Protein AF-A0AAD4FIE1-F1 (afdb_monomer)

Sequence (905 aa):
MPDPNLAISLLKPEEAEQYMRIRHEVFRTTINNILYSRGEPSQKTLDRVTEDIRDGIINKGILYLKCVDISTGEMVAGARWRYVKPKEEGAKERTWEEVDAGFVVPEPYDESDPKMFRSLFTLFNSNKREILGKRPYYVLDTLVTLQAHERRGAGSMLVRWGCGKADEVGVEAFLEASPMGAPMYARHGFQPVKEVGLDLRQWGGKEQMTFIVRVRCVYKAPPPARRRKKGVRDIDVATRLRVYEDALLQLGVEPEDLIKQHYAKATRGEELVTGFNGSLEPHGPSRARKAHVASEVGVLVREEGRSRYLENGLWTSLQAEIREPKDILDESSDDEVSGGSYGVSQSPSATDGAALVMGVLSTSSNLLSLHPTPVQIFKLWQSYLRNIHPLVKICHTPTTQQLILDASDNLHSLPRDTEALLFAIYCITVESLEEDECLLILGEPKGISTQRFRQGAQHALANANFLRSSSVMLLQAFTMFILSLQDYDARVIWIFSGIAQRIGQRIGLHRDGDTLRLPPFEAEIRRRLWWQIMVLEGYSQKLAGTGTSGMILRGDVGMPSNINDSDLFPGMREMPKEHDGATEMMFFLIRCYVGNFLKRSAEIHTTFDGLWHRLSTSAVQVAIKEKAISELETLFERKFLCYCDPAIPWHLLCMHLAKSVLFMMRFMAHSTDSYDVDISPEEKDMLFDLALQVSASQNLAYTTKELRGFRWHVNLNFQWKAFIYLISELRHRVEGEKVDHAWAEVEKSYTFHPSFDKDLLKRAFPIAVDNLTIKAWDAYQTAQSIYCSPEPRFIELIRQRHRQRRPPKLTDSTITDTALPTMAWGSEESTNKNQSEELHNAADADSFDWAEFNASLGPPDDVTDLASFEFPEQMIWSTLDDFLVDFRNTGDLTTDFAGSGSGTT

Nearest PDB structures (foldseek):
  7k09-assembly1_A  TM=6.985E-01  e=5.972E-06  Streptomyces alboniger
  7crm-assembly2_C  TM=5.873E-01  e=4.503E-02  Mycolicibacterium smegmatis MC2 155

Foldseek 3Di:
DFAPQKDKDFDALVCLLLQLVQQCVQCVPPVQCQLLVQDHADPVVSVVVSVVVSCCVPPVVWTKMFMARNVVRHTFKIWIKDWQDAPDPPDQWHDVVSLVVVLDQDQRGPRGDRVLSSVVSVQVSVCCCVPQPGGIEMETEDIGGHPVCPPSCNSVVVLLVSVVVCVVVQHKYKYWAFPVCVVSVVVVQWDFDDKDWDACVVVVDDGIGITTITMRHDDDDDPDDPDDDDDDDDPPVVVVVVVVCVVCVVVVHHPVVVVVVVVVVVPDDDDDDDDDDDDDDDDDDDDDDDDDPDPQAWDWLDDDHFIDTFRDLLVVVLPVLFDDSCQQGVLQPPPPDDDDDDDDDDDPDLFHLCCLPPVPPDDDDPLLVLDAQLQLLVVLLVLCVQQPCLQAVLDQNVVLVVLSVVCNVPVPDDDLLSQLLSLLSQLLSLLLDDQVRCCVRRVDGSVVSNSSSLVSNSVSLVVVVVLPDLDSSSLSSLLSSLLSVLLHQLVSSLVSLVSSQVSLVVNPLLEQVVVVVHAPLVRLSSLSSLLSSLLSNLLSCVRSSHDDDPVSNRGPYDQHAQDESVQGDPPDRDHDDGDQADYSCLLVRLSVLVVVLQNVLCPDPPQRHHDLLSLQAPSGDLVVLVVSLVVSLVVCVNRYLVRADCVDVSSVVSVLSNQLVSLSSNLSNLNHSDPPDPQDPVSLVSNLVSLLSNLVSLLCCQQAPSNSSHNSVSLSRPPSVSLLSNLQVLLVDQDDPSNVSSVVSNVSCCVRRCCNDPPNVSRSSVSSSLSSNLSSVVSNCVVVVCPDDDDDPSNVVSVVSVVVPDDPPPPDDDDDDDDDDDDDDDDDDDDDDDDDDDDDDDDDDPDDPVVVVVVVPDDPPPRDDDDDDDDPPDDPPPPVVVVVVVVPPPDDDDDDDDDDDDDDD

Mean predicted aligned error: 20.6 Å

Structure (mmCIF, N/CA/C/O backbone):
data_AF-A0AAD4FIE1-F1
#
_entry.id   AF-A0AAD4FIE1-F1
#
loop_
_atom_site.group_PDB
_atom_site.id
_atom_site.type_symbol
_atom_site.label_atom_id
_atom_site.label_alt_id
_atom_site.label_comp_id
_atom_site.label_asym_id
_atom_site.label_entity_id
_atom_site.label_seq_id
_atom_site.pdbx_PDB_ins_code
_atom_site.Cartn_x
_atom_site.Cartn_y
_atom_site.Cartn_z
_atom_site.occupancy
_atom_site.B_iso_or_equiv
_atom_site.auth_seq_id
_atom_site.auth_comp_id
_atom_site.auth_asym_id
_atom_site.auth_atom_id
_atom_site.pdbx_PDB_model_num
ATOM 1 N N . MET A 1 1 ? 40.122 -1.368 -8.905 1.00 53.69 1 MET A N 1
ATOM 2 C CA . MET A 1 1 ? 41.471 -1.159 -8.333 1.00 53.69 1 MET A CA 1
ATOM 3 C C . MET A 1 1 ? 41.922 0.238 -8.740 1.00 53.69 1 MET A C 1
ATOM 5 O O . MET A 1 1 ? 41.560 0.617 -9.849 1.00 53.69 1 MET A O 1
ATOM 9 N N . PRO A 1 2 ? 42.585 1.023 -7.872 1.00 75.19 2 PRO A N 1
ATOM 10 C CA . PRO A 1 2 ? 43.152 2.308 -8.279 1.00 75.19 2 PRO A CA 1
ATOM 11 C C . PRO A 1 2 ? 44.254 2.098 -9.322 1.00 75.19 2 PRO A C 1
ATOM 13 O O . PRO A 1 2 ? 44.936 1.074 -9.299 1.00 75.19 2 PRO A O 1
ATOM 16 N N . ASP A 1 3 ? 44.377 3.051 -10.238 1.00 84.50 3 ASP A N 1
ATOM 17 C CA . ASP A 1 3 ? 45.435 3.099 -11.243 1.00 84.50 3 ASP A CA 1
ATOM 18 C C . ASP A 1 3 ? 46.816 3.100 -10.550 1.00 84.50 3 ASP A C 1
ATOM 20 O O . ASP A 1 3 ? 47.023 3.894 -9.626 1.00 84.50 3 ASP A O 1
ATOM 24 N N . PRO A 1 4 ? 47.748 2.206 -10.940 1.00 86.44 4 PRO A N 1
ATOM 25 C CA . PRO A 1 4 ? 49.072 2.115 -10.321 1.00 86.44 4 PRO A CA 1
ATOM 26 C C . PRO A 1 4 ? 49.908 3.389 -10.490 1.00 86.44 4 PRO A C 1
ATOM 28 O O . PRO A 1 4 ? 50.854 3.589 -9.732 1.00 86.44 4 PRO A O 1
ATOM 31 N N . ASN A 1 5 ? 49.551 4.263 -11.436 1.00 91.44 5 ASN A N 1
ATOM 32 C CA . ASN A 1 5 ? 50.240 5.526 -11.681 1.00 91.44 5 ASN A CA 1
ATOM 33 C C . ASN A 1 5 ? 49.770 6.672 -10.769 1.00 91.44 5 ASN A C 1
ATOM 35 O O . ASN A 1 5 ? 50.145 7.822 -10.979 1.00 91.44 5 ASN A O 1
ATOM 39 N N . LEU A 1 6 ? 48.945 6.401 -9.757 1.00 94.38 6 LEU A N 1
ATOM 40 C CA . LEU A 1 6 ? 48.468 7.418 -8.823 1.00 94.38 6 LEU A CA 1
ATOM 41 C C . LEU A 1 6 ? 49.190 7.324 -7.480 1.00 94.38 6 LEU A C 1
ATOM 43 O O . LEU A 1 6 ? 49.222 6.270 -6.845 1.00 94.38 6 LEU A O 1
ATOM 47 N N . ALA A 1 7 ? 49.702 8.457 -7.003 1.00 94.31 7 ALA A N 1
ATOM 48 C CA . ALA A 1 7 ? 50.332 8.576 -5.692 1.00 94.31 7 ALA A CA 1
ATOM 49 C C . ALA A 1 7 ? 49.652 9.661 -4.851 1.00 94.31 7 ALA A C 1
ATOM 51 O O . ALA A 1 7 ? 49.412 10.770 -5.328 1.00 94.31 7 ALA A O 1
ATOM 52 N N . ILE A 1 8 ? 49.371 9.358 -3.579 1.00 96.00 8 ILE A N 1
ATOM 53 C CA . ILE A 1 8 ? 48.821 10.326 -2.621 1.00 96.00 8 ILE A CA 1
ATOM 54 C C . ILE A 1 8 ? 49.889 10.798 -1.634 1.00 96.00 8 ILE A C 1
ATOM 56 O O . ILE A 1 8 ? 50.718 10.015 -1.175 1.00 96.00 8 ILE A O 1
ATOM 60 N N . SER A 1 9 ? 49.860 12.079 -1.285 1.00 95.12 9 SER A N 1
ATOM 61 C CA . SER A 1 9 ? 50.706 12.666 -0.238 1.00 95.12 9 SER A CA 1
ATOM 62 C C . SER A 1 9 ? 50.022 13.880 0.391 1.00 95.12 9 SER A C 1
ATOM 64 O O . SER A 1 9 ? 49.016 14.373 -0.125 1.00 95.12 9 SER A O 1
ATOM 66 N N . LEU A 1 10 ? 50.538 14.343 1.531 1.00 94.56 10 LEU A N 1
ATOM 67 C CA . LEU A 1 10 ? 50.099 15.607 2.121 1.00 94.56 10 LEU A CA 1
ATOM 68 C C . LEU A 1 10 ? 50.519 16.774 1.220 1.00 94.56 10 LEU A C 1
ATOM 70 O O . LEU A 1 10 ? 51.608 16.765 0.642 1.00 94.56 10 LEU A O 1
ATOM 74 N N . LEU A 1 11 ? 49.633 17.757 1.099 1.00 93.94 11 LEU A N 1
ATOM 75 C CA . LEU A 1 11 ? 49.872 18.988 0.360 1.00 93.94 11 LEU A CA 1
ATOM 76 C C . LEU A 1 11 ? 50.845 19.870 1.147 1.00 93.94 11 LEU A C 1
ATOM 78 O O . LEU A 1 11 ? 50.643 20.098 2.343 1.00 93.94 11 LEU A O 1
ATOM 82 N N . LYS A 1 12 ? 51.885 20.376 0.486 1.00 93.25 12 LYS A N 1
ATOM 83 C CA . LYS A 1 12 ? 52.813 21.324 1.109 1.00 93.25 12 LYS A CA 1
ATOM 84 C C . LYS A 1 12 ? 52.299 22.768 0.985 1.00 93.25 12 LYS A C 1
ATOM 86 O O . LYS A 1 12 ? 51.553 23.058 0.048 1.00 93.25 12 LYS A O 1
ATOM 91 N N . PRO A 1 13 ? 52.699 23.698 1.874 1.00 90.88 13 PRO A N 1
ATOM 92 C CA . PRO A 1 13 ? 52.260 25.096 1.815 1.00 90.88 13 PRO A CA 1
ATOM 93 C C . PRO A 1 13 ? 52.567 25.806 0.487 1.00 90.88 13 PRO A C 1
ATOM 95 O O . PRO A 1 13 ? 51.815 26.692 0.072 1.00 90.88 13 PRO A O 1
ATOM 98 N N . GLU A 1 14 ? 53.648 25.417 -0.197 1.00 91.94 14 GLU A N 1
ATOM 99 C CA . GLU A 1 14 ? 54.044 25.994 -1.489 1.00 91.94 14 GLU A CA 1
ATOM 100 C C . GLU A 1 14 ? 53.136 25.521 -2.637 1.00 91.94 14 GLU A C 1
ATOM 102 O O . GLU A 1 14 ? 53.050 26.165 -3.677 1.00 91.94 14 GLU A O 1
ATOM 107 N N . GLU A 1 15 ? 52.412 24.418 -2.441 1.00 92.62 15 GLU A N 1
ATOM 108 C CA . GLU A 1 15 ? 51.559 23.768 -3.443 1.00 92.62 15 GLU A CA 1
ATOM 109 C C . GLU A 1 15 ? 50.084 24.201 -3.327 1.00 92.62 15 GLU A C 1
ATOM 111 O O . GLU A 1 15 ? 49.230 23.743 -4.092 1.00 92.62 15 GLU A O 1
ATOM 116 N N . ALA A 1 16 ? 49.774 25.095 -2.379 1.00 92.31 16 ALA A N 1
ATOM 117 C CA . ALA A 1 16 ? 48.422 25.581 -2.099 1.00 92.31 16 ALA A CA 1
ATOM 118 C C . ALA A 1 16 ? 47.752 26.213 -3.329 1.00 92.31 16 ALA A C 1
ATOM 120 O O . ALA A 1 16 ? 46.562 26.002 -3.561 1.00 92.31 16 ALA A O 1
ATOM 121 N N . GLU A 1 17 ? 48.520 26.933 -4.149 1.00 92.12 17 GLU A N 1
ATOM 122 C CA . GLU A 1 17 ? 48.009 27.569 -5.364 1.00 92.12 17 GLU A CA 1
ATOM 123 C C . GLU A 1 17 ? 47.559 26.527 -6.401 1.00 92.12 17 GLU A C 1
ATOM 125 O O . GLU A 1 17 ? 46.474 26.640 -6.972 1.00 92.12 17 GLU A O 1
ATOM 130 N N . GLN A 1 18 ? 48.341 25.460 -6.601 1.00 90.94 18 GLN A N 1
ATOM 131 C CA . GLN A 1 18 ? 47.992 24.384 -7.531 1.00 90.94 18 GLN A CA 1
ATOM 132 C C . GLN A 1 18 ? 46.732 23.636 -7.074 1.00 90.94 18 GLN A C 1
ATOM 134 O O . GLN A 1 18 ? 45.844 23.360 -7.883 1.00 90.94 18 GLN A O 1
ATOM 139 N N . TYR A 1 19 ? 46.611 23.369 -5.771 1.00 93.19 19 TYR A N 1
ATOM 140 C CA . TYR A 1 19 ? 45.394 22.795 -5.197 1.00 93.19 19 TYR A CA 1
ATOM 141 C C . TYR A 1 19 ? 44.184 23.719 -5.390 1.00 93.19 19 TYR A C 1
ATOM 143 O O . TYR A 1 19 ? 43.097 23.249 -5.734 1.00 93.19 19 TYR A O 1
ATOM 151 N N . MET A 1 20 ? 44.359 25.032 -5.196 1.00 91.88 20 MET A N 1
ATOM 152 C CA . MET A 1 20 ? 43.281 26.002 -5.381 1.00 91.88 20 MET A CA 1
ATOM 153 C C . MET A 1 20 ? 42.815 26.065 -6.839 1.00 91.88 20 MET A C 1
ATOM 155 O O . MET A 1 20 ? 41.608 26.112 -7.077 1.00 91.88 20 MET A O 1
ATOM 159 N N . ARG A 1 21 ? 43.730 25.976 -7.813 1.00 89.50 21 ARG A N 1
ATOM 160 C CA . ARG A 1 21 ? 43.387 25.906 -9.244 1.00 89.50 21 ARG A CA 1
ATOM 161 C C . ARG A 1 21 ? 42.506 24.697 -9.561 1.00 89.50 21 ARG A C 1
ATOM 163 O O . ARG A 1 21 ? 41.422 24.877 -10.104 1.00 89.50 21 ARG A O 1
ATOM 170 N N . ILE A 1 22 ? 42.899 23.496 -9.127 1.00 91.81 22 ILE A N 1
ATOM 171 C CA . ILE A 1 22 ? 42.103 22.268 -9.330 1.00 91.81 22 ILE A CA 1
ATOM 172 C C . ILE A 1 22 ? 40.749 22.378 -8.634 1.00 91.81 22 ILE A C 1
ATOM 174 O O . ILE A 1 22 ? 39.713 22.039 -9.204 1.00 91.81 22 ILE A O 1
ATOM 178 N N . ARG A 1 23 ? 40.736 22.873 -7.391 1.00 91.12 23 ARG A N 1
ATOM 179 C CA . ARG A 1 23 ? 39.499 23.080 -6.638 1.00 91.12 23 ARG A CA 1
ATOM 180 C C . ARG A 1 23 ? 38.562 24.035 -7.372 1.00 91.12 23 ARG A C 1
ATOM 182 O O . ARG A 1 23 ? 37.368 23.760 -7.443 1.00 91.12 23 ARG A O 1
ATOM 189 N N . HIS A 1 24 ? 39.083 25.143 -7.890 1.00 88.31 24 HIS A N 1
ATOM 190 C CA . HIS A 1 24 ? 38.293 26.098 -8.650 1.00 88.31 24 HIS A CA 1
ATOM 191 C C . HIS A 1 24 ? 37.757 25.469 -9.931 1.00 88.31 24 HIS A C 1
ATOM 193 O O . HIS A 1 24 ? 36.562 25.589 -10.184 1.00 88.31 24 HIS A O 1
ATOM 199 N N . GLU A 1 25 ? 38.603 24.804 -10.712 1.00 88.56 25 GLU A N 1
ATOM 200 C CA . GLU A 1 25 ? 38.229 24.199 -11.988 1.00 88.56 25 GLU A CA 1
ATOM 201 C C . GLU A 1 25 ? 37.104 23.173 -11.816 1.00 88.56 25 GLU A C 1
ATOM 203 O O . GLU A 1 25 ? 36.070 23.273 -12.473 1.00 88.56 25 GLU A O 1
ATOM 208 N N . VAL A 1 26 ? 37.250 22.257 -10.855 1.00 87.88 26 VAL A N 1
ATOM 209 C CA . VAL A 1 26 ? 36.252 21.214 -10.569 1.00 87.88 26 VAL A CA 1
ATOM 210 C C . VAL A 1 26 ? 34.948 21.809 -10.034 1.00 87.88 26 VAL A C 1
ATOM 212 O O . VAL A 1 26 ? 33.860 21.342 -10.371 1.00 87.88 26 VAL A O 1
ATOM 215 N N . PHE A 1 27 ? 35.024 22.849 -9.200 1.00 87.00 27 PHE A N 1
ATOM 216 C CA . PHE A 1 27 ? 33.825 23.462 -8.632 1.00 87.00 27 PHE A CA 1
ATOM 217 C C . PHE A 1 27 ? 33.178 24.532 -9.502 1.00 87.00 27 PHE A C 1
ATOM 219 O O . PHE A 1 27 ? 32.044 24.917 -9.208 1.00 87.00 27 PHE A O 1
ATOM 226 N N . ARG A 1 28 ? 33.841 24.973 -10.577 1.00 82.25 28 ARG A N 1
ATOM 227 C CA . ARG A 1 28 ? 33.402 26.054 -11.469 1.00 82.25 28 ARG A CA 1
ATOM 228 C C . ARG A 1 28 ? 31.958 25.884 -11.932 1.00 82.25 28 ARG A C 1
ATOM 230 O O . ARG A 1 28 ? 31.183 26.827 -11.864 1.00 82.25 28 ARG A O 1
ATOM 237 N N . THR A 1 29 ? 31.588 24.673 -12.336 1.00 74.19 29 THR A N 1
ATOM 238 C CA . THR A 1 29 ? 30.248 24.328 -12.843 1.00 74.19 29 THR A CA 1
ATOM 239 C C . THR A 1 29 ? 29.305 23.775 -11.772 1.00 74.19 29 THR A C 1
ATOM 241 O O . THR A 1 29 ? 28.171 23.427 -12.086 1.00 74.19 29 THR A O 1
ATOM 244 N N . THR A 1 30 ? 29.748 23.683 -10.513 1.00 75.56 30 THR A N 1
ATOM 245 C CA . THR A 1 30 ? 28.961 23.145 -9.394 1.00 75.56 30 THR A CA 1
ATOM 246 C C . THR A 1 30 ? 28.782 24.199 -8.300 1.00 75.56 30 THR A C 1
ATOM 248 O O . THR A 1 30 ? 28.080 25.185 -8.508 1.00 75.56 30 THR A O 1
ATOM 251 N N . ILE A 1 31 ? 29.412 24.032 -7.133 1.00 71.56 31 ILE A N 1
ATOM 252 C CA . ILE A 1 31 ? 29.203 24.911 -5.979 1.00 71.56 31 ILE A CA 1
ATOM 253 C C . ILE A 1 31 ? 29.723 26.337 -6.223 1.00 71.56 31 ILE A C 1
ATOM 255 O O . ILE A 1 31 ? 29.160 27.274 -5.666 1.00 71.56 31 ILE A O 1
ATOM 259 N N . ASN A 1 32 ? 30.732 26.547 -7.081 1.00 77.81 32 ASN A N 1
ATOM 260 C CA . ASN A 1 32 ? 31.262 27.892 -7.346 1.00 77.81 32 ASN A CA 1
ATOM 261 C C . ASN A 1 32 ? 30.339 28.731 -8.233 1.00 77.81 32 ASN A C 1
ATOM 263 O O . ASN A 1 32 ? 30.251 29.932 -8.014 1.00 77.81 32 ASN A O 1
ATOM 267 N N . ASN A 1 33 ? 29.601 28.113 -9.161 1.00 72.38 33 ASN A N 1
ATOM 268 C CA . ASN A 1 33 ? 28.567 28.807 -9.939 1.00 72.38 33 ASN A CA 1
ATOM 269 C C . ASN A 1 33 ? 27.498 29.442 -9.026 1.00 72.38 33 ASN A C 1
ATOM 271 O O . ASN A 1 33 ? 26.849 30.422 -9.372 1.00 72.38 33 ASN A O 1
ATOM 275 N N . ILE A 1 34 ? 27.328 28.867 -7.835 1.00 69.12 34 ILE A N 1
ATOM 276 C CA . ILE A 1 34 ? 26.368 29.315 -6.832 1.00 69.12 34 ILE A CA 1
ATOM 277 C C . ILE A 1 34 ? 27.040 30.294 -5.867 1.00 69.12 34 ILE A C 1
ATOM 279 O O . ILE A 1 34 ? 26.543 31.398 -5.674 1.00 69.12 34 ILE A O 1
ATOM 283 N N . LEU A 1 35 ? 28.188 29.916 -5.287 1.00 73.06 35 LEU A N 1
ATOM 284 C CA . LEU A 1 35 ? 28.950 30.753 -4.351 1.00 73.06 35 LEU A CA 1
ATOM 285 C C . LEU A 1 35 ? 29.356 32.095 -4.962 1.00 73.06 35 LEU A C 1
ATOM 287 O O . LEU A 1 35 ? 29.419 33.075 -4.229 1.00 73.06 35 LEU A O 1
ATOM 291 N N . TYR A 1 36 ? 29.579 32.153 -6.274 1.00 79.69 36 TYR A N 1
ATOM 292 C CA . TYR A 1 36 ? 29.916 33.369 -7.008 1.00 79.69 36 TYR A CA 1
ATOM 293 C C . TYR A 1 36 ? 28.797 33.738 -7.989 1.00 79.69 36 TYR A C 1
ATOM 295 O O . TYR A 1 36 ? 28.997 33.903 -9.190 1.00 79.69 36 TYR A O 1
ATOM 303 N N . SER A 1 37 ? 27.576 33.873 -7.467 1.00 70.12 37 SER A N 1
ATOM 304 C CA . SER A 1 37 ? 26.376 34.168 -8.262 1.00 70.12 37 SER A CA 1
ATOM 305 C C . SER A 1 37 ? 26.442 35.484 -9.057 1.00 70.12 37 SER A C 1
ATOM 307 O O . SER A 1 37 ? 25.583 35.726 -9.903 1.00 70.12 37 SER A O 1
ATOM 309 N N . ARG A 1 38 ? 27.430 36.353 -8.790 1.00 75.00 38 ARG A N 1
ATOM 310 C CA . ARG A 1 38 ? 27.650 37.635 -9.484 1.00 75.00 38 ARG A CA 1
ATOM 311 C C . ARG A 1 38 ? 28.779 37.602 -10.526 1.00 75.00 38 ARG A C 1
ATOM 313 O O . ARG A 1 38 ? 29.104 38.653 -11.071 1.00 75.00 38 ARG A O 1
ATOM 320 N N . GLY A 1 39 ? 29.356 36.435 -10.822 1.00 76.25 39 GLY A N 1
ATOM 321 C CA . GLY A 1 39 ? 30.418 36.259 -11.822 1.00 76.25 39 GLY A CA 1
ATOM 322 C C . GLY A 1 39 ? 31.585 35.414 -11.309 1.00 76.25 39 GLY A C 1
ATOM 323 O O . GLY A 1 39 ? 31.586 34.993 -10.161 1.00 76.25 39 GLY A O 1
ATOM 324 N N . GLU A 1 40 ? 32.589 35.159 -12.152 1.00 82.00 40 GLU A N 1
ATOM 325 C CA . GLU A 1 40 ? 33.803 34.437 -11.729 1.00 82.00 40 GLU A CA 1
ATOM 326 C C . GLU A 1 40 ? 34.514 35.171 -10.573 1.00 82.00 40 GLU A C 1
ATOM 328 O O . GLU A 1 40 ? 34.545 36.407 -10.566 1.00 82.00 40 GLU A O 1
ATOM 333 N N . PRO A 1 41 ? 35.095 34.441 -9.601 1.00 84.69 41 PRO A N 1
ATOM 334 C CA . PRO A 1 41 ? 35.772 35.053 -8.464 1.00 84.69 41 PRO A CA 1
ATOM 335 C C . PRO A 1 41 ? 36.950 35.910 -8.933 1.00 84.69 41 PRO A C 1
ATOM 337 O O . PRO A 1 41 ? 37.730 35.504 -9.798 1.00 84.69 41 PRO A O 1
ATOM 340 N N . SER A 1 42 ? 37.118 37.089 -8.331 1.00 86.88 42 SER A N 1
ATOM 341 C CA . SER A 1 42 ? 38.286 37.922 -8.605 1.00 86.88 42 SER A CA 1
ATOM 342 C C . SER A 1 42 ? 39.578 37.240 -8.153 1.00 86.88 42 SER A C 1
ATOM 344 O O . SER A 1 42 ? 39.588 36.404 -7.245 1.00 86.88 42 SER A O 1
ATOM 346 N N . GLN A 1 43 ? 40.704 37.665 -8.733 1.00 87.19 43 GLN A N 1
ATOM 347 C CA . GLN A 1 43 ? 42.024 37.203 -8.300 1.00 87.19 43 GLN A CA 1
ATOM 348 C C . GLN A 1 43 ? 42.240 37.438 -6.797 1.00 87.19 43 GLN A C 1
ATOM 350 O O . GLN A 1 43 ? 42.741 36.560 -6.109 1.00 87.19 43 GLN A O 1
ATOM 355 N N . LYS A 1 44 ? 41.745 38.560 -6.259 1.00 88.44 44 LYS A N 1
ATOM 356 C CA . LYS A 1 44 ? 41.769 38.865 -4.820 1.00 88.44 44 LYS A CA 1
ATOM 357 C C . LYS A 1 44 ? 41.062 37.785 -3.986 1.00 88.44 44 LYS A C 1
ATOM 359 O O . LYS A 1 44 ? 41.569 37.390 -2.937 1.00 88.44 44 LYS A O 1
ATOM 364 N N . THR A 1 45 ? 39.910 37.292 -4.443 1.00 87.19 45 THR A N 1
ATOM 365 C CA . THR A 1 45 ? 39.180 36.198 -3.784 1.00 87.19 45 THR A CA 1
ATOM 366 C C . THR A 1 45 ? 39.942 34.873 -3.894 1.00 87.19 45 THR A C 1
ATOM 368 O O . THR A 1 45 ? 40.032 34.139 -2.909 1.00 87.19 45 THR A O 1
ATOM 371 N N . LEU A 1 46 ? 40.553 34.575 -5.044 1.00 88.00 46 LEU A N 1
ATOM 372 C CA . LEU A 1 46 ? 41.392 33.381 -5.223 1.00 88.00 46 LEU A CA 1
ATOM 373 C C . LEU A 1 46 ? 42.651 33.408 -4.345 1.00 88.00 46 LEU A C 1
ATOM 375 O O . LEU A 1 46 ? 42.989 32.390 -3.736 1.00 88.00 46 LEU A O 1
ATOM 379 N N . ASP A 1 47 ? 43.296 34.565 -4.219 1.00 89.69 47 ASP A N 1
ATOM 380 C CA . ASP A 1 47 ? 44.466 34.775 -3.365 1.00 89.69 47 ASP A CA 1
ATOM 381 C C . ASP A 1 47 ? 44.093 34.604 -1.888 1.00 89.69 47 ASP A C 1
ATOM 383 O O . ASP A 1 47 ? 44.781 33.887 -1.160 1.00 89.69 47 ASP A O 1
ATOM 387 N N . ARG A 1 48 ? 42.948 35.164 -1.459 1.00 89.75 48 ARG A N 1
ATOM 388 C CA . ARG A 1 48 ? 42.408 34.977 -0.100 1.00 89.75 48 ARG A CA 1
ATOM 389 C C . ARG A 1 48 ? 42.197 33.498 0.222 1.00 89.75 48 ARG A C 1
ATOM 391 O O . ARG A 1 48 ? 42.650 33.032 1.261 1.00 89.75 48 ARG A O 1
ATOM 398 N N . VAL A 1 49 ? 41.547 32.743 -0.667 1.00 88.12 49 VAL A N 1
ATOM 399 C CA . VAL A 1 49 ? 41.302 31.306 -0.446 1.00 88.12 49 VAL A CA 1
ATOM 400 C C . VAL A 1 49 ? 42.609 30.506 -0.459 1.00 88.12 49 VAL A C 1
ATOM 402 O O . VAL A 1 49 ? 42.754 29.549 0.301 1.00 88.12 49 VAL A O 1
ATOM 405 N N . THR A 1 50 ? 43.571 30.890 -1.298 1.00 92.38 50 THR A N 1
ATOM 406 C CA . THR A 1 50 ? 44.901 30.263 -1.335 1.00 92.38 50 THR A CA 1
ATOM 407 C C . THR A 1 50 ? 45.649 30.482 -0.020 1.00 92.38 50 THR A C 1
ATOM 409 O O . THR A 1 50 ? 46.236 29.537 0.512 1.00 92.38 50 THR A O 1
ATOM 412 N N . GLU A 1 51 ? 45.574 31.687 0.547 1.00 92.06 51 GLU A N 1
ATOM 413 C CA . GLU A 1 51 ? 46.144 31.985 1.862 1.00 92.06 51 GLU A CA 1
ATOM 414 C C . GLU A 1 51 ? 45.418 31.227 2.982 1.00 92.06 51 GLU A C 1
ATOM 416 O O . GLU A 1 51 ? 46.072 30.641 3.837 1.00 92.06 51 GLU A O 1
ATOM 421 N N . ASP A 1 52 ? 44.087 31.106 2.930 1.00 88.94 52 ASP A N 1
ATOM 422 C CA . ASP A 1 52 ? 43.316 30.299 3.890 1.00 88.94 52 ASP A CA 1
ATOM 423 C C . ASP A 1 52 ? 43.703 28.807 3.856 1.00 88.94 52 ASP A C 1
ATOM 425 O O . ASP A 1 52 ? 43.693 28.121 4.885 1.00 88.94 52 ASP A O 1
ATOM 429 N N . ILE A 1 53 ? 44.041 28.272 2.676 1.00 91.31 53 ILE A N 1
ATOM 430 C CA . ILE A 1 53 ? 44.566 26.907 2.532 1.00 91.31 53 ILE A CA 1
ATOM 431 C C . ILE A 1 53 ? 45.951 26.814 3.177 1.00 91.31 53 ILE A C 1
ATOM 433 O O . ILE A 1 53 ? 46.187 25.891 3.959 1.00 91.31 53 ILE A O 1
ATOM 437 N N . ARG A 1 54 ? 46.841 27.772 2.893 1.00 92.75 54 ARG A N 1
ATOM 438 C CA . ARG A 1 54 ? 48.205 27.829 3.438 1.00 92.75 54 ARG A CA 1
ATOM 439 C C . ARG A 1 54 ? 48.201 27.930 4.965 1.00 92.75 54 ARG A C 1
ATOM 441 O O . ARG A 1 54 ? 48.828 27.107 5.630 1.00 92.75 54 ARG A O 1
ATOM 448 N N . ASP A 1 55 ? 47.422 28.852 5.517 1.00 90.31 55 ASP A N 1
ATOM 449 C CA . ASP A 1 55 ? 47.177 29.000 6.955 1.00 90.31 55 ASP A CA 1
ATOM 450 C C . ASP A 1 55 ? 46.548 27.732 7.556 1.00 90.31 55 ASP A C 1
ATOM 452 O O . ASP A 1 55 ? 46.924 27.273 8.637 1.00 90.31 55 ASP A O 1
ATOM 456 N N . GLY A 1 56 ? 45.642 27.096 6.811 1.00 88.31 56 GLY A N 1
ATOM 457 C CA . GLY A 1 56 ? 45.057 25.808 7.161 1.00 88.31 56 GLY A CA 1
ATOM 458 C C . GLY A 1 56 ? 46.096 24.708 7.407 1.00 88.31 56 GLY A C 1
ATOM 459 O O . GLY A 1 56 ? 45.958 23.945 8.366 1.00 88.31 56 GLY A O 1
ATOM 460 N N . ILE A 1 57 ? 47.123 24.643 6.555 1.00 89.00 57 ILE A N 1
ATOM 461 C CA . ILE A 1 57 ? 48.221 23.668 6.633 1.00 89.00 57 ILE A CA 1
ATOM 462 C C . ILE A 1 57 ? 49.175 24.016 7.781 1.00 89.00 57 ILE A C 1
ATOM 464 O O . ILE A 1 57 ? 49.509 23.141 8.576 1.00 89.00 57 ILE A O 1
ATOM 468 N N . ILE A 1 58 ? 49.609 25.278 7.869 1.00 88.25 58 ILE A N 1
ATOM 469 C CA . ILE A 1 58 ? 50.672 25.704 8.794 1.00 88.25 58 ILE A CA 1
ATOM 470 C C . ILE A 1 58 ? 50.143 25.846 10.226 1.00 88.25 58 ILE A C 1
ATOM 472 O O . ILE A 1 58 ? 50.741 25.319 11.161 1.00 88.25 58 ILE A O 1
ATOM 476 N N . ASN A 1 59 ? 49.019 26.545 10.401 1.00 81.50 59 ASN A N 1
ATOM 477 C CA . ASN A 1 59 ? 48.585 27.044 11.707 1.00 81.50 59 ASN A CA 1
ATOM 478 C C . ASN A 1 59 ? 47.384 26.282 12.282 1.00 81.50 59 ASN A C 1
ATOM 480 O O . ASN A 1 59 ? 47.236 26.198 13.500 1.00 81.50 59 ASN A O 1
ATOM 484 N N . LYS A 1 60 ? 46.512 25.718 11.434 1.00 81.88 60 LYS A N 1
ATOM 485 C CA . LYS A 1 60 ? 45.252 25.081 11.878 1.00 81.88 60 LYS A CA 1
ATOM 486 C C . LYS A 1 60 ? 45.295 23.552 11.910 1.00 81.88 60 LYS A C 1
ATOM 488 O O . LYS A 1 60 ? 44.303 22.933 12.296 1.00 81.88 60 LYS A O 1
ATOM 493 N N . GLY A 1 61 ? 46.404 22.937 11.492 1.00 81.12 61 GLY A N 1
ATOM 494 C CA . GLY A 1 61 ? 46.566 21.478 11.475 1.00 81.12 61 GLY A CA 1
ATOM 495 C C . GLY A 1 61 ? 45.539 20.752 10.596 1.00 81.12 61 GLY A C 1
ATOM 496 O O . GLY A 1 61 ? 45.165 19.615 10.889 1.00 81.12 61 GLY A O 1
ATOM 497 N N . ILE A 1 62 ? 45.035 21.413 9.547 1.00 90.81 62 ILE A N 1
ATOM 498 C CA . ILE A 1 62 ? 44.093 20.824 8.590 1.00 90.81 62 ILE A CA 1
ATOM 499 C C . ILE A 1 62 ? 44.875 19.936 7.622 1.00 90.81 62 ILE A C 1
ATOM 501 O O . ILE A 1 62 ? 45.898 20.333 7.067 1.00 90.81 62 ILE A O 1
ATOM 505 N N . LEU A 1 63 ? 44.366 18.730 7.383 1.00 93.94 63 LEU A N 1
ATOM 506 C CA . LEU A 1 63 ? 45.021 17.736 6.543 1.00 93.94 63 LEU A CA 1
ATOM 507 C C . LEU A 1 63 ? 44.552 17.904 5.098 1.00 93.94 63 LEU A C 1
ATOM 509 O O . LEU A 1 63 ? 43.519 17.366 4.692 1.00 93.94 63 LEU A O 1
ATOM 513 N N . TYR A 1 64 ? 45.321 18.659 4.320 1.00 95.38 64 TYR A N 1
ATOM 514 C CA . TYR A 1 64 ? 45.154 18.725 2.873 1.00 95.38 64 TYR A CA 1
ATOM 515 C C . TYR A 1 64 ? 45.957 17.608 2.210 1.00 95.38 64 TYR A C 1
ATOM 517 O O . TYR A 1 64 ? 47.150 17.446 2.462 1.00 95.38 64 TYR A O 1
ATOM 525 N N . LEU A 1 65 ? 45.299 16.830 1.358 1.00 96.19 65 LEU A N 1
ATOM 526 C CA . LEU A 1 65 ? 45.917 15.776 0.564 1.00 96.19 65 LEU A CA 1
ATOM 527 C C . LEU A 1 65 ? 45.866 16.121 -0.911 1.00 96.19 65 LEU A C 1
ATOM 529 O O . LEU A 1 65 ? 44.883 16.686 -1.393 1.00 96.19 65 LEU A O 1
ATOM 533 N N . LYS A 1 66 ? 46.891 15.670 -1.623 1.00 96.19 66 LYS A N 1
ATOM 534 C CA . LYS A 1 66 ? 46.962 15.675 -3.078 1.00 96.19 66 LYS A CA 1
ATOM 535 C C . LYS A 1 66 ? 47.102 14.256 -3.612 1.00 96.19 66 LYS A C 1
ATOM 537 O O . LYS A 1 66 ? 47.728 13.404 -2.980 1.00 96.19 66 LYS A O 1
ATOM 542 N N . CYS A 1 67 ? 46.545 14.024 -4.791 1.00 96.50 67 CYS A N 1
ATOM 543 C CA . CYS A 1 67 ? 46.837 12.872 -5.629 1.00 96.50 67 CYS A CA 1
ATOM 544 C C . CYS A 1 67 ? 47.546 13.370 -6.885 1.00 96.50 67 CYS A C 1
ATOM 546 O O . CYS A 1 67 ? 47.038 14.272 -7.552 1.00 96.50 67 CYS A O 1
ATOM 548 N N . VAL A 1 68 ? 48.692 12.780 -7.201 1.00 95.69 68 VAL A N 1
ATOM 549 C CA . VAL A 1 68 ? 49.511 13.114 -8.368 1.00 95.69 68 VAL A CA 1
ATOM 550 C C . VAL A 1 68 ? 49.545 11.909 -9.299 1.00 95.69 68 VAL A C 1
ATOM 552 O O . VAL A 1 68 ? 49.668 10.774 -8.832 1.00 95.69 68 VAL A O 1
ATOM 555 N N . ASP A 1 69 ? 49.414 12.154 -10.598 1.00 94.00 69 ASP A N 1
ATOM 556 C CA . ASP A 1 69 ? 49.714 11.160 -11.624 1.00 94.00 69 ASP A CA 1
ATOM 557 C C . ASP A 1 69 ? 51.230 11.129 -11.839 1.00 94.00 69 ASP A C 1
ATOM 559 O O . ASP A 1 69 ? 51.827 12.098 -12.303 1.00 94.00 69 ASP A O 1
ATOM 563 N N . ILE A 1 70 ? 51.878 10.029 -11.459 1.00 93.00 70 ILE A N 1
ATOM 564 C CA . ILE A 1 70 ? 53.341 9.906 -11.495 1.00 93.00 70 ILE A CA 1
ATOM 565 C C . ILE A 1 70 ? 53.896 9.892 -12.923 1.00 93.00 70 ILE A C 1
ATOM 567 O O . ILE A 1 70 ? 55.086 10.133 -13.105 1.00 93.00 70 ILE A O 1
ATOM 571 N N . SER A 1 71 ? 53.056 9.607 -13.924 1.00 90.25 71 SER A N 1
ATOM 572 C CA . SER A 1 71 ? 53.472 9.594 -15.328 1.00 90.25 71 SER A CA 1
ATOM 573 C C . SER A 1 71 ? 53.588 11.002 -15.916 1.00 90.25 71 SER A C 1
ATOM 575 O O . SER A 1 71 ? 54.442 11.237 -16.767 1.00 90.25 71 SER A O 1
ATOM 577 N N . THR A 1 72 ? 52.774 11.945 -15.432 1.00 89.44 72 THR A N 1
ATOM 578 C CA . THR A 1 72 ? 52.749 13.338 -15.908 1.00 89.44 72 THR A CA 1
ATOM 579 C C . THR A 1 72 ? 53.330 14.330 -14.899 1.00 89.44 72 THR A C 1
ATOM 581 O O . THR A 1 72 ? 53.677 15.448 -15.269 1.00 89.44 72 THR A O 1
ATOM 584 N N . GLY A 1 73 ? 53.442 13.945 -13.624 1.00 88.31 73 GLY A N 1
ATOM 585 C CA . GLY A 1 73 ? 53.802 14.835 -12.517 1.00 88.31 73 GLY A CA 1
ATOM 586 C C . GLY A 1 73 ? 52.679 15.796 -12.109 1.00 88.31 73 GLY A C 1
ATOM 587 O O . GLY A 1 73 ? 52.889 16.669 -11.266 1.00 88.31 73 GLY A O 1
ATOM 588 N N . GLU A 1 74 ? 51.488 15.652 -12.689 1.00 91.75 74 GLU A N 1
ATOM 589 C CA . GLU A 1 74 ? 50.366 16.564 -12.496 1.00 91.75 74 GLU A CA 1
ATOM 590 C C . GLU A 1 74 ? 49.551 16.209 -11.248 1.00 91.75 74 GLU A C 1
ATOM 592 O O . GLU A 1 74 ? 49.270 15.040 -10.974 1.00 91.75 74 GLU A O 1
ATOM 597 N N . MET A 1 75 ? 49.131 17.223 -10.489 1.00 94.75 75 MET A N 1
ATOM 598 C CA . MET A 1 75 ? 48.156 17.044 -9.416 1.00 94.75 75 MET A CA 1
ATOM 599 C C . MET A 1 75 ? 46.759 16.897 -10.028 1.00 94.75 75 MET A C 1
ATOM 601 O O . MET A 1 75 ? 46.272 17.800 -10.693 1.00 94.75 75 MET A O 1
ATOM 605 N N . VAL A 1 76 ? 46.106 15.764 -9.780 1.00 95.31 76 VAL A N 1
ATOM 606 C CA . VAL A 1 76 ? 44.856 15.382 -10.462 1.00 95.31 76 VAL A CA 1
ATOM 607 C C . VAL A 1 76 ? 43.648 15.323 -9.532 1.00 95.31 76 VAL A C 1
ATOM 609 O O . VAL A 1 76 ? 42.503 15.330 -9.984 1.00 95.31 76 VAL A O 1
ATOM 612 N N . ALA A 1 77 ? 43.878 15.248 -8.220 1.00 95.75 77 ALA A N 1
ATOM 613 C CA . ALA A 1 77 ? 42.822 15.267 -7.216 1.00 95.75 77 ALA A CA 1
ATOM 614 C C . ALA A 1 77 ? 43.324 15.834 -5.887 1.00 95.75 77 ALA A C 1
ATOM 616 O O . ALA A 1 77 ? 44.521 15.814 -5.596 1.00 95.75 77 ALA A O 1
ATOM 617 N N . GLY A 1 78 ? 42.390 16.282 -5.053 1.00 95.94 78 GLY A N 1
ATOM 618 C CA . GLY A 1 78 ? 42.682 16.857 -3.749 1.00 95.94 78 GLY A CA 1
ATOM 619 C C . GLY A 1 78 ? 41.577 16.595 -2.730 1.00 95.94 78 GLY A C 1
ATOM 620 O O . GLY A 1 78 ? 40.408 16.457 -3.094 1.00 95.94 78 GLY A O 1
ATOM 621 N N . ALA A 1 79 ? 41.943 16.508 -1.452 1.00 96.44 79 ALA A N 1
ATOM 622 C CA . ALA A 1 79 ? 40.991 16.357 -0.354 1.00 96.44 79 ALA A CA 1
ATOM 623 C C . ALA A 1 79 ? 41.362 17.218 0.858 1.00 96.44 79 ALA A C 1
ATOM 625 O O . ALA A 1 79 ? 42.540 17.418 1.143 1.00 96.44 79 ALA A O 1
ATOM 626 N N . ARG A 1 80 ? 40.350 17.670 1.606 1.00 95.12 80 ARG A N 1
ATOM 627 C CA . ARG A 1 80 ? 40.497 18.420 2.861 1.00 95.12 80 ARG A CA 1
ATOM 628 C C . ARG A 1 80 ? 39.838 17.660 4.005 1.00 95.12 80 ARG A C 1
ATOM 630 O O . ARG A 1 80 ? 38.611 17.569 4.050 1.00 95.12 80 ARG A O 1
ATOM 637 N N . TRP A 1 81 ? 40.654 17.174 4.933 1.00 95.56 81 TRP A N 1
ATOM 638 C CA . TRP A 1 81 ? 40.216 16.494 6.147 1.00 95.56 81 TRP A CA 1
ATOM 639 C C . TRP A 1 81 ? 40.516 17.324 7.393 1.00 95.56 81 TRP A C 1
ATOM 641 O O . TRP A 1 81 ? 41.563 17.967 7.496 1.00 95.56 81 TRP A O 1
ATOM 651 N N . ARG A 1 82 ? 39.619 17.269 8.378 1.00 93.19 82 ARG A N 1
ATOM 652 C CA . ARG A 1 82 ? 39.804 17.929 9.674 1.00 93.19 82 ARG A CA 1
ATOM 653 C C . ARG A 1 82 ? 39.431 16.992 10.809 1.00 93.19 82 ARG A C 1
ATOM 655 O O . ARG A 1 82 ? 38.369 16.376 10.765 1.00 93.19 82 ARG A O 1
ATOM 662 N N . TYR A 1 83 ? 40.276 16.933 11.835 1.00 92.56 83 TYR A N 1
ATOM 663 C CA . TYR A 1 83 ? 39.939 16.254 13.080 1.00 92.56 83 TYR A CA 1
ATOM 664 C C . TYR A 1 83 ? 39.318 17.249 14.059 1.00 92.56 83 TYR A C 1
ATOM 666 O O . TYR A 1 83 ? 39.989 18.165 14.533 1.00 92.56 83 TYR A O 1
ATOM 674 N N . VAL A 1 84 ? 38.032 17.084 14.352 1.00 91.19 84 VAL A N 1
ATOM 675 C CA . VAL A 1 84 ? 37.316 17.901 15.331 1.00 91.19 84 VAL A CA 1
ATOM 676 C C . VAL A 1 84 ? 37.324 17.158 16.664 1.00 91.19 84 VAL A C 1
ATOM 678 O O . VAL A 1 84 ? 36.660 16.132 16.817 1.00 91.19 84 VAL A O 1
ATOM 681 N N . LYS A 1 85 ? 38.101 17.673 17.621 1.00 90.25 85 LYS A N 1
ATOM 682 C CA . LYS A 1 85 ? 38.366 17.054 18.928 1.00 90.25 85 LYS A CA 1
ATOM 683 C C . LYS A 1 85 ? 38.212 18.064 20.082 1.00 90.25 85 LYS A C 1
ATOM 685 O O . LYS A 1 85 ? 38.214 19.264 19.805 1.00 90.25 85 LYS A O 1
ATOM 690 N N . PRO A 1 86 ? 38.060 17.605 21.338 1.00 89.81 86 PRO A N 1
ATOM 691 C CA . PRO A 1 86 ? 38.053 18.473 22.524 1.00 89.81 86 PRO A CA 1
ATOM 692 C C . PRO A 1 86 ? 39.363 19.252 22.671 1.00 89.81 86 PRO A C 1
ATOM 694 O O . PRO A 1 86 ? 40.414 18.756 22.251 1.00 89.81 86 PRO A O 1
ATOM 697 N N . LYS A 1 87 ? 39.315 20.464 23.247 1.00 85.62 87 LYS A N 1
ATOM 698 C CA . LYS A 1 87 ? 40.532 21.249 23.529 1.00 85.62 87 LYS A CA 1
ATOM 699 C C . LYS A 1 87 ? 41.300 20.691 24.722 1.00 85.62 87 LYS A C 1
ATOM 701 O O . LYS A 1 87 ? 42.524 20.767 24.733 1.00 85.62 87 LYS A O 1
ATOM 706 N N . GLU A 1 88 ? 40.588 20.146 25.705 1.00 84.81 88 GLU A N 1
ATOM 707 C CA . GLU A 1 88 ? 41.195 19.504 26.867 1.00 84.81 88 GLU A CA 1
ATOM 708 C C . GLU A 1 88 ? 41.778 18.136 26.491 1.00 84.81 88 GLU A C 1
ATOM 710 O O . GLU A 1 88 ? 41.106 17.268 25.922 1.00 84.81 88 GLU A O 1
ATOM 715 N N . GLU A 1 89 ? 43.054 17.940 26.806 1.00 75.06 89 GLU A N 1
ATOM 716 C CA . GLU A 1 89 ? 43.784 16.725 26.471 1.00 75.06 89 GLU A CA 1
ATOM 717 C C . GLU A 1 89 ? 43.323 15.562 27.368 1.00 75.06 89 GLU A C 1
ATOM 719 O O . GLU A 1 89 ? 43.449 15.603 28.587 1.00 75.06 89 GLU A O 1
ATOM 724 N N . GLY A 1 90 ? 42.740 14.521 26.760 1.00 72.75 90 GLY A N 1
ATOM 725 C CA . GLY A 1 90 ? 42.170 13.364 27.469 1.00 72.75 90 GLY A CA 1
ATOM 726 C C . GLY A 1 90 ? 40.644 13.387 27.631 1.00 72.75 90 GLY A C 1
ATOM 727 O O . GLY A 1 90 ? 40.058 12.360 27.989 1.00 72.75 90 GLY A O 1
ATOM 728 N N . ALA A 1 91 ? 39.976 14.499 27.303 1.00 81.75 91 ALA A N 1
ATOM 729 C CA . ALA A 1 91 ? 38.518 14.561 27.286 1.00 81.75 91 ALA A CA 1
ATOM 730 C C . ALA A 1 91 ? 37.928 13.670 26.174 1.00 81.75 91 ALA A C 1
ATOM 732 O O . ALA A 1 91 ? 38.429 13.613 25.049 1.00 81.75 91 ALA A O 1
ATOM 733 N N . LYS A 1 92 ? 36.838 12.957 26.493 1.00 81.00 92 LYS A N 1
ATOM 734 C CA . LYS A 1 92 ? 36.154 12.049 25.549 1.00 81.00 92 LYS A CA 1
ATOM 735 C C . LYS A 1 92 ? 35.160 12.765 24.632 1.00 81.00 92 LYS A C 1
ATOM 737 O O . LYS A 1 92 ? 34.864 12.259 23.553 1.00 81.00 92 LYS A O 1
ATOM 742 N N . GLU A 1 93 ? 34.646 13.915 25.057 1.00 87.81 93 GLU A N 1
ATOM 743 C CA . GLU A 1 93 ? 33.624 14.695 24.358 1.00 87.81 93 GLU A CA 1
ATOM 744 C C . GLU A 1 93 ? 33.942 16.190 24.428 1.00 87.81 93 GLU A C 1
ATOM 746 O O . GLU A 1 93 ? 34.617 16.643 25.349 1.00 87.81 93 GLU A O 1
ATOM 751 N N . ARG A 1 94 ? 33.456 16.943 23.437 1.00 91.94 94 ARG A N 1
ATOM 752 C CA . ARG A 1 94 ? 33.551 18.405 23.370 1.00 91.94 94 ARG A CA 1
ATOM 753 C C . ARG A 1 94 ? 32.484 19.049 24.253 1.00 91.94 94 ARG A C 1
ATOM 755 O O . ARG A 1 94 ? 31.398 18.491 24.421 1.00 91.94 94 ARG A O 1
ATOM 762 N N . THR A 1 95 ? 32.722 20.246 24.773 1.00 90.38 95 THR A N 1
ATOM 763 C CA . THR A 1 95 ? 31.656 21.027 25.424 1.00 90.38 95 THR A CA 1
ATOM 764 C C . THR A 1 95 ? 30.712 21.633 24.380 1.00 90.38 95 THR A C 1
ATOM 766 O O . THR A 1 95 ? 31.054 21.746 23.203 1.00 90.38 95 THR A O 1
ATOM 769 N N . TRP A 1 96 ? 29.497 22.030 24.779 1.00 89.12 96 TRP A N 1
ATOM 770 C CA . TRP A 1 96 ? 28.602 22.744 23.852 1.00 89.12 96 TRP A CA 1
ATOM 771 C C . TRP A 1 96 ? 29.187 24.095 23.424 1.00 89.12 96 TRP A C 1
ATOM 773 O O . TRP A 1 96 ? 29.048 24.464 22.266 1.00 89.12 96 TRP A O 1
ATOM 783 N N . GLU A 1 97 ? 29.928 24.766 24.307 1.00 87.12 97 GLU A N 1
ATOM 784 C CA . GLU A 1 97 ? 30.659 25.994 23.977 1.00 87.12 97 GLU A CA 1
ATOM 785 C C . GLU A 1 97 ? 31.713 25.754 22.887 1.00 87.12 97 GLU A C 1
ATOM 787 O O . GLU A 1 97 ? 31.824 26.539 21.951 1.00 87.12 97 GLU A O 1
ATOM 792 N N . GLU A 1 98 ? 32.455 24.643 22.950 1.00 86.00 98 GLU A N 1
ATOM 793 C CA . GLU A 1 98 ? 33.411 24.258 21.905 1.00 86.00 98 GLU A CA 1
ATOM 794 C C . GLU A 1 98 ? 32.728 23.886 20.585 1.00 86.00 98 GLU A C 1
ATOM 796 O O . GLU A 1 98 ? 33.253 24.179 19.510 1.00 86.00 98 GLU A O 1
ATOM 801 N N . VAL A 1 99 ? 31.572 23.221 20.658 1.00 87.06 99 VAL A N 1
ATOM 802 C CA . VAL A 1 99 ? 30.764 22.871 19.484 1.00 87.06 99 VAL A CA 1
ATOM 803 C C . VAL A 1 99 ? 30.267 24.139 18.795 1.00 87.06 99 VAL A C 1
ATOM 805 O O . VAL A 1 99 ? 30.493 24.302 17.597 1.00 87.06 99 VAL A O 1
ATOM 808 N N . ASP A 1 100 ? 29.652 25.049 19.546 1.00 85.88 100 ASP A N 1
ATOM 809 C CA . ASP A 1 100 ? 29.065 26.275 19.011 1.00 85.88 100 ASP A CA 1
ATOM 810 C C . ASP A 1 100 ? 30.160 27.255 18.535 1.00 85.88 100 ASP A C 1
ATOM 812 O O . ASP A 1 100 ? 30.026 27.852 17.466 1.00 85.88 100 ASP A O 1
ATOM 816 N N . ALA A 1 101 ? 31.310 27.329 19.222 1.00 84.56 101 ALA A N 1
ATOM 817 C CA . ALA A 1 101 ? 32.484 28.081 18.756 1.00 84.56 101 ALA A CA 1
ATOM 818 C C . ALA A 1 101 ? 33.087 27.525 17.450 1.00 84.56 101 ALA A C 1
ATOM 820 O O . ALA A 1 101 ? 33.772 28.246 16.726 1.00 84.56 101 ALA A O 1
ATOM 821 N N . GLY A 1 102 ? 32.845 26.250 17.131 1.00 79.00 102 GLY A N 1
ATOM 822 C CA . GLY A 1 102 ? 33.276 25.616 15.884 1.00 79.00 102 GLY A CA 1
ATOM 823 C C . GLY A 1 102 ? 32.397 25.941 14.671 1.00 79.00 102 GLY A C 1
ATOM 824 O O . GLY A 1 102 ? 32.781 25.612 13.547 1.00 79.00 102 GLY A O 1
ATOM 825 N N . PHE A 1 103 ? 31.241 26.581 14.872 1.00 84.19 103 PHE A N 1
ATOM 826 C CA . PHE A 1 103 ? 30.232 26.849 13.840 1.00 84.19 103 PHE A CA 1
ATOM 827 C C . PHE A 1 103 ? 30.158 28.323 13.427 1.00 84.19 103 PHE A C 1
ATOM 829 O O . PHE A 1 103 ? 29.084 28.859 13.148 1.00 84.19 103 PHE A O 1
ATOM 836 N N . VAL A 1 104 ? 31.315 28.978 13.329 1.00 80.19 104 VAL A N 1
ATOM 837 C CA . VAL A 1 104 ? 31.412 30.342 12.800 1.00 80.19 104 VAL A CA 1
ATOM 838 C C . VAL A 1 104 ? 31.177 30.323 11.290 1.00 80.19 104 VAL A C 1
ATOM 840 O O . VAL A 1 104 ? 31.888 29.648 10.544 1.00 80.19 104 VAL A O 1
ATOM 843 N N . VAL A 1 105 ? 30.167 31.066 10.837 1.00 81.44 105 VAL A N 1
ATOM 844 C CA . VAL A 1 105 ? 29.925 31.295 9.409 1.00 81.44 105 VAL A CA 1
ATOM 845 C C . VAL A 1 105 ? 31.004 32.254 8.890 1.00 81.44 105 VAL A C 1
ATOM 847 O O . VAL A 1 105 ? 31.141 33.341 9.455 1.00 81.44 105 VAL A O 1
ATOM 850 N N . PRO A 1 106 ? 31.776 31.885 7.850 1.00 81.75 106 PRO A N 1
ATOM 851 C CA . PRO A 1 106 ? 32.789 32.770 7.286 1.00 81.75 106 PRO A CA 1
ATOM 852 C C . PRO A 1 106 ? 32.183 34.065 6.744 1.00 81.75 106 PRO A C 1
ATOM 854 O O . PRO A 1 106 ? 31.000 34.123 6.396 1.00 81.75 106 PRO A O 1
ATOM 857 N N . GLU A 1 107 ? 33.011 35.099 6.617 1.00 83.50 107 GLU A N 1
ATOM 858 C CA . GLU A 1 107 ? 32.602 36.281 5.868 1.00 83.50 107 GLU A CA 1
ATOM 859 C C . GLU A 1 107 ? 32.334 35.907 4.401 1.00 83.50 107 GLU A C 1
ATOM 861 O O . GLU A 1 107 ? 33.172 35.237 3.787 1.00 83.50 107 GLU A O 1
ATOM 866 N N . PRO A 1 108 ? 31.188 36.326 3.834 1.00 84.94 108 PRO A N 1
ATOM 867 C CA . PRO A 1 108 ? 30.897 36.118 2.422 1.00 84.94 108 PRO A CA 1
ATOM 868 C C . PRO A 1 108 ? 31.964 36.756 1.526 1.00 84.94 108 PRO A C 1
ATOM 870 O O . PRO A 1 108 ? 32.543 37.787 1.867 1.00 84.94 108 PRO A O 1
ATOM 873 N N . TYR A 1 109 ? 32.200 36.155 0.361 1.00 84.00 109 TYR A N 1
ATOM 874 C CA . TYR A 1 109 ? 33.058 36.744 -0.667 1.00 84.00 109 TYR A CA 1
ATOM 875 C C . TYR A 1 109 ? 32.371 37.946 -1.324 1.00 84.00 109 TYR A C 1
ATOM 877 O O . TYR A 1 109 ? 31.140 37.979 -1.404 1.00 84.00 109 TYR A O 1
ATOM 885 N N . ASP A 1 110 ? 33.160 38.894 -1.833 1.00 82.75 110 ASP A N 1
ATOM 886 C CA . ASP A 1 110 ? 32.660 40.125 -2.465 1.00 82.75 110 ASP A CA 1
ATOM 887 C C . ASP A 1 110 ? 31.692 39.804 -3.634 1.00 82.75 110 ASP A C 1
ATOM 889 O O . ASP A 1 110 ? 30.690 40.491 -3.845 1.00 82.75 110 ASP A O 1
ATOM 893 N N . GLU A 1 111 ? 31.947 38.706 -4.354 1.00 85.44 111 GLU A N 1
ATOM 894 C CA . GLU A 1 111 ? 31.167 38.228 -5.503 1.00 85.44 111 GLU A CA 1
ATOM 895 C C . GLU A 1 111 ? 29.983 37.311 -5.133 1.00 85.44 111 GLU A C 1
ATOM 897 O O . GLU A 1 111 ? 29.213 36.901 -6.006 1.00 85.44 111 GLU A O 1
ATOM 902 N N . SER A 1 112 ? 29.817 36.979 -3.850 1.00 83.50 112 SER A N 1
ATOM 903 C CA . SER A 1 112 ? 28.751 36.093 -3.366 1.00 83.50 112 SER A CA 1
ATOM 904 C C . SER A 1 112 ? 27.492 36.860 -2.956 1.00 83.50 112 SER A C 1
ATOM 906 O O . SER A 1 112 ? 27.563 38.014 -2.531 1.00 83.50 112 SER A O 1
ATOM 908 N N . ASP A 1 113 ? 26.317 36.224 -3.032 1.00 83.50 113 ASP A N 1
ATOM 909 C CA . ASP A 1 113 ? 25.134 36.729 -2.327 1.00 83.50 113 ASP A CA 1
ATOM 910 C C . ASP A 1 113 ? 25.269 36.445 -0.814 1.00 83.50 113 ASP A C 1
ATOM 912 O O . ASP A 1 113 ? 25.306 35.275 -0.412 1.00 83.50 113 ASP A O 1
ATOM 916 N N . PRO A 1 114 ? 25.310 37.474 0.060 1.00 84.81 114 PRO A N 1
ATOM 917 C CA . PRO A 1 114 ? 25.545 37.273 1.489 1.00 84.81 114 PRO A CA 1
ATOM 918 C C . PRO A 1 114 ? 24.466 36.447 2.196 1.00 84.81 114 PRO A C 1
ATOM 920 O O . PRO A 1 114 ? 24.763 35.770 3.182 1.00 84.81 114 PRO A O 1
ATOM 923 N N . LYS A 1 115 ? 23.208 36.506 1.736 1.00 84.38 115 LYS A N 1
ATOM 924 C CA . LYS A 1 115 ? 22.098 35.759 2.344 1.00 84.38 115 LYS A CA 1
ATOM 925 C C . LYS A 1 115 ? 22.178 34.288 1.961 1.00 84.38 115 LYS A C 1
ATOM 927 O O . LYS A 1 115 ? 22.043 33.436 2.839 1.00 84.38 115 LYS A O 1
ATOM 932 N N . MET A 1 116 ? 22.442 33.994 0.691 1.00 84.00 116 MET A N 1
ATOM 933 C CA . MET A 1 116 ? 22.634 32.622 0.217 1.00 84.00 116 MET A CA 1
ATOM 934 C C . MET A 1 116 ? 23.868 31.986 0.868 1.00 84.00 116 MET A C 1
ATOM 936 O O . MET A 1 116 ? 23.765 30.894 1.427 1.00 84.00 116 MET A O 1
ATOM 940 N N . PHE A 1 117 ? 24.999 32.704 0.899 1.00 84.19 117 PHE A N 1
ATOM 941 C CA . PHE A 1 117 ? 26.239 32.234 1.520 1.00 84.19 117 PHE A CA 1
ATOM 942 C C . PHE A 1 117 ? 26.008 31.852 2.985 1.00 84.19 117 PHE A C 1
ATOM 944 O O . PHE A 1 117 ? 26.309 30.734 3.399 1.00 84.19 117 PHE A O 1
ATOM 951 N N . ARG A 1 118 ? 25.386 32.742 3.769 1.00 87.75 118 ARG A N 1
ATOM 952 C CA . ARG A 1 118 ? 25.058 32.451 5.171 1.00 87.75 118 ARG A CA 1
ATOM 953 C C . ARG A 1 118 ? 24.118 31.257 5.303 1.00 87.75 118 ARG A C 1
ATOM 955 O O . ARG A 1 118 ? 24.383 30.388 6.123 1.00 87.75 118 ARG A O 1
ATOM 962 N N . SER A 1 119 ? 23.081 31.173 4.471 1.00 86.19 119 SER A N 1
ATOM 963 C CA . SER A 1 119 ? 22.105 30.074 4.513 1.00 86.19 119 SER A CA 1
ATOM 964 C C . SER A 1 119 ? 22.756 28.709 4.270 1.00 86.19 119 SER A C 1
ATOM 966 O O . SER A 1 119 ? 22.478 27.758 5.001 1.00 86.19 119 SER A O 1
ATOM 968 N N . LEU A 1 120 ? 23.677 28.617 3.307 1.00 84.94 120 LEU A N 1
ATOM 969 C CA . LEU A 1 120 ? 24.415 27.389 3.007 1.00 84.94 120 LEU A CA 1
ATOM 970 C C . LEU A 1 120 ? 25.289 26.934 4.188 1.00 84.94 120 LEU A C 1
ATOM 972 O O . LEU A 1 120 ? 25.233 25.774 4.599 1.00 84.94 120 LEU A O 1
ATOM 976 N N . PHE A 1 121 ? 26.076 27.842 4.770 1.00 85.81 121 PHE A N 1
ATOM 977 C CA . PHE A 1 121 ? 26.940 27.504 5.907 1.00 85.81 121 PHE A CA 1
ATOM 978 C C . PHE A 1 121 ? 26.141 27.224 7.186 1.00 85.81 121 PHE A C 1
ATOM 980 O O . PHE A 1 121 ? 26.505 26.324 7.944 1.00 85.81 121 PHE A O 1
ATOM 987 N N . THR A 1 122 ? 25.024 27.920 7.412 1.00 88.19 122 THR A N 1
ATOM 988 C CA . THR A 1 122 ? 24.104 27.623 8.519 1.00 88.19 122 THR A CA 1
ATOM 989 C C . THR A 1 122 ? 23.495 26.230 8.374 1.00 88.19 122 THR A C 1
ATOM 991 O O . THR A 1 122 ? 23.466 25.489 9.357 1.00 88.19 122 THR A O 1
ATOM 994 N N . LEU A 1 123 ? 23.085 25.829 7.165 1.00 87.69 123 LEU A N 1
ATOM 995 C CA . LEU A 1 123 ? 22.586 24.478 6.898 1.00 87.69 123 LEU A CA 1
ATOM 996 C C . LEU A 1 123 ? 23.638 23.423 7.269 1.00 87.69 123 LEU A C 1
ATOM 998 O O . LEU A 1 123 ? 23.370 22.536 8.080 1.00 87.69 123 LEU A O 1
ATOM 1002 N N . PHE A 1 124 ? 24.863 23.563 6.763 1.00 86.12 124 PHE A N 1
ATOM 1003 C CA . PHE A 1 124 ? 25.962 22.643 7.065 1.00 86.12 124 PHE A CA 1
ATOM 1004 C C . PHE A 1 124 ? 26.339 22.593 8.549 1.00 86.12 124 PHE A C 1
ATOM 1006 O O . PHE A 1 124 ? 26.667 21.522 9.067 1.00 86.12 124 PHE A O 1
ATOM 1013 N N . ASN A 1 125 ? 26.297 23.725 9.250 1.00 89.12 125 ASN A N 1
ATOM 1014 C CA . ASN A 1 125 ? 26.568 23.775 10.686 1.00 89.12 125 ASN A CA 1
ATOM 1015 C C . ASN A 1 125 ? 25.442 23.115 11.491 1.00 89.12 125 ASN A C 1
ATOM 1017 O O . ASN A 1 125 ? 25.722 22.337 12.403 1.00 89.12 125 ASN A O 1
ATOM 1021 N N . SER A 1 126 ? 24.180 23.350 11.120 1.00 87.94 126 SER A N 1
ATOM 1022 C CA . SER A 1 126 ? 23.022 22.738 11.781 1.00 87.94 126 SER A CA 1
ATOM 1023 C C . SER A 1 126 ? 23.042 21.210 11.673 1.00 87.94 126 SER A C 1
ATOM 1025 O O . SER A 1 126 ? 22.912 20.533 12.691 1.00 87.94 126 SER A O 1
ATOM 1027 N N . ASN A 1 127 ? 23.359 20.669 10.491 1.00 87.19 127 ASN A N 1
ATOM 1028 C CA . ASN A 1 127 ? 23.496 19.227 10.277 1.00 87.19 127 ASN A CA 1
ATOM 1029 C C . ASN A 1 127 ? 24.602 18.625 11.148 1.00 87.19 127 ASN A C 1
ATOM 1031 O O . ASN A 1 127 ? 24.403 17.591 11.784 1.00 87.19 127 ASN A O 1
ATOM 1035 N N . LYS A 1 128 ? 25.772 19.278 11.209 1.00 87.50 128 LYS A N 1
ATOM 1036 C CA . LYS A 1 128 ? 26.890 18.828 12.052 1.00 87.50 128 LYS A CA 1
ATOM 1037 C C . LYS A 1 128 ? 26.515 18.859 13.534 1.00 87.50 128 LYS A C 1
ATOM 1039 O O . LYS A 1 128 ? 26.849 17.921 14.255 1.00 87.50 128 LYS A O 1
ATOM 1044 N N . ARG A 1 129 ? 25.808 19.899 13.989 1.00 88.56 129 ARG A N 1
A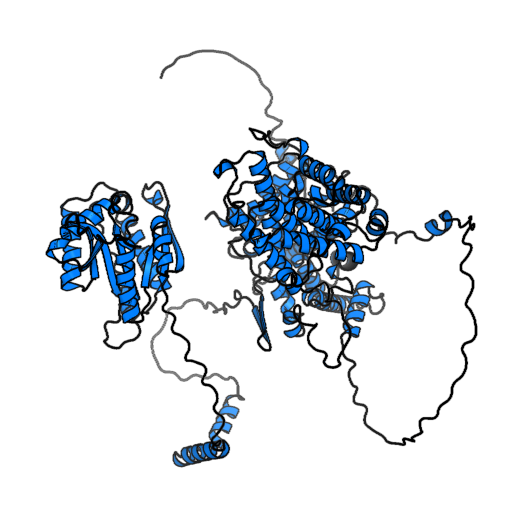TOM 1045 C CA . ARG A 1 129 ? 25.347 20.035 15.380 1.00 88.56 129 ARG A CA 1
ATOM 1046 C C . ARG A 1 129 ? 24.350 18.944 15.763 1.00 88.56 129 ARG A C 1
ATOM 1048 O O . ARG A 1 129 ? 24.525 18.312 16.799 1.00 88.56 129 ARG A O 1
ATOM 1055 N N . GLU A 1 130 ? 23.346 18.724 14.920 1.00 87.75 130 GLU A N 1
ATOM 1056 C CA . GLU A 1 130 ? 22.275 17.740 15.111 1.00 87.75 130 GLU A CA 1
ATOM 1057 C C . GLU A 1 130 ? 22.815 16.305 15.117 1.00 87.75 130 GLU A C 1
ATOM 1059 O O . GLU A 1 130 ? 22.498 15.525 16.009 1.00 87.75 130 GLU A O 1
ATOM 1064 N N . ILE A 1 131 ? 23.672 15.965 14.151 1.00 87.88 131 ILE A N 1
ATOM 1065 C CA . ILE A 1 131 ? 24.094 14.577 13.921 1.00 87.88 131 ILE A CA 1
ATOM 1066 C C . ILE A 1 131 ? 25.277 14.189 14.809 1.00 87.88 131 ILE A C 1
ATOM 1068 O O . ILE A 1 131 ? 25.313 13.085 15.352 1.00 87.88 131 ILE A O 1
ATOM 1072 N N . LEU A 1 132 ? 26.275 15.061 14.963 1.00 88.38 132 LEU A N 1
ATOM 1073 C CA . LEU A 1 132 ? 27.530 14.706 15.641 1.00 88.38 132 LEU A CA 1
ATOM 1074 C C . LEU A 1 132 ? 27.511 15.098 17.122 1.00 88.38 132 LEU A C 1
ATOM 1076 O O . LEU A 1 132 ? 28.188 14.457 17.933 1.00 88.38 132 LEU A O 1
ATOM 1080 N N . GLY A 1 133 ? 26.722 16.112 17.491 1.00 89.31 133 GLY A N 1
ATOM 1081 C CA . GLY A 1 133 ? 26.636 16.626 18.854 1.00 89.31 133 GLY A CA 1
ATOM 1082 C C . GLY A 1 133 ? 28.017 16.974 19.417 1.00 89.31 133 GLY A C 1
ATOM 1083 O O . GLY A 1 133 ? 28.825 17.644 18.765 1.00 89.31 133 GLY A O 1
ATOM 1084 N N . LYS A 1 134 ? 28.308 16.468 20.619 1.00 89.81 134 LYS A N 1
ATOM 1085 C CA . LYS A 1 134 ? 29.577 16.664 21.343 1.00 89.81 134 LYS A CA 1
ATOM 1086 C C . LYS A 1 134 ? 30.695 15.693 20.954 1.00 89.81 134 LYS A C 1
ATOM 1088 O O . LYS A 1 134 ? 31.844 15.881 21.352 1.00 89.81 134 LYS A O 1
ATOM 1093 N N . ARG A 1 135 ? 30.400 14.654 20.171 1.00 90.44 135 ARG A N 1
ATOM 1094 C CA . ARG A 1 135 ? 31.355 13.572 19.884 1.00 90.44 135 ARG A CA 1
ATOM 1095 C C . ARG A 1 135 ? 32.535 14.076 19.043 1.00 90.44 135 ARG A C 1
ATOM 1097 O O . ARG A 1 135 ? 32.324 14.951 18.201 1.00 90.44 135 ARG A O 1
ATOM 1104 N N . PRO A 1 136 ? 33.767 13.587 19.247 1.00 91.44 136 PRO A N 1
ATOM 1105 C CA . PRO A 1 136 ? 34.873 13.857 18.331 1.00 91.44 136 PRO A CA 1
ATOM 1106 C C . PRO A 1 136 ? 34.678 13.110 17.004 1.00 91.44 136 PRO A C 1
ATOM 1108 O O . PRO A 1 136 ? 34.132 12.007 16.991 1.00 91.44 136 PRO A O 1
ATOM 1111 N N . TYR A 1 137 ? 35.119 13.696 15.890 1.00 92.69 137 TYR A N 1
ATOM 1112 C CA . TYR A 1 137 ? 34.965 13.105 14.554 1.00 92.69 137 TYR A CA 1
ATOM 1113 C C . TYR A 1 137 ? 35.998 13.633 13.554 1.00 92.69 137 TYR A C 1
ATOM 1115 O O . TYR A 1 137 ? 36.529 14.736 13.701 1.00 92.69 137 TYR A O 1
ATOM 1123 N N . TYR A 1 138 ? 36.234 12.870 12.488 1.00 93.88 138 TYR A N 1
ATOM 1124 C CA . TYR A 1 138 ? 36.910 13.349 11.282 1.00 93.88 138 TYR A CA 1
ATOM 1125 C C . TYR A 1 138 ? 35.884 13.800 10.247 1.00 93.88 138 TYR A C 1
ATOM 1127 O O . TYR A 1 138 ? 34.942 13.071 9.955 1.00 93.88 138 TYR A O 1
ATOM 1135 N N . VAL A 1 139 ? 36.070 14.976 9.655 1.00 93.94 139 VAL A N 1
ATOM 1136 C CA . VAL A 1 139 ? 35.211 15.470 8.569 1.00 93.94 139 VAL A CA 1
ATOM 1137 C C . VAL A 1 139 ? 35.991 15.629 7.274 1.00 93.94 139 VAL A C 1
ATOM 1139 O O . VAL A 1 139 ? 37.100 16.166 7.280 1.00 93.94 139 VAL A O 1
ATOM 1142 N N . LEU A 1 140 ? 35.395 15.166 6.174 1.00 95.31 140 LEU A N 1
ATOM 1143 C CA . LEU A 1 140 ? 35.820 15.477 4.812 1.00 95.31 140 LEU A CA 1
ATOM 1144 C C . LEU A 1 140 ? 35.004 16.668 4.308 1.00 95.31 140 LEU A C 1
ATOM 1146 O O . LEU A 1 140 ? 33.829 16.517 3.979 1.00 95.31 140 LEU A O 1
ATOM 1150 N N . ASP A 1 141 ? 35.626 17.846 4.248 1.00 89.94 141 ASP A N 1
ATOM 1151 C CA . ASP A 1 141 ? 34.949 19.071 3.797 1.00 89.94 141 ASP A CA 1
ATOM 1152 C C . ASP A 1 141 ? 34.989 19.240 2.275 1.00 89.94 141 ASP A C 1
ATOM 1154 O O . ASP A 1 141 ? 34.078 19.810 1.684 1.00 89.94 141 ASP A O 1
ATOM 1158 N N . THR A 1 142 ? 36.071 18.783 1.640 1.00 92.12 142 THR A N 1
ATOM 1159 C CA . THR A 1 142 ? 36.312 18.987 0.207 1.00 92.12 142 THR A CA 1
ATOM 1160 C C . THR A 1 142 ? 36.923 17.733 -0.388 1.00 92.12 142 THR A C 1
ATOM 1162 O O . THR A 1 142 ? 37.925 17.243 0.129 1.00 92.12 142 THR A O 1
ATOM 1165 N N . LEU A 1 143 ? 36.377 17.269 -1.510 1.00 94.06 143 LEU A N 1
ATOM 1166 C CA . LEU A 1 143 ? 36.996 16.277 -2.382 1.00 94.06 143 LEU A CA 1
ATOM 1167 C C . LEU A 1 143 ? 36.824 16.731 -3.830 1.00 94.06 143 LEU A C 1
ATOM 1169 O O . LEU A 1 143 ? 35.700 16.953 -4.274 1.00 94.06 143 LEU A O 1
ATOM 1173 N N . VAL A 1 144 ? 37.931 16.861 -4.553 1.00 93.12 144 VAL A N 1
ATOM 1174 C CA . VAL A 1 144 ? 37.951 17.292 -5.955 1.00 93.12 144 VAL A CA 1
ATOM 1175 C C . VAL A 1 144 ? 38.809 16.345 -6.779 1.00 93.12 144 VAL A C 1
ATOM 1177 O O . VAL A 1 144 ? 39.809 15.814 -6.298 1.00 93.12 144 VAL A O 1
ATOM 1180 N N . THR A 1 145 ? 38.405 16.080 -8.015 1.00 93.06 145 THR A N 1
ATOM 1181 C CA . THR A 1 145 ? 39.156 15.281 -8.991 1.00 93.06 145 THR A CA 1
ATOM 1182 C C . THR A 1 145 ? 38.920 15.905 -10.357 1.00 93.06 145 THR A C 1
ATOM 1184 O O . THR A 1 145 ? 37.769 16.171 -10.693 1.00 93.06 145 THR A O 1
ATOM 1187 N N . LEU A 1 146 ? 39.986 16.173 -11.113 1.00 91.69 146 LEU A N 1
ATOM 1188 C CA . LEU A 1 146 ? 39.878 16.713 -12.468 1.00 91.69 146 LEU A CA 1
ATOM 1189 C C . LEU A 1 146 ? 39.063 15.760 -13.344 1.00 91.69 146 LEU A C 1
ATOM 1191 O O . LEU A 1 146 ? 39.264 14.545 -13.290 1.00 91.69 146 LEU A O 1
ATOM 1195 N N . GLN A 1 147 ? 38.180 16.311 -14.179 1.00 87.69 147 GLN A N 1
ATOM 1196 C CA . GLN A 1 147 ? 37.227 15.532 -14.975 1.00 87.69 147 GLN A CA 1
ATOM 1197 C C . GLN A 1 147 ? 37.920 14.484 -15.866 1.00 87.69 147 GLN A C 1
ATOM 1199 O O . GLN A 1 147 ? 37.469 13.343 -15.954 1.00 87.69 147 GLN A O 1
ATOM 1204 N N . ALA A 1 148 ? 39.068 14.833 -16.460 1.00 87.44 148 ALA A N 1
ATOM 1205 C CA . ALA A 1 148 ? 39.874 13.927 -17.285 1.00 87.44 148 ALA A CA 1
ATOM 1206 C C . ALA A 1 148 ? 40.500 12.751 -16.502 1.00 87.44 148 ALA A C 1
ATOM 1208 O O . ALA A 1 148 ? 40.916 11.757 -17.095 1.00 87.44 148 ALA A O 1
ATOM 1209 N N . HIS A 1 149 ? 40.547 12.839 -15.170 1.00 89.25 149 HIS A N 1
ATOM 1210 C CA . HIS A 1 149 ? 41.167 11.856 -14.278 1.00 89.25 149 HIS A CA 1
ATOM 1211 C C . HIS A 1 149 ? 40.151 11.134 -13.377 1.00 89.25 149 HIS A C 1
ATOM 1213 O O . HIS A 1 149 ? 40.527 10.360 -12.487 1.00 89.25 149 HIS A O 1
ATOM 1219 N N . GLU A 1 150 ? 38.851 11.342 -13.604 1.00 87.19 150 GLU A N 1
ATOM 1220 C CA . GLU A 1 150 ? 37.798 10.609 -12.910 1.00 87.19 150 GLU A CA 1
ATOM 1221 C C . GLU A 1 150 ? 37.842 9.105 -13.215 1.00 87.19 150 GLU A C 1
ATOM 1223 O O . GLU A 1 150 ? 38.401 8.641 -14.206 1.00 87.19 150 GLU A O 1
ATOM 1228 N N . ARG A 1 151 ? 37.242 8.302 -12.328 1.00 87.12 151 ARG A N 1
ATOM 1229 C CA . ARG A 1 151 ? 37.157 6.829 -12.441 1.00 87.12 151 ARG A CA 1
ATOM 1230 C C . ARG A 1 151 ? 38.501 6.077 -12.477 1.00 87.12 151 ARG A C 1
ATOM 1232 O O . ARG A 1 151 ? 38.484 4.851 -12.512 1.00 87.12 151 ARG A O 1
ATOM 1239 N N . ARG A 1 152 ? 39.641 6.759 -12.318 1.00 91.62 152 ARG A N 1
ATOM 1240 C CA . ARG A 1 152 ? 40.980 6.153 -12.131 1.00 91.62 152 ARG A CA 1
ATOM 1241 C C . ARG A 1 152 ? 41.290 5.753 -10.680 1.00 91.62 152 ARG A C 1
ATOM 1243 O O . ARG A 1 152 ? 42.275 5.079 -10.403 1.00 91.62 152 ARG A O 1
ATOM 1250 N N . GLY A 1 153 ? 40.427 6.134 -9.735 1.00 89.75 153 GLY A N 1
ATOM 1251 C CA . GLY A 1 153 ? 40.530 5.745 -8.322 1.00 89.75 153 GLY A CA 1
ATOM 1252 C C . GLY A 1 153 ? 41.168 6.780 -7.388 1.00 89.75 153 GLY A C 1
ATOM 1253 O O . GLY A 1 153 ? 41.192 6.532 -6.184 1.00 89.75 153 GLY A O 1
ATOM 1254 N N . ALA A 1 154 ? 41.584 7.949 -7.892 1.00 92.81 154 ALA A N 1
ATOM 1255 C CA . ALA A 1 154 ? 42.194 9.027 -7.101 1.00 92.81 154 ALA A CA 1
ATOM 1256 C C . ALA A 1 154 ? 41.346 9.435 -5.877 1.00 92.81 154 ALA A C 1
ATOM 1258 O O . ALA A 1 154 ? 41.814 9.378 -4.740 1.00 92.81 154 ALA A O 1
ATOM 1259 N N . GLY A 1 155 ? 40.057 9.740 -6.079 1.00 91.50 155 GLY A N 1
ATOM 1260 C CA . GLY A 1 155 ? 39.144 10.081 -4.980 1.00 91.50 155 GLY A CA 1
ATOM 1261 C C . GLY A 1 155 ? 38.977 8.959 -3.945 1.00 91.50 155 GLY A C 1
ATOM 1262 O O . GLY A 1 155 ? 38.939 9.218 -2.745 1.00 91.50 155 GLY A O 1
ATOM 1263 N N . SER A 1 156 ? 38.969 7.696 -4.385 1.00 92.00 156 SER A N 1
ATOM 1264 C CA . SER A 1 156 ? 38.871 6.531 -3.491 1.00 92.00 156 SER A CA 1
ATOM 1265 C C . SER A 1 156 ? 40.116 6.372 -2.609 1.00 92.00 156 SER A C 1
ATOM 1267 O O . SER A 1 156 ? 40.000 6.021 -1.434 1.00 92.00 156 SER A O 1
ATOM 1269 N N . MET A 1 157 ? 41.306 6.675 -3.140 1.00 93.94 157 MET A N 1
ATOM 1270 C CA . MET A 1 157 ? 42.552 6.673 -2.365 1.00 93.94 157 MET A CA 1
ATOM 1271 C C . MET A 1 157 ? 42.543 7.762 -1.286 1.00 93.94 157 MET A C 1
ATOM 1273 O O . MET A 1 157 ? 42.862 7.477 -0.132 1.00 93.94 157 MET A O 1
ATOM 1277 N N . LEU A 1 158 ? 42.104 8.975 -1.638 1.00 95.62 158 LEU A N 1
ATOM 1278 C CA . LEU A 1 158 ? 42.004 10.111 -0.714 1.00 95.62 158 LEU A CA 1
ATOM 1279 C C . LEU A 1 158 ? 40.988 9.861 0.414 1.00 95.62 158 LEU A C 1
ATOM 1281 O O . LEU A 1 158 ? 41.258 10.171 1.576 1.00 95.62 158 LEU A O 1
ATOM 1285 N N . VAL A 1 159 ? 39.837 9.258 0.096 1.00 95.06 159 VAL A N 1
ATOM 1286 C CA . VAL A 1 159 ? 38.821 8.899 1.100 1.00 95.06 159 VAL A CA 1
ATOM 1287 C C . VAL A 1 159 ? 39.318 7.785 2.016 1.00 95.06 159 VAL A C 1
ATOM 1289 O O . VAL A 1 159 ? 39.164 7.880 3.234 1.00 95.06 159 VAL A O 1
ATOM 1292 N N . ARG A 1 160 ? 39.949 6.744 1.454 1.00 93.56 160 ARG A N 1
ATOM 1293 C CA . ARG A 1 160 ? 40.515 5.634 2.234 1.00 93.56 160 ARG A CA 1
ATOM 1294 C C . ARG A 1 160 ? 41.556 6.124 3.237 1.00 93.56 160 ARG A C 1
ATOM 1296 O O . ARG A 1 160 ? 41.551 5.652 4.368 1.00 93.56 160 ARG A O 1
ATOM 1303 N N . TRP A 1 161 ? 42.406 7.068 2.839 1.00 94.94 161 TRP A N 1
ATOM 1304 C CA . TRP A 1 161 ? 43.420 7.638 3.724 1.00 94.94 161 TRP A CA 1
ATOM 1305 C C . TRP A 1 161 ? 42.798 8.329 4.945 1.00 94.94 161 TRP A C 1
ATOM 1307 O O . TRP A 1 161 ? 43.163 8.019 6.077 1.00 94.94 161 TRP A O 1
ATOM 1317 N N . GLY A 1 162 ? 41.809 9.207 4.736 1.00 93.19 162 GLY A N 1
ATOM 1318 C CA . GLY A 1 162 ? 41.157 9.917 5.843 1.00 93.19 162 GLY A CA 1
ATOM 1319 C C . GLY A 1 162 ? 40.329 9.000 6.743 1.00 93.19 162 GLY A C 1
ATOM 1320 O O . GLY A 1 162 ? 40.341 9.156 7.961 1.00 93.19 162 GLY A O 1
ATOM 1321 N N . CYS A 1 163 ? 39.694 7.978 6.164 1.00 92.62 163 CYS A N 1
ATOM 1322 C CA . CYS A 1 163 ? 39.049 6.909 6.928 1.00 92.62 163 CYS A CA 1
ATOM 1323 C C . CYS A 1 163 ? 40.047 6.172 7.830 1.00 92.62 163 CYS A C 1
ATOM 1325 O O . CYS A 1 163 ? 39.740 5.938 8.991 1.00 92.62 163 CYS A O 1
ATOM 1327 N N . GLY A 1 164 ? 41.251 5.877 7.327 1.00 91.19 164 GLY A N 1
ATOM 1328 C CA . GLY A 1 164 ? 42.324 5.286 8.129 1.00 91.19 164 GLY A CA 1
ATOM 1329 C C . GLY A 1 164 ? 42.713 6.159 9.323 1.00 91.19 164 GLY A C 1
ATOM 1330 O O . GLY A 1 164 ? 42.872 5.644 10.423 1.00 91.19 164 GLY A O 1
ATOM 1331 N N . LYS A 1 165 ? 42.770 7.488 9.150 1.00 92.19 165 LYS A N 1
ATOM 1332 C CA . LYS A 1 165 ? 43.015 8.425 10.260 1.00 92.19 165 LYS A CA 1
ATOM 1333 C C . LYS A 1 165 ? 41.897 8.464 11.293 1.00 92.19 165 LYS A C 1
ATOM 1335 O O . LYS A 1 165 ? 42.194 8.561 12.480 1.00 92.19 165 LYS A O 1
ATOM 1340 N N . ALA A 1 166 ? 40.642 8.361 10.866 1.00 90.69 166 ALA A N 1
ATOM 1341 C CA . ALA A 1 166 ? 39.513 8.233 11.784 1.00 90.69 166 ALA A CA 1
ATOM 1342 C C . ALA A 1 166 ? 39.564 6.906 12.563 1.00 90.69 166 ALA A C 1
ATOM 1344 O O . ALA A 1 166 ? 39.364 6.895 13.779 1.00 90.69 166 ALA A O 1
ATOM 1345 N N . ASP A 1 167 ? 39.911 5.814 11.874 1.00 89.44 167 ASP A N 1
ATOM 1346 C CA . ASP A 1 167 ? 40.022 4.469 12.444 1.00 89.44 167 ASP A CA 1
ATOM 1347 C C . ASP A 1 167 ? 41.180 4.378 13.464 1.00 89.44 167 ASP A C 1
ATOM 1349 O O . ASP A 1 167 ? 40.997 3.795 14.531 1.00 89.44 167 ASP A O 1
ATOM 1353 N N . GLU A 1 168 ? 42.334 5.011 13.198 1.00 88.25 168 GLU A N 1
ATOM 1354 C CA . GLU A 1 168 ? 43.496 5.079 14.111 1.00 88.25 168 GLU A CA 1
ATOM 1355 C C . GLU A 1 168 ? 43.138 5.660 15.491 1.00 88.25 168 GLU A C 1
ATOM 1357 O O . GLU A 1 168 ? 43.640 5.190 16.511 1.00 88.25 168 GLU A O 1
ATOM 1362 N N . VAL A 1 169 ? 42.267 6.673 15.531 1.00 86.88 169 VAL A N 1
ATOM 1363 C CA . VAL A 1 169 ? 41.844 7.334 16.780 1.00 86.88 169 VAL A CA 1
ATOM 1364 C C . VAL A 1 169 ? 40.489 6.833 17.298 1.00 86.88 169 VAL A C 1
ATOM 1366 O O . VAL A 1 169 ? 40.034 7.269 18.355 1.00 86.88 169 VAL A O 1
ATOM 1369 N N . GLY A 1 170 ? 39.837 5.917 16.574 1.00 87.12 170 GLY A N 1
ATOM 1370 C CA . GLY A 1 170 ? 38.567 5.303 16.962 1.00 87.12 170 GLY A CA 1
ATOM 1371 C C . GLY A 1 170 ? 37.370 6.260 16.977 1.00 87.12 170 GLY A C 1
ATOM 1372 O O . GLY A 1 170 ? 36.498 6.118 17.839 1.00 87.12 170 GLY A O 1
ATOM 1373 N N . VAL A 1 171 ? 37.329 7.227 16.055 1.00 89.44 171 VAL A N 1
ATOM 1374 C CA . VAL A 1 171 ? 36.234 8.209 15.922 1.00 89.44 171 VAL A CA 1
ATOM 1375 C C . VAL A 1 171 ? 35.486 8.044 14.600 1.00 89.44 171 VAL A C 1
ATOM 1377 O O . VAL A 1 171 ? 35.981 7.435 13.655 1.00 89.44 171 VAL A O 1
ATOM 1380 N N . GLU A 1 172 ? 34.278 8.597 14.523 1.00 90.81 172 GLU A N 1
ATOM 1381 C CA . GLU A 1 172 ? 33.453 8.533 13.314 1.00 90.81 172 GLU A CA 1
ATOM 1382 C C . GLU A 1 172 ? 34.023 9.429 12.202 1.00 90.81 172 GLU A C 1
ATOM 1384 O O . GLU A 1 172 ? 34.611 10.482 12.469 1.00 90.81 172 GLU A O 1
ATOM 1389 N N . ALA A 1 173 ? 33.813 9.029 10.944 1.00 93.62 173 ALA A N 1
ATOM 1390 C CA . ALA A 1 173 ? 34.063 9.890 9.790 1.00 93.62 173 ALA A CA 1
ATOM 1391 C C . ALA A 1 173 ? 32.737 10.440 9.240 1.00 93.62 173 ALA A C 1
ATOM 1393 O O . ALA A 1 173 ? 31.770 9.695 9.063 1.00 93.62 173 ALA A O 1
ATOM 1394 N N . PHE A 1 174 ? 32.704 11.736 8.940 1.00 94.12 174 PHE A N 1
ATOM 1395 C CA . PHE A 1 174 ? 31.523 12.484 8.510 1.00 94.12 174 PHE A CA 1
ATOM 1396 C C . PHE A 1 174 ? 31.776 13.212 7.186 1.00 94.12 174 PHE A C 1
ATOM 1398 O O . PHE A 1 174 ? 32.865 13.745 6.964 1.00 94.12 174 PHE A O 1
ATOM 1405 N N . LEU A 1 175 ? 30.764 13.267 6.318 1.00 93.75 175 LEU A N 1
ATOM 1406 C CA . LEU A 1 175 ? 30.778 14.095 5.109 1.00 93.75 175 LEU A CA 1
ATOM 1407 C C . LEU A 1 175 ? 29.368 14.450 4.627 1.00 93.75 175 LEU A C 1
ATOM 1409 O O . LEU A 1 175 ? 28.392 13.759 4.925 1.00 93.75 175 LEU A O 1
ATOM 1413 N N . GLU A 1 176 ? 29.288 15.501 3.816 1.00 91.00 176 GLU A N 1
ATOM 1414 C CA . GLU A 1 176 ? 28.086 15.920 3.091 1.00 91.00 176 GLU A CA 1
ATOM 1415 C C . GLU A 1 176 ? 28.313 15.628 1.599 1.00 91.00 176 GLU A C 1
ATOM 1417 O O . GLU A 1 176 ? 29.094 16.295 0.923 1.00 91.00 176 GLU A O 1
ATOM 1422 N N . ALA A 1 177 ? 27.700 14.556 1.092 1.00 88.75 177 ALA A N 1
ATOM 1423 C CA . ALA A 1 177 ? 27.927 14.071 -0.265 1.00 88.75 177 ALA A CA 1
ATOM 1424 C C . ALA A 1 177 ? 26.999 14.753 -1.271 1.00 88.75 177 ALA A C 1
ATOM 1426 O O . ALA A 1 177 ? 25.793 14.820 -1.051 1.00 88.75 177 ALA A O 1
ATOM 1427 N N . SER A 1 178 ? 27.522 15.134 -2.436 1.00 86.06 178 SER A N 1
ATOM 1428 C CA . SER A 1 178 ? 26.664 15.355 -3.603 1.00 86.06 178 SER A CA 1
ATOM 1429 C C . SER A 1 178 ? 26.021 14.029 -4.056 1.00 86.06 178 SER A C 1
ATOM 1431 O O . SER A 1 178 ? 26.594 12.957 -3.807 1.00 86.06 178 SER A O 1
ATOM 1433 N N . PRO A 1 179 ? 24.884 14.060 -4.777 1.00 82.31 179 PRO A N 1
ATOM 1434 C CA . PRO A 1 179 ? 24.261 12.855 -5.327 1.00 82.31 179 PRO A CA 1
ATOM 1435 C C . PRO A 1 179 ? 25.231 12.038 -6.193 1.00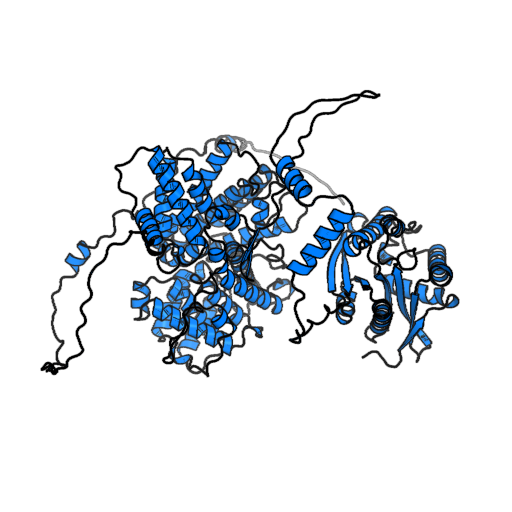 82.31 179 PRO A C 1
ATOM 1437 O O . PRO A 1 179 ? 25.264 10.812 -6.113 1.00 82.31 179 PRO A O 1
ATOM 1440 N N . MET A 1 180 ? 26.098 12.726 -6.944 1.00 83.50 180 MET A N 1
ATOM 1441 C CA . MET A 1 180 ? 27.141 12.111 -7.768 1.00 83.50 180 MET A CA 1
ATOM 1442 C C . MET A 1 180 ? 28.219 11.394 -6.937 1.00 83.50 180 MET A C 1
ATOM 1444 O O . MET A 1 180 ? 28.679 10.317 -7.312 1.00 83.50 180 MET A O 1
ATOM 1448 N N . GLY A 1 181 ? 28.629 11.966 -5.799 1.00 82.62 181 GLY A N 1
ATOM 1449 C CA . GLY A 1 181 ? 29.663 11.388 -4.934 1.00 82.62 181 GLY A CA 1
ATOM 1450 C C . GLY A 1 181 ? 29.164 10.251 -4.034 1.00 82.62 181 GLY A C 1
ATOM 1451 O O . GLY A 1 181 ? 29.952 9.395 -3.622 1.00 82.62 181 GLY A O 1
ATOM 1452 N N . ALA A 1 182 ? 27.863 10.202 -3.735 1.00 86.44 182 ALA A N 1
ATOM 1453 C CA . ALA A 1 182 ? 27.284 9.281 -2.755 1.00 86.44 182 ALA A CA 1
ATOM 1454 C C . ALA A 1 182 ? 27.582 7.784 -3.003 1.00 86.44 182 ALA A C 1
ATOM 1456 O O . ALA A 1 182 ? 27.963 7.106 -2.039 1.00 86.44 182 ALA A O 1
ATOM 1457 N N . PRO A 1 183 ? 27.508 7.246 -4.241 1.00 88.38 183 PRO A N 1
ATOM 1458 C CA . PRO A 1 183 ? 27.853 5.848 -4.505 1.00 88.38 183 PRO A CA 1
ATOM 1459 C C . PRO A 1 183 ? 29.317 5.514 -4.200 1.00 88.38 183 PRO A C 1
ATOM 1461 O O . PRO A 1 183 ? 29.625 4.396 -3.788 1.00 88.38 183 PRO A O 1
ATOM 1464 N N . MET A 1 184 ? 30.233 6.471 -4.385 1.00 89.75 184 MET A N 1
ATOM 1465 C CA . MET A 1 184 ? 31.653 6.277 -4.091 1.00 89.75 184 MET A CA 1
ATOM 1466 C C . MET A 1 184 ? 31.883 6.209 -2.580 1.00 89.75 184 MET A C 1
ATOM 1468 O O . MET A 1 184 ? 32.502 5.258 -2.107 1.00 89.75 184 MET A O 1
ATOM 1472 N N . TYR A 1 185 ? 31.304 7.134 -1.810 1.00 93.00 185 TYR A N 1
ATOM 1473 C CA . TYR A 1 185 ? 31.416 7.119 -0.349 1.00 93.00 185 TYR A CA 1
ATOM 1474 C C . TYR A 1 185 ? 30.795 5.862 0.278 1.00 93.00 185 TYR A C 1
ATOM 1476 O O . TYR A 1 185 ? 31.358 5.308 1.223 1.00 93.00 185 TYR A O 1
ATOM 1484 N N . ALA A 1 186 ? 29.687 5.351 -0.273 1.00 87.75 186 ALA A N 1
ATOM 1485 C CA . ALA A 1 186 ? 29.064 4.108 0.191 1.00 87.75 186 ALA A CA 1
ATOM 1486 C C . ALA A 1 186 ? 30.029 2.907 0.153 1.00 87.75 186 ALA A C 1
ATOM 1488 O O . ALA A 1 186 ? 30.065 2.114 1.092 1.00 87.75 186 ALA A O 1
ATOM 1489 N N . ARG A 1 187 ? 30.886 2.817 -0.875 1.00 87.31 187 ARG A N 1
ATOM 1490 C CA . ARG A 1 187 ? 31.910 1.758 -0.994 1.00 87.31 187 ARG A CA 1
ATOM 1491 C C . ARG A 1 187 ? 32.990 1.829 0.087 1.00 87.31 187 ARG A C 1
ATOM 1493 O O . ARG A 1 187 ? 33.686 0.846 0.308 1.00 87.31 187 ARG A O 1
ATOM 1500 N N . HIS A 1 188 ? 33.130 2.973 0.754 1.00 88.56 188 HIS A N 1
ATOM 1501 C CA . HIS A 1 188 ? 34.049 3.167 1.874 1.00 88.56 188 HIS A CA 1
ATOM 1502 C C . HIS A 1 188 ? 33.374 2.997 3.245 1.00 88.56 188 HIS A C 1
ATOM 1504 O O . HIS A 1 188 ? 34.010 3.243 4.264 1.00 88.56 188 HIS A O 1
ATOM 1510 N N . GLY A 1 189 ? 32.116 2.543 3.295 1.00 87.31 189 GLY A N 1
ATOM 1511 C CA . GLY A 1 189 ? 31.400 2.258 4.543 1.00 87.31 189 GLY A CA 1
ATOM 1512 C C . GLY A 1 189 ? 30.625 3.444 5.123 1.00 87.31 189 GLY A C 1
ATOM 1513 O O . GLY A 1 189 ? 30.114 3.347 6.234 1.00 87.31 189 GLY A O 1
ATOM 1514 N N . PHE A 1 190 ? 30.510 4.555 4.392 1.00 91.19 190 PHE A N 1
ATOM 1515 C CA . PHE A 1 190 ? 29.630 5.657 4.780 1.00 91.19 190 PHE A CA 1
ATOM 1516 C C . PHE A 1 190 ? 28.168 5.282 4.535 1.00 91.19 190 PHE A C 1
ATOM 1518 O O . PHE A 1 190 ? 27.809 4.933 3.407 1.00 91.19 190 PHE A O 1
ATOM 1525 N N . GLN A 1 191 ? 27.308 5.435 5.538 1.00 89.62 191 GLN A N 1
ATOM 1526 C CA . GLN A 1 191 ? 25.864 5.204 5.442 1.00 89.62 191 GLN A CA 1
ATOM 1527 C C . GLN A 1 191 ? 25.104 6.536 5.338 1.00 89.62 191 GLN A C 1
ATOM 1529 O O . GLN A 1 191 ? 25.552 7.522 5.925 1.00 89.62 191 GLN A O 1
ATOM 1534 N N . PRO A 1 192 ? 24.000 6.607 4.569 1.00 90.44 192 PRO A N 1
ATOM 1535 C CA . PRO A 1 192 ? 23.178 7.811 4.514 1.00 90.44 192 PRO A CA 1
ATOM 1536 C C . PRO A 1 192 ? 22.452 8.005 5.848 1.00 90.44 192 PRO A C 1
ATOM 1538 O O . PRO A 1 192 ? 21.875 7.058 6.373 1.00 90.44 192 PRO A O 1
ATOM 1541 N N . VAL A 1 193 ? 22.478 9.227 6.375 1.00 88.12 193 VAL A N 1
ATOM 1542 C CA . VAL A 1 193 ? 21.794 9.595 7.626 1.00 88.12 193 VAL A CA 1
ATOM 1543 C C . VAL A 1 193 ? 20.633 10.542 7.350 1.00 88.12 193 VAL A C 1
ATOM 1545 O O . VAL A 1 193 ? 19.549 10.366 7.893 1.00 88.12 193 VAL A O 1
ATOM 1548 N N . LYS A 1 194 ? 20.852 11.541 6.490 1.00 88.06 194 LYS A N 1
ATOM 1549 C CA . LYS A 1 194 ? 19.875 12.590 6.189 1.00 88.06 194 LYS A CA 1
ATOM 1550 C C . LYS A 1 194 ? 20.092 13.107 4.774 1.00 88.06 194 LYS A C 1
ATOM 1552 O O . LYS A 1 194 ? 21.233 13.238 4.339 1.00 88.06 194 LYS A O 1
ATOM 1557 N N . GLU A 1 195 ? 19.016 13.410 4.066 1.00 87.12 195 GLU A N 1
ATOM 1558 C CA . GLU A 1 195 ? 19.060 14.145 2.802 1.00 87.12 195 GLU A CA 1
ATOM 1559 C C . GLU A 1 195 ? 18.610 15.579 3.080 1.00 87.12 195 GLU A C 1
ATOM 1561 O O . GLU A 1 195 ? 17.603 15.795 3.754 1.00 87.12 195 GLU A O 1
ATOM 1566 N N . VAL A 1 196 ? 19.395 16.559 2.640 1.00 86.12 196 VAL A N 1
ATOM 1567 C CA . VAL A 1 196 ? 19.152 17.982 2.896 1.00 86.12 196 VAL A CA 1
ATOM 1568 C C . VAL A 1 196 ? 19.187 18.751 1.588 1.00 86.12 196 VAL A C 1
ATOM 1570 O O . VAL A 1 196 ? 20.059 18.520 0.754 1.00 86.12 196 VAL A O 1
ATOM 1573 N N . GLY A 1 197 ? 18.235 19.661 1.409 1.00 83.12 197 GLY A N 1
ATOM 1574 C CA . GLY A 1 197 ? 18.107 20.471 0.205 1.00 83.12 197 GLY A CA 1
ATOM 1575 C C . GLY A 1 197 ? 18.195 21.960 0.520 1.00 83.12 197 GLY A C 1
ATOM 1576 O O . GLY A 1 197 ? 17.562 22.417 1.467 1.00 83.12 197 GLY A O 1
ATOM 1577 N N . LEU A 1 198 ? 18.929 22.721 -0.289 1.00 82.56 198 LEU A N 1
ATOM 1578 C CA . LEU A 1 198 ? 18.903 24.183 -0.293 1.00 82.56 198 LEU A CA 1
ATOM 1579 C C . LEU A 1 198 ? 18.233 24.662 -1.584 1.00 82.56 198 LEU A C 1
ATOM 1581 O O . LEU A 1 198 ? 18.724 24.381 -2.676 1.00 82.56 198 LEU A O 1
ATOM 1585 N N . ASP A 1 199 ? 17.104 25.362 -1.474 1.00 81.06 199 ASP A N 1
ATOM 1586 C CA . ASP A 1 199 ? 16.382 25.864 -2.645 1.00 81.06 199 ASP A CA 1
ATOM 1587 C C . ASP A 1 199 ? 17.026 27.143 -3.187 1.00 81.06 199 ASP A C 1
ATOM 1589 O O . ASP A 1 199 ? 16.881 28.221 -2.613 1.00 81.06 199 ASP A O 1
ATOM 1593 N N . LEU A 1 200 ? 17.736 27.030 -4.309 1.00 76.31 200 LEU A N 1
ATOM 1594 C CA . LEU A 1 200 ? 18.477 28.152 -4.883 1.00 76.31 200 LEU A CA 1
ATOM 1595 C C . LEU A 1 200 ? 17.582 29.112 -5.675 1.00 76.31 200 LEU A C 1
ATOM 1597 O O . LEU A 1 200 ? 18.014 30.223 -5.988 1.00 76.31 200 LEU A O 1
ATOM 1601 N N . ARG A 1 201 ? 16.330 28.732 -5.971 1.00 78.19 201 ARG A N 1
ATOM 1602 C CA . ARG A 1 201 ? 15.363 29.574 -6.705 1.00 78.19 201 ARG A CA 1
ATOM 1603 C C . ARG A 1 201 ? 15.074 30.892 -5.993 1.00 78.19 201 ARG A C 1
ATOM 1605 O O . ARG A 1 201 ? 14.836 31.903 -6.646 1.00 78.19 201 ARG A O 1
ATOM 1612 N N . GLN A 1 202 ? 15.202 30.904 -4.668 1.00 72.88 202 GLN A N 1
ATOM 1613 C CA . GLN A 1 202 ? 15.036 32.093 -3.827 1.00 72.88 202 GLN A CA 1
ATOM 1614 C C . GLN A 1 202 ? 16.093 33.181 -4.096 1.00 72.88 202 GLN A C 1
ATOM 1616 O O . GLN A 1 202 ? 15.879 34.341 -3.751 1.00 72.88 202 GLN A O 1
ATOM 1621 N N . TRP A 1 203 ? 17.207 32.825 -4.744 1.00 72.69 203 TRP A N 1
ATOM 1622 C CA . TRP A 1 203 ? 18.295 33.733 -5.122 1.00 72.69 203 TRP A CA 1
ATOM 1623 C C . TRP A 1 203 ? 18.578 33.712 -6.633 1.00 72.69 203 TRP A C 1
ATOM 1625 O O . TRP A 1 203 ? 19.690 34.007 -7.063 1.00 72.69 203 TRP A O 1
ATOM 1635 N N . GLY A 1 204 ? 17.579 33.352 -7.449 1.00 63.00 204 GLY A N 1
ATOM 1636 C CA . GLY A 1 204 ? 17.688 33.345 -8.914 1.00 63.00 204 GLY A CA 1
ATOM 1637 C C . GLY A 1 204 ? 18.343 32.095 -9.518 1.00 63.00 204 GLY A C 1
ATOM 1638 O O . GLY A 1 204 ? 18.621 32.074 -10.716 1.00 63.00 204 GLY A O 1
ATOM 1639 N N . GLY A 1 205 ? 18.580 31.046 -8.722 1.00 65.50 205 GLY A N 1
ATOM 1640 C CA . GLY A 1 205 ? 18.998 29.729 -9.210 1.00 65.50 205 GLY A CA 1
ATOM 1641 C C . GLY A 1 205 ? 17.865 28.974 -9.920 1.00 65.50 205 GLY A C 1
ATOM 1642 O O . GLY A 1 205 ? 16.690 29.294 -9.762 1.00 65.50 205 GLY A O 1
ATOM 1643 N N . LYS A 1 206 ? 18.201 27.949 -10.714 1.00 60.38 206 LYS A N 1
ATOM 1644 C CA . LYS A 1 206 ? 17.214 27.180 -11.503 1.00 60.38 206 LYS A CA 1
ATOM 1645 C C . LYS A 1 206 ? 16.690 25.918 -10.806 1.00 60.38 206 LYS A C 1
ATOM 1647 O O . LYS A 1 206 ? 15.710 25.343 -11.265 1.00 60.38 206 LYS A O 1
ATOM 1652 N N . GLU A 1 207 ? 17.323 25.488 -9.716 1.00 74.75 207 GLU A N 1
ATOM 1653 C CA . GLU A 1 207 ? 17.094 24.173 -9.106 1.00 74.75 207 GLU A CA 1
ATOM 1654 C C . GLU A 1 207 ? 17.335 24.162 -7.587 1.00 74.75 207 GLU A C 1
ATOM 1656 O O . GLU A 1 207 ? 17.862 25.116 -7.012 1.00 74.75 207 GLU A O 1
ATOM 1661 N N . GLN A 1 208 ? 16.936 23.069 -6.934 1.00 79.19 208 GLN A N 1
ATOM 1662 C CA . GLN A 1 208 ? 17.239 22.788 -5.531 1.00 79.19 208 GLN A CA 1
ATOM 1663 C C . GLN A 1 208 ? 18.540 21.984 -5.441 1.00 79.19 208 GLN A C 1
ATOM 1665 O O . GLN A 1 208 ? 18.703 20.979 -6.130 1.00 79.19 208 GLN A O 1
ATOM 1670 N N . MET A 1 209 ? 19.459 22.403 -4.572 1.00 74.56 209 MET A N 1
ATOM 1671 C CA . MET A 1 209 ? 20.717 21.699 -4.353 1.00 74.56 209 MET A CA 1
ATOM 1672 C C . MET A 1 209 ? 20.572 20.671 -3.240 1.00 74.56 209 MET A C 1
ATOM 1674 O O . MET A 1 209 ? 20.297 21.035 -2.100 1.00 74.56 209 MET A O 1
ATOM 1678 N N . THR A 1 210 ? 20.821 19.405 -3.557 1.00 82.69 210 THR A N 1
ATOM 1679 C CA . THR A 1 210 ? 20.685 18.296 -2.609 1.00 82.69 210 THR A CA 1
ATOM 1680 C C . THR A 1 210 ? 22.043 17.803 -2.121 1.00 82.69 210 THR A C 1
ATOM 1682 O O . THR A 1 210 ? 22.952 17.566 -2.917 1.00 82.69 210 THR A O 1
ATOM 1685 N N . PHE A 1 211 ? 22.162 17.573 -0.815 1.00 83.44 211 PHE A N 1
ATOM 1686 C CA . PHE A 1 211 ? 23.278 16.878 -0.183 1.00 83.44 211 PHE A CA 1
ATOM 1687 C C . PHE A 1 211 ? 22.771 15.668 0.597 1.00 83.44 211 PHE A C 1
ATOM 1689 O O . PHE A 1 211 ? 21.734 15.709 1.254 1.00 83.44 211 PHE A O 1
ATOM 1696 N N . ILE A 1 212 ? 23.543 14.590 0.570 1.00 86.75 212 ILE A N 1
ATOM 1697 C CA . ILE A 1 212 ? 23.302 13.389 1.362 1.00 86.75 212 ILE A CA 1
ATOM 1698 C C . ILE A 1 212 ? 24.328 13.395 2.488 1.00 86.75 212 ILE A C 1
ATOM 1700 O O . ILE A 1 212 ? 25.517 13.162 2.262 1.00 86.75 212 ILE A O 1
ATOM 1704 N N . VAL A 1 213 ? 23.877 13.663 3.707 1.00 85.19 213 VAL A N 1
ATOM 1705 C CA . VAL A 1 213 ? 24.708 13.589 4.904 1.00 85.19 213 VAL A CA 1
ATOM 1706 C C . VAL A 1 213 ? 25.021 12.128 5.195 1.00 85.19 213 VAL A C 1
ATOM 1708 O O . VAL A 1 213 ? 24.115 11.289 5.242 1.00 85.19 213 VAL A O 1
ATOM 1711 N N . ARG A 1 214 ? 26.305 11.805 5.374 1.00 89.56 214 ARG A N 1
ATOM 1712 C CA . ARG A 1 214 ? 26.749 10.432 5.613 1.00 89.56 214 ARG A CA 1
ATOM 1713 C C . ARG A 1 214 ? 27.699 10.328 6.793 1.00 89.56 214 ARG A C 1
ATOM 1715 O O . ARG A 1 214 ? 28.607 11.143 6.950 1.00 89.56 214 ARG A O 1
ATOM 1722 N N . VAL A 1 215 ? 27.528 9.256 7.558 1.00 80.81 215 VAL A N 1
ATOM 1723 C CA . VAL A 1 215 ? 28.391 8.894 8.686 1.00 80.81 215 VAL A CA 1
ATOM 1724 C C . VAL A 1 215 ? 28.938 7.492 8.455 1.00 80.81 215 VAL A C 1
ATOM 1726 O O . VAL A 1 215 ? 28.217 6.586 8.032 1.00 80.81 215 VAL A O 1
ATOM 1729 N N . ARG A 1 216 ? 30.230 7.307 8.713 1.00 82.12 216 ARG A N 1
ATOM 1730 C CA . ARG A 1 216 ? 30.878 5.998 8.794 1.00 82.12 216 ARG A CA 1
ATOM 1731 C C . ARG A 1 216 ? 31.135 5.699 10.267 1.00 82.12 216 ARG A C 1
ATOM 1733 O O . ARG A 1 216 ? 31.998 6.323 10.884 1.00 82.12 216 ARG A O 1
ATOM 1740 N N . CYS A 1 217 ? 30.353 4.772 10.815 1.00 66.56 217 CYS A N 1
ATOM 1741 C CA . CYS A 1 217 ? 30.449 4.360 12.211 1.00 66.56 217 CYS A CA 1
ATOM 1742 C C . CYS A 1 217 ? 31.541 3.291 12.385 1.00 66.56 217 CYS A C 1
ATOM 1744 O O . CYS A 1 217 ? 31.631 2.356 11.585 1.00 66.56 217 CYS A O 1
ATOM 1746 N N . VAL A 1 218 ? 32.356 3.410 13.436 1.00 59.12 218 VAL A N 1
ATOM 1747 C CA . VAL A 1 218 ? 33.288 2.354 13.857 1.00 59.12 218 VAL A CA 1
ATOM 1748 C C . VAL A 1 218 ? 32.524 1.392 14.767 1.00 59.12 218 VAL A C 1
ATOM 1750 O O . VAL A 1 218 ? 32.115 1.757 15.868 1.00 59.12 218 VAL A O 1
ATOM 1753 N N . TYR A 1 219 ? 32.344 0.148 14.320 1.00 45.50 219 TYR A N 1
ATOM 1754 C CA . TYR A 1 219 ? 31.796 -0.928 15.146 1.00 45.50 219 TYR A CA 1
ATOM 1755 C C . TYR A 1 219 ? 32.725 -1.193 16.342 1.00 45.50 219 TYR A C 1
ATOM 1757 O O . TYR A 1 219 ? 33.795 -1.783 16.190 1.00 45.50 219 TYR A O 1
ATOM 1765 N N . LYS A 1 220 ? 32.321 -0.782 17.549 1.00 44.28 220 LYS A N 1
ATOM 1766 C CA . LYS A 1 220 ? 32.899 -1.315 18.788 1.00 44.28 220 LYS A CA 1
ATOM 1767 C C . LYS A 1 220 ? 32.196 -2.630 19.087 1.00 44.28 220 LYS A C 1
ATOM 1769 O O . LYS A 1 220 ? 31.031 -2.624 19.477 1.00 44.28 220 LYS A O 1
ATOM 1774 N N . ALA A 1 221 ? 32.896 -3.745 18.886 1.00 33.09 221 ALA A N 1
ATOM 1775 C CA . ALA A 1 221 ? 32.386 -5.050 19.281 1.00 33.09 221 ALA A CA 1
ATOM 1776 C C . ALA A 1 221 ? 31.981 -5.003 20.767 1.00 33.09 221 ALA A C 1
ATOM 1778 O O . ALA A 1 221 ? 32.801 -4.577 21.591 1.00 33.09 221 ALA A O 1
ATOM 1779 N N . PRO A 1 222 ? 30.752 -5.408 21.137 1.00 38.94 222 PRO A N 1
ATOM 1780 C CA . PRO A 1 222 ? 30.423 -5.598 22.541 1.00 38.94 222 PRO A CA 1
ATOM 1781 C C . PRO A 1 222 ? 31.426 -6.601 23.134 1.00 38.94 222 PRO A C 1
ATOM 1783 O O . PRO A 1 222 ? 31.825 -7.543 22.437 1.00 38.94 222 PRO A O 1
ATOM 1786 N N . PRO A 1 223 ? 31.896 -6.400 24.379 1.00 36.19 223 PRO A N 1
ATOM 1787 C CA . PRO A 1 223 ? 32.883 -7.293 24.970 1.00 36.19 223 PRO A CA 1
ATOM 1788 C C . PRO A 1 223 ? 32.357 -8.735 24.912 1.00 36.19 223 PRO A C 1
ATOM 1790 O O . PRO A 1 223 ? 31.173 -8.960 25.177 1.00 36.19 223 PRO A O 1
ATOM 1793 N N . PRO A 1 224 ? 33.199 -9.716 24.536 1.00 33.94 224 PRO A N 1
ATOM 1794 C CA . PRO A 1 224 ? 32.741 -11.077 24.311 1.00 33.94 224 PRO A CA 1
ATOM 1795 C C . PRO A 1 224 ? 32.092 -11.630 25.579 1.00 33.94 224 PRO A C 1
ATOM 1797 O O . PRO A 1 224 ? 32.616 -11.458 26.684 1.00 33.94 224 PRO A O 1
ATOM 1800 N N . ALA A 1 225 ? 30.958 -12.315 25.411 1.00 40.44 225 ALA A N 1
ATOM 1801 C CA . ALA A 1 225 ? 30.272 -12.988 26.503 1.00 40.44 225 ALA A CA 1
ATOM 1802 C C . ALA A 1 225 ? 31.259 -13.929 27.209 1.00 40.44 225 ALA A C 1
ATOM 1804 O O . ALA A 1 225 ? 31.727 -14.920 26.638 1.00 40.44 225 ALA A O 1
ATOM 1805 N N . ARG A 1 226 ? 31.621 -13.604 28.457 1.00 37.28 226 ARG A N 1
ATOM 1806 C CA . ARG A 1 226 ? 32.476 -14.465 29.276 1.00 37.28 226 ARG A CA 1
ATOM 1807 C C . ARG A 1 226 ? 31.780 -15.817 29.426 1.00 37.28 226 ARG A C 1
ATOM 1809 O O . ARG A 1 226 ? 30.753 -15.917 30.094 1.00 37.28 226 ARG A O 1
ATOM 1816 N N . ARG A 1 227 ? 32.368 -16.869 28.846 1.00 38.22 227 ARG A N 1
ATOM 1817 C CA . ARG A 1 227 ? 32.034 -18.262 29.173 1.00 38.22 227 ARG A CA 1
ATOM 1818 C C . ARG A 1 227 ? 32.113 -18.418 30.692 1.00 38.22 227 ARG A C 1
ATOM 1820 O O . ARG A 1 227 ? 33.197 -18.300 31.263 1.00 38.22 227 ARG A O 1
ATOM 1827 N N . ARG A 1 228 ? 30.979 -18.690 31.345 1.00 39.72 228 ARG A N 1
ATOM 1828 C CA . ARG A 1 228 ? 30.948 -19.121 32.749 1.00 39.72 228 ARG A CA 1
ATOM 1829 C C . ARG A 1 228 ? 31.775 -20.404 32.868 1.00 39.72 228 ARG A C 1
ATOM 1831 O O . ARG A 1 228 ? 31.327 -21.474 32.468 1.00 39.72 228 ARG A O 1
ATOM 1838 N N . LYS A 1 229 ? 32.990 -20.295 33.412 1.00 34.12 229 LYS A N 1
ATOM 1839 C CA . LYS A 1 229 ? 33.688 -21.437 34.009 1.00 34.12 229 LYS A CA 1
ATOM 1840 C C . LYS A 1 229 ? 33.074 -21.680 35.385 1.00 34.12 229 LYS A C 1
ATOM 1842 O O . LYS A 1 229 ? 32.964 -20.766 36.196 1.00 34.12 229 LYS A O 1
ATOM 1847 N N . LYS A 1 230 ? 32.634 -22.916 35.595 1.00 37.94 230 LYS A N 1
ATOM 1848 C CA . LYS A 1 230 ? 32.078 -23.434 36.845 1.00 37.94 230 LYS A CA 1
ATOM 1849 C C . LYS A 1 230 ? 33.215 -23.602 37.873 1.00 37.94 230 LYS A C 1
ATOM 1851 O O . LYS A 1 230 ? 34.231 -24.202 37.534 1.00 37.94 230 LYS A O 1
ATOM 1856 N N . GLY A 1 231 ? 33.005 -23.104 39.099 1.00 32.91 231 GLY A N 1
ATOM 1857 C CA . GLY A 1 231 ? 33.883 -23.218 40.283 1.00 32.91 231 GLY A CA 1
ATOM 1858 C C . GLY A 1 231 ? 34.786 -21.989 40.465 1.00 32.91 231 GLY A C 1
ATOM 1859 O O . GLY A 1 231 ? 35.566 -21.688 39.574 1.00 32.91 231 GLY A O 1
ATOM 1860 N N . VAL A 1 232 ? 34.716 -21.207 41.551 1.00 34.78 232 VAL A N 1
ATOM 1861 C CA . VAL A 1 232 ? 34.848 -21.600 42.966 1.00 34.78 232 VAL A CA 1
ATOM 1862 C C . VAL A 1 232 ? 34.025 -20.667 43.883 1.00 34.78 232 VAL A C 1
ATOM 1864 O O . VAL A 1 232 ? 34.206 -19.459 43.831 1.00 34.78 232 VAL A O 1
ATOM 1867 N N . ARG A 1 233 ? 33.170 -21.287 44.716 1.00 40.84 233 ARG A N 1
ATOM 1868 C CA . ARG A 1 233 ? 32.543 -20.855 45.990 1.00 40.84 233 ARG A CA 1
ATOM 1869 C C . ARG A 1 233 ? 31.971 -19.430 46.091 1.00 40.84 233 ARG A C 1
ATOM 1871 O O . ARG A 1 233 ? 32.700 -18.457 46.253 1.00 40.84 233 ARG A O 1
ATOM 1878 N N . ASP A 1 234 ? 30.640 -19.375 46.137 1.00 42.34 234 ASP A N 1
ATOM 1879 C CA . ASP A 1 234 ? 29.865 -18.265 46.688 1.00 42.34 234 ASP A CA 1
ATOM 1880 C C . ASP A 1 234 ? 30.349 -17.935 48.108 1.00 42.34 234 ASP A C 1
ATOM 1882 O O . ASP A 1 234 ? 30.339 -18.785 49.000 1.00 42.34 234 ASP A O 1
ATOM 1886 N N . ILE A 1 235 ? 30.783 -16.692 48.314 1.00 50.38 235 ILE A N 1
ATOM 1887 C CA . ILE A 1 235 ? 30.807 -16.103 49.650 1.00 50.38 235 ILE A CA 1
ATOM 1888 C C . ILE A 1 235 ? 29.355 -15.758 49.948 1.00 50.38 235 ILE A C 1
ATOM 1890 O O . ILE A 1 235 ? 28.768 -14.907 49.276 1.00 50.38 235 ILE A O 1
ATOM 1894 N N . ASP A 1 236 ? 28.801 -16.480 50.915 1.00 59.69 236 ASP A N 1
ATOM 1895 C CA . ASP A 1 236 ? 27.436 -16.359 51.401 1.00 59.69 236 ASP A CA 1
ATOM 1896 C C . ASP A 1 236 ? 27.039 -14.882 51.567 1.00 59.69 236 ASP A C 1
ATOM 1898 O O . ASP A 1 236 ? 27.704 -14.101 52.259 1.00 59.69 236 ASP A O 1
ATOM 1902 N N . VAL A 1 237 ? 25.965 -14.490 50.882 1.00 57.84 237 VAL A N 1
ATOM 1903 C CA . VAL A 1 237 ? 25.446 -13.115 50.838 1.00 57.84 237 VAL A CA 1
ATOM 1904 C C . VAL A 1 237 ? 25.127 -12.615 52.249 1.00 57.84 237 VAL A C 1
ATOM 1906 O O . VAL A 1 237 ? 25.335 -11.434 52.532 1.00 57.84 237 VAL A O 1
ATOM 1909 N N . ALA A 1 238 ? 24.754 -13.517 53.162 1.00 60.19 238 ALA A N 1
ATOM 1910 C CA . ALA A 1 238 ? 24.542 -13.205 54.571 1.00 60.19 238 ALA A CA 1
ATOM 1911 C C . ALA A 1 238 ? 25.825 -12.734 55.280 1.00 60.19 238 ALA A C 1
ATOM 1913 O O . ALA A 1 238 ? 25.776 -11.862 56.145 1.00 60.19 238 ALA A O 1
ATOM 1914 N N . THR A 1 239 ? 26.993 -13.245 54.881 1.00 66.25 239 THR A N 1
ATOM 1915 C CA . THR A 1 239 ? 28.281 -12.824 55.454 1.00 66.25 239 THR A CA 1
ATOM 1916 C C . THR A 1 239 ? 28.650 -11.417 54.991 1.00 66.25 239 THR A C 1
ATOM 1918 O O . THR A 1 239 ? 29.135 -10.612 55.780 1.00 66.25 239 THR A O 1
ATOM 1921 N N . ARG A 1 240 ? 28.371 -11.077 53.725 1.00 66.69 240 ARG A N 1
ATOM 1922 C CA . ARG A 1 240 ? 28.582 -9.711 53.216 1.00 66.69 240 ARG A CA 1
ATOM 1923 C C . ARG A 1 240 ? 27.626 -8.711 53.857 1.00 66.69 240 ARG A C 1
ATOM 1925 O O . ARG A 1 240 ? 28.061 -7.614 54.181 1.00 66.69 240 ARG A O 1
ATOM 1932 N N . LEU A 1 241 ? 26.365 -9.091 54.058 1.00 70.56 241 LEU A N 1
ATOM 1933 C CA . LEU A 1 241 ? 25.375 -8.254 54.741 1.00 70.56 241 LEU A CA 1
ATOM 1934 C C . LEU A 1 241 ? 25.805 -7.925 56.172 1.00 70.56 241 LEU A C 1
ATOM 1936 O O . LEU A 1 241 ? 25.859 -6.749 56.513 1.00 70.56 241 LEU A O 1
ATOM 1940 N N . ARG A 1 242 ? 26.263 -8.921 56.941 1.00 72.81 242 ARG A N 1
ATOM 1941 C CA . ARG A 1 242 ? 26.786 -8.695 58.300 1.00 72.81 242 ARG A CA 1
ATOM 1942 C C . ARG A 1 242 ? 27.987 -7.756 58.343 1.00 72.81 242 ARG A C 1
ATOM 1944 O O . ARG A 1 242 ? 28.070 -6.922 59.230 1.00 72.81 242 ARG A O 1
ATOM 1951 N N . VAL A 1 243 ? 28.899 -7.851 57.373 1.00 73.50 243 VAL A N 1
ATOM 1952 C CA . VAL A 1 243 ? 30.058 -6.942 57.290 1.00 73.50 243 VAL A CA 1
ATOM 1953 C C . VAL A 1 243 ? 29.622 -5.494 57.036 1.00 73.50 243 VAL A C 1
ATOM 1955 O O . VAL A 1 243 ? 30.236 -4.572 57.567 1.00 73.50 243 VAL A O 1
ATOM 1958 N N . TYR A 1 244 ? 28.570 -5.277 56.244 1.00 73.25 244 TYR A N 1
ATOM 1959 C CA . TYR A 1 244 ? 28.041 -3.932 56.009 1.00 73.25 244 TYR A CA 1
ATOM 1960 C C . TYR A 1 244 ? 27.222 -3.407 57.189 1.00 73.25 244 TYR A C 1
ATOM 1962 O O . TYR A 1 244 ? 27.325 -2.225 57.504 1.00 73.25 244 TYR A O 1
ATOM 1970 N N . GLU A 1 245 ? 26.462 -4.265 57.864 1.00 79.44 245 GLU A N 1
ATOM 1971 C CA . GLU A 1 245 ? 25.739 -3.914 59.091 1.00 79.44 245 GLU A CA 1
ATOM 1972 C C . GLU A 1 245 ? 26.712 -3.522 60.215 1.00 79.44 245 GLU A C 1
ATOM 1974 O O . GLU A 1 245 ? 26.550 -2.457 60.806 1.00 79.44 245 GLU A O 1
ATOM 1979 N N . ASP A 1 246 ? 27.788 -4.289 60.427 1.00 75.06 246 ASP A N 1
ATOM 1980 C CA . ASP A 1 246 ? 28.840 -3.952 61.399 1.00 75.06 246 ASP A CA 1
ATOM 1981 C C . ASP A 1 246 ? 29.570 -2.650 61.039 1.00 75.06 246 ASP A C 1
ATOM 1983 O O . ASP A 1 246 ? 29.878 -1.844 61.918 1.00 75.06 246 ASP A O 1
ATOM 1987 N N . ALA A 1 247 ? 29.832 -2.405 59.751 1.00 76.81 247 ALA A N 1
ATOM 1988 C CA . ALA A 1 247 ? 30.464 -1.165 59.303 1.00 76.81 247 ALA A CA 1
ATOM 1989 C C . ALA A 1 247 ? 29.565 0.066 59.528 1.00 76.81 247 ALA A C 1
ATOM 1991 O O . ALA A 1 247 ? 30.068 1.142 59.848 1.00 76.81 247 ALA A O 1
ATOM 1992 N N . LEU A 1 248 ? 28.245 -0.084 59.389 1.00 76.69 248 LEU A N 1
ATOM 1993 C CA . LEU A 1 248 ? 27.274 0.978 59.667 1.00 76.69 248 LEU A CA 1
ATOM 1994 C C . LEU A 1 248 ? 27.146 1.243 61.172 1.00 76.69 248 LEU A C 1
ATOM 1996 O O . LEU A 1 248 ? 27.161 2.402 61.589 1.00 76.69 248 LEU A O 1
ATOM 2000 N N . LEU A 1 249 ? 27.145 0.189 61.991 1.00 75.31 249 LEU A N 1
ATOM 2001 C CA . LEU A 1 249 ? 27.152 0.307 63.451 1.00 75.31 249 LEU A CA 1
ATOM 2002 C C . LEU A 1 249 ? 28.434 0.977 63.970 1.00 75.31 249 LEU A C 1
ATOM 2004 O O . LEU A 1 249 ? 28.364 1.833 64.850 1.00 75.31 249 LEU A O 1
ATOM 2008 N N . GLN A 1 250 ? 29.599 0.674 63.386 1.00 74.38 250 GLN A N 1
ATOM 2009 C CA . GLN A 1 250 ? 30.868 1.346 63.714 1.00 74.38 250 GLN A CA 1
ATOM 2010 C C . GLN A 1 250 ? 30.881 2.837 63.350 1.00 74.38 250 GLN A C 1
ATOM 2012 O O . GLN A 1 250 ? 31.620 3.611 63.956 1.00 74.38 250 GLN A O 1
ATOM 2017 N N . LEU A 1 251 ? 30.052 3.249 62.390 1.00 76.31 251 LEU A N 1
ATOM 2018 C CA . LEU A 1 251 ? 29.849 4.649 62.014 1.00 76.31 251 LEU A CA 1
ATOM 2019 C C . LEU A 1 251 ? 28.721 5.321 62.821 1.00 76.31 251 LEU A C 1
ATOM 2021 O O . LEU A 1 251 ? 28.377 6.469 62.542 1.00 76.31 251 LEU A O 1
ATOM 2025 N N . GLY A 1 252 ? 28.172 4.635 63.832 1.00 71.75 252 GLY A N 1
ATOM 2026 C CA . GLY A 1 252 ? 27.125 5.148 64.718 1.00 71.75 252 GLY A CA 1
ATOM 2027 C C . GLY A 1 252 ? 25.736 5.188 64.081 1.00 71.75 252 GLY A C 1
ATOM 2028 O O . GLY A 1 252 ? 24.874 5.932 64.543 1.00 71.75 252 GLY A O 1
ATOM 2029 N N . VAL A 1 253 ? 25.525 4.428 63.005 1.00 71.50 253 VAL A N 1
ATOM 2030 C CA . VAL A 1 253 ? 24.288 4.422 62.225 1.00 71.50 253 VAL A CA 1
ATOM 2031 C C . VAL A 1 253 ? 23.579 3.086 62.425 1.00 71.50 253 VAL A C 1
ATOM 2033 O O . VAL A 1 253 ? 24.018 2.062 61.904 1.00 71.50 253 VAL A O 1
ATOM 2036 N N . GLU A 1 254 ? 22.471 3.093 63.169 1.00 76.44 254 GLU A N 1
ATOM 2037 C CA . GLU A 1 254 ? 21.650 1.896 63.368 1.00 76.44 254 GLU A CA 1
ATOM 2038 C C . GLU A 1 254 ? 20.824 1.585 62.100 1.00 76.44 254 GLU A C 1
ATOM 2040 O O . GLU A 1 254 ? 20.009 2.412 61.671 1.00 76.44 254 GLU A O 1
ATOM 2045 N N . PRO A 1 255 ? 20.997 0.406 61.469 1.00 68.00 255 PRO A N 1
ATOM 2046 C CA . PRO A 1 255 ? 20.318 0.082 60.211 1.00 68.00 255 PRO A CA 1
ATOM 2047 C C . PRO A 1 255 ? 18.787 0.025 60.328 1.00 68.00 255 PRO A C 1
ATOM 2049 O O . PRO A 1 255 ? 18.081 0.370 59.377 1.00 68.00 255 PRO A O 1
ATOM 2052 N N . GLU A 1 256 ? 18.257 -0.365 61.493 1.00 68.81 256 GLU A N 1
ATOM 2053 C CA . GLU A 1 256 ? 16.809 -0.416 61.730 1.00 68.81 256 GLU A CA 1
ATOM 2054 C C . GLU A 1 256 ? 16.150 0.969 61.735 1.00 68.81 256 GLU A C 1
ATOM 2056 O O . GLU A 1 256 ? 15.016 1.118 61.269 1.00 68.81 256 GLU A O 1
ATOM 2061 N N . ASP A 1 257 ? 16.857 1.992 62.215 1.00 69.62 257 ASP A N 1
ATOM 2062 C CA . ASP A 1 257 ? 16.339 3.357 62.297 1.00 69.62 257 ASP A CA 1
ATOM 2063 C C . ASP A 1 257 ? 16.242 4.018 60.918 1.00 69.62 257 ASP A C 1
ATOM 2065 O O . ASP A 1 257 ? 15.291 4.753 60.644 1.00 69.62 257 ASP A O 1
ATOM 2069 N N . LEU A 1 258 ? 17.154 3.685 60.001 1.00 62.44 258 LEU A N 1
ATOM 2070 C CA . LEU A 1 258 ? 17.094 4.102 58.595 1.00 62.44 258 LEU A CA 1
ATOM 2071 C C . LEU A 1 258 ? 15.880 3.523 57.867 1.00 62.44 258 LEU A C 1
ATOM 2073 O O . LEU A 1 258 ? 15.223 4.225 57.093 1.00 62.44 258 LEU A O 1
ATOM 2077 N N . ILE A 1 259 ? 15.556 2.258 58.137 1.00 64.12 259 ILE A N 1
ATOM 2078 C CA . ILE A 1 259 ? 14.401 1.580 57.544 1.00 64.12 259 ILE A CA 1
ATOM 2079 C C . ILE A 1 259 ? 13.107 2.182 58.109 1.00 64.12 259 ILE A C 1
ATOM 2081 O O . ILE A 1 259 ? 12.216 2.553 57.342 1.00 64.12 259 ILE A O 1
ATOM 2085 N N . LYS A 1 260 ? 13.025 2.394 59.430 1.00 64.88 260 LYS A N 1
ATOM 2086 C CA . LYS A 1 260 ? 11.872 3.049 60.075 1.00 64.88 260 LYS A CA 1
ATOM 2087 C C . LYS A 1 260 ? 11.676 4.490 59.587 1.00 64.88 260 LYS A C 1
ATOM 2089 O O . LYS A 1 260 ? 10.540 4.888 59.337 1.00 64.88 260 LYS A O 1
ATOM 2094 N N . GLN A 1 261 ? 12.748 5.255 59.365 1.00 56.34 261 GLN A N 1
ATOM 2095 C CA . GLN A 1 261 ? 12.670 6.622 58.829 1.00 56.34 261 GLN A CA 1
ATOM 2096 C C . GLN A 1 261 ? 12.168 6.678 57.381 1.00 56.34 261 GLN A C 1
ATOM 2098 O O . GLN A 1 261 ? 11.428 7.601 57.031 1.00 56.34 261 GLN A O 1
ATOM 2103 N N . HIS A 1 262 ? 12.537 5.708 56.540 1.00 56.69 262 HIS A N 1
ATOM 2104 C CA . HIS A 1 262 ? 12.080 5.661 55.149 1.00 56.69 262 HIS A CA 1
ATOM 2105 C C . HIS A 1 262 ? 10.592 5.300 55.047 1.00 56.69 262 HIS A C 1
ATOM 2107 O O . HIS A 1 262 ? 9.852 5.943 54.302 1.00 56.69 262 HIS A O 1
ATOM 2113 N N . TYR A 1 263 ? 10.129 4.350 55.864 1.00 46.53 263 TYR A N 1
ATOM 2114 C CA . TYR A 1 263 ? 8.712 3.982 55.930 1.00 46.53 263 TYR A CA 1
ATOM 2115 C C . TYR A 1 263 ? 7.849 5.053 56.624 1.00 46.53 263 TYR A C 1
ATOM 2117 O O . TYR A 1 263 ? 6.721 5.305 56.201 1.00 46.53 263 TYR A O 1
ATOM 2125 N N . ALA A 1 264 ? 8.381 5.773 57.618 1.00 41.78 264 ALA A N 1
ATOM 2126 C CA . ALA A 1 264 ? 7.672 6.884 58.259 1.00 41.78 264 ALA A CA 1
ATOM 2127 C C . ALA A 1 264 ? 7.506 8.110 57.334 1.00 41.78 264 ALA A C 1
ATOM 2129 O O . ALA A 1 264 ? 6.470 8.772 57.387 1.00 41.78 264 ALA A O 1
ATOM 2130 N N . LYS A 1 265 ? 8.479 8.388 56.448 1.00 43.69 265 LYS A N 1
ATOM 2131 C CA . LYS A 1 265 ? 8.400 9.474 55.446 1.00 43.69 265 LYS A CA 1
ATOM 2132 C C . LYS A 1 265 ? 7.416 9.201 54.309 1.00 43.69 265 LYS A C 1
ATOM 2134 O O . LYS A 1 265 ? 6.904 10.150 53.729 1.00 43.69 265 LYS A O 1
ATOM 2139 N N . ALA A 1 266 ? 7.139 7.935 54.003 1.00 44.03 266 ALA A N 1
ATOM 2140 C CA . ALA A 1 266 ? 6.196 7.558 52.953 1.00 44.03 266 ALA A CA 1
ATOM 2141 C C . ALA A 1 266 ? 4.717 7.623 53.396 1.00 44.03 266 ALA A C 1
ATOM 2143 O O . ALA A 1 266 ? 3.836 7.572 52.545 1.00 44.03 266 ALA A O 1
ATOM 2144 N N . THR A 1 267 ? 4.433 7.755 54.703 1.00 39.44 267 THR A N 1
ATOM 2145 C CA . THR A 1 267 ? 3.078 7.533 55.259 1.00 39.44 267 THR A CA 1
ATOM 2146 C C . THR A 1 267 ? 2.427 8.773 55.906 1.00 39.44 267 THR A C 1
ATOM 2148 O O . THR A 1 267 ? 1.322 8.678 56.433 1.00 39.44 267 THR A O 1
ATOM 2151 N N . ARG A 1 268 ? 3.045 9.963 55.866 1.00 30.42 268 ARG A N 1
ATOM 2152 C CA . ARG A 1 268 ? 2.398 11.226 56.289 1.00 30.42 268 ARG A CA 1
ATOM 2153 C C . ARG A 1 268 ? 2.454 12.259 55.167 1.00 30.42 268 ARG A C 1
ATOM 2155 O O . ARG A 1 268 ? 3.512 12.814 54.890 1.00 30.42 268 ARG A O 1
ATOM 2162 N N . GLY A 1 269 ? 1.310 12.448 54.514 1.00 31.48 269 GLY A N 1
ATOM 2163 C CA . GLY A 1 269 ? 1.099 13.429 53.455 1.00 31.48 269 GLY A CA 1
ATOM 2164 C C . GLY A 1 269 ? 1.077 14.882 53.939 1.00 31.48 269 GLY A C 1
ATOM 2165 O O . GLY A 1 269 ? 1.068 15.151 55.137 1.00 31.48 269 GLY A O 1
ATOM 2166 N N . GLU A 1 270 ? 1.110 15.762 52.937 1.00 36.47 270 GLU A N 1
ATOM 2167 C CA . GLU A 1 270 ? 0.737 17.184 52.888 1.00 36.47 270 GLU A CA 1
ATOM 2168 C C . GLU A 1 270 ? 0.355 17.887 54.204 1.00 36.47 270 GLU A C 1
ATOM 2170 O O . GLU A 1 270 ? -0.671 17.580 54.794 1.00 36.47 270 GLU A O 1
ATOM 2175 N N . GLU A 1 271 ? 1.101 18.944 54.555 1.00 25.56 271 GLU A N 1
ATOM 2176 C CA . GLU A 1 271 ? 0.534 20.217 55.034 1.00 25.56 271 GLU A CA 1
ATOM 2177 C C . GLU A 1 271 ? 1.583 21.350 54.964 1.00 25.56 271 GLU A C 1
ATOM 2179 O O . GLU A 1 271 ? 2.749 21.187 55.328 1.00 25.56 271 GLU A O 1
ATOM 2184 N N . LEU A 1 272 ? 1.161 22.501 54.428 1.00 31.95 272 LEU A N 1
ATOM 2185 C CA . LEU A 1 272 ? 1.911 23.759 54.335 1.00 31.95 272 LEU A CA 1
ATOM 2186 C C . LEU A 1 272 ? 2.123 24.396 55.721 1.00 31.95 272 LEU A C 1
ATOM 2188 O O . LEU A 1 272 ? 1.216 24.326 56.535 1.00 31.95 272 LEU A O 1
ATOM 2192 N N . VAL A 1 273 ? 3.230 25.131 55.928 1.00 27.59 273 VAL A N 1
ATOM 2193 C CA . VAL A 1 273 ? 3.265 26.520 56.457 1.00 27.59 273 VAL A CA 1
ATOM 2194 C C . VAL A 1 273 ? 4.695 27.097 56.386 1.00 27.59 273 VAL A C 1
ATOM 2196 O O . VAL A 1 273 ? 5.708 26.418 56.505 1.00 27.59 273 VAL A O 1
ATOM 2199 N N . THR A 1 274 ? 4.698 28.398 56.125 1.00 25.67 274 THR A N 1
ATOM 2200 C CA . THR A 1 274 ? 5.713 29.399 55.786 1.00 25.67 274 THR A CA 1
ATOM 2201 C C . THR A 1 274 ? 6.729 29.784 56.874 1.00 25.67 274 THR A C 1
ATOM 2203 O O . THR A 1 274 ? 6.387 29.828 58.052 1.00 25.67 274 THR A O 1
ATOM 2206 N N . GLY A 1 275 ? 7.912 30.259 56.449 1.00 26.28 275 GLY A N 1
ATOM 2207 C CA . GLY A 1 275 ? 8.848 31.068 57.248 1.00 26.28 275 GLY A CA 1
ATOM 2208 C C . GLY A 1 275 ? 9.737 31.976 56.374 1.00 26.28 275 GLY A C 1
ATOM 2209 O O . GLY A 1 275 ? 10.526 31.491 55.574 1.00 26.28 275 GLY A O 1
ATOM 2210 N N . PHE A 1 276 ? 9.549 33.288 56.525 1.00 23.80 276 PHE A N 1
ATOM 2211 C CA . PHE A 1 276 ? 10.033 34.453 55.753 1.00 23.80 276 PHE A CA 1
ATOM 2212 C C . PHE A 1 276 ? 11.489 34.867 56.112 1.00 23.80 276 PHE A C 1
ATOM 2214 O O . PHE A 1 276 ? 11.841 34.820 57.288 1.00 23.80 276 PHE A O 1
ATOM 2221 N N . ASN A 1 277 ? 12.369 35.246 55.166 1.00 24.73 277 ASN A N 1
ATOM 2222 C CA . ASN A 1 277 ? 12.903 36.609 54.896 1.00 24.73 277 ASN A CA 1
ATOM 2223 C C . ASN A 1 277 ? 14.050 36.497 53.847 1.00 24.73 277 ASN A C 1
ATOM 2225 O O . ASN A 1 277 ? 14.896 35.625 54.000 1.00 24.73 277 ASN A O 1
ATOM 2229 N N . GLY A 1 278 ? 14.202 37.325 52.806 1.00 23.77 278 GLY A N 1
ATOM 2230 C CA . GLY A 1 278 ? 13.464 38.530 52.453 1.00 23.77 278 GLY A CA 1
ATOM 2231 C C . GLY A 1 278 ? 13.782 39.109 51.057 1.00 23.77 278 GLY A C 1
ATOM 2232 O O . GLY A 1 278 ? 14.724 38.704 50.381 1.00 23.77 278 GLY A O 1
ATOM 2233 N N . SER A 1 279 ? 12.931 40.087 50.714 1.00 22.06 279 SER A N 1
ATOM 2234 C CA . SER A 1 279 ? 13.101 41.278 49.858 1.00 22.06 279 SER A CA 1
ATOM 2235 C C . SER A 1 279 ? 13.438 41.140 48.360 1.00 22.06 279 SER A C 1
ATOM 2237 O O . SER A 1 279 ? 14.607 41.061 47.996 1.00 22.06 279 SER A O 1
ATOM 2239 N N . LEU A 1 280 ? 12.426 41.293 47.489 1.00 25.19 280 LEU A N 1
ATOM 2240 C CA . LEU A 1 280 ? 12.092 42.535 46.742 1.00 25.19 280 LEU A CA 1
ATOM 2241 C C . LEU A 1 280 ? 10.962 42.255 45.717 1.00 25.19 280 LEU A C 1
ATOM 2243 O O . LEU A 1 280 ? 10.987 41.244 45.023 1.00 25.19 280 LEU A O 1
ATOM 2247 N N . GLU A 1 281 ? 9.951 43.129 45.683 1.00 22.41 281 GLU A N 1
ATOM 2248 C CA . GLU A 1 281 ? 8.693 43.012 44.916 1.00 22.41 281 GLU A CA 1
ATOM 2249 C C . GLU A 1 281 ? 8.785 43.483 43.420 1.00 22.41 281 GLU A C 1
ATOM 2251 O O . GLU A 1 281 ? 9.893 43.663 42.921 1.00 22.41 281 GLU A O 1
ATOM 2256 N N . PRO A 1 282 ? 7.678 43.725 42.663 1.00 29.47 282 PRO A N 1
ATOM 2257 C CA . PRO A 1 282 ? 6.932 42.711 41.905 1.00 29.47 282 PRO A CA 1
ATOM 2258 C C . PRO A 1 282 ? 6.649 43.140 40.441 1.00 29.47 282 PRO A C 1
ATOM 2260 O O . PRO A 1 282 ? 6.341 44.293 40.182 1.00 29.47 282 PRO A O 1
ATOM 2263 N N . HIS A 1 283 ? 6.587 42.218 39.477 1.00 24.03 283 HIS A N 1
ATOM 2264 C CA . HIS A 1 283 ? 5.726 42.397 38.292 1.00 24.03 283 HIS A CA 1
ATOM 2265 C C . HIS A 1 283 ? 5.304 41.024 37.749 1.00 24.03 283 HIS A C 1
ATOM 2267 O O . HIS A 1 283 ? 6.143 40.177 37.449 1.00 24.03 283 HIS A O 1
ATOM 2273 N N . GLY A 1 284 ? 3.987 40.790 37.703 1.00 29.66 284 GLY A N 1
ATOM 2274 C CA . GLY A 1 284 ? 3.368 39.520 37.306 1.00 29.66 284 GLY A CA 1
ATOM 2275 C C . GLY A 1 284 ? 3.593 39.156 35.835 1.00 29.66 284 GLY A C 1
ATOM 2276 O O . GLY A 1 284 ? 3.921 40.018 35.019 1.00 29.66 284 GLY A O 1
ATOM 2277 N N . PRO A 1 285 ? 3.376 37.879 35.475 1.00 27.53 285 PRO A N 1
ATOM 2278 C CA . PRO A 1 285 ? 2.120 37.590 34.785 1.00 27.53 285 PRO A CA 1
ATOM 2279 C C . PRO A 1 285 ? 1.492 36.215 35.085 1.00 27.53 285 PRO A C 1
ATOM 2281 O O . PRO A 1 285 ? 2.113 35.284 35.588 1.00 27.53 285 PRO A O 1
ATOM 2284 N N . SER A 1 286 ? 0.206 36.162 34.734 1.00 23.91 286 SER A N 1
ATOM 2285 C CA . SER A 1 286 ? -0.667 35.031 34.405 1.00 23.91 286 SER A CA 1
ATOM 2286 C C . SER A 1 286 ? -0.083 33.608 34.463 1.00 23.91 286 SER A C 1
ATOM 2288 O O . SER A 1 286 ? 0.868 33.238 33.776 1.00 23.91 286 SER A O 1
ATOM 2290 N N . ARG A 1 287 ? -0.760 32.780 35.260 1.00 24.03 287 ARG A N 1
ATOM 2291 C CA . ARG A 1 287 ? -0.490 31.371 35.545 1.00 24.03 287 ARG A CA 1
ATOM 2292 C C . ARG A 1 287 ? -0.877 30.490 34.347 1.00 24.03 287 ARG A C 1
ATOM 2294 O O . ARG A 1 287 ? -2.008 30.026 34.261 1.00 24.03 287 ARG A O 1
ATOM 2301 N N . ALA A 1 288 ? 0.075 30.205 33.462 1.00 24.98 288 ALA A N 1
ATOM 2302 C CA . ALA A 1 288 ? -0.020 29.068 32.548 1.00 24.98 288 ALA A CA 1
ATOM 2303 C C . ALA A 1 288 ? 0.220 27.765 33.338 1.00 24.98 288 ALA A C 1
ATOM 2305 O O . ALA A 1 288 ? 1.316 27.520 33.849 1.00 24.98 288 ALA A O 1
ATOM 2306 N N . ARG A 1 289 ? -0.822 26.936 33.477 1.00 25.95 289 ARG A N 1
ATOM 2307 C CA . ARG A 1 289 ? -0.708 25.546 33.946 1.00 25.95 289 ARG A CA 1
ATOM 2308 C C . ARG A 1 289 ? 0.164 24.775 32.949 1.00 25.95 289 ARG A C 1
ATOM 2310 O O . ARG A 1 289 ? -0.184 24.680 31.778 1.00 25.95 289 ARG A O 1
ATOM 2317 N N . LYS A 1 290 ? 1.290 24.225 33.411 1.00 25.03 290 LYS A N 1
ATOM 2318 C CA . LYS A 1 290 ? 2.075 23.241 32.655 1.00 25.03 290 LYS A CA 1
ATOM 2319 C C . LYS A 1 290 ? 1.260 21.948 32.559 1.00 25.03 290 LYS A C 1
ATOM 2321 O O . LYS A 1 290 ? 1.181 21.214 33.538 1.00 25.03 290 LYS A O 1
ATOM 2326 N N . ALA A 1 291 ? 0.644 21.710 31.405 1.00 24.61 291 ALA A N 1
ATOM 2327 C CA . ALA A 1 291 ? 0.162 20.391 31.018 1.00 24.61 291 ALA A CA 1
ATOM 2328 C C . ALA A 1 291 ? 1.371 19.497 30.694 1.00 24.61 291 ALA A C 1
ATOM 2330 O O . ALA A 1 291 ? 2.317 19.928 30.029 1.00 24.61 291 ALA A O 1
ATOM 2331 N N . HIS A 1 292 ? 1.358 18.269 31.205 1.00 25.08 292 HIS A N 1
ATOM 2332 C CA . HIS A 1 292 ? 2.285 17.220 30.800 1.00 25.08 292 HIS A CA 1
ATOM 2333 C C . HIS A 1 292 ? 1.955 16.814 29.358 1.00 25.08 292 HIS A C 1
ATOM 2335 O O . HIS A 1 292 ? 0.903 16.245 29.105 1.00 25.08 292 HIS A O 1
ATOM 2341 N N . VAL A 1 293 ? 2.851 17.102 28.413 1.00 27.23 293 VAL A N 1
ATOM 2342 C CA . VAL A 1 293 ? 2.762 16.601 27.034 1.00 27.23 293 VAL A CA 1
ATOM 2343 C C . VAL A 1 293 ? 3.159 15.123 27.044 1.00 27.23 293 VAL A C 1
ATOM 2345 O O . VAL A 1 293 ? 4.345 14.800 27.097 1.00 27.23 293 VAL A O 1
ATOM 2348 N N . ALA A 1 294 ? 2.175 14.227 27.042 1.00 32.81 294 ALA A N 1
ATOM 2349 C CA . ALA A 1 294 ? 2.375 12.785 26.927 1.00 32.81 294 ALA A CA 1
ATOM 2350 C C . ALA A 1 294 ? 1.294 12.172 26.019 1.00 32.81 294 ALA A C 1
ATOM 2352 O O . ALA A 1 294 ? 0.357 11.567 26.517 1.00 32.81 294 ALA A O 1
ATOM 2353 N N . SER A 1 295 ? 1.402 12.339 24.694 1.00 38.62 295 SER A N 1
ATOM 2354 C CA . SER A 1 295 ? 0.544 11.619 23.732 1.00 38.62 295 SER A CA 1
ATOM 2355 C C . SER A 1 295 ? 1.083 11.655 22.287 1.00 38.62 295 SER A C 1
ATOM 2357 O O . SER A 1 295 ? 0.390 12.103 21.383 1.00 38.62 295 SER A O 1
ATOM 2359 N N . GLU A 1 296 ? 2.315 11.191 22.040 1.00 46.09 296 GLU A N 1
ATOM 2360 C CA . GLU A 1 296 ? 2.801 10.925 20.658 1.00 46.09 296 GLU A CA 1
ATOM 2361 C C . GLU A 1 296 ? 3.704 9.678 20.534 1.00 46.09 296 GLU A C 1
ATOM 2363 O O . GLU A 1 296 ? 4.229 9.387 19.462 1.00 46.09 296 GLU A O 1
ATOM 2368 N N . VAL A 1 297 ? 3.915 8.909 21.607 1.00 56.03 297 VAL A N 1
ATOM 2369 C CA . VAL A 1 297 ? 4.830 7.755 21.580 1.00 56.03 297 VAL A CA 1
ATOM 2370 C C . VAL A 1 297 ? 4.008 6.475 21.460 1.00 56.03 297 VAL A C 1
ATOM 2372 O O . VAL A 1 297 ? 3.211 6.180 22.349 1.00 56.03 297 VAL A O 1
ATOM 2375 N N . GLY A 1 298 ? 4.190 5.723 20.370 1.00 64.31 298 GLY A N 1
ATOM 2376 C CA . GLY A 1 298 ? 3.554 4.416 20.183 1.00 64.31 298 GLY A CA 1
ATOM 2377 C C . GLY A 1 298 ? 3.852 3.445 21.333 1.00 64.31 298 GLY A C 1
ATOM 2378 O O . GLY A 1 298 ? 4.812 3.599 22.092 1.00 64.31 298 GLY A O 1
ATOM 2379 N N . VAL A 1 299 ? 3.015 2.421 21.477 1.00 73.00 299 VAL A N 1
ATOM 2380 C CA . VAL A 1 299 ? 3.051 1.477 22.596 1.00 73.00 299 VAL A CA 1
ATOM 2381 C C . VAL A 1 299 ? 3.890 0.255 22.232 1.00 73.00 299 VAL A C 1
ATOM 2383 O O . VAL A 1 299 ? 3.589 -0.469 21.285 1.00 73.00 299 VAL A O 1
ATOM 2386 N N . LEU A 1 300 ? 4.939 -0.018 23.012 1.00 80.31 300 LEU A N 1
ATOM 2387 C CA . LEU A 1 300 ? 5.728 -1.247 22.902 1.00 80.31 300 LEU A CA 1
ATOM 2388 C C . LEU A 1 300 ? 5.239 -2.286 23.920 1.00 80.31 300 LEU A C 1
ATOM 2390 O O . LEU A 1 300 ? 5.540 -2.184 25.109 1.00 80.31 300 LEU A O 1
ATOM 2394 N N . VAL A 1 301 ? 4.540 -3.316 23.448 1.00 78.31 301 VAL A N 1
ATOM 2395 C CA . VAL A 1 301 ? 4.138 -4.479 24.252 1.00 78.31 301 VAL A CA 1
ATOM 2396 C C . VAL A 1 301 ? 5.325 -5.440 24.347 1.00 78.31 301 VAL A C 1
ATOM 2398 O O . VAL A 1 301 ? 5.945 -5.752 23.328 1.00 78.31 301 VAL A O 1
ATOM 2401 N N . ARG A 1 302 ? 5.690 -5.880 25.559 1.00 78.56 302 ARG A N 1
ATOM 2402 C CA . ARG A 1 302 ? 6.862 -6.740 25.815 1.00 78.56 302 ARG A CA 1
ATOM 2403 C C . ARG A 1 302 ? 6.528 -7.837 26.811 1.00 78.56 302 ARG A C 1
ATOM 2405 O O . ARG A 1 302 ? 6.021 -7.533 27.885 1.00 78.56 302 ARG A O 1
ATOM 2412 N N . GLU A 1 303 ? 6.939 -9.061 26.505 1.00 73.25 303 GLU A N 1
ATOM 2413 C CA . GLU A 1 303 ? 6.819 -10.193 27.421 1.00 73.25 303 GLU A CA 1
ATOM 2414 C C . GLU A 1 303 ? 7.810 -11.298 27.063 1.00 73.25 303 GLU A C 1
ATOM 2416 O O . GLU A 1 303 ? 7.990 -11.592 25.888 1.00 73.25 303 GLU A O 1
ATOM 2421 N N . GLU A 1 304 ? 8.491 -11.875 28.060 1.00 69.12 304 GLU A N 1
ATOM 2422 C CA . GLU A 1 304 ? 9.333 -13.081 27.913 1.00 69.12 304 GLU A CA 1
ATOM 2423 C C . GLU A 1 304 ? 10.254 -13.110 26.660 1.00 69.12 304 GLU A C 1
ATOM 2425 O O . GLU A 1 304 ? 10.440 -14.134 26.012 1.00 69.12 304 GLU A O 1
ATOM 2430 N N . GLY A 1 305 ? 10.863 -11.973 26.294 1.00 69.69 305 GLY A N 1
ATOM 2431 C CA . GLY A 1 305 ? 11.767 -11.870 25.132 1.00 69.69 305 GLY A CA 1
ATOM 2432 C C . GLY A 1 305 ? 11.084 -11.627 23.777 1.00 69.69 305 GLY A C 1
ATOM 2433 O O . GLY A 1 305 ? 11.778 -11.435 22.779 1.00 69.69 305 GLY A O 1
ATOM 2434 N N . ARG A 1 306 ? 9.752 -11.559 23.741 1.00 75.88 306 ARG A N 1
ATOM 2435 C CA . ARG A 1 306 ? 8.926 -11.131 22.605 1.00 75.88 306 ARG A CA 1
ATOM 2436 C C . ARG A 1 306 ? 8.571 -9.651 22.751 1.00 75.88 306 ARG A C 1
ATOM 2438 O O . ARG A 1 306 ? 8.412 -9.138 23.863 1.00 75.88 306 ARG A O 1
ATOM 2445 N N . SER A 1 307 ? 8.454 -8.939 21.632 1.00 79.56 307 SER A N 1
ATOM 2446 C CA . SER A 1 307 ? 7.960 -7.561 21.646 1.00 79.56 307 SER A CA 1
ATOM 2447 C C . SER A 1 307 ? 7.226 -7.183 20.372 1.00 79.56 307 SER A C 1
ATOM 2449 O O . SER A 1 307 ? 7.653 -7.563 19.282 1.00 79.56 307 SER A O 1
ATOM 2451 N N . ARG A 1 308 ? 6.194 -6.351 20.508 1.00 78.25 308 ARG A N 1
ATOM 2452 C CA . ARG A 1 308 ? 5.426 -5.781 19.399 1.00 78.25 308 ARG A CA 1
ATOM 2453 C C . ARG A 1 308 ? 5.235 -4.287 19.622 1.00 78.25 308 ARG A C 1
ATOM 2455 O O . ARG A 1 308 ? 4.801 -3.875 20.693 1.00 78.25 308 ARG A O 1
ATOM 2462 N N . TYR A 1 309 ? 5.572 -3.489 18.613 1.00 78.12 309 TYR A N 1
ATOM 2463 C CA . TYR A 1 309 ? 5.357 -2.044 18.627 1.00 78.12 309 TYR A CA 1
ATOM 2464 C C . TYR A 1 309 ? 4.064 -1.712 17.883 1.00 78.12 309 TYR A C 1
ATOM 2466 O O . TYR A 1 309 ? 3.886 -2.140 16.742 1.00 78.12 309 TYR A O 1
ATOM 2474 N N . LEU A 1 310 ? 3.173 -0.984 18.547 1.00 75.25 310 LEU A N 1
ATOM 2475 C CA . LEU A 1 310 ? 1.882 -0.545 18.040 1.00 75.25 310 LEU A CA 1
ATOM 2476 C C . LEU A 1 310 ? 1.879 0.978 18.006 1.00 75.25 310 LEU A C 1
ATOM 2478 O O . LEU A 1 310 ? 2.015 1.634 19.033 1.00 75.25 310 LEU A O 1
ATOM 2482 N N . GLU A 1 311 ? 1.743 1.542 16.819 1.00 69.75 311 GLU A N 1
ATOM 2483 C CA . GLU A 1 311 ? 1.890 2.985 16.613 1.00 69.75 311 GLU A CA 1
ATOM 2484 C C . GLU A 1 311 ? 0.579 3.644 16.181 1.00 69.75 311 GLU A C 1
ATOM 2486 O O . GLU A 1 311 ? 0.432 4.854 16.298 1.00 69.75 311 GLU A O 1
ATOM 2491 N N . ASN A 1 312 ? -0.394 2.870 15.692 1.00 70.81 312 ASN A N 1
ATOM 2492 C CA . ASN A 1 312 ? -1.630 3.435 15.168 1.00 70.81 312 ASN A CA 1
ATOM 2493 C C . ASN A 1 312 ? -2.766 3.519 16.204 1.00 70.81 312 ASN A C 1
ATOM 2495 O O . ASN A 1 312 ? -2.891 2.687 17.103 1.00 70.81 312 ASN A O 1
ATOM 2499 N N . GLY A 1 313 ? -3.646 4.511 16.014 1.00 61.91 313 GLY A N 1
ATOM 2500 C CA . GLY A 1 313 ? -4.818 4.758 16.865 1.00 61.91 313 GLY A CA 1
ATOM 2501 C C . GLY A 1 313 ? -5.837 3.612 16.917 1.00 61.91 313 GLY A C 1
ATOM 2502 O O . GLY A 1 313 ? -6.652 3.550 17.829 1.00 61.91 313 GLY A O 1
ATOM 2503 N N . LEU A 1 314 ? -5.795 2.697 15.940 1.00 69.69 314 LEU A N 1
ATOM 2504 C CA . LEU A 1 314 ? -6.706 1.554 15.864 1.00 69.69 314 LEU A CA 1
ATOM 2505 C C . LEU A 1 314 ? -6.463 0.552 17.002 1.00 69.69 314 LEU A C 1
ATOM 2507 O O . LEU A 1 314 ? -7.414 0.056 17.593 1.00 69.69 314 LEU A O 1
ATOM 2511 N N . TRP A 1 315 ? -5.196 0.245 17.289 1.00 70.88 315 TRP A N 1
ATOM 2512 C CA . TRP A 1 315 ? -4.832 -0.710 18.335 1.00 70.88 315 TRP A CA 1
ATOM 2513 C C . TRP A 1 315 ? -4.690 -0.054 19.709 1.00 70.88 315 TRP A C 1
ATOM 2515 O O . TRP A 1 315 ? -4.992 -0.689 20.718 1.00 70.88 315 TRP A O 1
ATOM 2525 N N . THR A 1 316 ? -4.247 1.205 19.773 1.00 67.50 316 THR A N 1
ATOM 2526 C CA . THR A 1 316 ? -4.067 1.899 21.058 1.00 67.50 316 THR A CA 1
ATOM 2527 C C . THR A 1 316 ? -5.395 2.196 21.755 1.00 67.50 316 THR A C 1
ATOM 2529 O O . THR A 1 316 ? -5.456 2.095 22.978 1.00 67.50 316 THR A O 1
ATOM 2532 N N . SER A 1 317 ? -6.477 2.462 21.013 1.00 67.44 317 SER A N 1
ATOM 2533 C CA . SER A 1 317 ? -7.815 2.676 21.594 1.00 67.44 317 SER A CA 1
ATOM 2534 C C . SER A 1 317 ? -8.398 1.420 22.252 1.00 67.44 317 SER A C 1
ATOM 2536 O O . SER A 1 317 ? -9.138 1.512 23.229 1.00 67.44 317 SER A O 1
ATOM 2538 N N . LEU A 1 318 ? -8.020 0.236 21.764 1.00 68.75 318 LEU A N 1
ATOM 2539 C CA . LEU A 1 318 ? -8.462 -1.057 22.286 1.00 68.75 318 LEU A CA 1
ATOM 2540 C C . LEU A 1 318 ? -7.573 -1.601 23.413 1.00 68.75 318 LEU A C 1
ATOM 2542 O O . LEU A 1 318 ? -7.851 -2.674 23.942 1.00 68.75 318 LEU A O 1
ATOM 2546 N N . GLN A 1 319 ? -6.520 -0.888 23.823 1.00 68.19 319 GLN A N 1
ATOM 2547 C CA . GLN A 1 319 ? -5.551 -1.402 24.795 1.00 68.19 319 GLN A CA 1
ATOM 2548 C C . GLN A 1 319 ? -6.193 -1.795 26.138 1.00 68.19 319 GLN A C 1
ATOM 2550 O O . GLN A 1 319 ? -5.815 -2.807 26.721 1.00 68.19 319 GLN A O 1
ATOM 2555 N N . ALA A 1 320 ? -7.187 -1.036 26.611 1.00 66.94 320 ALA A N 1
ATOM 2556 C CA . ALA A 1 320 ? -7.912 -1.331 27.852 1.00 66.94 320 ALA A CA 1
ATOM 2557 C C . ALA A 1 320 ? -8.829 -2.570 27.757 1.00 66.94 320 ALA A C 1
ATOM 2559 O O . ALA A 1 320 ? -9.307 -3.078 28.774 1.00 66.94 320 ALA A O 1
ATOM 2560 N N . GLU A 1 321 ? -9.096 -3.045 26.541 1.00 76.19 321 GLU A N 1
ATOM 2561 C CA . GLU A 1 321 ? -9.960 -4.191 26.254 1.00 76.19 321 GLU A CA 1
ATOM 2562 C C . GLU A 1 321 ? -9.170 -5.495 26.078 1.00 76.19 321 GLU A C 1
ATOM 2564 O O . GLU A 1 321 ? -9.754 -6.583 26.041 1.00 76.19 321 GLU A O 1
ATOM 2569 N N . ILE A 1 322 ? -7.839 -5.406 26.024 1.00 68.81 322 ILE A N 1
ATOM 2570 C CA . ILE A 1 322 ? -6.945 -6.553 25.906 1.00 68.81 322 ILE A CA 1
ATOM 2571 C C . ILE A 1 322 ? -6.529 -7.001 27.311 1.00 68.81 322 ILE A C 1
ATOM 2573 O O . ILE A 1 322 ? -5.929 -6.240 28.068 1.00 68.81 322 ILE A O 1
ATOM 2577 N N . ARG A 1 323 ? -6.906 -8.232 27.682 1.00 60.28 323 ARG A N 1
ATOM 2578 C CA . ARG A 1 323 ? -6.785 -8.732 29.063 1.00 60.28 323 ARG A CA 1
ATOM 2579 C C . ARG A 1 323 ? -5.356 -9.109 29.434 1.00 60.28 323 ARG A C 1
ATOM 2581 O O . ARG A 1 323 ? -4.952 -8.835 30.561 1.00 60.28 323 ARG A O 1
ATOM 2588 N N . GLU A 1 324 ? -4.609 -9.711 28.510 1.00 62.31 324 GLU A N 1
ATOM 2589 C CA . GLU A 1 324 ? -3.228 -10.135 28.736 1.00 62.31 324 GLU A CA 1
ATOM 2590 C C . GLU A 1 324 ? -2.309 -9.638 27.605 1.00 62.31 324 GLU A C 1
ATOM 2592 O O . GLU A 1 324 ? -2.670 -9.730 26.430 1.00 62.31 324 GLU A O 1
ATOM 2597 N N . PRO A 1 325 ? -1.105 -9.114 27.915 1.00 59.16 325 PRO A N 1
ATOM 2598 C CA . PRO A 1 325 ? -0.128 -8.733 26.892 1.00 59.16 325 PRO A CA 1
ATOM 2599 C C . PRO A 1 325 ? 0.308 -9.924 26.020 1.00 59.16 325 PRO A C 1
ATOM 2601 O O . PRO A 1 325 ? 0.658 -9.706 24.856 1.00 59.16 325 PRO A O 1
ATOM 2604 N N . LYS A 1 326 ? 0.196 -11.158 26.542 1.00 58.91 326 LYS A N 1
ATOM 2605 C CA . LYS A 1 326 ? 0.388 -12.421 25.815 1.00 58.91 326 LYS A CA 1
ATOM 2606 C C . LYS A 1 326 ? -0.507 -12.522 24.590 1.00 58.91 326 LYS A C 1
ATOM 2608 O O . LYS A 1 326 ? 0.009 -12.799 23.517 1.00 58.91 326 LYS A O 1
ATOM 2613 N N . ASP A 1 327 ? -1.786 -12.157 24.687 1.00 65.81 327 ASP A N 1
ATOM 2614 C CA . ASP A 1 327 ? -2.735 -12.256 23.568 1.00 65.81 327 ASP A CA 1
ATOM 2615 C C . ASP A 1 327 ? -2.256 -11.461 22.335 1.00 65.81 327 ASP A C 1
ATOM 2617 O O . ASP A 1 327 ? -2.343 -11.929 21.204 1.00 65.81 327 ASP A O 1
ATOM 2621 N N . ILE A 1 328 ? -1.666 -10.276 22.545 1.00 65.88 328 ILE A N 1
ATOM 2622 C CA . ILE A 1 328 ? -1.131 -9.402 21.478 1.00 65.88 328 ILE A CA 1
ATOM 2623 C C . ILE A 1 328 ? 0.126 -9.993 20.815 1.00 65.88 328 ILE A C 1
ATOM 2625 O O . ILE A 1 328 ? 0.432 -9.691 19.650 1.00 65.88 328 ILE A O 1
ATOM 2629 N N . LEU A 1 329 ? 0.894 -10.773 21.579 1.00 62.56 329 LEU A N 1
ATOM 2630 C CA . LEU A 1 329 ? 2.185 -11.342 21.196 1.00 62.56 329 LEU A CA 1
ATOM 2631 C C . LEU A 1 329 ? 2.048 -12.763 20.616 1.00 62.56 329 LEU A C 1
ATOM 2633 O O . LEU A 1 329 ? 2.802 -13.108 19.704 1.00 62.56 329 LEU A O 1
ATOM 2637 N N . ASP A 1 330 ? 1.073 -13.541 21.089 1.00 55.91 330 ASP A N 1
ATOM 2638 C CA . ASP A 1 330 ? 0.893 -14.975 20.822 1.00 55.91 330 ASP A CA 1
ATOM 2639 C C . ASP A 1 330 ? 0.073 -15.290 19.566 1.00 55.91 330 ASP A C 1
ATOM 2641 O O . ASP A 1 330 ? 0.021 -16.445 19.149 1.00 55.91 330 ASP A O 1
ATOM 2645 N N . GLU A 1 331 ? -0.396 -14.274 18.827 1.00 53.62 331 GLU A N 1
ATOM 2646 C CA . GLU A 1 331 ? -0.945 -14.433 17.464 1.00 53.62 331 GLU A CA 1
ATOM 2647 C C . GLU A 1 331 ? 0.040 -15.125 16.478 1.00 53.62 331 GLU A C 1
ATOM 2649 O O . GLU A 1 331 ? -0.285 -15.312 15.311 1.00 53.62 331 GLU A O 1
ATOM 2654 N N . SER A 1 332 ? 1.278 -15.439 16.890 1.00 45.44 332 SER A N 1
ATOM 2655 C CA . SER A 1 332 ? 2.338 -16.035 16.064 1.00 45.44 332 SER A CA 1
ATOM 2656 C C . SER A 1 332 ? 2.854 -17.415 16.527 1.00 45.44 332 SER A C 1
ATOM 2658 O O . SER A 1 332 ? 3.733 -17.933 15.842 1.00 45.44 332 SER A O 1
ATOM 2660 N N . SER A 1 333 ? 2.430 -17.996 17.665 1.00 39.81 333 SER A N 1
ATOM 2661 C CA . SER A 1 333 ? 3.248 -19.049 18.325 1.00 39.81 333 SER A CA 1
ATOM 2662 C C . SER A 1 333 ? 2.523 -20.256 18.951 1.00 39.81 333 SER A C 1
ATOM 2664 O O . SER A 1 333 ? 3.187 -21.037 19.635 1.00 39.81 333 SER A O 1
ATOM 2666 N N . ASP A 1 334 ? 1.224 -20.462 18.756 1.00 37.69 334 ASP A N 1
ATOM 2667 C CA . ASP A 1 334 ? 0.493 -21.462 19.561 1.00 37.69 334 ASP A CA 1
ATOM 2668 C C . ASP A 1 334 ? 0.557 -22.933 19.091 1.00 37.69 334 ASP A C 1
ATOM 2670 O O . ASP A 1 334 ? -0.171 -23.766 19.621 1.00 37.69 334 ASP A O 1
ATOM 2674 N N . ASP A 1 335 ? 1.471 -23.301 18.184 1.00 39.47 335 ASP A N 1
ATOM 2675 C CA . ASP A 1 335 ? 1.673 -24.714 17.796 1.00 39.47 335 ASP A CA 1
ATOM 2676 C C . ASP A 1 335 ? 2.885 -25.403 18.467 1.00 39.47 335 ASP A C 1
ATOM 2678 O O . ASP A 1 335 ? 3.118 -26.586 18.226 1.00 39.47 335 ASP A O 1
ATOM 2682 N N . GLU A 1 336 ? 3.660 -24.741 19.339 1.00 36.91 336 GLU A N 1
ATOM 2683 C CA . GLU A 1 336 ? 4.904 -25.351 19.863 1.00 36.91 336 GLU A CA 1
ATOM 2684 C C . GLU A 1 336 ? 4.868 -25.916 21.292 1.00 36.91 336 GLU A C 1
ATOM 2686 O O . GLU A 1 336 ? 5.878 -26.461 21.742 1.00 36.91 336 GLU A O 1
ATOM 2691 N N . VAL A 1 337 ? 3.754 -25.876 22.034 1.00 34.44 337 VAL A N 1
ATOM 2692 C CA . VAL A 1 337 ? 3.788 -26.360 23.432 1.00 34.44 337 VAL A CA 1
ATOM 2693 C C . VAL A 1 337 ? 2.613 -27.260 23.809 1.00 34.44 337 VAL A C 1
ATOM 2695 O O . VAL A 1 337 ? 1.708 -26.885 24.547 1.00 34.44 337 VAL A O 1
ATOM 2698 N N . SER A 1 338 ? 2.699 -28.528 23.406 1.00 30.95 338 SER A N 1
ATOM 2699 C CA . SER A 1 338 ? 2.236 -29.650 24.236 1.00 30.95 338 SER A CA 1
ATOM 2700 C C . SER A 1 338 ? 3.111 -30.877 23.988 1.00 30.95 338 SER A C 1
ATOM 2702 O O . SER A 1 338 ? 3.162 -31.434 22.897 1.00 30.95 338 SER A O 1
ATOM 2704 N N . GLY A 1 339 ? 3.885 -31.242 25.010 1.00 27.09 339 GLY A N 1
ATOM 2705 C CA . GLY A 1 339 ? 4.940 -32.242 24.918 1.00 27.09 339 GLY A CA 1
ATOM 2706 C C . GLY A 1 339 ? 4.460 -33.695 24.871 1.00 27.09 339 GLY A C 1
ATOM 2707 O O . GLY A 1 339 ? 3.516 -34.078 25.552 1.00 27.09 339 GLY A O 1
ATOM 2708 N N . GLY A 1 340 ? 5.243 -34.513 24.161 1.00 27.73 340 GLY A N 1
ATOM 2709 C CA . GLY A 1 340 ? 5.598 -35.871 24.577 1.00 27.73 340 GLY A CA 1
ATOM 2710 C C . GLY A 1 340 ? 4.706 -37.027 24.117 1.00 27.73 340 GLY A C 1
ATOM 2711 O O . GLY A 1 340 ? 3.956 -37.563 24.919 1.00 27.73 340 GLY A O 1
ATOM 2712 N N . SER A 1 341 ? 4.913 -37.522 22.893 1.00 23.05 341 SER A N 1
ATOM 2713 C CA . SER A 1 341 ? 5.163 -38.951 22.608 1.00 23.05 341 SER A CA 1
ATOM 2714 C C . SER A 1 341 ? 5.480 -39.147 21.120 1.00 23.05 341 SER A C 1
ATOM 2716 O O . SER A 1 341 ? 5.014 -38.405 20.262 1.00 23.05 341 SER A O 1
ATOM 2718 N N . TYR A 1 342 ? 6.318 -40.133 20.826 1.00 30.31 342 TYR A N 1
ATOM 2719 C CA . TYR A 1 342 ? 6.840 -40.463 19.506 1.00 30.31 342 TYR A CA 1
ATOM 2720 C C . TYR A 1 342 ? 5.756 -40.973 18.538 1.00 30.31 342 TYR A C 1
ATOM 2722 O O . TYR A 1 342 ? 5.015 -41.891 18.877 1.00 30.31 342 TYR A O 1
ATOM 2730 N N . GLY A 1 343 ? 5.802 -40.492 17.290 1.00 29.89 343 GLY A N 1
ATOM 2731 C CA . GLY A 1 343 ? 5.330 -41.222 16.109 1.00 29.89 343 GLY A CA 1
ATOM 2732 C C . GLY A 1 343 ? 3.995 -40.772 15.505 1.00 29.89 343 GLY A C 1
ATOM 2733 O O . GLY A 1 343 ? 2.989 -40.675 16.191 1.00 29.89 343 GLY A O 1
ATOM 2734 N N . VAL A 1 344 ? 4.017 -40.659 14.171 1.00 24.55 344 VAL A N 1
ATOM 2735 C CA . VAL A 1 344 ? 2.922 -40.414 13.209 1.00 24.55 344 VAL A CA 1
ATOM 2736 C C . VAL A 1 344 ? 2.733 -38.948 12.786 1.00 24.55 344 VAL A C 1
ATOM 2738 O O . VAL A 1 344 ? 2.465 -38.046 13.569 1.00 24.55 344 VAL A O 1
ATOM 2741 N N . SER A 1 345 ? 2.910 -38.764 11.478 1.00 32.53 345 SER A N 1
ATOM 2742 C CA . SER A 1 345 ? 2.740 -37.570 10.654 1.00 32.53 345 SER A CA 1
ATOM 2743 C C . SER A 1 345 ? 1.456 -36.791 10.949 1.00 32.53 345 SER A C 1
ATOM 2745 O O . SER A 1 345 ? 0.373 -37.206 10.539 1.00 32.53 345 SER A O 1
ATOM 2747 N N . GLN A 1 346 ? 1.600 -35.630 11.584 1.00 25.14 346 GLN A N 1
ATOM 2748 C CA . GLN A 1 346 ? 0.609 -34.558 11.540 1.00 25.14 346 GLN A CA 1
ATOM 2749 C C . GLN A 1 346 ? 1.024 -33.585 10.432 1.00 25.14 346 GLN A C 1
ATOM 2751 O O . GLN A 1 346 ? 2.156 -33.102 10.399 1.00 25.14 346 GLN A O 1
ATOM 2756 N N . SER A 1 347 ? 0.130 -33.367 9.473 1.00 27.55 347 SER A N 1
ATOM 2757 C CA . SER A 1 347 ? 0.265 -32.359 8.422 1.00 27.55 347 SER A CA 1
ATOM 2758 C C . SER A 1 347 ? 0.432 -30.965 9.043 1.00 27.55 347 SER A C 1
ATOM 2760 O O . SER A 1 347 ? -0.353 -30.632 9.932 1.00 27.55 347 SER A O 1
ATOM 2762 N N . PRO A 1 348 ? 1.404 -30.146 8.597 1.00 31.27 348 PRO A N 1
ATOM 2763 C CA . PRO A 1 348 ? 1.578 -28.797 9.122 1.00 31.27 348 PRO A CA 1
ATOM 2764 C C . PRO A 1 348 ? 0.321 -27.966 8.840 1.00 31.27 348 PRO A C 1
ATOM 2766 O O . PRO A 1 348 ? -0.200 -27.967 7.723 1.00 31.27 348 PRO A O 1
ATOM 2769 N N . SER A 1 349 ? -0.172 -27.290 9.877 1.00 34.72 349 SER A N 1
ATOM 2770 C CA . SER A 1 349 ? -1.297 -26.361 9.816 1.00 34.72 349 SER A CA 1
ATOM 2771 C C . SER A 1 349 ? -1.112 -25.345 8.677 1.00 34.72 349 SER A C 1
ATOM 2773 O O . SER A 1 349 ? -0.053 -24.733 8.532 1.00 34.72 349 SER A O 1
ATOM 2775 N N . ALA A 1 350 ? -2.148 -25.169 7.849 1.00 40.38 350 ALA A N 1
ATOM 2776 C CA . ALA A 1 350 ? -2.133 -24.355 6.629 1.00 40.38 350 ALA A CA 1
ATOM 2777 C C . ALA A 1 350 ? -1.909 -22.843 6.868 1.00 40.38 350 ALA A C 1
ATOM 2779 O O . ALA A 1 350 ? -1.753 -22.086 5.910 1.00 40.38 350 ALA A O 1
ATOM 2780 N N . THR A 1 351 ? -1.872 -22.389 8.121 1.00 45.78 351 THR A N 1
ATOM 2781 C CA . THR A 1 351 ? -1.784 -20.973 8.510 1.00 45.78 351 THR A CA 1
ATOM 2782 C C . THR A 1 351 ? -0.380 -20.489 8.883 1.00 45.78 351 THR A C 1
ATOM 2784 O O . THR A 1 351 ? -0.226 -19.321 9.238 1.00 45.78 351 THR A O 1
ATOM 2787 N N . ASP A 1 352 ? 0.657 -21.327 8.789 1.00 48.19 352 ASP A N 1
ATOM 2788 C CA . ASP A 1 352 ? 2.016 -20.908 9.148 1.00 48.19 352 ASP A CA 1
ATOM 2789 C C . ASP A 1 352 ? 2.644 -19.981 8.082 1.00 48.19 352 ASP A C 1
ATOM 2791 O O . ASP A 1 352 ? 3.026 -20.390 6.980 1.00 48.19 352 ASP A O 1
ATOM 2795 N N . GLY A 1 353 ? 2.779 -18.695 8.425 1.00 48.62 353 GLY A N 1
ATOM 2796 C CA . GLY A 1 353 ? 3.441 -17.678 7.601 1.00 48.62 353 GLY A CA 1
ATOM 2797 C C . GLY A 1 353 ? 4.912 -17.992 7.302 1.00 48.62 353 GLY A C 1
ATOM 2798 O O . GLY A 1 353 ? 5.440 -17.542 6.281 1.00 48.62 353 GLY A O 1
ATOM 2799 N N . ALA A 1 354 ? 5.577 -18.793 8.144 1.00 48.62 354 ALA A N 1
ATOM 2800 C CA . ALA A 1 354 ? 6.947 -19.236 7.910 1.00 48.62 354 ALA A CA 1
ATOM 2801 C C . ALA A 1 354 ? 7.022 -20.310 6.814 1.00 48.62 354 ALA A C 1
ATOM 2803 O O . ALA A 1 354 ? 7.943 -20.271 5.995 1.00 48.62 354 ALA A O 1
ATOM 2804 N N . ALA A 1 355 ? 6.032 -21.204 6.718 1.00 54.69 355 ALA A N 1
ATOM 2805 C CA . ALA A 1 355 ? 5.933 -22.185 5.636 1.00 54.69 355 ALA A CA 1
ATOM 2806 C C . ALA A 1 355 ? 5.736 -21.511 4.263 1.00 54.69 355 ALA A C 1
ATOM 2808 O O . ALA A 1 355 ? 6.327 -21.945 3.278 1.00 54.69 355 ALA A O 1
ATOM 2809 N N . LEU A 1 356 ? 5.021 -20.382 4.202 1.00 55.91 356 LEU A N 1
ATOM 2810 C CA . LEU A 1 356 ? 4.868 -19.579 2.978 1.00 55.91 356 LEU A CA 1
ATOM 2811 C C . LEU A 1 356 ? 6.184 -18.955 2.463 1.00 55.91 356 LEU A C 1
ATOM 2813 O O . LEU A 1 356 ? 6.308 -18.704 1.265 1.00 55.91 356 LEU A O 1
ATOM 2817 N N . VAL A 1 357 ? 7.156 -18.675 3.344 1.00 54.81 357 VAL A N 1
ATOM 2818 C CA . VAL A 1 357 ? 8.440 -18.024 2.991 1.00 54.81 357 VAL A CA 1
ATOM 2819 C C . VAL A 1 357 ? 9.597 -19.019 2.891 1.00 54.81 357 VAL A C 1
ATOM 2821 O O . VAL A 1 357 ? 10.458 -18.881 2.022 1.00 54.81 357 VAL A O 1
ATOM 2824 N N . MET A 1 358 ? 9.638 -20.002 3.791 1.00 50.94 358 MET A N 1
ATOM 2825 C CA . MET A 1 358 ? 10.756 -20.932 3.993 1.00 50.94 358 MET A CA 1
ATOM 2826 C C . MET A 1 358 ? 10.389 -22.389 3.678 1.00 50.94 358 MET A C 1
ATOM 2828 O O . MET A 1 358 ? 11.281 -23.217 3.491 1.00 50.94 358 MET A O 1
ATOM 2832 N N . GLY A 1 359 ? 9.097 -22.715 3.589 1.00 49.38 359 GLY A N 1
ATOM 2833 C CA . GLY A 1 359 ? 8.574 -24.054 3.320 1.00 49.38 359 GLY A CA 1
ATOM 2834 C C . GLY A 1 359 ? 8.626 -24.437 1.844 1.00 49.38 359 GLY A C 1
ATOM 2835 O O . GLY A 1 359 ? 7.625 -24.828 1.262 1.00 49.38 359 GLY A O 1
ATOM 2836 N N . VAL A 1 360 ? 9.812 -24.372 1.235 1.00 48.81 360 VAL A N 1
ATOM 2837 C CA . VAL A 1 360 ? 10.108 -25.067 -0.033 1.00 48.81 360 VAL A CA 1
ATOM 2838 C C . VAL A 1 360 ? 11.168 -26.139 0.222 1.00 48.81 360 VAL A C 1
ATOM 2840 O O . VAL A 1 360 ? 12.137 -26.294 -0.515 1.00 48.81 360 VAL A O 1
ATOM 2843 N N . LEU A 1 361 ? 11.005 -26.882 1.318 1.00 42.44 361 LEU A N 1
ATOM 2844 C CA . LEU A 1 361 ? 11.748 -28.114 1.573 1.00 42.44 361 LEU A CA 1
ATOM 2845 C C . LEU A 1 361 ? 10.824 -29.308 1.353 1.00 42.44 361 LEU A C 1
ATOM 2847 O O . LEU A 1 361 ? 10.588 -30.100 2.257 1.00 42.44 361 LEU A O 1
ATOM 2851 N N . SER A 1 362 ? 10.260 -29.432 0.154 1.00 43.97 362 SER A N 1
ATOM 2852 C CA . SER A 1 362 ? 9.687 -30.692 -0.319 1.00 43.97 362 SER A CA 1
ATOM 2853 C C . SER A 1 362 ? 9.780 -30.758 -1.841 1.00 43.97 362 SER A C 1
ATOM 2855 O O . SER A 1 362 ? 9.385 -29.840 -2.552 1.00 43.97 362 SER A O 1
ATOM 2857 N N . THR A 1 363 ? 10.410 -31.844 -2.282 1.00 43.56 363 THR A N 1
ATOM 2858 C CA . THR A 1 363 ? 10.611 -32.372 -3.639 1.00 43.56 363 THR A CA 1
ATOM 2859 C C . THR A 1 363 ? 9.593 -31.940 -4.686 1.00 43.56 363 THR A C 1
ATOM 2861 O O . THR A 1 363 ? 8.406 -31.953 -4.394 1.00 43.56 363 THR A O 1
ATOM 2864 N N . SER A 1 364 ? 10.079 -31.681 -5.910 1.00 47.06 364 SER A N 1
ATOM 2865 C CA . SER A 1 364 ? 9.342 -31.594 -7.186 1.00 47.06 364 SER A CA 1
ATOM 2866 C C . SER A 1 364 ? 7.919 -32.172 -7.138 1.00 47.06 364 SER A C 1
ATOM 2868 O O . SER A 1 364 ? 7.693 -33.325 -7.515 1.00 47.06 364 SER A O 1
ATOM 2870 N N . SER A 1 365 ? 6.963 -31.388 -6.649 1.00 56.06 365 SER A N 1
ATOM 2871 C CA . SER A 1 365 ? 5.554 -31.744 -6.665 1.00 56.06 365 SER A CA 1
ATOM 2872 C C . SER A 1 365 ? 5.047 -31.521 -8.084 1.00 56.06 365 SER A C 1
ATOM 2874 O O . SER A 1 365 ? 5.350 -30.512 -8.723 1.00 56.06 365 SER A O 1
ATOM 2876 N N . ASN A 1 366 ? 4.333 -32.509 -8.620 1.00 70.00 366 ASN A N 1
ATOM 2877 C CA . ASN A 1 366 ? 3.756 -32.408 -9.950 1.00 70.00 366 ASN A CA 1
ATOM 2878 C C . ASN A 1 366 ? 2.592 -31.405 -9.908 1.00 70.00 366 ASN A C 1
ATOM 2880 O O . ASN A 1 366 ? 1.486 -31.766 -9.519 1.00 70.00 366 ASN A O 1
ATOM 2884 N N . LEU A 1 367 ? 2.844 -30.147 -10.284 1.00 86.25 367 LEU A N 1
ATOM 2885 C CA . LEU A 1 367 ? 1.835 -29.077 -10.305 1.00 86.25 367 LEU A CA 1
ATOM 2886 C C . LEU A 1 367 ? 0.616 -29.427 -11.167 1.00 86.25 367 LEU A C 1
ATOM 2888 O O . LEU A 1 367 ? -0.488 -28.971 -10.880 1.00 86.25 367 LEU A O 1
ATOM 2892 N N . LEU A 1 368 ? 0.796 -30.300 -12.163 1.00 89.75 368 LEU A N 1
ATOM 2893 C CA . LEU A 1 368 ? -0.267 -30.769 -13.043 1.00 89.75 368 LEU A CA 1
ATOM 2894 C C . LEU A 1 368 ? -1.469 -31.336 -12.275 1.00 89.75 368 LEU A C 1
ATOM 2896 O O . LEU A 1 368 ? -2.602 -31.097 -12.675 1.00 89.75 368 LEU A O 1
ATOM 2900 N N . SER A 1 369 ? -1.250 -32.059 -11.169 1.00 89.75 369 SER A N 1
ATOM 2901 C CA . SER A 1 369 ? -2.352 -32.655 -10.398 1.00 89.75 369 SER A CA 1
ATOM 2902 C C . SER A 1 369 ? -3.153 -31.636 -9.586 1.00 89.75 369 SER A C 1
ATOM 2904 O O . SER A 1 369 ? -4.220 -31.968 -9.076 1.00 89.75 369 SER A O 1
ATOM 2906 N N . LEU A 1 370 ? -2.629 -30.420 -9.420 1.00 92.88 370 LEU A N 1
ATOM 2907 C CA . LEU A 1 370 ? -3.294 -29.337 -8.698 1.00 92.88 370 LEU A CA 1
ATOM 2908 C C . LEU A 1 370 ? -4.114 -28.439 -9.633 1.00 92.88 370 LEU A C 1
ATOM 2910 O O . LEU A 1 370 ? -4.942 -27.671 -9.145 1.00 92.88 370 LEU A O 1
ATOM 2914 N N . HIS A 1 371 ? -3.911 -28.527 -10.954 1.00 95.00 371 HIS A N 1
ATOM 2915 C CA . HIS A 1 371 ? -4.728 -27.788 -11.916 1.00 95.00 371 HIS A CA 1
ATOM 2916 C C . HIS A 1 371 ? -6.166 -28.332 -11.949 1.00 95.00 371 HIS A C 1
ATOM 2918 O O . HIS A 1 371 ? -6.375 -29.547 -11.869 1.00 95.00 371 HIS A O 1
ATOM 2924 N N . PRO A 1 372 ? -7.174 -27.457 -12.092 1.00 94.88 372 PRO A N 1
ATOM 2925 C CA . PRO A 1 372 ? -8.530 -27.886 -12.387 1.00 94.88 372 PRO A CA 1
ATOM 2926 C C . PRO A 1 372 ? -8.649 -28.353 -13.848 1.00 94.88 372 PRO A C 1
ATOM 2928 O O . PRO A 1 372 ? -7.765 -28.132 -14.676 1.00 94.88 372 PRO A O 1
ATOM 2931 N N . THR A 1 373 ? -9.762 -29.006 -14.186 1.00 94.19 373 THR A N 1
ATOM 2932 C CA . THR A 1 373 ? -10.027 -29.415 -15.578 1.00 94.19 373 THR A CA 1
ATOM 2933 C C . THR A 1 373 ? -10.181 -28.190 -16.496 1.00 94.19 373 THR A C 1
ATOM 2935 O O . THR A 1 373 ? -10.610 -27.139 -16.020 1.00 94.19 373 THR A O 1
ATOM 2938 N N . PRO A 1 374 ? -9.930 -28.287 -17.817 1.00 93.94 374 PRO A N 1
ATOM 2939 C CA . PRO A 1 374 ? -10.069 -27.144 -18.730 1.00 93.94 374 PRO A CA 1
ATOM 2940 C C . PRO A 1 374 ? -11.425 -26.424 -18.643 1.00 93.94 374 PRO A C 1
ATOM 2942 O O . PRO A 1 374 ? -11.482 -25.199 -18.604 1.00 93.94 374 PRO A O 1
ATOM 2945 N N . VAL A 1 375 ? -12.529 -27.167 -18.504 1.00 94.75 375 VAL A N 1
ATOM 2946 C CA . VAL A 1 375 ? -13.872 -26.582 -18.320 1.00 94.75 375 VAL A CA 1
ATOM 2947 C C . VAL A 1 375 ? -13.959 -25.772 -17.023 1.00 94.75 375 VAL A C 1
ATOM 2949 O O . VAL A 1 375 ? -14.529 -24.682 -17.002 1.00 94.75 375 VAL A O 1
ATOM 2952 N N . GLN A 1 376 ? -13.383 -26.289 -15.939 1.00 96.62 376 GLN A N 1
ATOM 2953 C CA . GLN A 1 376 ? -13.321 -25.592 -14.658 1.00 96.62 376 GLN A CA 1
ATOM 2954 C C . GLN A 1 376 ? -12.418 -24.356 -14.728 1.00 96.62 376 GLN A C 1
ATOM 2956 O O . GLN A 1 376 ? -12.788 -23.331 -14.166 1.00 96.62 376 GLN A O 1
ATOM 2961 N N . ILE A 1 377 ? -11.300 -24.407 -15.465 1.00 97.31 377 ILE A N 1
ATOM 2962 C CA . ILE A 1 377 ? -10.430 -23.246 -15.719 1.00 97.31 377 ILE A CA 1
ATOM 2963 C C . ILE A 1 377 ? -11.238 -22.108 -16.353 1.00 97.31 377 ILE A C 1
ATOM 2965 O O . ILE A 1 377 ? -11.192 -20.980 -15.865 1.00 97.31 377 ILE A O 1
ATOM 2969 N N . PHE A 1 378 ? -12.042 -22.395 -17.383 1.00 96.56 378 PHE A N 1
ATOM 2970 C CA . PHE A 1 378 ? -12.891 -21.374 -18.003 1.00 96.56 378 PHE A CA 1
ATOM 2971 C C . PHE A 1 378 ? -13.972 -20.849 -17.060 1.00 96.56 378 PHE A C 1
ATOM 2973 O O . PHE A 1 378 ? -14.194 -19.642 -17.021 1.00 96.56 378 PHE A O 1
ATOM 2980 N N . LYS A 1 379 ? -14.623 -21.714 -16.270 1.00 97.19 379 LYS A N 1
ATOM 2981 C CA . LYS A 1 379 ? -15.605 -21.271 -15.266 1.00 97.19 379 LYS A CA 1
ATOM 2982 C C . LYS A 1 379 ? -14.968 -20.356 -14.216 1.00 97.19 379 LYS A C 1
ATOM 2984 O O . LYS A 1 379 ? -15.528 -19.307 -13.916 1.00 97.19 379 LYS A O 1
ATOM 2989 N N . LEU A 1 380 ? -13.785 -20.711 -13.709 1.00 97.69 380 LEU A N 1
ATOM 2990 C CA . LEU A 1 380 ? -13.020 -19.870 -12.787 1.00 97.69 380 LEU A CA 1
ATOM 2991 C C . LEU A 1 380 ? -12.632 -18.538 -13.441 1.00 97.69 380 LEU A C 1
ATOM 2993 O O . LEU A 1 380 ? -12.781 -17.495 -12.818 1.00 97.69 380 LEU A O 1
ATOM 2997 N N . TRP A 1 381 ? -12.207 -18.538 -14.706 1.00 97.62 381 TRP A N 1
ATOM 2998 C CA . TRP A 1 381 ? -11.918 -17.300 -15.434 1.00 97.62 381 TRP A CA 1
ATOM 2999 C C . TRP A 1 381 ? -13.150 -16.393 -15.573 1.00 97.62 381 TRP A C 1
ATOM 3001 O O . TRP A 1 381 ? -13.054 -15.190 -15.345 1.00 97.62 381 TRP A O 1
ATOM 3011 N N . GLN A 1 382 ? -14.326 -16.949 -15.873 1.00 97.12 382 GLN A N 1
ATOM 3012 C CA . GLN A 1 382 ? -15.567 -16.165 -15.917 1.00 97.12 382 GLN A CA 1
ATOM 3013 C C . GLN A 1 382 ? -15.924 -15.584 -14.544 1.00 97.12 382 GLN A C 1
ATOM 3015 O O . GLN A 1 382 ? -16.266 -14.406 -14.438 1.00 97.12 382 GLN A O 1
ATOM 3020 N N . SER A 1 383 ? -15.776 -16.373 -13.477 1.00 97.19 383 SER A N 1
ATOM 3021 C CA . SER A 1 383 ? -15.961 -15.884 -12.109 1.00 97.19 383 SER A CA 1
ATOM 3022 C C . SER A 1 383 ? -14.948 -14.794 -11.745 1.00 97.19 383 SER A C 1
ATOM 3024 O O . SER A 1 383 ? -15.329 -13.802 -11.130 1.00 97.19 383 SER A O 1
ATOM 3026 N N . TYR A 1 384 ? -13.689 -14.908 -12.182 1.00 97.56 384 TYR A N 1
ATOM 3027 C CA . TYR A 1 384 ? -12.677 -13.860 -12.023 1.00 97.56 384 TYR A CA 1
ATOM 3028 C C . TYR A 1 384 ? -13.103 -12.555 -12.706 1.00 97.56 384 TYR A C 1
ATOM 3030 O O . TYR A 1 384 ? -13.047 -11.488 -12.091 1.00 97.56 384 TYR A O 1
ATOM 3038 N N . LEU A 1 385 ? -13.566 -12.626 -13.958 1.00 96.31 385 LEU A N 1
ATOM 3039 C CA . LEU A 1 385 ? -14.023 -11.455 -14.710 1.00 96.31 385 LEU A CA 1
ATOM 3040 C C . LEU A 1 385 ? -15.245 -10.783 -14.076 1.00 96.31 385 LEU A C 1
ATOM 3042 O O . LEU A 1 385 ? -15.360 -9.562 -14.131 1.00 96.31 385 LEU A O 1
ATOM 3046 N N . ARG A 1 386 ? -16.131 -11.562 -13.450 1.00 94.56 386 ARG A N 1
ATOM 3047 C CA . ARG A 1 386 ? -17.336 -11.058 -12.781 1.00 94.56 386 ARG A CA 1
ATOM 3048 C C . ARG A 1 386 ? -17.045 -10.465 -11.400 1.00 94.56 386 ARG A C 1
ATOM 3050 O O . ARG A 1 386 ? -17.538 -9.388 -11.083 1.00 94.56 386 ARG A O 1
ATOM 3057 N N . ASN A 1 387 ? -16.251 -11.159 -10.586 1.00 94.88 387 ASN A N 1
ATOM 3058 C CA . ASN A 1 387 ? -16.125 -10.882 -9.153 1.00 94.88 387 ASN A CA 1
ATOM 3059 C C . ASN A 1 387 ? -14.840 -10.118 -8.785 1.00 94.88 387 ASN A C 1
ATOM 3061 O O . ASN A 1 387 ? -14.811 -9.406 -7.780 1.00 94.88 387 ASN A O 1
ATOM 3065 N N . ILE A 1 388 ? -13.760 -10.278 -9.563 1.00 95.69 388 ILE A N 1
ATOM 3066 C CA . ILE A 1 388 ? -12.415 -9.788 -9.215 1.00 95.69 388 ILE A CA 1
ATOM 3067 C C . ILE A 1 388 ? -11.980 -8.633 -10.114 1.00 95.69 388 ILE A C 1
ATOM 3069 O O . ILE A 1 388 ? -11.631 -7.558 -9.622 1.00 95.69 388 ILE A O 1
ATOM 3073 N N . HIS A 1 389 ? -11.995 -8.846 -11.431 1.00 95.19 389 HIS A N 1
ATOM 3074 C CA . HIS A 1 389 ? -11.464 -7.908 -12.420 1.00 95.19 389 HIS A CA 1
ATOM 3075 C C . HIS A 1 389 ? -12.075 -6.493 -12.367 1.00 95.19 389 HIS A C 1
ATOM 3077 O O . HIS A 1 389 ? -11.314 -5.536 -12.536 1.00 95.19 389 HIS A O 1
ATOM 3083 N N . PRO A 1 390 ? -13.381 -6.302 -12.075 1.00 93.19 390 PRO A N 1
ATOM 3084 C CA . PRO A 1 390 ? -13.948 -4.961 -11.944 1.00 93.19 390 PRO A CA 1
ATOM 3085 C C . PRO A 1 390 ? -13.252 -4.156 -10.833 1.00 93.19 390 PRO A C 1
ATOM 3087 O O . PRO A 1 390 ? -12.991 -2.964 -10.977 1.00 93.19 390 PRO A O 1
ATOM 3090 N N . LEU A 1 391 ? -12.872 -4.827 -9.740 1.00 93.06 391 LEU A N 1
ATOM 3091 C CA . LEU A 1 391 ? -12.264 -4.226 -8.551 1.00 93.06 391 LEU A CA 1
ATOM 3092 C C . LEU A 1 391 ? -10.731 -4.144 -8.615 1.00 93.06 391 LEU A C 1
ATOM 3094 O O . LEU A 1 391 ? -10.130 -3.264 -7.989 1.00 93.06 391 LEU A O 1
ATOM 3098 N N . VAL A 1 392 ? -10.096 -5.090 -9.316 1.00 93.50 392 VAL A N 1
ATOM 3099 C CA . VAL A 1 392 ? -8.641 -5.295 -9.361 1.00 93.50 392 VAL A CA 1
ATOM 3100 C C . VAL A 1 392 ? -8.165 -5.345 -10.811 1.00 93.50 392 VAL A C 1
ATOM 3102 O O . VAL A 1 392 ? -8.146 -6.388 -11.464 1.00 93.50 392 VAL A O 1
ATOM 3105 N N . LYS A 1 393 ? -7.701 -4.196 -11.302 1.00 94.12 393 LYS A N 1
ATOM 3106 C CA . LYS A 1 393 ? -7.346 -3.974 -12.710 1.00 94.12 393 LYS A CA 1
ATOM 3107 C C . LYS A 1 393 ? -5.880 -4.270 -13.038 1.00 94.12 393 LYS A C 1
ATOM 3109 O O . LYS A 1 393 ? -5.238 -3.517 -13.760 1.00 94.12 393 LYS A O 1
ATOM 3114 N N . ILE A 1 394 ? -5.322 -5.357 -12.495 1.00 94.25 394 ILE A N 1
ATOM 3115 C CA . ILE A 1 394 ? -3.897 -5.672 -12.705 1.00 94.25 394 ILE A CA 1
ATOM 3116 C C . ILE A 1 394 ? -3.612 -6.447 -13.989 1.00 94.25 394 ILE A C 1
ATOM 3118 O O . ILE A 1 394 ? -2.516 -6.308 -14.522 1.00 94.25 394 ILE A O 1
ATOM 3122 N N . CYS A 1 395 ? -4.553 -7.268 -14.460 1.00 94.19 395 CYS A N 1
ATOM 3123 C CA . CYS A 1 395 ? -4.436 -8.028 -15.704 1.00 94.19 395 CYS A CA 1
ATOM 3124 C C . CYS A 1 395 ? -5.199 -7.318 -16.819 1.00 94.19 395 CYS A C 1
ATOM 3126 O O . CYS A 1 395 ? -6.176 -6.626 -16.546 1.00 94.19 395 CYS A O 1
ATOM 3128 N N . HIS A 1 396 ? -4.761 -7.526 -18.058 1.00 96.44 396 HIS A N 1
ATOM 3129 C CA . HIS A 1 396 ? -5.466 -7.061 -19.244 1.00 96.44 396 HIS A CA 1
ATOM 3130 C C . HIS A 1 396 ? -6.283 -8.211 -19.833 1.00 96.44 396 HIS A C 1
ATOM 3132 O O . HIS A 1 396 ? -5.715 -9.198 -20.317 1.00 96.44 396 HIS A O 1
ATOM 3138 N N . THR A 1 397 ? -7.607 -8.082 -19.775 1.00 96.31 397 THR A N 1
ATOM 3139 C CA . THR A 1 397 ? -8.565 -9.163 -20.035 1.00 96.31 397 THR A CA 1
ATOM 3140 C C . THR A 1 397 ? -8.335 -9.878 -21.371 1.00 96.31 397 THR A C 1
ATOM 3142 O O . THR A 1 397 ? -8.134 -11.094 -21.334 1.00 96.31 397 THR A O 1
ATOM 3145 N N . PRO A 1 398 ? -8.253 -9.195 -22.533 1.00 96.31 398 PRO A N 1
ATOM 3146 C CA . PRO A 1 398 ? -8.038 -9.861 -23.821 1.00 96.31 398 PRO A CA 1
ATOM 3147 C C . PRO A 1 398 ? -6.760 -10.708 -23.877 1.00 96.31 398 PRO A C 1
ATOM 3149 O O . PRO A 1 398 ? -6.777 -11.848 -24.337 1.00 96.31 398 PRO A O 1
ATOM 3152 N N . THR A 1 399 ? -5.641 -10.178 -23.373 1.00 96.38 399 THR A N 1
ATOM 3153 C CA . THR A 1 399 ? -4.353 -10.891 -23.416 1.00 96.38 399 THR A CA 1
ATOM 3154 C C . THR A 1 399 ? -4.300 -12.049 -22.431 1.00 96.38 399 THR A C 1
ATOM 3156 O O . THR A 1 399 ? -3.748 -13.099 -22.748 1.00 96.38 399 THR A O 1
ATOM 3159 N N . THR A 1 400 ? -4.881 -11.877 -21.242 1.00 96.81 400 THR A N 1
ATOM 3160 C CA . THR A 1 400 ? -4.929 -12.939 -20.234 1.00 96.81 400 THR A CA 1
ATOM 3161 C C . THR A 1 400 ? -5.873 -14.055 -20.669 1.00 96.81 400 THR A C 1
ATOM 3163 O O . THR A 1 400 ? -5.538 -15.221 -20.497 1.00 96.81 400 THR A O 1
ATOM 3166 N N . GLN A 1 401 ? -6.998 -13.725 -21.306 1.00 96.44 401 GLN A N 1
ATOM 3167 C CA . GLN A 1 401 ? -7.915 -14.716 -21.860 1.00 96.44 401 GLN A CA 1
ATOM 3168 C C . GLN A 1 401 ? -7.256 -15.565 -22.950 1.00 96.44 401 GLN A C 1
ATOM 3170 O O . GLN A 1 401 ? -7.398 -16.785 -22.919 1.00 96.44 401 GLN A O 1
ATOM 3175 N N . GLN A 1 402 ? -6.502 -14.952 -23.870 1.00 95.12 402 GLN A N 1
ATOM 3176 C CA . GLN A 1 402 ? -5.751 -15.710 -24.877 1.00 95.12 402 GLN A CA 1
ATOM 3177 C C . GLN A 1 402 ? -4.730 -16.649 -24.224 1.00 95.12 402 GLN A C 1
ATOM 3179 O O . GLN A 1 402 ? -4.657 -17.821 -24.571 1.00 95.12 402 GLN A O 1
ATOM 3184 N N . LEU A 1 403 ? -4.002 -16.160 -23.220 1.00 95.44 403 LEU A N 1
ATOM 3185 C CA . LEU A 1 403 ? -3.036 -16.965 -22.476 1.00 95.44 403 LEU A CA 1
ATOM 3186 C C . LEU A 1 403 ? -3.697 -18.141 -21.736 1.00 95.44 403 LEU A C 1
ATOM 3188 O O . LEU A 1 403 ? -3.107 -19.215 -21.669 1.00 95.44 403 LEU A O 1
ATOM 3192 N N . ILE A 1 404 ? -4.910 -17.965 -21.204 1.00 95.88 404 ILE A N 1
ATOM 3193 C CA . ILE A 1 404 ? -5.683 -19.045 -20.573 1.00 95.88 404 ILE A CA 1
ATOM 3194 C C . ILE A 1 404 ? -6.141 -20.073 -21.609 1.00 95.88 404 ILE A C 1
ATOM 3196 O O . ILE A 1 404 ? -6.034 -21.266 -21.337 1.00 95.88 404 ILE A O 1
ATOM 3200 N N . LEU A 1 405 ? -6.613 -19.634 -22.781 1.00 94.56 405 LEU A N 1
ATOM 3201 C CA . LEU A 1 405 ? -6.984 -20.525 -23.886 1.00 94.56 405 LEU A CA 1
ATOM 3202 C C . LEU A 1 405 ? -5.786 -21.399 -24.284 1.00 94.56 405 LEU A C 1
ATOM 3204 O O . L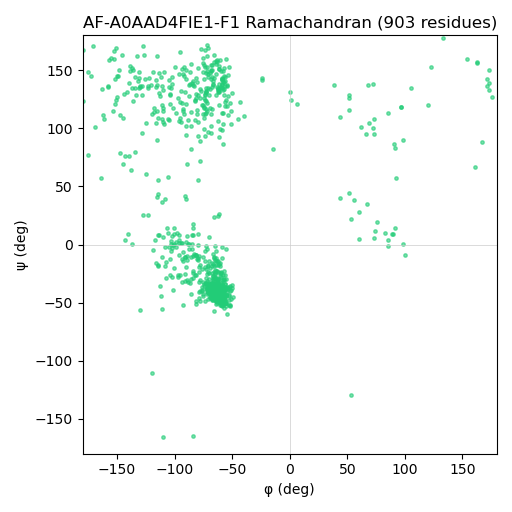EU A 1 405 ? -5.865 -22.623 -24.183 1.00 94.56 405 LEU A O 1
ATOM 3208 N N . ASP A 1 406 ? -4.652 -20.767 -24.590 1.00 93.38 406 ASP A N 1
ATOM 3209 C CA . ASP A 1 406 ? -3.424 -21.453 -25.002 1.00 93.38 406 ASP A CA 1
ATOM 3210 C C . ASP A 1 406 ? -2.906 -22.414 -23.913 1.00 93.38 406 ASP A C 1
ATOM 3212 O O . ASP A 1 406 ? -2.428 -23.512 -24.203 1.00 93.38 406 ASP A O 1
ATOM 3216 N N . ALA A 1 407 ? -3.007 -22.021 -22.638 1.00 92.56 407 ALA A N 1
ATOM 3217 C CA . ALA A 1 407 ? -2.591 -22.856 -21.515 1.00 92.56 407 ALA A CA 1
ATOM 3218 C C . ALA A 1 407 ? -3.534 -24.044 -21.273 1.00 92.56 407 ALA A C 1
ATOM 3220 O O . ALA A 1 407 ? -3.073 -25.129 -20.914 1.00 92.56 407 ALA A O 1
ATOM 3221 N N . SER A 1 408 ? -4.841 -23.853 -21.468 1.00 89.94 408 SER A N 1
ATOM 3222 C CA . SER A 1 408 ? -5.851 -24.895 -21.257 1.00 89.94 408 SER A CA 1
ATOM 3223 C C . SER A 1 408 ? -5.735 -26.048 -22.256 1.00 89.94 408 SER A C 1
ATOM 3225 O O . SER A 1 408 ? -6.057 -27.184 -21.905 1.00 89.94 408 SER A O 1
ATOM 3227 N N . ASP A 1 409 ? -5.194 -25.778 -23.447 1.00 88.12 409 ASP A N 1
ATOM 3228 C CA . ASP A 1 409 ? -4.921 -26.788 -24.472 1.00 88.12 409 ASP A CA 1
ATOM 3229 C C . ASP A 1 409 ? -3.728 -27.692 -24.103 1.00 88.12 409 ASP A C 1
ATOM 3231 O O . ASP A 1 409 ? -3.682 -28.858 -24.505 1.00 88.12 409 ASP A O 1
ATOM 3235 N N . ASN A 1 410 ? -2.753 -27.191 -23.328 1.00 87.69 410 ASN A N 1
ATOM 3236 C CA . ASN A 1 410 ? -1.561 -27.951 -22.936 1.00 87.69 410 ASN A CA 1
ATOM 3237 C C . ASN A 1 410 ? -1.026 -27.590 -21.537 1.00 87.69 410 ASN A C 1
ATOM 3239 O O . ASN A 1 410 ? 0.012 -26.940 -21.383 1.00 87.69 410 ASN A O 1
ATOM 3243 N N . LEU A 1 411 ? -1.673 -28.129 -20.502 1.00 89.62 411 LEU A N 1
ATOM 3244 C CA . LEU A 1 411 ? -1.249 -27.965 -19.104 1.00 89.62 411 LEU A CA 1
ATOM 3245 C C . LEU A 1 411 ? 0.079 -28.670 -18.761 1.00 89.62 411 LEU A C 1
ATOM 3247 O O . LEU A 1 411 ? 0.688 -28.376 -17.736 1.00 89.62 411 LEU A O 1
ATOM 3251 N N . HIS A 1 412 ? 0.554 -29.600 -19.595 1.00 84.50 412 HIS A N 1
ATOM 3252 C CA . HIS A 1 412 ? 1.778 -30.364 -19.324 1.00 84.50 412 HIS A CA 1
ATOM 3253 C C . HIS A 1 412 ? 3.064 -29.561 -19.556 1.00 84.50 412 HIS A C 1
ATOM 3255 O O . HIS A 1 412 ? 4.123 -29.939 -19.052 1.00 84.50 412 HIS A O 1
ATOM 3261 N N . SER A 1 413 ? 3.000 -28.489 -20.349 1.00 87.75 413 SER A N 1
ATOM 3262 C CA . SER A 1 413 ? 4.174 -27.715 -20.762 1.00 87.75 413 SER A CA 1
ATOM 3263 C C . SER A 1 413 ? 3.903 -26.215 -20.703 1.00 87.75 413 SER A C 1
ATOM 3265 O O . SER A 1 413 ? 3.928 -25.511 -21.710 1.00 87.75 413 SER A O 1
ATOM 3267 N N . LEU A 1 414 ? 3.649 -25.715 -19.495 1.00 91.44 414 LEU A N 1
ATOM 3268 C CA . LEU A 1 414 ? 3.413 -24.294 -19.269 1.00 91.44 414 LEU A CA 1
ATOM 3269 C C . LEU A 1 414 ? 4.714 -23.537 -18.957 1.00 91.44 414 LEU A C 1
ATOM 3271 O O . LEU A 1 414 ? 5.576 -24.039 -18.225 1.00 91.44 414 LEU A O 1
ATOM 3275 N N . PRO A 1 415 ? 4.868 -22.292 -19.445 1.00 94.25 415 PRO A N 1
ATOM 3276 C CA . PRO A 1 415 ? 5.854 -21.370 -18.903 1.00 94.25 415 PRO A CA 1
ATOM 3277 C C . PRO A 1 415 ? 5.612 -21.151 -17.405 1.00 94.25 415 PRO A C 1
ATOM 3279 O O . PRO A 1 415 ? 4.474 -20.982 -16.970 1.00 94.25 415 PRO A O 1
ATOM 3282 N N . ARG A 1 416 ? 6.687 -21.088 -16.613 1.00 93.38 416 ARG A N 1
ATOM 3283 C CA . ARG A 1 416 ? 6.594 -20.966 -15.143 1.00 93.38 416 ARG A CA 1
ATOM 3284 C C . ARG A 1 416 ? 5.822 -19.724 -14.694 1.00 93.38 416 ARG A C 1
ATOM 3286 O O . ARG A 1 416 ? 5.052 -19.785 -13.743 1.00 93.38 416 ARG A O 1
ATOM 3293 N N . ASP A 1 417 ? 6.013 -18.611 -15.397 1.00 95.31 417 ASP A N 1
ATOM 3294 C CA . ASP A 1 417 ? 5.314 -17.356 -15.123 1.00 95.31 417 ASP A CA 1
ATOM 3295 C C . ASP A 1 417 ? 3.802 -17.486 -15.379 1.00 95.31 417 ASP A C 1
ATOM 3297 O O . ASP A 1 417 ? 2.998 -16.979 -14.599 1.00 95.31 417 ASP A O 1
ATOM 3301 N N . THR A 1 418 ? 3.423 -18.192 -16.451 1.00 96.19 418 THR A N 1
ATOM 3302 C CA . THR A 1 418 ? 2.027 -18.457 -16.827 1.00 96.19 418 THR A CA 1
ATOM 3303 C C . THR A 1 418 ? 1.362 -19.370 -15.809 1.00 96.19 418 THR A C 1
ATOM 3305 O O . THR A 1 418 ? 0.265 -19.081 -15.345 1.00 96.19 418 THR A O 1
ATOM 3308 N N . GLU A 1 419 ? 2.042 -20.441 -15.407 1.00 95.56 419 GLU A N 1
ATOM 3309 C CA . GLU A 1 419 ? 1.536 -21.371 -14.400 1.00 95.56 419 GLU A CA 1
ATOM 3310 C C . GLU A 1 419 ? 1.304 -20.680 -13.046 1.00 95.56 419 GLU A C 1
ATOM 3312 O O . GLU A 1 419 ? 0.259 -20.871 -12.425 1.00 95.56 419 GLU A O 1
ATOM 3317 N N . ALA A 1 420 ? 2.223 -19.806 -12.622 1.00 96.12 420 ALA A N 1
ATOM 3318 C CA . ALA A 1 420 ? 2.047 -18.999 -11.416 1.00 96.12 420 ALA A CA 1
ATOM 3319 C C . ALA A 1 420 ? 0.859 -18.029 -11.524 1.00 96.12 420 ALA A C 1
ATOM 3321 O O . ALA A 1 420 ? 0.111 -17.869 -10.557 1.00 96.12 420 ALA A O 1
ATOM 3322 N N . LEU A 1 421 ? 0.662 -17.402 -12.690 1.00 97.75 421 LEU A N 1
ATOM 3323 C CA . LEU A 1 421 ? -0.481 -16.524 -12.938 1.00 97.75 421 LEU A CA 1
ATOM 3324 C C . LEU A 1 421 ? -1.811 -17.284 -12.851 1.00 97.75 421 LEU A C 1
ATOM 3326 O O . LEU A 1 421 ? -2.733 -16.806 -12.195 1.00 97.75 421 LEU A O 1
ATOM 3330 N N . LEU A 1 422 ? -1.895 -18.470 -13.460 1.00 97.62 422 LEU A N 1
ATOM 3331 C CA . LEU A 1 422 ? -3.092 -19.313 -13.435 1.00 97.62 422 LEU A CA 1
ATOM 3332 C C . LEU A 1 422 ? -3.484 -19.695 -12.008 1.00 97.62 422 LEU A C 1
ATOM 3334 O O . LEU A 1 422 ? -4.611 -19.431 -11.596 1.00 97.62 422 LEU A O 1
ATOM 3338 N N . PHE A 1 423 ? -2.548 -20.231 -11.220 1.00 97.50 423 PHE A N 1
ATOM 3339 C CA . PHE A 1 423 ? -2.843 -20.582 -9.831 1.00 97.50 423 PHE A CA 1
ATOM 3340 C C . PHE A 1 423 ? -3.232 -19.365 -8.987 1.00 97.50 423 PHE A C 1
ATOM 3342 O O . PHE A 1 423 ? -4.139 -19.467 -8.166 1.00 97.50 423 PHE A O 1
ATOM 3349 N N . ALA A 1 424 ? -2.612 -18.200 -9.203 1.00 97.50 424 ALA A N 1
ATOM 3350 C CA . ALA A 1 424 ? -3.008 -16.975 -8.513 1.00 97.50 424 ALA A CA 1
ATOM 3351 C C . ALA A 1 424 ? -4.443 -16.538 -8.861 1.00 97.50 424 ALA A C 1
ATOM 3353 O O . ALA A 1 424 ? -5.179 -16.116 -7.967 1.00 97.50 424 ALA A O 1
ATOM 3354 N N . ILE A 1 425 ? -4.854 -16.677 -10.130 1.00 98.12 425 ILE A N 1
ATOM 3355 C CA . ILE A 1 425 ? -6.237 -16.446 -10.573 1.00 98.12 425 ILE A CA 1
ATOM 3356 C C . ILE A 1 425 ? -7.179 -17.444 -9.893 1.00 98.12 425 ILE A C 1
ATOM 3358 O O . ILE A 1 425 ? -8.208 -17.026 -9.365 1.00 98.12 425 ILE A O 1
ATOM 3362 N N . TYR A 1 426 ? -6.834 -18.735 -9.841 1.00 97.56 426 TYR A N 1
ATOM 3363 C CA . TYR A 1 426 ? -7.668 -19.744 -9.178 1.00 97.56 426 TYR A CA 1
ATOM 3364 C C . TYR A 1 426 ? -7.857 -19.422 -7.691 1.00 97.56 426 TYR A C 1
ATOM 3366 O O . TYR A 1 426 ? -8.993 -19.390 -7.224 1.00 97.56 426 TYR A O 1
ATOM 3374 N N . CYS A 1 427 ? -6.773 -19.095 -6.976 1.00 95.31 427 CYS A N 1
ATOM 3375 C CA . CYS A 1 427 ? -6.807 -18.737 -5.556 1.00 95.31 427 CYS A CA 1
ATOM 3376 C C . CYS A 1 427 ? -7.775 -17.591 -5.272 1.00 95.31 427 CYS A C 1
ATOM 3378 O O . CYS A 1 427 ? -8.718 -17.756 -4.506 1.00 95.31 427 CYS A O 1
ATOM 3380 N N . ILE A 1 428 ? -7.558 -16.428 -5.894 1.00 95.31 428 ILE A N 1
ATOM 3381 C CA . ILE A 1 428 ? -8.377 -15.245 -5.604 1.00 95.31 428 ILE A CA 1
ATOM 3382 C C . ILE A 1 428 ? -9.829 -15.430 -6.061 1.00 95.31 428 ILE A C 1
ATOM 3384 O O . ILE A 1 428 ? -10.742 -14.905 -5.433 1.00 95.31 428 ILE A O 1
ATOM 3388 N N . THR A 1 429 ? -10.056 -16.211 -7.120 1.00 96.88 429 THR A N 1
ATOM 3389 C CA . THR A 1 429 ? -11.411 -16.510 -7.592 1.00 96.88 429 THR A CA 1
ATOM 3390 C C . THR A 1 429 ? -12.171 -17.344 -6.574 1.00 96.88 429 THR A C 1
ATOM 3392 O O . THR A 1 429 ? -13.294 -16.976 -6.244 1.00 96.88 429 THR A O 1
ATOM 3395 N N . VAL A 1 430 ? -11.574 -18.416 -6.043 1.00 95.50 430 VAL A N 1
ATOM 3396 C CA . VAL A 1 430 ? -12.222 -19.265 -5.028 1.00 95.50 430 VAL A CA 1
ATOM 3397 C C . VAL A 1 430 ? -12.585 -18.467 -3.777 1.00 95.50 430 VAL A C 1
ATOM 3399 O O . VAL A 1 430 ? -13.667 -18.663 -3.233 1.00 95.50 430 VAL A O 1
ATOM 3402 N N . GLU A 1 431 ? -11.762 -17.499 -3.366 1.00 91.12 431 GLU A N 1
ATOM 3403 C CA . GLU A 1 431 ? -12.109 -16.618 -2.240 1.00 91.12 431 GLU A CA 1
ATOM 3404 C C . GLU A 1 431 ? -13.397 -15.814 -2.477 1.00 91.12 431 GLU A C 1
ATOM 3406 O O . GLU A 1 431 ? -14.154 -15.581 -1.534 1.00 91.12 431 GLU A O 1
ATOM 3411 N N . SER A 1 432 ? -13.679 -15.438 -3.729 1.00 93.38 432 SER A N 1
ATOM 3412 C CA . SER A 1 432 ? -14.887 -14.688 -4.103 1.00 93.38 432 SER A CA 1
ATOM 3413 C C . SER A 1 432 ? -16.151 -15.528 -4.279 1.00 93.38 432 SER A C 1
ATOM 3415 O O . SER A 1 432 ? -17.220 -14.952 -4.471 1.00 93.38 432 SER A O 1
ATOM 3417 N N . LEU A 1 433 ? -16.031 -16.856 -4.273 1.00 93.44 433 LEU A N 1
ATOM 3418 C CA . LEU A 1 433 ? -17.155 -17.773 -4.443 1.00 93.44 433 LEU A CA 1
ATOM 3419 C C . LEU A 1 433 ? -17.723 -18.181 -3.085 1.00 93.44 433 LEU A C 1
ATOM 3421 O O . LEU A 1 433 ? -16.987 -18.330 -2.106 1.00 93.44 433 LEU A O 1
ATOM 3425 N N . GLU A 1 434 ? -19.028 -18.404 -3.034 1.00 90.31 434 GLU A N 1
ATOM 3426 C CA . GLU A 1 434 ? -19.677 -19.044 -1.888 1.00 90.31 434 GLU A CA 1
ATOM 3427 C C . GLU A 1 434 ? -19.444 -20.573 -1.906 1.00 90.31 434 GLU A C 1
ATOM 3429 O O . GLU A 1 434 ? -18.939 -21.137 -2.885 1.00 90.31 434 GLU A O 1
ATOM 3434 N N . GLU A 1 435 ? -19.769 -21.257 -0.806 1.00 91.25 435 GLU A N 1
ATOM 3435 C CA . GLU A 1 435 ? -19.555 -22.709 -0.661 1.00 91.25 435 GLU A CA 1
ATOM 3436 C C . GLU A 1 435 ? -20.309 -23.517 -1.735 1.00 91.25 435 GLU A C 1
ATOM 3438 O O . GLU A 1 435 ? -19.760 -24.440 -2.338 1.00 91.25 435 GLU A O 1
ATOM 3443 N N . ASP A 1 436 ? -21.552 -23.131 -2.022 1.00 93.44 436 ASP A N 1
ATOM 3444 C CA . ASP A 1 436 ? -22.416 -23.735 -3.037 1.00 93.44 436 ASP A CA 1
ATOM 3445 C C . ASP A 1 436 ? -21.893 -23.503 -4.463 1.00 93.44 436 ASP A C 1
ATOM 3447 O O . ASP A 1 436 ? -21.867 -24.432 -5.274 1.00 93.44 436 ASP A O 1
ATOM 3451 N N . GLU A 1 437 ? -21.406 -22.296 -4.766 1.00 93.69 437 GLU A N 1
ATOM 3452 C CA . GLU A 1 437 ? -20.774 -21.997 -6.056 1.00 93.69 437 GLU A CA 1
ATOM 3453 C C . GLU A 1 437 ? -19.470 -22.790 -6.251 1.00 93.69 437 GLU A C 1
ATOM 3455 O O . GLU A 1 437 ? -19.214 -23.284 -7.354 1.00 93.69 437 GLU A O 1
ATOM 3460 N N . CYS A 1 438 ? -18.659 -22.957 -5.197 1.00 94.81 438 CYS A N 1
ATOM 3461 C CA . CYS A 1 438 ? -17.449 -23.784 -5.243 1.00 94.81 438 CYS A CA 1
ATOM 3462 C C . CYS A 1 438 ? -17.786 -25.242 -5.558 1.00 94.81 438 CYS A C 1
ATOM 3464 O O . CYS A 1 438 ? -17.214 -25.814 -6.489 1.00 94.81 438 CYS A O 1
ATOM 3466 N N . LEU A 1 439 ? -18.767 -25.815 -4.855 1.00 94.81 439 LEU A N 1
ATOM 3467 C CA . LEU A 1 439 ? -19.236 -27.178 -5.103 1.00 94.81 439 LEU A CA 1
ATOM 3468 C C . LEU A 1 439 ? -19.777 -27.342 -6.530 1.00 94.81 439 LEU A C 1
ATOM 3470 O O . LEU A 1 439 ? -19.465 -28.329 -7.193 1.00 94.81 439 LEU A O 1
ATOM 3474 N N . LEU A 1 440 ? -20.523 -26.364 -7.047 1.00 95.25 440 LEU A N 1
ATOM 3475 C CA . LEU A 1 440 ? -21.082 -26.408 -8.402 1.00 95.25 440 LEU A CA 1
ATOM 3476 C C . LEU A 1 440 ? -20.010 -26.309 -9.500 1.00 95.25 440 LEU A C 1
ATOM 3478 O O . LEU A 1 440 ? -20.108 -26.958 -10.548 1.00 95.25 440 LEU A O 1
ATOM 3482 N N . ILE A 1 441 ? -19.007 -25.451 -9.309 1.00 94.94 441 ILE A N 1
ATOM 3483 C CA . ILE A 1 441 ? -17.966 -25.205 -10.311 1.00 94.94 441 ILE A CA 1
ATOM 3484 C C . ILE A 1 441 ? -16.901 -26.299 -10.254 1.00 94.94 441 ILE A C 1
ATOM 3486 O O . ILE A 1 441 ? -16.544 -26.848 -11.299 1.00 94.94 441 ILE A O 1
ATOM 3490 N N . LEU A 1 442 ? -16.396 -26.611 -9.060 1.00 94.88 442 LEU A N 1
ATOM 3491 C CA . LEU A 1 442 ? -15.222 -27.458 -8.847 1.00 94.88 442 LEU A CA 1
ATOM 3492 C C . LEU A 1 442 ? -15.567 -28.897 -8.452 1.00 94.88 442 LEU A C 1
ATOM 3494 O O . LEU A 1 442 ? -14.739 -29.782 -8.664 1.00 94.88 442 LEU A O 1
ATOM 3498 N N . GLY A 1 443 ? -16.775 -29.150 -7.944 1.00 93.50 443 GLY A N 1
ATOM 3499 C CA . GLY A 1 443 ? -17.166 -30.461 -7.415 1.00 93.50 443 GLY A CA 1
ATOM 3500 C C . GLY A 1 443 ? -16.547 -30.779 -6.051 1.00 93.50 443 GLY A C 1
ATOM 3501 O O . GLY A 1 443 ? -16.597 -31.926 -5.615 1.00 93.50 443 GLY A O 1
ATOM 3502 N N . GLU A 1 444 ? -15.946 -29.790 -5.389 1.00 93.31 444 GLU A N 1
ATOM 3503 C CA . GLU A 1 444 ? -15.275 -29.928 -4.096 1.00 93.31 444 GLU A CA 1
ATOM 3504 C C . GLU A 1 444 ? -15.616 -28.750 -3.165 1.00 93.31 444 GLU A C 1
ATOM 3506 O O . GLU A 1 444 ? -15.898 -27.651 -3.651 1.00 93.31 444 GLU A O 1
ATOM 3511 N N . PRO A 1 445 ? -15.599 -28.961 -1.834 1.00 94.62 445 PRO A N 1
ATOM 3512 C CA . PRO A 1 445 ? -15.802 -27.900 -0.849 1.00 94.62 445 PRO A CA 1
ATOM 3513 C C . PRO A 1 445 ? -14.803 -26.744 -0.996 1.00 94.62 445 PRO A C 1
ATOM 3515 O O . PRO A 1 445 ? -13.644 -26.951 -1.395 1.00 94.62 445 PRO A O 1
ATOM 3518 N N . LYS A 1 446 ? -15.206 -25.532 -0.595 1.00 92.31 446 LYS A N 1
ATOM 3519 C CA . LYS A 1 446 ? -14.374 -24.318 -0.691 1.00 92.31 446 LYS A CA 1
ATOM 3520 C C . LYS A 1 446 ? -13.059 -24.486 0.060 1.00 92.31 446 LYS A C 1
ATOM 3522 O O . LYS A 1 446 ? -12.004 -24.220 -0.504 1.00 92.31 446 LYS A O 1
ATOM 3527 N N . GLY A 1 447 ? -13.096 -25.014 1.285 1.00 89.81 447 GLY A N 1
ATOM 3528 C CA . GLY A 1 447 ? -11.893 -25.204 2.107 1.00 89.81 447 GLY A CA 1
ATOM 3529 C C . GLY A 1 447 ? -10.817 -26.075 1.440 1.00 89.81 447 GLY A C 1
ATOM 3530 O O . GLY A 1 447 ? -9.633 -25.733 1.474 1.00 89.81 447 GLY A O 1
ATOM 3531 N N . ILE A 1 448 ? -11.226 -27.157 0.765 1.00 91.81 448 ILE A N 1
ATOM 3532 C CA . ILE A 1 448 ? -10.311 -28.051 0.032 1.00 91.81 448 ILE A CA 1
ATOM 3533 C C . ILE A 1 448 ? -9.748 -27.337 -1.202 1.00 91.81 448 ILE A C 1
ATOM 3535 O O . ILE A 1 448 ? -8.533 -27.337 -1.418 1.00 91.81 448 ILE A O 1
ATOM 3539 N N . SER A 1 449 ? -10.619 -26.673 -1.966 1.00 93.56 449 SER A N 1
ATOM 3540 C CA . SER A 1 449 ? -10.257 -25.899 -3.160 1.00 93.56 449 SER A CA 1
ATOM 3541 C C . SER A 1 449 ? -9.235 -24.807 -2.845 1.00 93.56 449 SER A C 1
ATOM 3543 O O . SER A 1 449 ? -8.200 -24.685 -3.507 1.00 93.56 449 SER A O 1
ATOM 3545 N N . THR A 1 450 ? -9.502 -24.040 -1.787 1.00 91.88 450 THR A N 1
ATOM 3546 C CA . THR A 1 450 ? -8.648 -22.966 -1.285 1.00 91.88 450 THR A CA 1
ATOM 3547 C C . THR A 1 450 ? -7.266 -23.501 -0.926 1.00 91.88 450 THR A C 1
ATOM 3549 O O . THR A 1 450 ? -6.259 -22.972 -1.400 1.00 91.88 450 THR A O 1
ATOM 3552 N N . GLN A 1 451 ? -7.183 -24.583 -0.144 1.00 89.62 451 GLN A N 1
ATOM 3553 C CA . GLN A 1 451 ? -5.898 -25.176 0.229 1.00 89.62 451 GLN A CA 1
ATOM 3554 C C . GLN A 1 451 ? -5.128 -25.685 -0.998 1.00 89.62 451 GLN A C 1
ATOM 3556 O O . GLN A 1 451 ? -3.935 -25.402 -1.138 1.00 89.62 451 GLN A O 1
ATOM 3561 N N . ARG A 1 452 ? -5.812 -26.390 -1.907 1.00 92.25 452 ARG A N 1
ATOM 3562 C CA . ARG A 1 452 ? -5.236 -26.958 -3.131 1.00 92.25 452 ARG A CA 1
ATOM 3563 C C . ARG A 1 452 ? -4.616 -25.885 -4.022 1.00 92.25 452 ARG A C 1
ATOM 3565 O O . ARG A 1 452 ? -3.446 -25.993 -4.395 1.00 92.25 452 ARG A O 1
ATOM 3572 N N . PHE A 1 453 ? -5.366 -24.832 -4.345 1.00 94.75 453 PHE A N 1
ATOM 3573 C CA . PHE A 1 453 ? -4.862 -23.773 -5.218 1.00 94.75 453 PHE A CA 1
ATOM 3574 C C . PHE A 1 453 ? -3.804 -22.911 -4.536 1.00 94.75 453 PHE A C 1
ATOM 3576 O O . PHE A 1 453 ? -2.832 -22.545 -5.196 1.00 94.75 453 PHE A O 1
ATOM 3583 N N . ARG A 1 454 ? -3.903 -22.659 -3.222 1.00 91.44 454 ARG A N 1
ATOM 3584 C CA . ARG A 1 454 ? -2.851 -21.941 -2.480 1.00 91.44 454 ARG A CA 1
ATOM 3585 C C . ARG A 1 454 ? -1.523 -22.685 -2.521 1.00 91.44 454 ARG A C 1
ATOM 3587 O O . ARG A 1 454 ? -0.501 -22.062 -2.803 1.00 91.44 454 ARG A O 1
ATOM 3594 N N . GLN A 1 455 ? -1.536 -24.002 -2.314 1.00 89.56 455 GLN A N 1
ATOM 3595 C CA . GLN A 1 455 ? -0.342 -24.838 -2.470 1.00 89.56 455 GLN A CA 1
ATOM 3596 C C . GLN A 1 455 ? 0.207 -24.757 -3.899 1.00 89.56 455 GLN A C 1
ATOM 3598 O O . GLN A 1 455 ? 1.404 -24.538 -4.089 1.00 89.56 455 GLN A O 1
ATOM 3603 N N . GLY A 1 456 ? -0.664 -24.859 -4.909 1.00 92.06 456 GLY A N 1
ATOM 3604 C CA . GLY A 1 456 ? -0.285 -24.692 -6.314 1.00 92.06 456 GLY A CA 1
ATOM 3605 C C . GLY A 1 456 ? 0.387 -23.343 -6.592 1.00 92.06 456 GLY A C 1
ATOM 3606 O O . GLY A 1 456 ? 1.472 -23.304 -7.171 1.00 92.06 456 GLY A O 1
ATOM 3607 N N . ALA A 1 457 ? -0.191 -22.242 -6.104 1.00 93.69 457 ALA A N 1
ATOM 3608 C CA . ALA A 1 457 ? 0.349 -20.892 -6.261 1.00 93.69 457 ALA A CA 1
ATOM 3609 C C . ALA A 1 457 ? 1.712 -20.729 -5.572 1.00 93.69 457 ALA A C 1
ATOM 3611 O O . ALA A 1 457 ? 2.643 -20.202 -6.181 1.00 93.69 457 ALA A O 1
ATOM 3612 N N . GLN A 1 458 ? 1.860 -21.218 -4.336 1.00 90.19 458 GLN A N 1
ATOM 3613 C CA . GLN A 1 458 ? 3.127 -21.195 -3.595 1.00 90.19 458 GLN A CA 1
ATOM 3614 C C . GLN A 1 458 ? 4.232 -21.937 -4.355 1.00 90.19 458 GLN A C 1
ATOM 3616 O O . GLN A 1 458 ? 5.313 -21.386 -4.584 1.00 90.19 458 GLN A O 1
ATOM 3621 N N . HIS A 1 459 ? 3.951 -23.166 -4.796 1.00 88.06 459 HIS A N 1
ATOM 3622 C CA . HIS A 1 459 ? 4.899 -23.979 -5.552 1.00 88.06 459 HIS A CA 1
ATOM 3623 C C . HIS A 1 459 ? 5.243 -23.351 -6.909 1.00 88.06 459 HIS A C 1
ATOM 3625 O O . HIS A 1 459 ? 6.420 -23.285 -7.265 1.00 88.06 459 HIS A O 1
ATOM 3631 N N . ALA A 1 460 ? 4.256 -22.842 -7.651 1.00 92.31 460 ALA A N 1
ATOM 3632 C CA . ALA A 1 460 ? 4.478 -22.208 -8.948 1.00 92.31 460 ALA A CA 1
ATOM 3633 C C . ALA A 1 460 ? 5.322 -20.925 -8.826 1.00 92.31 460 ALA A C 1
ATOM 3635 O O . ALA A 1 460 ? 6.305 -20.756 -9.553 1.00 92.31 460 ALA A O 1
ATOM 3636 N N . LEU A 1 461 ? 5.023 -20.059 -7.849 1.00 91.75 461 LEU A N 1
ATOM 3637 C CA . LEU A 1 461 ? 5.808 -18.852 -7.561 1.00 91.75 461 LEU A CA 1
ATOM 3638 C C . LEU A 1 461 ? 7.252 -19.192 -7.160 1.00 91.75 461 LEU A C 1
ATOM 3640 O O . LEU A 1 461 ? 8.200 -18.556 -7.639 1.00 91.75 461 LEU A O 1
ATOM 3644 N N . ALA A 1 462 ? 7.437 -20.211 -6.316 1.00 88.56 462 ALA A N 1
ATOM 3645 C CA . ALA A 1 462 ? 8.755 -20.690 -5.909 1.00 88.56 462 ALA A CA 1
ATOM 3646 C C . ALA A 1 462 ? 9.556 -21.251 -7.097 1.00 88.56 462 ALA A C 1
ATOM 3648 O O . ALA A 1 462 ? 10.699 -20.840 -7.314 1.00 88.56 462 ALA A O 1
ATOM 3649 N N . ASN A 1 463 ? 8.946 -22.110 -7.921 1.00 87.81 463 ASN A N 1
ATOM 3650 C CA . ASN A 1 463 ? 9.556 -22.679 -9.131 1.00 87.81 463 ASN A CA 1
ATOM 3651 C C . ASN A 1 463 ? 9.978 -21.591 -10.132 1.00 87.81 463 ASN A C 1
ATOM 3653 O O . ASN A 1 463 ? 11.013 -21.702 -10.804 1.00 87.81 463 ASN A O 1
ATOM 3657 N N . ALA A 1 464 ? 9.206 -20.508 -10.207 1.00 90.31 464 ALA A N 1
ATOM 3658 C CA . ALA A 1 464 ? 9.496 -19.347 -11.035 1.00 90.31 464 ALA A CA 1
ATOM 3659 C C . ALA A 1 464 ? 10.539 -18.386 -10.423 1.00 90.31 464 ALA A C 1
ATOM 3661 O O . ALA A 1 464 ? 10.908 -17.391 -11.045 1.00 90.31 464 ALA A O 1
ATOM 3662 N N . ASN A 1 465 ? 11.067 -18.682 -9.227 1.00 88.12 465 ASN A N 1
ATOM 3663 C CA . ASN A 1 465 ? 12.028 -17.848 -8.499 1.00 88.12 465 ASN A CA 1
ATOM 3664 C C . ASN A 1 465 ? 11.563 -16.384 -8.369 1.00 88.12 465 ASN A C 1
ATOM 3666 O O . ASN A 1 465 ? 12.357 -15.459 -8.569 1.00 88.12 465 ASN A O 1
ATOM 3670 N N . PHE A 1 466 ? 10.287 -16.156 -8.032 1.00 88.50 466 PHE A N 1
ATOM 3671 C CA . PHE A 1 466 ? 9.661 -14.825 -8.070 1.00 88.50 466 PHE A CA 1
ATOM 3672 C C . PHE A 1 466 ? 10.455 -13.739 -7.311 1.00 88.50 466 PHE A C 1
ATOM 3674 O O . PHE A 1 466 ? 10.589 -12.613 -7.791 1.00 88.50 466 PHE A O 1
ATOM 3681 N N . LEU A 1 467 ? 11.101 -14.086 -6.187 1.00 88.88 467 LEU A N 1
ATOM 3682 C CA . LEU A 1 467 ? 11.951 -13.165 -5.417 1.00 88.88 467 LEU A CA 1
ATOM 3683 C C . LEU A 1 467 ? 13.147 -12.621 -6.207 1.00 88.88 467 LEU A C 1
ATOM 3685 O O . LEU A 1 467 ? 13.614 -11.522 -5.907 1.00 88.88 467 LEU A O 1
ATOM 3689 N N . ARG A 1 468 ? 13.647 -13.350 -7.209 1.00 87.50 468 ARG A N 1
ATOM 3690 C CA . ARG A 1 468 ? 14.750 -12.940 -8.097 1.00 87.50 468 ARG A CA 1
ATOM 3691 C C . ARG A 1 468 ? 14.274 -12.508 -9.484 1.00 87.50 468 ARG A C 1
ATOM 3693 O O . ARG A 1 468 ? 15.062 -11.921 -10.219 1.00 87.50 468 ARG A O 1
ATOM 3700 N N . SER A 1 469 ? 13.019 -12.782 -9.831 1.00 87.94 469 SER A N 1
ATOM 3701 C CA . SER A 1 469 ? 12.479 -12.501 -11.156 1.00 87.94 469 SER A CA 1
ATOM 3702 C C . SER A 1 469 ? 12.339 -11.001 -11.436 1.00 87.94 469 SER A C 1
ATOM 3704 O O . SER A 1 469 ? 12.124 -10.187 -10.530 1.00 87.94 469 SER A O 1
ATOM 3706 N N . SER A 1 470 ? 12.462 -10.643 -12.712 1.00 91.88 470 SER A N 1
ATOM 3707 C CA . SER A 1 470 ? 12.178 -9.312 -13.250 1.00 91.88 470 SER A CA 1
ATOM 3708 C C . SER A 1 470 ? 10.868 -9.252 -14.053 1.00 91.88 470 SER A C 1
ATOM 3710 O O . SER A 1 470 ? 10.619 -8.262 -14.735 1.00 91.88 470 SER A O 1
ATOM 3712 N N . SER A 1 471 ? 10.052 -10.310 -14.004 1.00 95.75 471 SER A N 1
ATOM 3713 C CA . SER A 1 471 ? 8.799 -10.433 -14.757 1.00 95.75 471 SER A CA 1
ATOM 3714 C C . SER A 1 471 ? 7.648 -9.676 -14.091 1.00 95.75 471 SER A C 1
ATOM 3716 O O . SER A 1 471 ? 7.358 -9.882 -12.910 1.00 95.75 471 SER A O 1
ATOM 3718 N N . VAL A 1 472 ? 6.960 -8.828 -14.863 1.00 96.62 472 VAL A N 1
ATOM 3719 C CA . VAL A 1 472 ? 5.735 -8.135 -14.420 1.00 96.62 472 VAL A CA 1
ATOM 3720 C C . VAL A 1 472 ? 4.614 -9.143 -14.158 1.00 96.62 472 VAL A C 1
ATOM 3722 O O . VAL A 1 472 ? 3.888 -8.994 -13.180 1.00 96.62 472 VAL A O 1
ATOM 3725 N N . MET A 1 473 ? 4.531 -10.210 -14.959 1.00 97.44 473 MET A N 1
ATOM 3726 C CA . MET A 1 473 ? 3.514 -11.257 -14.820 1.00 97.44 473 MET A CA 1
ATOM 3727 C C . MET A 1 473 ? 3.622 -12.001 -13.490 1.00 97.44 473 MET A C 1
ATOM 3729 O O . MET A 1 473 ? 2.620 -12.217 -12.812 1.00 97.44 473 MET A O 1
ATOM 3733 N N . LEU A 1 474 ? 4.843 -12.315 -13.052 1.00 96.56 474 LEU A N 1
ATOM 3734 C CA . LEU A 1 474 ? 5.051 -12.919 -11.735 1.00 96.56 474 LEU A CA 1
ATOM 3735 C C . LEU A 1 474 ? 4.709 -11.972 -10.587 1.00 96.56 474 LEU A C 1
ATOM 3737 O O . LEU A 1 474 ? 4.223 -12.423 -9.553 1.00 96.56 474 LEU A O 1
ATOM 3741 N N . LEU A 1 475 ? 4.935 -10.666 -10.756 1.00 97.62 475 LEU A N 1
ATOM 3742 C CA . LEU A 1 475 ? 4.502 -9.688 -9.764 1.00 97.62 475 LEU A CA 1
ATOM 3743 C C . LEU A 1 475 ? 2.970 -9.580 -9.722 1.00 97.62 475 LEU A C 1
ATOM 3745 O O . LEU A 1 475 ? 2.419 -9.557 -8.628 1.00 97.62 475 LEU A O 1
ATOM 3749 N N . GLN A 1 476 ? 2.281 -9.598 -10.870 1.00 98.06 476 GLN A N 1
ATOM 3750 C CA . GLN A 1 476 ? 0.811 -9.663 -10.932 1.00 98.06 476 GLN A CA 1
ATOM 3751 C C . GLN A 1 476 ? 0.286 -10.909 -10.207 1.00 98.06 476 GLN A C 1
ATOM 3753 O O . GLN A 1 476 ? -0.596 -10.796 -9.354 1.00 98.06 476 GLN A O 1
ATOM 3758 N N . ALA A 1 477 ? 0.869 -12.077 -10.495 1.00 98.00 477 ALA A N 1
ATOM 3759 C CA . ALA A 1 477 ? 0.529 -13.337 -9.841 1.00 98.00 477 ALA A CA 1
ATOM 3760 C C . ALA A 1 477 ? 0.731 -13.256 -8.320 1.00 98.00 477 ALA A C 1
ATOM 3762 O O . ALA A 1 477 ? -0.171 -13.582 -7.552 1.00 98.00 477 ALA A O 1
ATOM 3763 N N . PHE A 1 478 ? 1.880 -12.748 -7.869 1.00 97.06 478 PHE A N 1
ATOM 3764 C CA . PHE A 1 478 ? 2.162 -12.587 -6.444 1.00 97.06 478 PHE A CA 1
ATOM 3765 C C . PHE A 1 478 ? 1.201 -11.597 -5.768 1.00 97.06 478 PHE A C 1
ATOM 3767 O O . PHE A 1 478 ? 0.721 -11.866 -4.673 1.00 97.06 478 PHE A O 1
ATOM 3774 N N . THR A 1 479 ? 0.852 -10.484 -6.420 1.00 96.94 479 THR A N 1
ATOM 3775 C CA . THR A 1 479 ? -0.129 -9.523 -5.889 1.00 96.94 479 THR A CA 1
ATOM 3776 C C . THR A 1 479 ? -1.529 -10.133 -5.762 1.00 96.94 479 THR A C 1
ATOM 3778 O O . THR A 1 479 ? -2.168 -9.937 -4.730 1.00 96.94 479 THR A O 1
ATOM 3781 N N . MET A 1 480 ? -2.001 -10.912 -6.745 1.00 96.38 480 MET A N 1
ATOM 3782 C CA . MET A 1 480 ? -3.271 -11.657 -6.637 1.00 96.38 480 MET A CA 1
ATOM 3783 C C . MET A 1 480 ? -3.236 -12.712 -5.541 1.00 96.38 480 MET A C 1
ATOM 3785 O O . MET A 1 480 ? -4.198 -12.844 -4.789 1.00 96.38 480 MET A O 1
ATOM 3789 N N . PHE A 1 481 ? -2.114 -13.419 -5.410 1.00 95.50 481 PHE A N 1
ATOM 3790 C CA . PHE A 1 481 ? -1.935 -14.382 -4.337 1.00 95.50 481 PHE A CA 1
ATOM 3791 C C . PHE A 1 481 ? -2.074 -13.711 -2.966 1.00 95.50 481 PHE A C 1
ATOM 3793 O O . PHE A 1 481 ? -2.854 -14.192 -2.155 1.00 95.50 481 PHE A O 1
ATOM 3800 N N . ILE A 1 482 ? -1.434 -12.558 -2.725 1.00 93.81 482 ILE A N 1
ATOM 3801 C CA . ILE A 1 482 ? -1.579 -11.825 -1.451 1.00 93.81 482 ILE A CA 1
ATOM 3802 C C . ILE A 1 482 ? -3.038 -11.431 -1.186 1.00 93.81 482 ILE A C 1
ATOM 3804 O O . ILE A 1 482 ? -3.513 -11.575 -0.064 1.00 93.81 482 ILE A O 1
ATOM 3808 N N . LEU A 1 483 ? -3.762 -10.968 -2.210 1.00 92.62 483 LEU A N 1
ATOM 3809 C CA . LEU A 1 483 ? -5.180 -10.605 -2.089 1.00 92.62 483 LEU A CA 1
ATOM 3810 C C . LEU A 1 483 ? -6.080 -11.795 -1.708 1.00 92.62 483 LEU A C 1
ATOM 3812 O O . LEU A 1 483 ? -7.147 -11.571 -1.139 1.00 92.62 483 LEU A O 1
ATOM 3816 N N . SER A 1 484 ? -5.648 -13.031 -1.986 1.00 92.06 484 SER A N 1
ATOM 3817 C CA . SER A 1 484 ? -6.357 -14.255 -1.587 1.00 92.06 484 SER A CA 1
ATOM 3818 C C . SER A 1 484 ? -6.114 -14.686 -0.131 1.00 92.06 484 SER A C 1
ATOM 3820 O O . SER A 1 484 ? -6.790 -15.582 0.355 1.00 92.06 484 SER A O 1
ATOM 3822 N N . LEU A 1 485 ? -5.178 -14.057 0.591 1.00 87.44 485 LEU A N 1
ATOM 3823 C CA . LEU A 1 485 ? -4.789 -14.446 1.957 1.00 87.44 485 LEU A CA 1
ATOM 3824 C C . LEU A 1 485 ? -5.617 -13.732 3.042 1.00 87.44 485 LEU A C 1
ATOM 3826 O O . LEU A 1 485 ? -5.074 -13.301 4.056 1.00 87.44 485 LEU A O 1
ATOM 3830 N N . GLN A 1 486 ? -6.920 -13.548 2.831 1.00 77.56 486 GLN A N 1
ATOM 3831 C CA . GLN A 1 486 ? -7.770 -12.740 3.726 1.00 77.56 486 GLN A CA 1
ATOM 3832 C C . GLN A 1 486 ? -7.905 -13.327 5.135 1.00 77.56 486 GLN A C 1
ATOM 3834 O O . GLN A 1 486 ? -8.056 -12.606 6.120 1.00 77.56 486 GLN A O 1
ATOM 3839 N N . ASP A 1 487 ? -7.815 -14.646 5.221 1.00 77.62 487 ASP A N 1
ATOM 3840 C CA . ASP A 1 487 ? -7.830 -15.455 6.429 1.00 77.62 487 ASP A CA 1
ATOM 3841 C C . ASP A 1 487 ? -6.446 -15.580 7.077 1.00 77.62 487 ASP A C 1
ATOM 3843 O O . ASP A 1 487 ? -6.308 -16.337 8.031 1.00 77.62 487 ASP A O 1
ATOM 3847 N N . TYR A 1 488 ? -5.419 -14.847 6.635 1.00 78.88 488 TYR A N 1
ATOM 3848 C CA . TYR A 1 488 ? -4.108 -14.805 7.295 1.00 78.88 488 TYR A CA 1
ATOM 3849 C C . TYR A 1 488 ? -3.978 -13.625 8.254 1.00 78.88 488 TYR A C 1
ATOM 3851 O O . TYR A 1 488 ? -4.784 -12.693 8.275 1.00 78.88 488 TYR A O 1
ATOM 3859 N N . ASP A 1 489 ? -2.949 -13.689 9.095 1.00 77.38 489 ASP A N 1
ATOM 3860 C CA . ASP A 1 489 ? -2.576 -12.597 9.979 1.00 77.38 489 ASP A CA 1
ATOM 3861 C C . ASP A 1 489 ? -2.172 -11.352 9.172 1.00 77.38 489 ASP A C 1
ATOM 3863 O O . ASP A 1 489 ? -1.370 -11.421 8.234 1.00 77.38 489 ASP A O 1
ATOM 3867 N N . ALA A 1 490 ? -2.690 -10.190 9.570 1.00 79.62 490 ALA A N 1
ATOM 3868 C CA . ALA A 1 490 ? -2.418 -8.920 8.907 1.00 79.62 490 ALA A CA 1
ATOM 3869 C C . ALA A 1 490 ? -0.919 -8.584 8.802 1.00 79.62 490 ALA A C 1
ATOM 3871 O O . ALA A 1 490 ? -0.498 -7.941 7.841 1.00 79.62 490 ALA A O 1
ATOM 3872 N N . ARG A 1 491 ? -0.093 -9.043 9.752 1.00 81.56 491 ARG A N 1
ATOM 3873 C CA . ARG A 1 491 ? 1.368 -8.876 9.749 1.00 81.56 491 ARG A CA 1
ATOM 3874 C C . ARG A 1 491 ? 2.011 -9.647 8.598 1.00 81.56 491 ARG A C 1
ATOM 3876 O O . ARG A 1 491 ? 2.931 -9.130 7.968 1.00 81.56 491 ARG A O 1
ATOM 3883 N N . VAL A 1 492 ? 1.516 -10.846 8.284 1.00 84.19 492 VAL A N 1
ATOM 3884 C CA . VAL A 1 492 ? 2.003 -11.657 7.154 1.00 84.19 492 VAL A CA 1
ATOM 3885 C C . VAL A 1 492 ? 1.653 -10.978 5.833 1.00 84.19 492 VAL A C 1
ATOM 3887 O O . VAL A 1 492 ? 2.531 -10.777 4.991 1.00 84.19 492 VAL A O 1
ATOM 3890 N N . ILE A 1 493 ? 0.397 -10.545 5.686 1.00 86.19 493 ILE A N 1
ATOM 3891 C CA . ILE A 1 493 ? -0.076 -9.816 4.500 1.00 86.19 493 ILE A CA 1
ATOM 3892 C C . ILE A 1 493 ? 0.754 -8.541 4.301 1.00 86.19 493 ILE A C 1
ATOM 3894 O O . ILE A 1 493 ? 1.192 -8.258 3.184 1.00 86.19 493 ILE A O 1
ATOM 3898 N N . TRP A 1 494 ? 1.033 -7.803 5.380 1.00 86.44 494 TRP A N 1
ATOM 3899 C CA . TRP A 1 494 ? 1.853 -6.592 5.337 1.00 86.44 494 TRP A CA 1
ATOM 3900 C C . TRP A 1 494 ? 3.296 -6.875 4.894 1.00 86.44 494 TRP A C 1
ATOM 3902 O O . TRP A 1 494 ? 3.817 -6.210 3.999 1.00 86.44 494 TRP A O 1
ATOM 3912 N N . ILE A 1 495 ? 3.934 -7.924 5.423 1.00 88.56 495 ILE A N 1
ATOM 3913 C CA . ILE A 1 495 ? 5.285 -8.324 4.997 1.00 88.56 495 ILE A CA 1
ATOM 3914 C C . ILE A 1 495 ? 5.314 -8.683 3.504 1.00 88.56 495 ILE A C 1
ATOM 3916 O O . ILE A 1 495 ? 6.237 -8.264 2.795 1.00 88.56 495 ILE A O 1
ATOM 3920 N N . PHE A 1 496 ? 4.328 -9.435 3.007 1.00 90.62 496 PHE A N 1
ATOM 3921 C CA . PHE A 1 496 ? 4.261 -9.808 1.589 1.00 90.62 496 PHE A CA 1
ATOM 3922 C C . PHE A 1 496 ? 3.970 -8.625 0.678 1.00 90.62 496 PHE A C 1
ATOM 3924 O O . PHE A 1 496 ? 4.585 -8.520 -0.384 1.00 90.62 496 PHE A O 1
ATOM 3931 N N . SER A 1 497 ? 3.120 -7.703 1.116 1.00 89.75 497 SER A N 1
ATOM 3932 C CA . SER A 1 497 ? 2.866 -6.442 0.414 1.00 89.75 497 SER A CA 1
ATOM 3933 C C . SER A 1 497 ? 4.165 -5.639 0.272 1.00 89.75 497 SER A C 1
ATOM 3935 O O . SER A 1 497 ? 4.532 -5.244 -0.839 1.00 89.75 497 SER A O 1
ATOM 3937 N N . GLY A 1 498 ? 4.980 -5.586 1.331 1.00 89.38 498 GLY A N 1
ATOM 3938 C CA . GLY A 1 498 ? 6.317 -4.997 1.286 1.00 89.38 498 GLY A CA 1
ATOM 3939 C C . GLY A 1 498 ? 7.297 -5.736 0.358 1.00 89.38 498 GLY A C 1
ATOM 3940 O O . GLY A 1 498 ? 8.153 -5.106 -0.270 1.00 89.38 498 GLY A O 1
ATOM 3941 N N . ILE A 1 499 ? 7.204 -7.067 0.226 1.00 92.19 499 ILE A N 1
ATOM 3942 C CA . ILE A 1 499 ? 7.978 -7.829 -0.775 1.00 92.19 499 ILE A CA 1
ATOM 3943 C C . ILE A 1 499 ? 7.536 -7.436 -2.189 1.00 92.19 499 ILE A C 1
ATOM 3945 O O . ILE A 1 499 ? 8.396 -7.137 -3.020 1.00 92.19 499 ILE A O 1
ATOM 3949 N N . ALA A 1 500 ? 6.229 -7.389 -2.454 1.00 94.06 500 ALA A N 1
ATOM 3950 C CA . ALA A 1 500 ? 5.678 -7.001 -3.750 1.00 94.06 500 ALA A CA 1
ATOM 3951 C C . ALA A 1 500 ? 6.119 -5.581 -4.130 1.00 94.06 500 ALA A C 1
ATOM 3953 O O . ALA A 1 500 ? 6.607 -5.360 -5.239 1.00 94.06 500 ALA A O 1
ATOM 3954 N N . GLN A 1 501 ? 6.065 -4.641 -3.182 1.00 91.44 501 GLN A N 1
ATOM 3955 C CA . GLN A 1 501 ? 6.557 -3.279 -3.362 1.00 91.44 501 GLN A CA 1
ATOM 3956 C C . GLN A 1 501 ? 8.047 -3.251 -3.727 1.00 91.44 501 GLN A C 1
ATOM 3958 O O . GLN A 1 501 ? 8.424 -2.585 -4.691 1.00 91.44 501 GLN A O 1
ATOM 3963 N N . ARG A 1 502 ? 8.906 -3.990 -3.009 1.00 91.62 502 ARG A N 1
ATOM 3964 C CA . ARG A 1 502 ? 10.353 -4.048 -3.300 1.00 91.62 502 ARG A CA 1
ATOM 3965 C C . ARG A 1 502 ? 10.655 -4.677 -4.662 1.00 91.62 502 ARG A C 1
ATOM 3967 O O . ARG A 1 502 ? 11.555 -4.207 -5.360 1.00 91.62 502 ARG A O 1
ATOM 3974 N N . ILE A 1 503 ? 9.911 -5.709 -5.065 1.00 94.19 503 ILE A N 1
ATOM 3975 C CA . ILE A 1 503 ? 10.022 -6.298 -6.410 1.00 94.19 503 ILE A CA 1
ATOM 3976 C C . ILE A 1 503 ? 9.592 -5.270 -7.464 1.00 94.19 503 ILE A C 1
ATOM 3978 O O . ILE A 1 503 ? 10.336 -5.039 -8.417 1.00 94.19 503 ILE A O 1
ATOM 3982 N N . GLY A 1 504 ? 8.459 -4.591 -7.259 1.00 94.31 504 GLY A N 1
ATOM 3983 C CA . GLY A 1 504 ? 7.981 -3.513 -8.127 1.00 94.31 504 GLY A CA 1
ATOM 3984 C C . GLY A 1 504 ? 9.001 -2.381 -8.268 1.00 94.31 504 GLY A C 1
ATOM 3985 O O . GLY A 1 504 ? 9.299 -1.943 -9.378 1.00 94.31 504 GLY A O 1
ATOM 3986 N N . GLN A 1 505 ? 9.625 -1.958 -7.167 1.00 93.25 505 GLN A N 1
ATOM 3987 C CA . GLN A 1 505 ? 10.698 -0.964 -7.189 1.00 93.25 505 GLN A CA 1
ATOM 3988 C C . GLN A 1 505 ? 11.896 -1.439 -8.015 1.00 93.25 505 GLN A C 1
ATOM 3990 O O . GLN A 1 505 ? 12.367 -0.700 -8.879 1.00 93.25 505 GLN A O 1
ATOM 3995 N N . ARG A 1 506 ? 12.350 -2.682 -7.801 1.00 93.69 506 ARG A N 1
ATOM 3996 C CA . ARG A 1 506 ? 13.486 -3.278 -8.519 1.00 93.69 506 ARG A CA 1
ATOM 3997 C C . ARG A 1 506 ? 13.279 -3.309 -10.032 1.00 93.69 506 ARG A C 1
ATOM 3999 O O . ARG A 1 506 ? 14.229 -3.050 -10.762 1.00 93.69 506 ARG A O 1
ATOM 4006 N N . ILE A 1 507 ? 12.073 -3.630 -10.498 1.00 95.00 507 ILE A N 1
ATOM 4007 C CA . ILE A 1 507 ? 11.762 -3.721 -11.937 1.00 95.00 507 ILE A CA 1
ATOM 4008 C C . ILE A 1 507 ? 11.266 -2.389 -12.535 1.00 95.00 507 ILE A C 1
ATOM 4010 O O . ILE A 1 507 ? 10.944 -2.313 -13.722 1.00 95.00 507 ILE A O 1
ATOM 4014 N N . GLY A 1 508 ? 11.225 -1.328 -11.720 1.00 93.25 508 GLY A N 1
ATOM 4015 C CA . GLY A 1 508 ? 10.966 0.041 -12.161 1.00 93.25 508 GLY A CA 1
ATOM 4016 C C . GLY A 1 508 ? 9.504 0.490 -12.154 1.00 93.25 508 GLY A C 1
ATOM 4017 O O . GLY A 1 508 ? 9.227 1.532 -12.724 1.00 93.25 508 GLY A O 1
ATOM 4018 N N . LEU A 1 509 ? 8.571 -0.221 -11.506 1.00 94.62 509 LEU A N 1
ATOM 4019 C CA . LEU A 1 509 ? 7.148 0.178 -11.466 1.00 94.62 509 LEU A CA 1
ATOM 4020 C C . LEU A 1 509 ? 6.888 1.491 -10.729 1.00 94.62 509 LEU A C 1
ATOM 4022 O O . LEU A 1 509 ? 5.900 2.147 -11.007 1.00 94.62 509 LEU A O 1
ATOM 4026 N N . HIS A 1 510 ? 7.765 1.869 -9.801 1.00 90.94 510 HIS A N 1
ATOM 4027 C CA . HIS A 1 510 ? 7.704 3.143 -9.078 1.00 90.94 510 HIS A CA 1
ATOM 4028 C C . HIS A 1 510 ? 8.073 4.363 -9.942 1.00 90.94 510 HIS A C 1
ATOM 4030 O O . HIS A 1 510 ? 8.045 5.493 -9.445 1.00 90.94 510 HIS A O 1
ATOM 4036 N N . ARG A 1 511 ? 8.475 4.130 -11.198 1.00 90.75 511 ARG A N 1
ATOM 4037 C CA . ARG A 1 511 ? 8.746 5.161 -12.192 1.00 90.75 511 ARG A CA 1
ATOM 4038 C C . ARG A 1 511 ? 7.698 5.117 -13.285 1.00 90.75 511 ARG A C 1
ATOM 4040 O O . ARG A 1 511 ? 7.353 4.032 -13.750 1.00 90.75 511 ARG A O 1
ATOM 4047 N N . ASP A 1 512 ? 7.208 6.279 -13.695 1.00 91.50 512 ASP A N 1
ATOM 4048 C CA . ASP A 1 512 ? 6.222 6.340 -14.763 1.00 91.50 512 ASP A CA 1
ATOM 4049 C C . ASP A 1 512 ? 6.800 5.790 -16.075 1.00 91.50 512 ASP A C 1
ATOM 4051 O O . ASP A 1 512 ? 7.934 6.103 -16.460 1.00 91.50 512 ASP A O 1
ATOM 4055 N N . GLY A 1 513 ? 6.010 4.955 -16.754 1.00 88.69 513 GLY A N 1
ATOM 4056 C CA . GLY A 1 513 ? 6.406 4.321 -18.007 1.00 88.69 513 GLY A CA 1
ATOM 4057 C C . GLY A 1 513 ? 6.762 5.329 -19.099 1.00 88.69 513 GLY A C 1
ATOM 4058 O O . GLY A 1 513 ? 7.673 5.055 -19.881 1.00 88.69 513 GLY A O 1
ATOM 4059 N N . ASP A 1 514 ? 6.149 6.515 -19.095 1.00 88.88 514 ASP A N 1
ATOM 4060 C CA . ASP A 1 514 ? 6.436 7.574 -20.067 1.00 88.88 514 ASP A CA 1
ATOM 4061 C C . ASP A 1 514 ? 7.842 8.148 -19.854 1.00 88.88 514 ASP A C 1
ATOM 4063 O O . ASP A 1 514 ? 8.605 8.329 -20.807 1.00 88.88 514 ASP A O 1
ATOM 4067 N N . THR A 1 515 ? 8.247 8.338 -18.594 1.00 89.44 515 THR A N 1
ATOM 4068 C CA . THR A 1 515 ? 9.610 8.762 -18.227 1.00 89.44 515 THR A CA 1
ATOM 4069 C C . THR A 1 515 ? 10.650 7.724 -18.653 1.00 89.44 515 THR A C 1
ATOM 4071 O O . THR A 1 515 ? 11.769 8.070 -19.042 1.00 89.44 515 THR A O 1
ATOM 4074 N N . LEU A 1 516 ? 10.274 6.444 -18.620 1.00 88.94 516 LEU A N 1
ATOM 4075 C CA . LEU A 1 516 ? 11.095 5.319 -19.070 1.00 88.94 516 LEU A CA 1
ATOM 4076 C C . LEU A 1 516 ? 10.999 5.050 -20.582 1.00 88.94 516 LEU A C 1
ATOM 4078 O O . LEU A 1 516 ? 11.733 4.196 -21.082 1.00 88.94 516 LEU A O 1
ATOM 4082 N N . ARG A 1 517 ? 10.146 5.783 -21.313 1.00 91.75 517 ARG A N 1
ATOM 4083 C CA . ARG A 1 517 ? 9.868 5.605 -22.750 1.00 91.75 517 ARG A CA 1
ATOM 4084 C C . ARG A 1 517 ? 9.402 4.189 -23.107 1.00 91.75 517 ARG A C 1
ATOM 4086 O O . ARG A 1 517 ? 9.805 3.639 -24.133 1.00 91.75 517 ARG A O 1
ATOM 4093 N N . LEU A 1 518 ? 8.585 3.590 -22.244 1.00 94.00 518 LEU A N 1
ATOM 4094 C CA . LEU A 1 518 ? 7.950 2.301 -22.511 1.00 94.00 518 LEU A CA 1
ATOM 4095 C C . LEU A 1 518 ? 6.790 2.459 -23.510 1.00 94.00 518 LEU A C 1
ATOM 4097 O O . LEU A 1 518 ? 6.216 3.545 -23.610 1.00 94.00 518 LEU A O 1
ATOM 4101 N N . PRO A 1 519 ? 6.412 1.395 -24.241 1.00 95.44 519 PRO A N 1
ATOM 4102 C CA . PRO A 1 519 ? 5.206 1.408 -25.062 1.00 95.44 519 PRO A CA 1
ATOM 4103 C C . PRO A 1 519 ? 3.956 1.736 -24.222 1.00 95.44 519 PRO A C 1
ATOM 4105 O O . PRO A 1 519 ? 3.868 1.254 -23.089 1.00 95.44 519 PRO A O 1
ATOM 4108 N N . PRO A 1 520 ? 2.960 2.463 -24.767 1.00 95.56 520 PRO A N 1
ATOM 4109 C CA . PRO A 1 520 ? 1.781 2.903 -24.013 1.00 95.56 520 PRO A CA 1
ATOM 4110 C C . PRO A 1 520 ? 1.045 1.773 -23.286 1.00 95.56 520 PRO A C 1
ATOM 4112 O O . PRO A 1 520 ? 0.724 1.901 -22.108 1.00 95.56 520 PRO A O 1
ATOM 4115 N N . PHE A 1 521 ? 0.865 0.630 -23.959 1.00 96.00 521 PHE A N 1
ATOM 4116 C CA . PHE A 1 521 ? 0.272 -0.567 -23.357 1.00 96.00 521 PHE A CA 1
ATOM 4117 C C . PHE A 1 521 ? 1.027 -1.005 -22.096 1.00 96.00 521 PHE A C 1
ATOM 4119 O O . PHE A 1 521 ? 0.436 -1.217 -21.042 1.00 96.00 521 PHE A O 1
ATOM 4126 N N . GLU A 1 522 ? 2.354 -1.120 -22.185 1.00 95.50 522 GLU A N 1
ATOM 4127 C CA . GLU A 1 522 ? 3.177 -1.572 -21.065 1.00 95.50 522 GLU A CA 1
ATOM 4128 C C . GLU A 1 522 ? 3.190 -0.545 -19.926 1.00 95.50 522 GLU A C 1
ATOM 4130 O O . GLU A 1 522 ? 3.123 -0.924 -18.755 1.00 95.50 522 GLU A O 1
ATOM 4135 N N . ALA A 1 523 ? 3.243 0.748 -20.259 1.00 95.56 523 ALA A N 1
ATOM 4136 C CA . ALA A 1 523 ? 3.165 1.830 -19.286 1.00 95.56 523 ALA A CA 1
ATOM 4137 C C . ALA A 1 523 ? 1.854 1.764 -18.484 1.00 95.56 523 ALA A C 1
ATOM 4139 O O . ALA A 1 523 ? 1.894 1.803 -17.253 1.00 95.56 523 ALA A O 1
ATOM 4140 N N . GLU A 1 524 ? 0.715 1.575 -19.154 1.00 96.06 524 GLU A N 1
ATOM 4141 C CA . GLU A 1 524 ? -0.597 1.512 -18.505 1.00 96.06 524 GLU A CA 1
ATOM 4142 C C . GLU A 1 524 ? -0.737 0.282 -17.594 1.00 96.06 524 GLU A C 1
ATOM 4144 O O . GLU A 1 524 ? -1.113 0.417 -16.427 1.00 96.06 524 GLU A O 1
ATOM 4149 N N . ILE A 1 525 ? -0.340 -0.913 -18.049 1.00 96.44 525 ILE A N 1
ATOM 4150 C CA . ILE A 1 525 ? -0.385 -2.123 -17.206 1.00 96.44 525 ILE A CA 1
ATOM 4151 C C . ILE A 1 525 ? 0.532 -1.993 -15.980 1.00 96.44 525 ILE A C 1
ATOM 4153 O O . ILE A 1 525 ? 0.162 -2.396 -14.872 1.00 96.44 525 ILE A O 1
ATOM 4157 N N . ARG A 1 526 ? 1.707 -1.367 -16.134 1.00 96.69 526 ARG A N 1
ATOM 4158 C CA . ARG A 1 526 ? 2.617 -1.077 -15.015 1.00 96.69 526 ARG A CA 1
ATOM 4159 C C . ARG A 1 526 ? 2.026 -0.068 -14.028 1.00 96.69 526 ARG A C 1
ATOM 4161 O O . ARG A 1 526 ? 2.150 -0.298 -12.823 1.00 96.69 526 ARG A O 1
ATOM 4168 N N . ARG A 1 527 ? 1.362 1.000 -14.500 1.00 95.44 527 ARG A N 1
ATOM 4169 C CA . ARG A 1 527 ? 0.652 1.967 -13.638 1.00 95.44 527 ARG A CA 1
ATOM 4170 C C . ARG A 1 527 ? -0.412 1.262 -12.810 1.00 95.44 527 ARG A C 1
ATOM 4172 O O . ARG A 1 527 ? -0.411 1.391 -11.586 1.00 95.44 527 ARG A O 1
ATOM 4179 N N . ARG A 1 528 ? -1.276 0.471 -13.453 1.00 96.62 528 ARG A N 1
ATOM 4180 C CA . ARG A 1 528 ? -2.358 -0.255 -12.773 1.00 96.62 528 ARG A CA 1
ATOM 4181 C C . ARG A 1 528 ? -1.826 -1.209 -11.701 1.00 96.62 528 ARG A C 1
ATOM 4183 O O . ARG A 1 528 ? -2.313 -1.192 -10.571 1.00 96.62 528 ARG A O 1
ATOM 4190 N N . LEU A 1 529 ? -0.777 -1.980 -12.004 1.00 97.31 529 LEU A N 1
ATOM 4191 C CA . LEU A 1 529 ? -0.165 -2.878 -11.021 1.00 97.31 529 LEU A CA 1
ATOM 4192 C C . LEU A 1 529 ? 0.465 -2.115 -9.848 1.00 97.31 529 LEU A C 1
ATOM 4194 O O . LEU A 1 529 ? 0.265 -2.497 -8.696 1.00 97.31 529 LEU A O 1
ATOM 4198 N N . TRP A 1 530 ? 1.194 -1.028 -10.115 1.00 95.44 530 TRP A N 1
ATOM 4199 C CA . TRP A 1 530 ? 1.811 -0.230 -9.055 1.00 95.44 530 TRP A CA 1
ATOM 4200 C C . TRP A 1 530 ? 0.766 0.347 -8.099 1.00 95.44 530 TRP A C 1
ATOM 4202 O O . TRP A 1 530 ? 0.878 0.157 -6.888 1.00 95.44 530 TRP A O 1
ATOM 4212 N N . TRP A 1 531 ? -0.285 0.978 -8.630 1.00 93.56 531 TRP A N 1
ATOM 4213 C CA . TRP A 1 531 ? -1.372 1.530 -7.818 1.00 93.56 531 TRP A CA 1
ATOM 4214 C C . TRP A 1 531 ? -2.088 0.458 -6.992 1.00 93.56 531 TRP A C 1
ATOM 4216 O O . TRP A 1 531 ? -2.366 0.691 -5.816 1.00 93.56 531 TRP A O 1
ATOM 4226 N N . GLN A 1 532 ? -2.308 -0.740 -7.544 1.00 94.25 532 GLN A N 1
ATOM 4227 C CA . GLN A 1 532 ? -2.886 -1.848 -6.782 1.00 94.25 532 GLN A CA 1
ATOM 4228 C C . GLN A 1 532 ? -1.993 -2.264 -5.600 1.00 94.25 532 GLN A C 1
ATOM 4230 O O . GLN A 1 532 ? -2.505 -2.484 -4.501 1.00 94.25 532 GLN A O 1
ATOM 4235 N N . ILE A 1 533 ? -0.671 -2.343 -5.796 1.00 93.06 533 ILE A N 1
ATOM 4236 C CA . ILE A 1 533 ? 0.283 -2.663 -4.720 1.00 93.06 533 ILE A CA 1
ATOM 4237 C C . ILE A 1 533 ? 0.254 -1.577 -3.636 1.00 93.06 533 ILE A C 1
ATOM 4239 O O . ILE A 1 533 ? 0.246 -1.904 -2.452 1.00 93.06 533 ILE A O 1
ATOM 4243 N N . MET A 1 534 ? 0.188 -0.295 -4.013 1.00 87.38 534 MET A N 1
ATOM 4244 C CA . MET A 1 534 ? 0.128 0.813 -3.044 1.00 87.38 534 MET A CA 1
ATOM 4245 C C . MET A 1 534 ? -1.135 0.766 -2.185 1.00 87.38 534 MET A C 1
ATOM 4247 O O . MET A 1 534 ? -1.079 0.982 -0.975 1.00 87.38 534 MET A O 1
ATOM 4251 N N . VAL A 1 535 ? -2.277 0.465 -2.804 1.00 85.56 535 VAL A N 1
ATOM 4252 C CA . VAL A 1 535 ? -3.554 0.337 -2.100 1.00 85.56 535 VAL A CA 1
ATOM 4253 C C . VAL A 1 535 ? -3.529 -0.841 -1.115 1.00 85.56 535 VAL A C 1
ATOM 4255 O O . VAL A 1 535 ? -3.995 -0.702 0.016 1.00 85.56 535 VAL A O 1
ATOM 4258 N N . LEU A 1 536 ? -2.946 -1.973 -1.516 1.00 86.62 536 LEU A N 1
ATOM 4259 C CA . LEU A 1 536 ? -2.784 -3.160 -0.672 1.00 86.62 536 LEU A CA 1
ATOM 4260 C C . LEU A 1 536 ? -1.839 -2.917 0.522 1.00 86.62 536 LEU A C 1
ATOM 4262 O O . LEU A 1 536 ? -2.167 -3.278 1.656 1.00 86.62 536 LEU A O 1
ATOM 4266 N N . GLU A 1 537 ? -0.697 -2.266 0.292 1.00 81.06 537 GLU A N 1
ATOM 4267 C CA . GLU A 1 537 ? 0.259 -1.889 1.343 1.00 81.06 537 GLU A CA 1
ATOM 4268 C C . GLU A 1 537 ? -0.402 -0.971 2.380 1.00 81.06 537 GLU A C 1
ATOM 4270 O O . GLU A 1 537 ? -0.340 -1.229 3.581 1.00 81.06 537 GLU A O 1
ATOM 4275 N N . GLY A 1 538 ? -1.110 0.068 1.922 1.00 75.88 538 GLY A N 1
ATOM 4276 C CA . GLY A 1 538 ? -1.759 1.034 2.808 1.00 75.88 538 GLY A CA 1
ATOM 4277 C C . GLY A 1 538 ? -2.841 0.430 3.711 1.00 75.88 538 GLY A C 1
ATOM 4278 O O . GLY A 1 538 ? -3.060 0.934 4.813 1.00 75.88 538 GLY A O 1
ATOM 4279 N N . TYR A 1 539 ? -3.517 -0.637 3.273 1.00 76.31 539 TYR A N 1
ATOM 4280 C CA . TYR A 1 539 ? -4.504 -1.339 4.095 1.00 76.31 539 TYR A CA 1
ATOM 4281 C C . TYR A 1 539 ? -3.854 -2.326 5.074 1.00 76.31 539 TYR A C 1
ATOM 4283 O O . TYR A 1 539 ? -4.107 -2.260 6.279 1.00 76.31 539 TYR A O 1
ATOM 4291 N N . SER A 1 540 ? -2.977 -3.204 4.578 1.00 78.88 540 SER A N 1
ATOM 4292 C CA . SER A 1 540 ? -2.322 -4.235 5.398 1.00 78.88 540 SER A CA 1
ATOM 4293 C C . SER A 1 540 ? -1.480 -3.635 6.529 1.00 78.88 540 SER A C 1
ATOM 4295 O O . SER A 1 540 ? -1.511 -4.129 7.658 1.00 78.88 540 SER A O 1
ATOM 4297 N N . GLN A 1 541 ? -0.826 -2.499 6.274 1.00 76.88 541 GLN A N 1
ATOM 4298 C CA . GLN A 1 541 ? -0.073 -1.754 7.278 1.00 76.88 541 GLN A CA 1
ATOM 4299 C C . GLN A 1 541 ? -0.939 -1.321 8.477 1.00 76.88 541 GLN A C 1
ATOM 4301 O O . GLN A 1 541 ? -0.512 -1.451 9.631 1.00 76.88 541 GLN A O 1
ATOM 4306 N N . LYS A 1 542 ? -2.158 -0.820 8.211 1.00 74.12 542 LYS A N 1
ATOM 4307 C CA . LYS A 1 542 ? -3.100 -0.366 9.248 1.00 74.12 542 LYS A CA 1
ATOM 4308 C C . LYS A 1 542 ? -3.530 -1.526 10.141 1.00 74.12 542 LYS A C 1
ATOM 4310 O O . LYS A 1 542 ? -3.520 -1.394 11.362 1.00 74.12 542 LYS A O 1
ATOM 4315 N N . LEU A 1 543 ? -3.868 -2.673 9.561 1.00 74.62 543 LEU A N 1
ATOM 4316 C CA . LEU A 1 543 ? -4.276 -3.833 10.352 1.00 74.62 543 LEU A CA 1
ATOM 4317 C C . LEU A 1 543 ? -3.124 -4.421 11.177 1.00 74.62 543 LEU A C 1
ATOM 4319 O O . LEU A 1 543 ? -3.341 -4.826 12.317 1.00 74.62 543 LEU A O 1
ATOM 4323 N N . ALA A 1 544 ? -1.891 -4.403 10.662 1.00 76.62 544 ALA A N 1
ATOM 4324 C CA . ALA A 1 544 ? -0.719 -4.905 11.384 1.00 76.62 544 ALA A CA 1
ATOM 4325 C C . ALA A 1 544 ? -0.386 -4.108 12.669 1.00 76.62 544 ALA A C 1
ATOM 4327 O O . ALA A 1 544 ? 0.371 -4.594 13.514 1.00 76.62 544 ALA A O 1
ATOM 4328 N N . GLY A 1 545 ? -0.966 -2.912 12.841 1.00 67.62 545 GLY A N 1
ATOM 4329 C CA . GLY A 1 545 ? -0.743 -2.039 14.001 1.00 67.62 545 GLY A CA 1
ATOM 4330 C C . GLY A 1 545 ? 0.437 -1.081 13.845 1.00 67.62 545 GLY A C 1
ATOM 4331 O O . GLY A 1 545 ? 0.830 -0.413 14.800 1.00 67.62 545 GLY A O 1
ATOM 4332 N N . THR A 1 546 ? 1.007 -0.998 12.642 1.00 65.44 546 THR A N 1
ATOM 4333 C CA . THR A 1 546 ? 2.170 -0.149 12.358 1.00 65.44 546 THR A CA 1
ATOM 4334 C C . THR A 1 546 ? 1.738 1.232 11.860 1.00 65.44 546 THR A C 1
ATOM 4336 O O . THR A 1 546 ? 0.704 1.370 11.198 1.00 65.44 546 THR A O 1
ATOM 4339 N N . GLY A 1 547 ? 2.483 2.277 12.227 1.00 56.50 547 GLY A N 1
ATOM 4340 C CA . GLY A 1 547 ? 2.166 3.659 11.874 1.00 56.50 547 GLY A CA 1
ATOM 4341 C C . GLY A 1 547 ? 2.462 3.931 10.408 1.00 56.50 547 GLY A C 1
ATOM 4342 O O . GLY A 1 547 ? 3.292 3.266 9.789 1.00 56.50 547 GLY A O 1
ATOM 4343 N N . THR A 1 548 ? 1.752 4.883 9.802 1.00 54.59 548 THR A N 1
ATOM 4344 C CA . THR A 1 548 ? 1.849 5.112 8.357 1.00 54.59 548 THR A CA 1
ATOM 4345 C C . THR A 1 548 ? 3.227 5.653 7.968 1.00 54.59 548 THR A C 1
ATOM 4347 O O . THR A 1 548 ? 3.597 6.759 8.356 1.00 54.59 548 THR A O 1
ATOM 4350 N N . SER A 1 549 ? 3.992 4.904 7.166 1.00 48.50 549 SER A N 1
ATOM 4351 C CA . SER A 1 549 ? 5.297 5.369 6.692 1.00 48.50 549 SER A CA 1
ATOM 4352 C C . SER A 1 549 ? 5.115 6.277 5.476 1.00 48.50 549 SER A C 1
ATOM 4354 O O . SER A 1 549 ? 4.593 5.851 4.446 1.00 48.50 549 SER A O 1
ATOM 4356 N N . GLY A 1 550 ? 5.623 7.512 5.539 1.00 49.06 550 GLY A N 1
ATOM 4357 C CA . GLY A 1 550 ? 5.698 8.431 4.389 1.00 49.06 550 GLY A CA 1
ATOM 4358 C C . GLY A 1 550 ? 6.504 7.900 3.191 1.00 49.06 550 GLY A C 1
ATOM 4359 O O . GLY A 1 550 ? 6.590 8.565 2.162 1.00 49.06 550 GLY A O 1
ATOM 4360 N N . MET A 1 551 ? 7.102 6.706 3.290 1.00 47.66 551 MET A N 1
ATOM 4361 C CA . MET A 1 551 ? 7.738 6.018 2.165 1.00 47.66 551 MET A CA 1
ATOM 4362 C C . MET A 1 551 ? 6.752 5.326 1.214 1.00 47.66 551 MET A C 1
ATOM 4364 O O . MET A 1 551 ? 7.148 5.031 0.087 1.00 47.66 551 MET A O 1
ATOM 4368 N N . ILE A 1 552 ? 5.500 5.075 1.625 1.00 52.38 552 ILE A N 1
ATOM 4369 C CA . ILE A 1 552 ? 4.555 4.236 0.864 1.00 52.38 552 ILE A CA 1
ATOM 4370 C C . ILE A 1 552 ? 4.234 4.836 -0.503 1.00 52.38 552 ILE A C 1
ATOM 4372 O O . ILE A 1 552 ? 4.155 4.100 -1.471 1.00 52.38 552 ILE A O 1
ATOM 4376 N N . LEU A 1 553 ? 4.147 6.161 -0.626 1.00 57.00 553 LEU A N 1
ATOM 4377 C CA . LEU A 1 553 ? 3.733 6.823 -1.870 1.00 57.00 553 LEU A CA 1
ATOM 4378 C C . LEU A 1 553 ? 4.905 7.374 -2.702 1.00 57.00 553 LEU A C 1
ATOM 4380 O O . LEU A 1 553 ? 4.691 8.163 -3.622 1.00 57.00 553 LEU A O 1
ATOM 4384 N N . ARG A 1 554 ? 6.153 6.970 -2.413 1.00 61.41 554 ARG A N 1
ATOM 4385 C CA . ARG A 1 554 ? 7.327 7.433 -3.170 1.00 61.41 554 ARG A CA 1
ATOM 4386 C C . ARG A 1 554 ? 7.373 6.809 -4.571 1.00 61.41 554 ARG A C 1
ATOM 4388 O O . ARG A 1 554 ? 7.580 5.607 -4.720 1.00 61.41 554 ARG A O 1
ATOM 4395 N N . GLY A 1 555 ? 7.246 7.652 -5.590 1.00 71.44 555 GLY A N 1
ATOM 4396 C CA . GLY A 1 555 ? 7.332 7.307 -7.012 1.00 71.44 555 GLY A CA 1
ATOM 4397 C C . GLY A 1 555 ? 6.727 8.423 -7.863 1.00 71.44 555 GLY A C 1
ATOM 4398 O O . GLY A 1 555 ? 5.905 9.182 -7.361 1.00 71.44 555 GLY A O 1
ATOM 4399 N N . ASP A 1 556 ? 7.114 8.550 -9.128 1.00 83.25 556 ASP A N 1
ATOM 4400 C CA . ASP A 1 556 ? 6.580 9.578 -10.048 1.00 83.25 556 ASP A CA 1
ATOM 4401 C C . ASP A 1 556 ? 5.464 9.040 -10.965 1.00 83.25 556 ASP A C 1
ATOM 4403 O O . ASP A 1 556 ? 5.014 9.736 -11.868 1.00 83.25 556 ASP A O 1
ATOM 4407 N N . VAL A 1 557 ? 4.986 7.822 -10.687 1.00 89.56 557 VAL A N 1
ATOM 4408 C CA . VAL A 1 557 ? 3.911 7.142 -11.424 1.00 89.56 557 VAL A CA 1
ATOM 4409 C C . VAL A 1 557 ? 2.649 8.002 -11.476 1.00 89.56 557 VAL A C 1
ATOM 4411 O O . VAL A 1 557 ? 2.118 8.403 -10.433 1.00 89.56 557 VAL A O 1
ATOM 4414 N N . GLY A 1 558 ? 2.170 8.257 -12.691 1.00 89.00 558 GLY A N 1
ATOM 4415 C CA . GLY A 1 558 ? 0.928 8.964 -12.964 1.00 89.00 558 GLY A CA 1
ATOM 4416 C C . GLY A 1 558 ? -0.314 8.143 -12.620 1.00 89.00 558 GLY A C 1
ATOM 4417 O O . GLY A 1 558 ? -0.246 6.956 -12.292 1.00 89.00 558 GLY A O 1
ATOM 4418 N N . MET A 1 559 ? -1.475 8.791 -12.685 1.00 92.12 559 MET A N 1
ATOM 4419 C CA . MET A 1 559 ? -2.765 8.114 -12.538 1.00 92.12 559 MET A CA 1
ATOM 4420 C C . MET A 1 559 ? -3.001 7.146 -13.711 1.00 92.12 559 MET A C 1
ATOM 4422 O O . MET A 1 559 ? -2.628 7.486 -14.834 1.00 92.12 559 MET A O 1
ATOM 4426 N N . PRO A 1 560 ? -3.627 5.975 -13.486 1.00 94.44 560 PRO A N 1
ATOM 4427 C CA . PRO A 1 560 ? -4.120 5.138 -14.577 1.00 94.44 560 PRO A CA 1
ATOM 4428 C C . PRO A 1 560 ? -5.180 5.887 -15.394 1.00 94.44 560 PRO A C 1
ATOM 4430 O O . PRO A 1 560 ? -5.878 6.755 -14.855 1.00 94.44 560 PRO A O 1
ATOM 4433 N N . SER A 1 561 ? -5.327 5.533 -16.666 1.00 94.44 561 SER A N 1
ATOM 4434 C CA . SER A 1 561 ? -6.279 6.194 -17.565 1.00 94.44 561 SER A CA 1
ATOM 4435 C C . SER A 1 561 ? -7.688 5.591 -17.489 1.00 94.44 561 SER A C 1
ATOM 4437 O O . SER A 1 561 ? -7.864 4.392 -17.261 1.00 94.44 561 SER A O 1
ATOM 4439 N N . ASN A 1 562 ? -8.717 6.423 -17.703 1.00 95.06 562 ASN A N 1
ATOM 4440 C CA . ASN A 1 562 ? -10.129 6.005 -17.727 1.00 95.06 562 ASN A CA 1
ATOM 4441 C C . ASN A 1 562 ? -10.506 5.326 -19.053 1.00 95.06 562 ASN A C 1
ATOM 4443 O O . ASN A 1 562 ? -11.154 5.934 -19.906 1.00 95.06 562 ASN A O 1
ATOM 4447 N N . ILE A 1 563 ? -10.015 4.101 -19.263 1.00 94.56 563 ILE A N 1
ATOM 4448 C CA . ILE A 1 563 ? -10.085 3.378 -20.542 1.00 94.56 563 ILE A CA 1
ATOM 4449 C C . ILE A 1 563 ? -10.399 1.894 -20.318 1.00 94.56 563 ILE A C 1
ATOM 4451 O O . ILE A 1 563 ? -9.855 1.277 -19.397 1.00 94.56 563 ILE A O 1
ATOM 4455 N N . ASN A 1 564 ? -11.264 1.327 -21.165 1.00 94.06 564 ASN A N 1
ATOM 4456 C CA . ASN A 1 564 ? -11.641 -0.085 -21.098 1.00 94.06 564 ASN A CA 1
ATOM 4457 C C . ASN A 1 564 ? -10.512 -0.980 -21.621 1.00 94.06 564 ASN A C 1
ATOM 4459 O O . ASN A 1 564 ? -9.715 -0.572 -22.465 1.00 94.06 564 ASN A O 1
ATOM 4463 N N . ASP A 1 565 ? -10.471 -2.232 -21.171 1.00 95.00 565 ASP A N 1
ATOM 4464 C CA . ASP A 1 565 ? -9.471 -3.187 -21.660 1.00 95.00 565 ASP A CA 1
ATOM 4465 C C . ASP A 1 565 ? -9.621 -3.449 -23.169 1.00 95.00 565 ASP A C 1
ATOM 4467 O O . ASP A 1 565 ? -8.630 -3.644 -23.858 1.00 95.00 565 ASP A O 1
ATOM 4471 N N . SER A 1 566 ? -10.834 -3.361 -23.726 1.00 93.88 566 SER A N 1
ATOM 4472 C CA . SER A 1 566 ? -11.066 -3.491 -25.175 1.00 93.88 566 SER A CA 1
ATOM 4473 C C . SER A 1 566 ? -10.330 -2.454 -26.029 1.00 93.88 566 SER A C 1
ATOM 4475 O O . SER A 1 566 ? -10.093 -2.694 -27.212 1.00 93.88 566 SER A O 1
ATOM 4477 N N . ASP A 1 567 ? -9.987 -1.305 -25.447 1.00 94.00 567 ASP A N 1
ATOM 4478 C CA . ASP A 1 567 ? -9.333 -0.197 -26.144 1.00 94.00 567 ASP A CA 1
ATOM 4479 C C . ASP A 1 567 ? -7.796 -0.322 -26.102 1.00 94.00 567 ASP A C 1
ATOM 4481 O O . ASP A 1 567 ? -7.083 0.425 -26.777 1.00 94.00 567 ASP A O 1
ATOM 4485 N N . LEU A 1 568 ? -7.271 -1.260 -25.306 1.00 94.88 568 LEU A N 1
ATOM 4486 C CA . LEU A 1 568 ? -5.846 -1.512 -25.128 1.00 94.88 568 LEU A CA 1
ATOM 4487 C C . LEU A 1 568 ? -5.409 -2.742 -25.930 1.00 94.88 568 LEU A C 1
ATOM 4489 O O . LEU A 1 568 ? -6.066 -3.780 -25.955 1.00 94.88 568 LEU A O 1
ATOM 4493 N N . PHE A 1 569 ? -4.245 -2.655 -26.575 1.00 93.56 569 PHE A N 1
ATOM 4494 C CA . PHE A 1 569 ? -3.664 -3.800 -27.272 1.00 93.56 569 PHE A CA 1
ATOM 4495 C C . PHE A 1 569 ? -2.130 -3.760 -27.273 1.00 93.56 569 PHE A C 1
ATOM 4497 O O . PHE A 1 569 ? -1.528 -2.684 -27.377 1.00 93.56 569 PHE A O 1
ATOM 4504 N N . PRO A 1 570 ? -1.459 -4.926 -27.195 1.00 94.19 570 PRO A N 1
ATOM 4505 C CA . PRO A 1 570 ? -0.008 -4.995 -27.320 1.00 94.19 570 PRO A CA 1
ATOM 4506 C C . PRO A 1 570 ? 0.480 -4.393 -28.643 1.00 94.19 570 PRO A C 1
ATOM 4508 O O . PRO A 1 570 ? -0.046 -4.693 -29.712 1.00 94.19 570 PRO A O 1
ATOM 4511 N N . GLY A 1 571 ? 1.518 -3.557 -28.582 1.00 90.62 571 GLY A N 1
ATOM 4512 C CA . GLY A 1 571 ? 2.118 -2.936 -29.770 1.00 90.62 571 GLY A CA 1
ATOM 4513 C C . GLY A 1 571 ? 1.451 -1.640 -30.248 1.00 90.62 571 GLY A C 1
ATOM 4514 O O . GLY A 1 571 ? 1.879 -1.086 -31.263 1.00 90.62 571 GLY A O 1
ATOM 4515 N N . MET A 1 572 ? 0.452 -1.122 -29.525 1.00 93.06 572 MET A N 1
ATOM 4516 C CA . MET A 1 572 ? -0.084 0.224 -29.753 1.00 93.06 572 MET A CA 1
ATOM 4517 C C . MET A 1 572 ? 1.013 1.297 -29.670 1.00 93.06 572 MET A C 1
ATOM 4519 O O . MET A 1 572 ? 1.947 1.192 -28.871 1.00 93.06 572 MET A O 1
ATOM 4523 N N . ARG A 1 573 ? 0.904 2.334 -30.507 1.00 90.62 573 ARG A N 1
ATOM 4524 C CA . ARG A 1 573 ? 1.904 3.416 -30.594 1.00 90.62 573 ARG A CA 1
ATOM 4525 C C . ARG A 1 573 ? 1.541 4.648 -29.780 1.00 90.62 573 ARG A C 1
ATOM 4527 O O . ARG A 1 573 ? 2.434 5.353 -29.328 1.00 90.62 573 ARG A O 1
ATOM 4534 N N . GLU A 1 574 ? 0.250 4.882 -29.593 1.00 90.75 574 GLU A N 1
ATOM 4535 C CA . GLU A 1 574 ? -0.299 6.038 -28.890 1.00 90.75 574 GLU A CA 1
ATOM 4536 C C . GLU A 1 574 ? -1.417 5.569 -27.963 1.00 90.75 574 GLU A C 1
ATOM 4538 O O . GLU A 1 574 ? -2.075 4.566 -28.252 1.00 90.75 574 GLU A O 1
ATOM 4543 N N . MET A 1 575 ? -1.616 6.276 -26.847 1.00 91.88 575 MET A N 1
ATOM 4544 C CA . MET A 1 575 ? -2.739 5.997 -25.955 1.00 91.88 575 MET A CA 1
ATOM 4545 C C . MET A 1 575 ? -4.063 6.466 -26.575 1.00 91.88 575 MET A C 1
ATOM 4547 O O . MET A 1 575 ? -4.124 7.605 -27.045 1.00 91.88 575 MET A O 1
ATOM 4551 N N . PRO A 1 576 ? -5.136 5.648 -26.530 1.00 92.12 576 PRO A N 1
ATOM 4552 C CA . PRO A 1 576 ? -6.489 6.105 -26.773 1.00 92.12 576 PRO A CA 1
ATOM 4553 C C . PRO A 1 576 ? -6.842 7.299 -25.898 1.00 92.12 576 PRO A C 1
ATOM 4555 O O . PRO A 1 576 ? -6.328 7.475 -24.790 1.00 92.12 576 PRO A O 1
ATOM 4558 N N . LYS A 1 577 ? -7.767 8.109 -26.404 1.00 92.06 577 LYS A N 1
ATOM 4559 C CA . LYS A 1 577 ? -8.354 9.191 -25.626 1.00 92.06 577 LYS A CA 1
ATOM 4560 C C . LYS A 1 577 ? -9.109 8.593 -24.433 1.00 92.06 577 LYS A C 1
ATOM 4562 O O . LYS A 1 577 ? -9.855 7.633 -24.604 1.00 92.06 577 LYS A O 1
ATOM 4567 N N . GLU A 1 578 ? -8.931 9.181 -23.251 1.0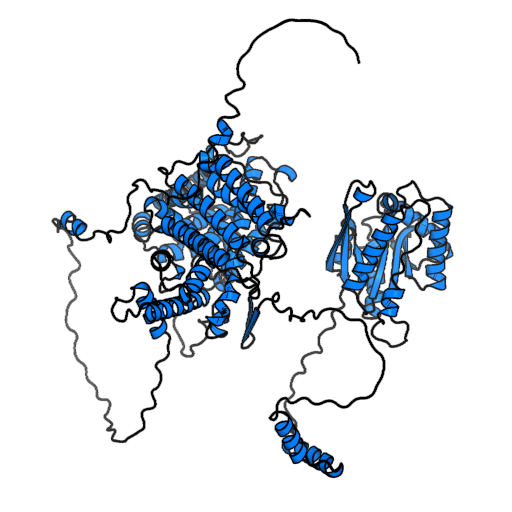0 93.44 578 GLU A N 1
ATOM 4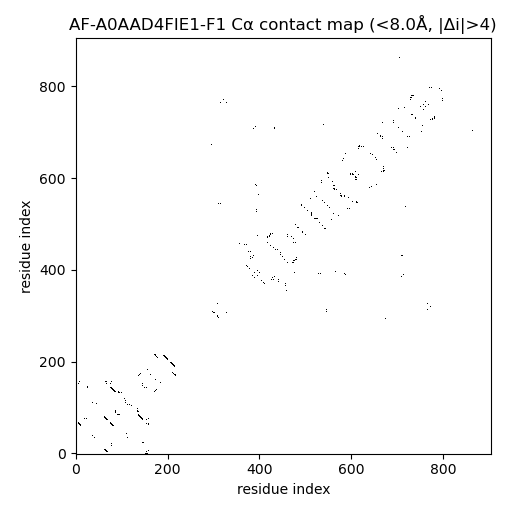568 C CA . GLU A 1 578 ? -9.732 8.815 -22.081 1.00 93.44 578 GLU A CA 1
ATOM 4569 C C . GLU A 1 578 ? -11.222 9.040 -22.345 1.00 93.44 578 GLU A C 1
ATOM 4571 O O . GLU A 1 578 ? -11.611 10.015 -22.998 1.00 93.44 578 GLU A O 1
ATOM 4576 N N . HIS A 1 579 ? -12.051 8.136 -21.823 1.00 91.00 579 HIS A N 1
ATOM 4577 C CA . HIS A 1 579 ? -13.498 8.291 -21.879 1.00 91.00 579 HIS A CA 1
ATOM 4578 C C . HIS A 1 579 ? -13.949 9.348 -20.877 1.00 91.00 579 HIS A C 1
ATOM 4580 O O . HIS A 1 579 ? -13.442 9.419 -19.754 1.00 91.00 579 HIS A O 1
ATOM 4586 N N . ASP A 1 580 ? -14.947 10.133 -21.274 1.00 86.44 580 ASP A N 1
ATOM 4587 C CA . ASP A 1 580 ? -15.544 11.148 -20.405 1.00 86.44 580 ASP A CA 1
ATOM 4588 C C . ASP A 1 580 ? -16.533 10.535 -19.390 1.00 86.44 580 ASP A C 1
ATOM 4590 O 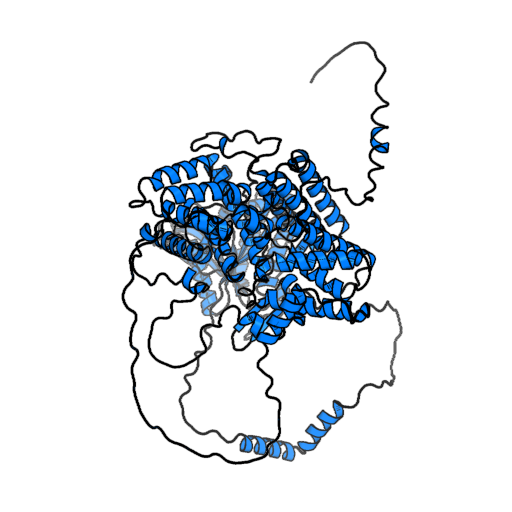O . ASP A 1 580 ? -16.801 11.167 -18.373 1.00 86.44 580 ASP A O 1
ATOM 4594 N N . GLY A 1 581 ? -17.031 9.310 -19.638 1.00 87.75 581 GLY A N 1
ATOM 4595 C CA . GLY A 1 581 ? -18.050 8.615 -18.836 1.00 87.75 581 GLY A CA 1
ATOM 4596 C C . GLY A 1 581 ? -17.563 7.395 -18.038 1.00 87.75 581 GLY A C 1
ATOM 4597 O O . GLY A 1 581 ? -16.361 7.167 -17.863 1.00 87.75 581 GLY A O 1
ATOM 4598 N N . ALA A 1 582 ? -18.522 6.594 -17.557 1.00 88.88 582 ALA A N 1
ATOM 4599 C CA . ALA A 1 582 ? -18.256 5.365 -16.810 1.00 88.88 582 ALA A CA 1
ATOM 4600 C C . ALA A 1 582 ? -17.528 4.322 -17.676 1.00 88.88 582 ALA A C 1
ATOM 4602 O O . ALA A 1 582 ? -17.967 3.976 -18.772 1.00 88.88 582 ALA A O 1
ATOM 4603 N N . THR A 1 583 ? -16.423 3.797 -17.151 1.00 93.00 583 THR A N 1
ATOM 4604 C CA . THR A 1 583 ? -15.679 2.669 -17.727 1.00 93.00 583 THR A CA 1
ATOM 4605 C C . THR A 1 583 ? -15.476 1.598 -16.666 1.00 93.00 583 THR A C 1
ATOM 4607 O O . THR A 1 583 ? -15.673 1.835 -15.468 1.00 93.00 583 THR A O 1
ATOM 4610 N N . GLU A 1 584 ? -14.987 0.429 -17.070 1.00 91.94 584 GLU A N 1
ATOM 4611 C CA . GLU A 1 584 ? -14.623 -0.624 -16.121 1.00 91.94 584 GLU A CA 1
ATOM 4612 C C . GLU A 1 584 ? -13.519 -0.196 -15.128 1.00 91.94 584 GLU A C 1
ATOM 4614 O O . GLU A 1 584 ? -13.325 -0.847 -14.104 1.00 91.94 584 GLU A O 1
ATOM 4619 N N . MET A 1 585 ? -12.789 0.893 -15.400 1.00 94.38 585 MET A N 1
ATOM 4620 C CA . MET A 1 585 ? -11.748 1.431 -14.518 1.00 94.38 585 MET A CA 1
ATOM 4621 C C . MET A 1 585 ? -12.300 2.263 -13.356 1.00 94.38 585 MET A C 1
ATOM 4623 O O . MET A 1 585 ? -11.554 2.548 -12.421 1.00 94.38 585 MET A O 1
ATOM 4627 N N . MET A 1 586 ? -13.578 2.654 -13.383 1.00 94.44 586 MET A N 1
ATOM 4628 C CA . MET A 1 586 ? -14.163 3.651 -12.476 1.00 94.44 586 MET A CA 1
ATOM 4629 C C . MET A 1 586 ? -13.904 3.366 -10.990 1.00 94.44 586 MET A C 1
ATOM 4631 O O . MET A 1 586 ? -13.360 4.218 -10.289 1.00 94.44 586 MET A O 1
ATOM 4635 N N . PHE A 1 587 ? -14.208 2.159 -10.508 1.00 94.56 587 PHE A N 1
ATOM 4636 C CA . PHE A 1 587 ? -13.967 1.785 -9.109 1.00 94.56 587 PHE A CA 1
ATOM 4637 C C . PHE A 1 587 ? -12.489 1.872 -8.725 1.00 94.56 587 PHE A C 1
ATOM 4639 O O . PHE A 1 587 ? -12.126 2.425 -7.683 1.00 94.56 587 PHE A O 1
ATOM 4646 N N . PHE A 1 588 ? -11.614 1.332 -9.578 1.00 94.81 588 PHE A N 1
ATOM 4647 C CA . PHE A 1 588 ? -10.176 1.362 -9.346 1.00 94.81 588 PHE A CA 1
ATOM 4648 C C . PHE A 1 588 ? -9.648 2.801 -9.345 1.00 94.81 588 PHE A C 1
ATOM 4650 O O . PHE A 1 588 ? -8.842 3.166 -8.486 1.00 94.81 588 PHE A O 1
ATOM 4657 N N . LEU A 1 589 ? -10.157 3.647 -10.243 1.00 94.94 589 LEU A N 1
ATOM 4658 C CA . LEU A 1 589 ? -9.816 5.061 -10.304 1.00 94.94 589 LEU A CA 1
ATOM 4659 C C . LEU A 1 589 ? -10.268 5.811 -9.060 1.00 94.94 589 LEU A C 1
ATOM 4661 O O . LEU A 1 589 ? -9.447 6.546 -8.528 1.00 94.94 589 LEU A O 1
ATOM 4665 N N . ILE A 1 590 ? -11.482 5.600 -8.540 1.00 93.56 590 ILE A N 1
ATOM 4666 C CA . ILE A 1 590 ? -11.922 6.215 -7.272 1.00 93.56 590 ILE A CA 1
ATOM 4667 C C . ILE A 1 590 ? -10.870 5.964 -6.178 1.00 93.56 590 ILE A C 1
ATOM 4669 O O . ILE A 1 590 ? -10.399 6.908 -5.542 1.00 93.56 590 ILE A O 1
ATOM 4673 N N . ARG A 1 591 ? -10.385 4.722 -6.034 1.00 91.25 591 ARG A N 1
ATOM 4674 C CA . ARG A 1 591 ? -9.320 4.375 -5.067 1.00 91.25 591 ARG A CA 1
ATOM 4675 C C . ARG A 1 591 ? -7.983 5.046 -5.388 1.00 91.25 591 ARG A C 1
ATOM 4677 O O . ARG A 1 591 ? -7.301 5.510 -4.475 1.00 91.25 591 ARG A O 1
ATOM 4684 N N . CYS A 1 592 ? -7.607 5.126 -6.662 1.00 90.81 592 CYS A N 1
ATOM 4685 C CA . CYS A 1 592 ? -6.389 5.821 -7.079 1.00 90.81 592 CYS A CA 1
ATOM 4686 C C . CYS A 1 592 ? -6.477 7.331 -6.807 1.00 90.81 592 CYS A C 1
ATOM 4688 O O . CYS A 1 592 ? -5.501 7.914 -6.352 1.00 90.81 592 CYS A O 1
ATOM 4690 N N . TYR A 1 593 ? -7.636 7.968 -7.012 1.00 90.19 593 TYR A N 1
ATOM 4691 C CA . TYR A 1 593 ? -7.843 9.391 -6.726 1.00 90.19 593 TYR A CA 1
ATOM 4692 C C . TYR A 1 593 ? -7.759 9.665 -5.230 1.00 90.19 593 TYR A C 1
ATOM 4694 O O . TYR A 1 593 ? -7.124 10.640 -4.843 1.00 90.19 593 TYR A O 1
ATOM 4702 N N . VAL A 1 594 ? -8.301 8.777 -4.394 1.00 86.56 594 VAL A N 1
ATOM 4703 C CA . VAL A 1 594 ? -8.102 8.809 -2.937 1.00 86.56 594 VAL A CA 1
ATOM 4704 C C . VAL A 1 594 ? -6.617 8.706 -2.592 1.00 86.56 594 VAL A C 1
ATOM 4706 O O . VAL A 1 594 ? -6.091 9.527 -1.844 1.00 86.56 594 VAL A O 1
ATOM 4709 N N . GLY A 1 595 ? -5.912 7.724 -3.158 1.00 81.62 595 GLY A N 1
ATOM 4710 C CA . GLY A 1 595 ? -4.478 7.549 -2.926 1.00 81.62 595 GLY A CA 1
ATOM 4711 C C . GLY A 1 595 ? -3.651 8.752 -3.389 1.00 81.62 595 GLY A C 1
ATOM 4712 O O . GLY A 1 595 ? -2.736 9.176 -2.688 1.00 81.62 595 GLY A O 1
ATOM 4713 N N . ASN A 1 596 ? -4.000 9.347 -4.529 1.00 81.19 596 ASN A N 1
ATOM 4714 C CA . ASN A 1 596 ? -3.352 10.534 -5.075 1.00 81.19 596 ASN A CA 1
ATOM 4715 C C . ASN A 1 596 ? -3.675 11.797 -4.275 1.00 81.19 596 ASN A C 1
ATOM 4717 O O . ASN A 1 596 ? -2.793 12.627 -4.080 1.00 81.19 596 ASN A O 1
ATOM 4721 N N . PHE A 1 597 ? -4.912 11.940 -3.795 1.00 80.44 597 PHE A N 1
ATOM 4722 C CA . PHE A 1 597 ? -5.309 13.003 -2.877 1.00 80.44 597 PHE A CA 1
ATOM 4723 C C . PHE A 1 597 ? -4.408 12.968 -1.649 1.00 80.44 597 PHE A C 1
ATOM 4725 O O . PHE A 1 597 ? -3.713 13.945 -1.397 1.00 80.44 597 PHE A O 1
ATOM 4732 N N . LEU A 1 598 ? -4.301 11.802 -1.001 1.00 73.69 598 LEU A N 1
ATOM 4733 C CA . LEU A 1 598 ? -3.406 11.589 0.136 1.00 73.69 598 LEU A CA 1
ATOM 4734 C C . LEU A 1 598 ? -1.939 11.876 -0.245 1.00 73.69 598 LEU A C 1
ATOM 4736 O O . LEU A 1 598 ? -1.261 12.619 0.460 1.00 73.69 598 LEU A O 1
ATOM 4740 N N . LYS A 1 599 ? -1.459 11.387 -1.397 1.00 70.06 599 LYS A N 1
ATOM 4741 C CA . LYS A 1 599 ? -0.084 11.611 -1.880 1.00 70.06 599 LYS A CA 1
ATOM 4742 C C . LYS A 1 599 ? 0.263 13.083 -2.103 1.00 70.06 599 LYS A C 1
ATOM 4744 O O . LYS A 1 599 ? 1.293 13.530 -1.614 1.00 70.06 599 LYS A O 1
ATOM 4749 N N . ARG A 1 600 ? -0.548 13.837 -2.853 1.00 62.94 600 ARG A N 1
ATOM 4750 C CA . ARG A 1 600 ? -0.259 15.240 -3.220 1.00 62.94 600 ARG A CA 1
ATOM 4751 C C . ARG A 1 600 ? -0.176 16.127 -1.996 1.00 62.94 600 ARG A C 1
ATOM 4753 O O . ARG A 1 600 ? 0.692 16.988 -1.906 1.00 62.94 600 ARG A O 1
ATOM 4760 N N . SER A 1 601 ? -1.043 15.865 -1.034 1.00 51.81 601 SER A N 1
ATOM 4761 C CA . SER A 1 601 ? -0.968 16.521 0.254 1.00 51.81 601 SER A CA 1
ATOM 4762 C C . SER A 1 601 ? 0.290 16.141 1.044 1.00 51.81 601 SER A C 1
ATOM 4764 O O . SER A 1 601 ? 0.587 16.813 1.998 1.00 51.81 601 SER A O 1
ATOM 4766 N N . ALA A 1 602 ? 1.089 15.130 0.692 1.00 48.09 602 ALA A N 1
ATOM 4767 C CA . ALA A 1 602 ? 2.358 14.846 1.379 1.00 48.09 602 ALA A CA 1
ATOM 4768 C C . ALA A 1 602 ? 3.584 15.588 0.794 1.00 48.09 602 ALA A C 1
ATOM 4770 O O . ALA A 1 602 ? 4.644 15.574 1.421 1.00 48.09 602 ALA A O 1
ATOM 4771 N N . GLU A 1 603 ? 3.473 16.189 -0.400 1.00 43.72 603 GLU A N 1
ATOM 4772 C CA . GLU A 1 603 ? 4.605 16.727 -1.183 1.00 43.72 603 GLU A CA 1
ATOM 4773 C C . GLU A 1 603 ? 4.678 18.269 -1.218 1.00 43.72 603 GLU A C 1
ATOM 4775 O O . GLU A 1 603 ? 5.717 18.822 -1.581 1.00 43.72 603 GLU A O 1
ATOM 4780 N N . ILE A 1 604 ? 3.612 18.986 -0.842 1.00 39.16 604 ILE A N 1
ATOM 4781 C CA . ILE A 1 604 ? 3.522 20.449 -0.982 1.00 39.16 604 ILE A CA 1
ATOM 4782 C C . ILE A 1 604 ? 3.477 21.116 0.402 1.00 39.16 604 ILE A C 1
ATOM 4784 O O . ILE A 1 604 ? 2.618 20.796 1.211 1.00 39.16 604 ILE A O 1
ATOM 4788 N N . HIS A 1 605 ? 4.320 22.133 0.644 1.00 40.28 605 HIS A N 1
ATOM 4789 C CA . HIS A 1 605 ? 4.240 23.057 1.798 1.00 40.28 605 HIS A CA 1
ATOM 4790 C C . HIS A 1 605 ? 2.980 23.964 1.800 1.00 40.28 605 HIS A C 1
ATOM 4792 O O . HIS A 1 605 ? 2.981 25.051 2.378 1.00 40.28 605 HIS A O 1
ATOM 4798 N N . THR A 1 606 ? 1.905 23.553 1.130 1.00 31.92 606 THR A N 1
ATOM 4799 C CA . THR A 1 606 ? 0.580 24.176 1.211 1.00 31.92 606 THR A CA 1
ATOM 4800 C C . THR A 1 606 ? -0.215 23.507 2.327 1.00 31.92 606 THR A C 1
ATOM 4802 O O . THR A 1 606 ? -0.013 22.337 2.615 1.00 31.92 606 THR A O 1
ATOM 4805 N N . THR A 1 607 ? -1.123 24.253 2.947 1.00 35.69 607 THR A N 1
ATOM 4806 C CA . THR A 1 607 ? -1.808 24.020 4.235 1.00 35.69 607 THR A CA 1
ATOM 4807 C C . THR A 1 607 ? -2.698 22.768 4.373 1.00 35.69 607 THR A C 1
ATOM 4809 O O . THR A 1 607 ? -3.609 22.766 5.195 1.00 35.69 607 THR A O 1
ATOM 4812 N N . PHE A 1 608 ? -2.471 21.692 3.627 1.00 34.88 608 PHE A N 1
ATOM 4813 C CA . PHE A 1 608 ? -3.223 20.446 3.753 1.00 34.88 608 PHE A CA 1
ATOM 4814 C C . PHE A 1 608 ? -2.293 19.251 3.501 1.00 34.88 608 PHE A C 1
ATOM 4816 O O . PHE A 1 608 ? -1.835 19.053 2.378 1.00 34.88 608 PHE A O 1
ATOM 4823 N N . ASP A 1 609 ? -1.990 18.505 4.571 1.00 35.69 609 ASP A N 1
ATOM 4824 C CA . ASP A 1 609 ? -0.862 17.570 4.649 1.00 35.69 609 ASP A CA 1
ATOM 4825 C C . ASP A 1 609 ? -1.358 16.108 4.814 1.00 35.69 609 ASP A C 1
ATOM 4827 O O . ASP A 1 609 ? -1.994 15.795 5.819 1.00 35.69 609 ASP A O 1
ATOM 4831 N N . GLY A 1 610 ? -1.134 15.197 3.855 1.00 47.50 610 GLY A N 1
ATOM 4832 C CA . GLY A 1 610 ? -1.889 13.928 3.759 1.00 47.50 610 GLY A CA 1
ATOM 4833 C C . GLY A 1 610 ? -1.108 12.635 3.938 1.00 47.50 610 GLY A C 1
ATOM 4834 O O . GLY A 1 610 ? -0.483 12.075 3.046 1.00 47.50 610 GLY A O 1
ATOM 4835 N N . LEU A 1 611 ? -1.300 12.060 5.112 1.00 52.25 611 LEU A N 1
ATOM 4836 C CA . LEU A 1 611 ? -1.444 10.621 5.297 1.00 52.25 611 LEU A CA 1
ATOM 4837 C C . LEU A 1 611 ? -2.754 10.423 6.070 1.00 52.25 611 LEU A C 1
ATOM 4839 O O . LEU A 1 611 ? -3.235 11.373 6.683 1.00 52.25 611 LEU A O 1
ATOM 4843 N N . TRP A 1 612 ? -3.327 9.217 6.102 1.00 56.66 612 TRP A N 1
ATOM 4844 C CA . TRP A 1 612 ? -4.520 8.953 6.928 1.00 56.66 612 TRP A CA 1
ATOM 4845 C C . TRP A 1 612 ? -4.343 9.426 8.386 1.00 56.66 612 TRP A C 1
ATOM 4847 O O . TRP A 1 612 ? -5.265 9.996 8.951 1.00 56.66 612 TRP A O 1
ATOM 4857 N N . HIS A 1 613 ? -3.136 9.281 8.945 1.00 55.50 613 HIS A N 1
ATOM 4858 C CA . HIS A 1 613 ? -2.754 9.808 10.263 1.00 55.50 613 HIS A CA 1
ATOM 4859 C C . HIS A 1 613 ? -2.752 11.348 10.349 1.00 55.50 613 HIS A C 1
ATOM 4861 O O . HIS A 1 613 ? -2.960 11.929 11.407 1.00 55.50 613 HIS A O 1
ATOM 4867 N N . ARG A 1 614 ? -2.497 12.051 9.240 1.00 56.44 614 ARG A N 1
ATOM 4868 C CA . ARG A 1 614 ? -2.506 13.522 9.198 1.00 56.44 614 ARG A CA 1
ATOM 4869 C C . ARG A 1 614 ? -3.899 14.116 8.990 1.00 56.44 614 ARG A C 1
ATOM 4871 O O . ARG A 1 614 ? -4.144 15.215 9.480 1.00 56.44 614 ARG A O 1
ATOM 4878 N N . LEU A 1 615 ? -4.841 13.354 8.417 1.00 58.19 615 LEU A N 1
ATOM 4879 C CA . LEU A 1 615 ? -6.270 13.674 8.535 1.00 58.19 615 LEU A CA 1
ATOM 4880 C C . LEU A 1 615 ? -6.710 13.675 10.008 1.00 58.19 615 LEU A C 1
ATOM 4882 O O . LEU A 1 615 ? -7.402 14.604 10.402 1.00 58.19 615 LEU A O 1
ATOM 4886 N N . SER A 1 616 ? -6.214 12.753 10.841 1.00 59.44 616 SER A N 1
ATOM 4887 C CA . SER A 1 616 ? -6.484 12.730 12.292 1.00 59.44 616 SER A CA 1
ATOM 4888 C C . SER A 1 616 ? -5.567 13.619 13.142 1.00 59.44 616 SER A C 1
ATOM 4890 O O . SER A 1 616 ? -5.732 13.701 14.359 1.00 59.44 616 SER A O 1
ATOM 4892 N N . THR A 1 617 ? -4.614 14.339 12.537 1.00 63.97 617 THR A N 1
ATOM 4893 C CA . THR A 1 617 ? -3.694 15.227 13.269 1.00 63.97 617 THR A CA 1
ATOM 4894 C C . THR A 1 617 ? -4.341 16.591 13.535 1.00 63.97 617 THR A C 1
ATOM 4896 O O . THR A 1 617 ? -4.944 17.190 12.643 1.00 63.97 617 THR A O 1
ATOM 4899 N N . SER A 1 618 ? -4.182 17.130 14.745 1.00 61.91 618 SER A N 1
ATOM 4900 C CA . SER A 1 618 ? -4.722 18.443 15.152 1.00 61.91 618 SER A CA 1
ATOM 4901 C C . SER A 1 618 ? -3.955 19.647 14.580 1.00 61.91 618 SER A C 1
ATOM 4903 O O . SER A 1 618 ? -4.430 20.776 14.655 1.00 61.91 618 SER A O 1
ATOM 4905 N N . ALA A 1 619 ? -2.786 19.418 13.972 1.00 61.53 619 ALA A N 1
ATOM 4906 C CA . ALA A 1 619 ? -1.927 20.457 13.395 1.00 61.53 619 ALA A CA 1
ATOM 4907 C C . ALA A 1 619 ? -2.568 21.234 12.229 1.00 61.53 619 ALA A C 1
ATOM 4909 O O . ALA A 1 619 ? -2.153 22.355 11.942 1.00 61.53 619 ALA A O 1
ATOM 4910 N N . VAL A 1 620 ? -3.567 20.656 11.554 1.00 67.00 620 VAL A N 1
ATOM 4911 C CA . VAL A 1 620 ? -4.318 21.310 10.474 1.00 67.00 620 VAL A CA 1
ATOM 4912 C C . VAL A 1 620 ? -5.733 21.595 10.959 1.00 67.00 620 VAL A C 1
ATOM 4914 O O . VAL A 1 620 ? -6.395 20.710 11.500 1.00 67.00 620 VAL A O 1
ATOM 4917 N N . GLN A 1 621 ? -6.214 22.819 10.728 1.00 72.81 621 GLN A N 1
ATOM 4918 C CA . GLN A 1 621 ? -7.581 23.202 11.077 1.00 72.81 621 GLN A CA 1
ATOM 4919 C C . GLN A 1 621 ? -8.604 22.331 10.344 1.00 72.81 621 GLN A C 1
ATOM 4921 O O . GLN A 1 621 ? -8.509 22.126 9.133 1.00 72.81 621 GLN A O 1
ATOM 4926 N N . VAL A 1 622 ? -9.624 21.885 11.076 1.00 79.81 622 VAL A N 1
ATOM 4927 C CA . VAL A 1 622 ? -10.709 21.036 10.564 1.00 79.81 622 VAL A CA 1
ATOM 4928 C C . VAL A 1 622 ? -11.396 21.663 9.345 1.00 79.81 622 VAL A C 1
ATOM 4930 O O . VAL A 1 622 ? -11.602 20.975 8.354 1.00 79.81 622 VAL A O 1
ATOM 4933 N N . ALA A 1 623 ? -11.633 22.980 9.342 1.00 80.00 623 ALA A N 1
ATOM 4934 C CA . ALA A 1 623 ? -12.249 23.684 8.209 1.00 80.00 623 ALA A CA 1
ATOM 4935 C C . ALA A 1 623 ? -11.458 23.552 6.892 1.00 80.00 623 ALA A C 1
ATOM 4937 O O . ALA A 1 623 ? -12.043 23.474 5.812 1.00 80.00 623 ALA A O 1
ATOM 4938 N N . ILE A 1 624 ? -10.123 23.502 6.968 1.00 77.38 624 ILE A N 1
ATOM 4939 C CA . ILE A 1 624 ? -9.271 23.301 5.788 1.00 77.38 624 ILE A CA 1
ATOM 4940 C C . ILE A 1 624 ? -9.406 21.862 5.289 1.00 77.38 624 ILE A C 1
ATOM 4942 O O . ILE A 1 624 ? -9.485 21.638 4.081 1.00 77.38 624 ILE A O 1
ATOM 4946 N N . LYS A 1 625 ? -9.463 20.895 6.216 1.00 79.75 625 LYS A N 1
ATOM 4947 C CA . LYS A 1 625 ? -9.670 19.485 5.875 1.00 79.75 625 LYS A CA 1
ATOM 4948 C C . LYS A 1 625 ? -11.019 19.277 5.198 1.00 79.75 625 LYS A C 1
ATOM 4950 O O . LYS A 1 625 ? -11.064 18.654 4.143 1.00 79.75 625 LYS A O 1
ATOM 4955 N N . GLU A 1 626 ? -12.079 19.859 5.751 1.00 85.44 626 GLU A N 1
ATOM 4956 C CA . GLU A 1 626 ? -13.431 19.729 5.210 1.00 85.44 626 GLU A CA 1
ATOM 4957 C C . GLU A 1 626 ? -13.533 20.324 3.807 1.00 85.44 626 GLU A C 1
ATOM 4959 O O . GLU A 1 626 ? -14.042 19.677 2.899 1.00 85.44 626 GLU A O 1
ATOM 4964 N N . LYS A 1 627 ? -12.941 21.504 3.576 1.00 84.88 627 LYS A N 1
ATOM 4965 C CA . LYS A 1 627 ? -12.896 22.096 2.234 1.00 84.88 627 LYS A CA 1
ATOM 4966 C C . LYS A 1 627 ? -12.228 21.166 1.214 1.00 84.88 627 LYS A C 1
ATOM 4968 O O . LYS A 1 627 ? -12.757 20.982 0.122 1.00 84.88 627 LYS A O 1
ATOM 4973 N N . ALA A 1 628 ? -11.086 20.573 1.565 1.00 83.50 628 ALA A N 1
ATOM 4974 C CA . ALA A 1 628 ? -10.376 19.655 0.676 1.00 83.50 628 ALA A CA 1
ATOM 4975 C C . ALA A 1 628 ? -11.182 18.372 0.397 1.00 83.50 628 ALA A C 1
ATOM 4977 O O . ALA A 1 628 ? -11.170 17.868 -0.727 1.00 83.50 628 ALA A O 1
ATOM 4978 N N . ILE A 1 629 ? -11.905 17.858 1.397 1.00 88.12 629 ILE A N 1
ATOM 4979 C CA . ILE A 1 629 ? -12.789 16.696 1.239 1.00 88.12 629 ILE A CA 1
ATOM 4980 C C . ILE A 1 629 ? -13.974 17.039 0.326 1.00 88.12 629 ILE A C 1
ATOM 4982 O O . ILE A 1 629 ? -14.272 16.268 -0.583 1.00 88.12 629 ILE A O 1
ATOM 4986 N N . SER A 1 630 ? -14.592 18.211 0.482 1.00 90.19 630 SER A N 1
ATOM 4987 C CA . SER A 1 630 ? -15.693 18.666 -0.381 1.00 90.19 630 SER A CA 1
ATOM 4988 C C . SER A 1 630 ? -15.262 18.894 -1.837 1.00 90.19 630 SER A C 1
ATOM 4990 O O . SER A 1 630 ? -16.020 18.619 -2.770 1.00 90.19 630 SER A O 1
ATOM 4992 N N . GLU A 1 631 ? -14.026 19.345 -2.073 1.00 88.50 631 GLU A N 1
ATOM 4993 C CA . GLU A 1 631 ? -13.450 19.422 -3.424 1.00 88.50 631 GLU A CA 1
ATOM 4994 C C . GLU A 1 631 ? -13.284 18.026 -4.052 1.00 88.50 631 GLU A C 1
ATOM 4996 O O . GLU A 1 631 ? -13.564 17.842 -5.241 1.00 88.50 631 GLU A O 1
ATOM 5001 N N . LEU A 1 632 ? -12.872 17.027 -3.261 1.00 88.62 632 LEU A N 1
ATOM 5002 C CA . LEU A 1 632 ? -12.776 15.635 -3.709 1.00 88.62 632 LEU A CA 1
ATOM 5003 C C . LEU A 1 632 ? -14.159 15.027 -3.989 1.00 88.62 632 LEU A C 1
ATOM 5005 O O . LEU A 1 632 ? -14.324 14.341 -4.996 1.00 88.62 632 LEU A O 1
ATOM 5009 N N . GLU A 1 633 ? -15.152 15.308 -3.147 1.00 93.62 633 GLU A N 1
ATOM 5010 C CA . GLU A 1 633 ? -16.545 14.895 -3.346 1.00 93.62 633 GLU A CA 1
ATOM 5011 C C . GLU A 1 633 ? -17.119 15.464 -4.646 1.00 93.62 633 GLU A C 1
ATOM 5013 O O . GLU A 1 633 ? -17.629 14.716 -5.476 1.00 93.62 633 GLU A O 1
ATOM 5018 N N . THR A 1 634 ? -16.925 16.763 -4.890 1.00 92.94 634 THR A N 1
ATOM 5019 C CA . THR A 1 634 ? -17.344 17.415 -6.143 1.00 92.94 634 THR A CA 1
ATOM 5020 C C . THR A 1 634 ? -16.661 16.786 -7.360 1.00 92.94 634 THR A C 1
ATOM 5022 O O . THR A 1 634 ? -17.267 16.630 -8.423 1.00 92.94 634 THR A O 1
ATOM 5025 N N . LEU A 1 635 ? -15.387 16.400 -7.227 1.00 90.88 635 LEU A N 1
ATOM 5026 C CA . LEU A 1 635 ? -14.663 15.696 -8.281 1.00 90.88 635 LEU A CA 1
ATOM 5027 C C . LEU A 1 635 ? -15.270 14.317 -8.548 1.00 90.88 635 LEU A C 1
ATOM 5029 O O . LEU A 1 635 ? -15.431 13.966 -9.718 1.00 90.88 635 LEU A O 1
ATOM 5033 N N . PHE A 1 636 ? -15.599 13.548 -7.507 1.00 93.56 636 PHE A N 1
ATOM 5034 C CA . PHE A 1 636 ? -16.245 12.243 -7.661 1.00 93.56 636 PHE A CA 1
ATOM 5035 C C . PHE A 1 636 ? -17.607 12.363 -8.321 1.00 93.56 636 PHE A C 1
ATOM 5037 O O . PHE A 1 636 ? -17.876 11.606 -9.254 1.00 93.56 636 PHE A O 1
ATOM 5044 N N . GLU A 1 637 ? -18.410 13.342 -7.912 1.00 93.06 637 GLU A N 1
ATOM 5045 C CA . GLU A 1 637 ? -19.722 13.583 -8.504 1.00 93.06 637 GLU A CA 1
ATOM 5046 C C . GLU A 1 637 ? -19.599 13.872 -9.999 1.00 93.06 637 GLU A C 1
ATOM 5048 O O . GLU A 1 637 ? -20.169 13.170 -10.831 1.00 93.06 637 GLU A O 1
ATOM 5053 N N . ARG A 1 638 ? -18.746 14.839 -10.358 1.00 92.69 638 ARG A N 1
ATOM 5054 C CA . ARG A 1 638 ? -18.563 15.270 -11.747 1.00 92.69 638 ARG A CA 1
ATOM 5055 C C . ARG A 1 638 ? -17.925 14.205 -12.641 1.00 92.69 638 ARG A C 1
ATOM 5057 O O . ARG A 1 638 ? -18.197 14.192 -13.836 1.00 92.69 638 ARG A O 1
ATOM 5064 N N . LYS A 1 639 ? -16.987 13.409 -12.117 1.00 89.75 639 LYS A N 1
ATOM 5065 C CA . LYS A 1 639 ? -16.157 12.500 -12.930 1.00 89.75 639 LYS A CA 1
ATOM 5066 C C . LYS A 1 639 ? -16.671 11.060 -12.955 1.00 89.75 639 LYS A C 1
ATOM 5068 O O . LYS A 1 639 ? -16.371 10.351 -13.909 1.00 89.75 639 LYS A O 1
ATOM 5073 N N . PHE A 1 640 ? -17.391 10.622 -11.925 1.00 91.69 640 PHE A N 1
ATOM 5074 C CA . PHE A 1 640 ? -17.783 9.221 -11.766 1.00 91.69 640 PHE A CA 1
ATOM 5075 C C . PHE A 1 640 ? -19.277 9.061 -11.485 1.00 91.69 640 PHE A C 1
ATOM 5077 O O . PHE A 1 640 ? -19.961 8.355 -12.224 1.00 91.69 640 PHE A O 1
ATOM 5084 N N . LEU A 1 641 ? -19.794 9.700 -10.432 1.00 92.00 641 LEU A N 1
ATOM 5085 C CA . LEU A 1 641 ? -21.130 9.378 -9.919 1.00 92.00 641 LEU A CA 1
ATOM 5086 C C . LEU A 1 641 ? -22.256 9.861 -10.834 1.00 92.00 641 LEU A C 1
ATOM 5088 O O . LEU A 1 641 ? -23.249 9.153 -10.966 1.00 92.00 641 LEU A O 1
ATOM 5092 N N . CYS A 1 642 ? -22.068 10.967 -11.559 1.00 93.19 642 CYS A N 1
ATOM 5093 C CA . CYS A 1 642 ? -23.039 11.447 -12.547 1.00 93.19 642 CYS A CA 1
ATOM 5094 C C . CYS A 1 642 ? -23.288 10.465 -13.711 1.00 93.19 642 CYS A C 1
ATOM 5096 O O . CYS A 1 642 ? -24.286 10.593 -14.417 1.00 93.19 642 CYS A O 1
ATOM 5098 N N . TYR A 1 643 ? -22.397 9.488 -13.908 1.00 92.69 643 TYR A N 1
ATOM 5099 C CA . TYR A 1 643 ? -22.523 8.436 -14.920 1.00 92.69 643 TYR A CA 1
ATOM 5100 C C . TYR A 1 643 ? -23.003 7.097 -14.344 1.00 92.69 643 TYR A C 1
ATOM 5102 O O . TYR A 1 643 ? -23.117 6.120 -15.085 1.00 92.69 643 TYR A O 1
ATOM 5110 N N . CYS A 1 644 ? -23.233 7.019 -13.030 1.00 93.00 644 CYS A N 1
ATOM 5111 C CA . CYS A 1 644 ? -23.675 5.797 -12.373 1.00 93.00 644 CYS A CA 1
ATOM 5112 C C . CYS A 1 644 ? -25.188 5.605 -12.522 1.00 93.00 644 CYS A C 1
ATOM 5114 O O . CYS A 1 644 ? -25.970 6.545 -12.425 1.00 93.00 644 CYS A O 1
ATOM 5116 N N . ASP A 1 645 ? -25.584 4.346 -12.691 1.00 91.94 645 ASP A N 1
ATOM 5117 C CA . ASP A 1 645 ? -26.980 3.912 -12.682 1.00 91.94 645 ASP A CA 1
ATOM 5118 C C . ASP A 1 645 ? -27.151 2.932 -11.513 1.00 91.94 645 ASP A C 1
ATOM 5120 O O . ASP A 1 645 ? -26.538 1.862 -11.552 1.00 91.94 645 ASP A O 1
ATOM 5124 N N . PRO A 1 646 ? -27.940 3.264 -10.474 1.00 88.00 646 PRO A N 1
ATOM 5125 C CA . PRO A 1 646 ? -28.159 2.385 -9.326 1.00 88.00 646 PRO A CA 1
ATOM 5126 C C . PRO A 1 646 ? -28.727 1.004 -9.682 1.00 88.00 646 PRO A C 1
ATOM 5128 O O . PRO A 1 646 ? -28.537 0.067 -8.910 1.00 88.00 646 PRO A O 1
ATOM 5131 N N . ALA A 1 647 ? -29.389 0.850 -10.836 1.00 89.00 647 ALA A N 1
ATOM 5132 C CA . ALA A 1 647 ? -29.891 -0.443 -11.302 1.00 89.00 647 ALA A CA 1
ATOM 5133 C C . ALA A 1 647 ? -28.767 -1.397 -11.744 1.00 89.00 647 ALA A C 1
ATOM 5135 O O . ALA A 1 647 ? -28.979 -2.606 -11.841 1.00 89.00 647 ALA A O 1
ATOM 5136 N N . ILE A 1 648 ? -27.566 -0.874 -12.011 1.00 89.75 648 ILE A N 1
ATOM 5137 C CA . ILE A 1 648 ? -26.388 -1.664 -12.364 1.00 89.75 648 ILE A CA 1
ATOM 5138 C C . ILE A 1 648 ? -25.605 -1.961 -11.073 1.00 89.75 648 ILE A C 1
ATOM 5140 O O . ILE A 1 648 ? -25.018 -1.040 -10.499 1.00 89.75 648 ILE A O 1
ATOM 5144 N N . PRO A 1 649 ? -25.489 -3.233 -10.632 1.00 88.06 649 PRO A N 1
ATOM 5145 C CA . PRO A 1 649 ? -24.857 -3.575 -9.350 1.00 88.06 649 PRO A CA 1
ATOM 5146 C C . PRO A 1 649 ? -23.426 -3.048 -9.208 1.00 88.06 649 PRO A C 1
ATOM 5148 O O . PRO A 1 649 ? -23.014 -2.565 -8.157 1.00 88.06 649 PRO A O 1
ATOM 5151 N N . TRP A 1 650 ? -22.663 -3.082 -10.299 1.00 89.62 650 TRP A N 1
ATOM 5152 C CA . TRP A 1 650 ? -21.311 -2.536 -10.330 1.00 89.62 650 TRP A CA 1
ATOM 5153 C C . TRP A 1 650 ? -21.266 -1.018 -10.079 1.00 89.62 650 TRP A C 1
ATOM 5155 O O . TRP A 1 650 ? -20.418 -0.532 -9.326 1.00 89.62 650 TRP A O 1
ATOM 5165 N N . HIS A 1 651 ? -22.186 -0.260 -10.681 1.00 92.12 651 HIS A N 1
ATOM 5166 C CA . HIS A 1 651 ? -22.287 1.186 -10.477 1.00 92.12 651 HIS A CA 1
ATOM 5167 C C . HIS A 1 651 ? -22.738 1.501 -9.052 1.00 92.12 651 HIS A C 1
ATOM 5169 O O . HIS A 1 651 ? -22.143 2.364 -8.407 1.00 92.12 651 HIS A O 1
ATOM 5175 N N . LEU A 1 652 ? -23.703 0.743 -8.528 1.00 89.50 652 LEU A N 1
ATOM 5176 C CA . LEU A 1 652 ? -24.129 0.833 -7.135 1.00 89.50 652 LEU A CA 1
ATOM 5177 C C . LEU A 1 652 ? -22.940 0.649 -6.174 1.00 89.50 652 LEU A C 1
ATOM 5179 O O . LEU A 1 652 ? -22.740 1.454 -5.264 1.00 89.50 652 LEU A O 1
ATOM 5183 N N . LEU A 1 653 ? -22.069 -0.331 -6.434 1.00 89.25 653 LEU A N 1
ATOM 5184 C CA . LEU A 1 653 ? -20.848 -0.532 -5.652 1.00 89.25 653 LEU A CA 1
ATOM 5185 C C . LEU A 1 653 ? -19.867 0.650 -5.753 1.00 89.25 653 LEU A C 1
ATOM 5187 O O . LEU A 1 653 ? -19.263 1.034 -4.750 1.00 89.25 653 LEU A O 1
ATOM 5191 N N . CYS A 1 654 ? -19.713 1.256 -6.934 1.00 92.38 654 CYS A N 1
ATOM 5192 C CA . CYS A 1 654 ? -18.887 2.456 -7.118 1.00 92.38 654 CYS A CA 1
ATOM 5193 C C . CYS A 1 654 ? -19.430 3.649 -6.317 1.00 92.38 654 CYS A C 1
ATOM 5195 O O . CYS A 1 654 ? -18.655 4.359 -5.670 1.00 92.38 654 CYS A O 1
ATOM 5197 N N . MET A 1 655 ? -20.753 3.837 -6.310 1.00 90.81 655 MET A N 1
ATOM 5198 C CA . MET A 1 655 ? -21.422 4.867 -5.513 1.00 90.81 655 MET A CA 1
ATOM 5199 C C . MET A 1 655 ? -21.207 4.641 -4.014 1.00 90.81 655 MET A C 1
ATOM 5201 O O . MET A 1 655 ? -20.863 5.581 -3.294 1.00 90.81 655 MET A O 1
ATOM 5205 N N . HIS A 1 656 ? -21.351 3.400 -3.541 1.00 87.69 656 HIS A N 1
ATOM 5206 C CA . HIS A 1 656 ? -21.092 3.055 -2.143 1.00 87.69 656 HIS A CA 1
ATOM 5207 C C . HIS A 1 656 ? -19.638 3.284 -1.746 1.00 87.69 656 HIS A C 1
ATOM 5209 O O . HIS A 1 656 ? -19.388 3.871 -0.694 1.00 87.69 656 HIS A O 1
ATOM 5215 N N . LEU A 1 657 ? -18.681 2.890 -2.591 1.00 89.94 657 LEU A N 1
ATOM 5216 C CA . LEU A 1 657 ? -17.264 3.146 -2.345 1.00 89.94 657 LEU A CA 1
ATOM 5217 C C . LEU A 1 657 ? -16.991 4.648 -2.197 1.00 89.94 657 LEU A C 1
ATOM 5219 O O . LEU A 1 657 ? -16.352 5.053 -1.227 1.00 89.94 657 LEU A O 1
ATOM 5223 N N . ALA A 1 658 ? -17.459 5.465 -3.146 1.00 91.56 658 ALA A N 1
ATOM 5224 C CA . ALA A 1 658 ? -17.221 6.906 -3.131 1.00 91.56 658 ALA A CA 1
ATOM 5225 C C . ALA A 1 658 ? -17.774 7.550 -1.851 1.00 91.56 658 ALA A C 1
ATOM 5227 O O . ALA A 1 658 ? -17.038 8.245 -1.150 1.00 91.56 658 ALA A O 1
ATOM 5228 N N . LYS A 1 659 ? -19.030 7.247 -1.497 1.00 88.38 659 LYS A N 1
ATOM 5229 C CA . LYS A 1 659 ? -19.679 7.761 -0.281 1.00 88.38 659 LYS A CA 1
ATOM 5230 C C . LYS A 1 659 ? -18.983 7.284 0.994 1.00 88.38 659 LYS A C 1
ATOM 5232 O O . LYS A 1 659 ? -18.618 8.101 1.834 1.00 88.38 659 LYS A O 1
ATOM 5237 N N . SER A 1 660 ? -18.734 5.979 1.120 1.00 88.06 660 SER A N 1
ATOM 5238 C CA . SER A 1 660 ? -18.105 5.386 2.307 1.00 88.06 660 SER A CA 1
ATOM 5239 C C . SER A 1 660 ? -16.712 5.964 2.566 1.00 88.06 660 SER A C 1
ATOM 5241 O O . SER A 1 660 ? -16.380 6.294 3.705 1.00 88.06 660 SER A O 1
ATOM 5243 N N . VAL A 1 661 ? -15.907 6.163 1.515 1.00 88.06 661 VAL A N 1
ATOM 5244 C CA . VAL A 1 661 ? -14.580 6.771 1.666 1.00 88.06 661 VAL A CA 1
ATOM 5245 C C . VAL A 1 661 ? -14.673 8.238 2.083 1.00 88.06 661 VAL A C 1
ATOM 5247 O O . VAL A 1 661 ? -13.887 8.656 2.931 1.00 88.06 661 VAL A O 1
ATOM 5250 N N . LEU A 1 662 ? -15.620 9.010 1.545 1.00 90.19 662 LEU A N 1
ATOM 5251 C CA . LEU A 1 662 ? -15.822 10.406 1.945 1.00 90.19 662 LEU A CA 1
ATOM 5252 C C . LEU A 1 662 ? -16.263 10.516 3.409 1.00 90.19 662 LEU A C 1
ATOM 5254 O O . LEU A 1 662 ? -15.668 11.287 4.160 1.00 90.19 662 LEU A O 1
ATOM 5258 N N . PHE A 1 663 ? -17.222 9.696 3.850 1.00 90.81 663 PHE A N 1
ATOM 5259 C CA . PHE A 1 663 ? -17.618 9.640 5.262 1.00 90.81 663 PHE A CA 1
ATOM 5260 C C . PHE A 1 663 ? -16.451 9.245 6.160 1.00 90.81 663 PHE A C 1
ATOM 5262 O O . PHE A 1 663 ? -16.223 9.881 7.185 1.00 90.81 663 PHE A O 1
ATOM 5269 N N . MET A 1 664 ? -15.647 8.264 5.745 1.00 87.75 664 MET A N 1
ATOM 5270 C CA . MET A 1 664 ? -14.453 7.872 6.487 1.00 87.75 664 MET A CA 1
ATOM 5271 C C . MET A 1 664 ? -13.406 8.996 6.539 1.00 87.75 664 MET A C 1
ATOM 5273 O O . MET A 1 664 ? -12.756 9.187 7.564 1.00 87.75 664 MET A O 1
ATOM 5277 N N . MET A 1 665 ? -13.222 9.762 5.461 1.00 86.12 665 MET A N 1
ATOM 5278 C CA . MET A 1 665 ? -12.314 10.914 5.449 1.00 86.12 665 MET A CA 1
ATOM 5279 C C . MET A 1 665 ? -12.787 12.028 6.384 1.00 86.12 665 MET A C 1
ATOM 5281 O O . MET A 1 665 ? -11.961 12.561 7.124 1.00 86.12 665 MET A O 1
ATOM 5285 N N . ARG A 1 666 ? -14.089 12.337 6.396 1.00 89.19 666 ARG A N 1
ATOM 5286 C CA . ARG A 1 666 ? -14.696 13.298 7.333 1.00 89.19 666 ARG A CA 1
ATOM 5287 C C . ARG A 1 666 ? -14.553 12.821 8.770 1.00 89.19 666 ARG A C 1
ATOM 5289 O O . ARG A 1 666 ? -14.025 13.546 9.607 1.00 89.19 666 ARG A O 1
ATOM 5296 N N . PHE A 1 667 ? -14.891 11.560 9.030 1.00 87.25 667 PHE A N 1
ATOM 5297 C CA . PHE A 1 667 ? -14.697 10.933 10.334 1.00 87.25 667 PHE A CA 1
ATOM 5298 C C . PHE A 1 667 ? -13.249 11.091 10.810 1.00 87.25 667 PHE A C 1
ATOM 5300 O O . PHE A 1 667 ? -13.008 11.540 11.922 1.00 87.25 667 PHE A O 1
ATOM 5307 N N . MET A 1 668 ? -12.269 10.810 9.949 1.00 80.50 668 MET A N 1
ATOM 5308 C CA . MET A 1 668 ? -10.851 10.983 10.273 1.00 80.50 668 MET A CA 1
ATOM 5309 C C . MET A 1 668 ? -10.438 12.446 10.464 1.00 80.50 668 MET A C 1
ATOM 5311 O O . MET A 1 668 ? -9.552 12.704 11.267 1.00 80.50 668 MET A O 1
ATOM 5315 N N . ALA A 1 669 ? -11.038 13.393 9.739 1.00 81.56 669 ALA A N 1
ATOM 5316 C CA . ALA A 1 669 ? -10.728 14.818 9.852 1.00 81.56 669 ALA A CA 1
ATOM 5317 C C . ALA A 1 669 ? -11.143 15.409 11.208 1.00 81.56 669 ALA A C 1
ATOM 5319 O O . ALA A 1 669 ? -10.426 16.265 11.742 1.00 81.56 669 ALA A O 1
ATOM 5320 N N . HIS A 1 670 ? -12.273 14.928 11.736 1.00 81.06 670 HIS A N 1
ATOM 5321 C CA . HIS A 1 670 ? -12.872 15.339 13.006 1.00 81.06 670 HIS A CA 1
ATOM 5322 C C . HIS A 1 670 ? -12.404 14.489 14.200 1.00 81.06 670 HIS A C 1
ATOM 5324 O O . HIS A 1 670 ? -12.264 15.002 15.305 1.00 81.06 670 HIS A O 1
ATOM 5330 N N . SER A 1 671 ? -12.105 13.205 13.988 1.00 71.44 671 SER A N 1
ATOM 5331 C CA . SER A 1 671 ? -11.566 12.302 15.009 1.00 71.44 671 SER A CA 1
ATOM 5332 C C . SER A 1 671 ? -10.073 12.584 15.205 1.00 71.44 671 SER A C 1
ATOM 5334 O O . SER A 1 671 ? -9.216 12.014 14.523 1.00 71.44 671 SER A O 1
ATOM 5336 N N . THR A 1 672 ? -9.744 13.504 16.114 1.00 62.09 672 THR A N 1
ATOM 5337 C CA . THR A 1 672 ? -8.351 13.751 16.505 1.00 62.09 672 THR A CA 1
ATOM 5338 C C . THR A 1 672 ? -7.827 12.606 17.365 1.00 62.09 672 THR A C 1
ATOM 5340 O O . THR A 1 672 ? -8.447 12.265 18.365 1.00 62.09 672 THR A O 1
ATOM 5343 N N . ASP A 1 673 ? -6.643 12.071 17.049 1.00 55.09 673 ASP A N 1
ATOM 5344 C CA . ASP A 1 673 ? -6.002 10.994 17.835 1.00 55.09 673 ASP A CA 1
ATOM 5345 C C . ASP A 1 673 ? -5.487 11.470 19.225 1.00 55.09 673 ASP A C 1
ATOM 5347 O O . ASP A 1 673 ? -4.826 10.723 19.946 1.00 55.09 673 ASP A O 1
ATOM 5351 N N . SER A 1 674 ? -5.781 12.718 19.615 1.00 44.69 674 SER A N 1
ATOM 5352 C CA . SER A 1 674 ? -5.442 13.297 20.917 1.00 44.69 674 SER A CA 1
ATOM 5353 C C . SER A 1 674 ? -6.557 13.016 21.923 1.00 44.69 674 SER A C 1
ATOM 5355 O O . SER A 1 674 ? -7.602 13.660 21.888 1.00 44.69 674 SER A O 1
ATOM 5357 N N . TYR A 1 675 ? -6.296 12.102 22.857 1.00 45.06 675 TYR A N 1
ATOM 5358 C CA . TYR A 1 675 ? -7.197 11.708 23.952 1.00 45.06 675 TYR A CA 1
ATOM 5359 C C . TYR A 1 675 ? -7.495 12.822 24.981 1.00 45.06 675 TYR A C 1
ATOM 5361 O O . TYR A 1 675 ? -8.246 12.592 25.922 1.00 45.06 675 TYR A O 1
ATOM 5369 N N . ASP A 1 676 ? -6.903 14.009 24.809 1.00 39.88 676 ASP A N 1
ATOM 5370 C CA . ASP A 1 676 ? -6.825 15.072 25.824 1.00 39.88 676 ASP A CA 1
ATOM 5371 C C . ASP A 1 676 ? -7.608 16.353 25.458 1.00 39.88 676 ASP A C 1
ATOM 5373 O O . ASP A 1 676 ? -7.482 17.378 26.129 1.00 39.88 676 ASP A O 1
ATOM 5377 N N . VAL A 1 677 ? -8.394 16.332 24.373 1.00 51.69 677 VAL A N 1
ATOM 5378 C CA . VAL A 1 677 ? -9.277 17.453 24.006 1.00 51.69 677 VAL A CA 1
ATOM 5379 C C . VAL A 1 677 ? -10.708 17.077 24.375 1.00 51.69 677 VAL A C 1
ATOM 5381 O O . VAL A 1 677 ? -11.224 16.079 23.879 1.00 51.69 677 VAL A O 1
ATOM 5384 N N . ASP A 1 678 ? -11.351 17.873 25.233 1.00 56.16 678 ASP A N 1
ATOM 5385 C CA . ASP A 1 678 ? -12.794 17.791 25.477 1.00 56.16 678 ASP A CA 1
ATOM 5386 C C . ASP A 1 678 ? -13.535 18.079 24.159 1.00 56.16 678 ASP A C 1
ATOM 5388 O O . ASP A 1 678 ? -13.773 19.233 23.803 1.00 56.16 678 ASP A O 1
ATOM 5392 N N . ILE A 1 679 ? -13.841 17.020 23.403 1.00 69.19 679 ILE A N 1
ATOM 5393 C CA . ILE A 1 679 ? -14.650 17.078 22.178 1.00 69.19 679 ILE A CA 1
ATOM 5394 C C . ILE A 1 679 ? -16.042 17.587 22.560 1.00 69.19 679 ILE A C 1
ATOM 5396 O O . ILE A 1 679 ? -16.642 17.073 23.516 1.00 69.19 679 ILE A O 1
ATOM 5400 N N . SER A 1 680 ? -16.559 18.573 21.820 1.00 78.31 680 SER A N 1
ATOM 5401 C CA . SER A 1 680 ? -17.885 19.131 22.094 1.00 78.31 680 SER A CA 1
ATOM 5402 C C . SER A 1 680 ? -18.969 18.047 21.946 1.00 78.31 680 SER A C 1
ATOM 5404 O O . SER A 1 680 ? -18.795 17.097 21.177 1.00 78.31 680 SER A O 1
ATOM 5406 N N . PRO A 1 681 ? -20.094 18.131 22.678 1.00 79.00 681 PRO A N 1
ATOM 5407 C CA . PRO A 1 681 ? -21.177 17.161 22.521 1.00 79.00 681 PRO A CA 1
ATOM 5408 C C . PRO A 1 681 ? -21.710 17.121 21.078 1.00 79.00 681 PRO A C 1
ATOM 5410 O O . PRO A 1 681 ? -21.973 16.038 20.562 1.00 79.00 681 PRO A O 1
ATOM 5413 N N . GLU A 1 682 ? -21.757 18.263 20.389 1.00 82.62 682 GLU A N 1
ATOM 5414 C CA . GLU A 1 682 ? -22.156 18.362 18.979 1.00 82.62 682 GLU A CA 1
ATOM 5415 C C . GLU A 1 682 ? -21.164 17.656 18.041 1.00 82.62 682 GLU A C 1
ATOM 5417 O O . GLU A 1 682 ? -21.560 16.973 17.097 1.00 82.62 682 GLU A O 1
ATOM 5422 N N . GLU A 1 683 ? -19.862 17.780 18.305 1.00 81.69 683 GLU A N 1
ATOM 5423 C CA . GLU A 1 683 ? -18.828 17.069 17.550 1.00 81.69 683 GLU A CA 1
ATOM 5424 C C . GLU A 1 683 ? -18.902 15.553 17.776 1.00 81.69 683 GLU A C 1
ATOM 5426 O O . GLU A 1 683 ? -18.713 14.783 16.833 1.00 81.69 683 GLU A O 1
ATOM 5431 N N . LYS A 1 684 ? -19.233 15.103 18.995 1.00 83.00 684 LYS A N 1
ATOM 5432 C CA . LYS A 1 684 ? -19.475 13.678 19.277 1.00 83.00 684 LYS A CA 1
ATOM 5433 C C . LYS A 1 684 ? -20.710 13.149 18.551 1.00 83.00 684 LYS A C 1
ATOM 5435 O O . LYS A 1 684 ? -20.666 12.030 18.050 1.00 83.00 684 LYS A O 1
ATOM 5440 N N . ASP A 1 685 ? -21.790 13.928 18.480 1.00 87.44 685 ASP A N 1
ATOM 5441 C CA . ASP A 1 685 ? -22.995 13.558 17.724 1.00 87.44 685 ASP A CA 1
ATOM 5442 C C . ASP A 1 685 ? -22.685 13.388 16.235 1.00 87.44 685 ASP A C 1
ATOM 5444 O O . ASP A 1 685 ? -23.044 12.376 15.633 1.00 87.44 685 ASP A O 1
ATOM 5448 N N . MET A 1 686 ? -21.932 14.324 15.657 1.00 88.88 686 MET A N 1
ATOM 5449 C CA . MET A 1 686 ? -21.493 14.240 14.265 1.00 88.88 686 MET A CA 1
ATOM 5450 C C . MET A 1 686 ? -20.579 13.032 14.011 1.00 88.88 686 MET A C 1
ATOM 5452 O O . MET A 1 686 ? -20.753 12.326 13.018 1.00 88.88 686 MET A O 1
ATOM 5456 N N . LEU A 1 687 ? -19.612 12.763 14.894 1.00 89.75 687 LEU A N 1
ATOM 5457 C CA . LEU A 1 687 ? -18.731 11.597 14.769 1.00 89.75 687 LEU A CA 1
ATOM 5458 C C . LEU A 1 687 ? -19.502 10.277 14.874 1.00 89.75 687 LEU A C 1
ATOM 5460 O O . LEU A 1 687 ? -19.194 9.340 14.134 1.00 89.75 687 LEU A O 1
ATOM 5464 N N . PHE A 1 688 ? -20.502 10.207 15.756 1.00 91.44 688 PHE A N 1
ATOM 5465 C CA . PHE A 1 688 ? -21.396 9.057 15.873 1.00 91.44 688 PHE A CA 1
ATOM 5466 C C . PHE A 1 688 ? -22.199 8.848 14.583 1.00 91.44 688 PHE A C 1
ATOM 5468 O O . PHE A 1 688 ? -22.201 7.743 14.039 1.00 91.44 688 PHE A O 1
ATOM 5475 N N . ASP A 1 689 ? -22.793 9.913 14.038 1.00 91.69 689 ASP A N 1
ATOM 5476 C CA . ASP A 1 689 ? -23.551 9.865 12.783 1.00 91.69 689 ASP A CA 1
ATOM 5477 C C . ASP A 1 689 ? -22.671 9.431 11.598 1.00 91.69 689 ASP A C 1
ATOM 5479 O O . ASP A 1 689 ? -23.065 8.573 10.806 1.00 91.69 689 ASP A O 1
ATOM 5483 N N . LEU A 1 690 ? -21.445 9.955 11.493 1.00 91.94 690 LEU A N 1
ATOM 5484 C CA . LEU A 1 690 ? -20.487 9.552 10.459 1.00 91.94 690 LEU A CA 1
ATOM 5485 C C . LEU A 1 690 ? -20.073 8.081 10.604 1.00 91.94 690 LEU A C 1
ATOM 5487 O O . LEU A 1 690 ? -20.013 7.359 9.608 1.00 91.94 690 LEU A O 1
ATOM 5491 N N . ALA A 1 691 ? -19.799 7.614 11.825 1.00 91.69 691 ALA A N 1
ATOM 5492 C CA . ALA A 1 691 ? -19.431 6.221 12.079 1.00 91.69 691 ALA A CA 1
ATOM 5493 C C . ALA A 1 691 ? -20.579 5.248 11.757 1.00 91.69 691 ALA A C 1
ATOM 5495 O O . ALA A 1 691 ? -20.345 4.175 11.185 1.00 91.69 691 ALA A O 1
ATOM 5496 N N . LEU A 1 692 ? -21.816 5.645 12.063 1.00 93.69 692 LEU A N 1
ATOM 5497 C CA . LEU A 1 692 ? -23.022 4.912 11.696 1.00 93.69 692 LEU A CA 1
ATOM 5498 C C . LEU A 1 692 ? -23.194 4.855 10.173 1.00 93.69 692 LEU A C 1
ATOM 5500 O O . LEU A 1 692 ? -23.390 3.772 9.628 1.00 93.69 692 LEU A O 1
ATOM 5504 N N . GLN A 1 693 ? -23.031 5.978 9.466 1.00 92.06 693 GLN A N 1
ATOM 5505 C CA . GLN A 1 693 ? -23.116 6.027 8.000 1.00 92.06 693 GLN A CA 1
ATOM 5506 C C . GLN A 1 693 ? -22.045 5.172 7.314 1.00 92.06 693 GLN A C 1
ATOM 5508 O O . GLN A 1 693 ? -22.342 4.500 6.322 1.00 92.06 693 GLN A O 1
ATOM 5513 N N . VAL A 1 694 ? -20.811 5.159 7.835 1.00 89.62 694 VAL A N 1
ATOM 5514 C CA . VAL A 1 694 ? -19.750 4.266 7.345 1.00 89.62 694 VAL A CA 1
ATOM 5515 C C . VAL A 1 694 ? -20.178 2.809 7.508 1.00 89.62 694 VAL A C 1
ATOM 5517 O O . VAL A 1 694 ? -20.138 2.066 6.529 1.00 89.62 694 VAL A O 1
ATOM 5520 N N . SER A 1 695 ? -20.636 2.419 8.700 1.00 90.62 695 SER A N 1
ATOM 5521 C CA . SER A 1 695 ? -21.031 1.036 9.002 1.00 90.62 695 SER A CA 1
ATOM 5522 C C . SER A 1 695 ? -22.231 0.587 8.161 1.00 90.62 695 SER A C 1
ATOM 5524 O O . SER A 1 695 ? -22.160 -0.444 7.495 1.00 90.62 695 SER A O 1
ATOM 5526 N N . ALA A 1 696 ? -23.281 1.408 8.084 1.00 90.69 696 ALA A N 1
ATOM 5527 C CA . ALA A 1 696 ? -24.468 1.142 7.272 1.00 90.69 696 ALA A CA 1
ATOM 5528 C C . ALA A 1 696 ? -24.130 1.007 5.777 1.00 90.69 696 ALA A C 1
ATOM 5530 O O . ALA A 1 696 ? -24.600 0.087 5.108 1.00 90.69 696 ALA A O 1
ATOM 5531 N N . SER A 1 697 ? -23.250 1.870 5.253 1.00 85.81 697 SER A N 1
ATOM 5532 C CA . SER A 1 697 ? -22.801 1.789 3.855 1.00 85.81 697 SER A CA 1
ATOM 5533 C C . SER A 1 697 ? -22.046 0.490 3.554 1.00 85.81 697 SER A C 1
ATOM 5535 O O . SER A 1 697 ? -22.145 -0.030 2.445 1.00 85.81 697 SER A O 1
ATOM 5537 N N . GLN A 1 698 ? -21.283 -0.040 4.517 1.00 84.25 698 GLN A N 1
ATOM 5538 C CA . GLN A 1 698 ? -20.580 -1.318 4.360 1.00 84.25 698 GLN A CA 1
ATOM 5539 C C . GLN A 1 698 ? -21.532 -2.508 4.473 1.00 84.25 698 GLN A C 1
ATOM 5541 O O . GLN A 1 698 ? -21.461 -3.422 3.652 1.00 84.25 698 GLN A O 1
ATOM 5546 N N . ASN A 1 699 ? -22.450 -2.475 5.438 1.00 88.94 699 ASN A N 1
ATOM 5547 C CA . ASN A 1 699 ? -23.443 -3.527 5.628 1.00 88.94 699 ASN A CA 1
ATOM 5548 C C . ASN A 1 699 ? -24.388 -3.666 4.442 1.00 88.94 699 ASN A C 1
ATOM 5550 O O . ASN A 1 699 ? -24.769 -4.783 4.104 1.00 88.94 699 ASN A O 1
ATOM 5554 N N . LEU A 1 700 ? -24.688 -2.569 3.749 1.00 85.88 700 LEU A N 1
ATOM 5555 C CA . LEU A 1 700 ? -25.479 -2.611 2.526 1.00 85.88 700 LEU A CA 1
ATOM 5556 C C . LEU A 1 700 ? -24.831 -3.487 1.442 1.00 85.88 700 LEU A C 1
ATOM 5558 O O . LEU A 1 700 ? -25.527 -4.200 0.719 1.00 85.88 700 LEU A O 1
ATOM 5562 N N . ALA A 1 701 ? -23.496 -3.516 1.366 1.00 82.62 701 ALA A N 1
ATOM 5563 C CA . ALA A 1 701 ? -22.789 -4.417 0.459 1.00 82.62 701 ALA A CA 1
ATOM 5564 C C . ALA A 1 701 ? -22.867 -5.894 0.896 1.00 82.62 701 ALA A C 1
ATOM 5566 O O . ALA A 1 701 ? -22.753 -6.786 0.056 1.00 82.62 701 ALA A O 1
ATOM 5567 N N . TYR A 1 702 ? -23.093 -6.171 2.186 1.00 84.94 702 TYR A N 1
ATOM 5568 C CA . TYR A 1 702 ? -23.371 -7.524 2.669 1.00 84.94 702 TYR A CA 1
ATOM 5569 C C . TYR A 1 702 ? -24.811 -7.954 2.406 1.00 84.94 702 TYR A C 1
ATOM 5571 O O . TYR A 1 702 ? -25.024 -9.099 2.008 1.00 84.94 702 TYR A O 1
ATOM 5579 N N . THR A 1 703 ? -25.790 -7.072 2.601 1.00 87.44 703 THR A N 1
ATOM 5580 C CA . THR A 1 703 ? -27.215 -7.419 2.502 1.00 87.44 703 THR A CA 1
ATOM 5581 C C . THR A 1 703 ? -27.736 -7.429 1.065 1.00 87.44 703 THR A C 1
ATOM 5583 O O . THR A 1 703 ? -28.654 -8.186 0.761 1.00 87.44 703 THR A O 1
ATOM 5586 N N . THR A 1 704 ? -27.127 -6.663 0.156 1.00 89.06 704 THR A N 1
ATOM 5587 C CA . THR A 1 704 ? -27.532 -6.622 -1.259 1.00 89.06 704 THR A CA 1
ATOM 5588 C C . THR A 1 704 ? -27.086 -7.888 -1.993 1.00 89.06 704 THR A C 1
ATOM 5590 O O . THR A 1 704 ? -25.890 -8.171 -2.117 1.00 89.06 704 THR A O 1
ATOM 5593 N N . LYS A 1 705 ? -28.044 -8.657 -2.520 1.00 86.88 705 LYS A N 1
ATOM 5594 C CA . LYS A 1 705 ? -27.800 -9.961 -3.158 1.00 86.88 705 LYS A CA 1
ATOM 5595 C C . LYS A 1 705 ? -26.891 -9.853 -4.382 1.00 86.88 705 LYS A C 1
ATOM 5597 O O . LYS A 1 705 ? -26.012 -10.693 -4.570 1.00 86.88 705 LYS A O 1
ATOM 5602 N N . GLU A 1 706 ? -27.062 -8.808 -5.178 1.00 86.25 706 GLU A N 1
ATOM 5603 C CA . GLU A 1 706 ? -26.323 -8.560 -6.416 1.00 86.25 706 GLU A CA 1
ATOM 5604 C C . GLU A 1 706 ? -24.849 -8.220 -6.152 1.00 86.25 706 GLU A C 1
ATOM 5606 O O . GLU A 1 706 ? -24.009 -8.380 -7.035 1.00 86.25 706 GLU A O 1
ATOM 5611 N N . LEU A 1 707 ? -24.516 -7.793 -4.927 1.00 87.94 707 LEU A N 1
ATOM 5612 C CA . LEU A 1 707 ? -23.156 -7.442 -4.513 1.00 87.94 707 LEU A CA 1
ATOM 5613 C C . LEU A 1 707 ? -22.400 -8.604 -3.855 1.00 87.94 707 LEU A C 1
ATOM 5615 O O . LEU A 1 707 ? -21.233 -8.453 -3.488 1.00 87.94 707 LEU A O 1
ATOM 5619 N N . ARG A 1 708 ? -23.023 -9.785 -3.753 1.00 88.38 708 ARG A N 1
ATOM 5620 C CA . ARG A 1 708 ? -22.457 -10.965 -3.082 1.00 88.38 708 ARG A CA 1
ATOM 5621 C C . ARG A 1 708 ? -21.059 -11.334 -3.586 1.00 88.38 708 ARG A C 1
ATOM 5623 O O . ARG A 1 708 ? -20.161 -11.547 -2.776 1.00 88.38 708 ARG A O 1
ATOM 5630 N N . GLY A 1 709 ? -20.847 -11.314 -4.905 1.00 88.06 709 GLY A N 1
ATOM 5631 C CA . GLY A 1 709 ? -19.553 -11.630 -5.526 1.00 88.06 709 GLY A CA 1
ATOM 5632 C C . GLY A 1 709 ? -18.417 -10.657 -5.177 1.00 88.06 709 GLY A C 1
ATOM 5633 O O . GLY A 1 709 ? -17.255 -10.957 -5.437 1.00 88.06 709 GLY A O 1
ATOM 5634 N N . PHE A 1 710 ? -18.720 -9.510 -4.562 1.00 90.88 710 PHE A N 1
ATOM 5635 C CA . PHE A 1 710 ? -17.745 -8.494 -4.159 1.00 90.88 710 PHE A CA 1
ATOM 5636 C C . PHE A 1 710 ? -17.459 -8.483 -2.649 1.00 90.88 710 PHE A C 1
ATOM 5638 O O . PHE A 1 710 ? -16.592 -7.731 -2.201 1.00 90.88 710 PHE A O 1
ATOM 5645 N N . ARG A 1 711 ? -18.130 -9.328 -1.851 1.00 88.44 711 ARG A N 1
ATOM 5646 C CA . ARG A 1 711 ? -17.971 -9.375 -0.383 1.00 88.44 711 ARG A CA 1
ATOM 5647 C C . ARG A 1 711 ? -16.530 -9.602 0.060 1.00 88.44 711 ARG A C 1
ATOM 5649 O O . ARG A 1 711 ? -16.086 -8.958 1.004 1.00 88.44 711 ARG A O 1
ATOM 5656 N N . TRP A 1 712 ? -15.778 -10.442 -0.658 1.00 89.12 712 TRP A N 1
ATOM 5657 C CA . TRP A 1 712 ? -14.348 -10.666 -0.407 1.00 89.12 712 TRP A CA 1
ATOM 5658 C C . TRP A 1 712 ? -13.571 -9.338 -0.335 1.00 89.12 712 TRP A C 1
ATOM 5660 O O . TRP A 1 712 ? -12.701 -9.152 0.512 1.00 89.12 712 TRP A O 1
ATOM 5670 N N . HIS A 1 713 ? -13.901 -8.363 -1.184 1.00 88.12 713 HIS A N 1
ATOM 5671 C CA . HIS A 1 713 ? -13.234 -7.064 -1.192 1.00 88.12 713 HIS A CA 1
ATOM 5672 C C . HIS A 1 713 ? -13.690 -6.165 -0.044 1.00 88.12 713 HIS A C 1
ATOM 5674 O O . HIS A 1 713 ? -12.851 -5.501 0.570 1.00 88.12 713 HIS A O 1
ATOM 5680 N N . VAL A 1 714 ? -14.988 -6.176 0.270 1.00 86.38 714 VAL A N 1
ATOM 5681 C CA . VAL A 1 714 ? -15.568 -5.423 1.395 1.00 86.38 714 VAL A CA 1
ATOM 5682 C C . VAL A 1 714 ? -14.956 -5.890 2.716 1.00 86.38 714 VAL A C 1
ATOM 5684 O O . VAL A 1 714 ? -14.490 -5.054 3.490 1.00 86.38 714 VAL A O 1
ATOM 5687 N N . ASN A 1 715 ? -14.835 -7.207 2.911 1.00 85.81 715 ASN A N 1
ATOM 5688 C CA . ASN A 1 715 ? -14.160 -7.829 4.054 1.00 85.81 715 ASN A CA 1
ATOM 5689 C C . ASN A 1 715 ? -12.707 -7.344 4.167 1.00 85.81 715 ASN A C 1
ATOM 5691 O O . ASN A 1 715 ? -12.274 -6.847 5.206 1.00 85.81 715 ASN A O 1
ATOM 5695 N N . LEU A 1 716 ? -11.965 -7.402 3.055 1.00 82.44 716 LEU A N 1
ATOM 5696 C CA . LEU A 1 716 ? -10.587 -6.913 2.978 1.00 82.44 716 LEU A CA 1
ATOM 5697 C C . LEU A 1 716 ? -10.474 -5.394 3.154 1.00 82.44 716 LEU A C 1
ATOM 5699 O O . LEU A 1 716 ? -9.369 -4.896 3.245 1.00 82.44 716 LEU A O 1
ATOM 5703 N N . ASN A 1 717 ? -11.550 -4.610 3.140 1.00 81.38 717 ASN A N 1
ATOM 5704 C CA . ASN A 1 717 ? -11.481 -3.152 3.299 1.00 81.38 717 ASN A CA 1
ATOM 5705 C C . ASN A 1 717 ? -12.414 -2.656 4.413 1.00 81.38 717 ASN A C 1
ATOM 5707 O O . ASN A 1 717 ? -12.828 -1.492 4.402 1.00 81.38 717 ASN A O 1
ATOM 5711 N N . PHE A 1 718 ? -12.728 -3.513 5.390 1.00 86.06 718 PHE A N 1
ATOM 5712 C CA . PHE A 1 718 ? -13.622 -3.164 6.491 1.00 86.06 718 PHE A CA 1
ATOM 5713 C C . PHE A 1 718 ? -13.082 -1.977 7.312 1.00 86.06 718 PHE A C 1
ATOM 5715 O O . PHE A 1 718 ? -11.884 -1.921 7.623 1.00 86.06 718 PHE A O 1
ATOM 5722 N N . GLN A 1 719 ? -13.940 -0.999 7.637 1.00 86.56 719 GLN A N 1
ATOM 5723 C CA . GLN A 1 719 ? -13.528 0.256 8.283 1.00 86.56 719 GLN A CA 1
ATOM 5724 C C . GLN A 1 719 ? -13.544 0.121 9.809 1.00 86.56 719 GLN A C 1
ATOM 5726 O O . GLN A 1 719 ? -14.325 0.753 10.518 1.00 86.56 719 GLN A O 1
ATOM 5731 N N . TRP A 1 720 ? -12.610 -0.677 10.325 1.00 84.94 720 TRP A N 1
ATOM 5732 C CA . TRP A 1 720 ? -12.529 -1.015 11.747 1.00 84.94 720 TRP A CA 1
ATOM 5733 C C . TRP A 1 720 ? -12.509 0.184 12.701 1.00 84.94 720 TRP A C 1
ATOM 5735 O O . TRP A 1 720 ? -13.110 0.111 13.767 1.00 84.94 720 TRP A O 1
ATOM 5745 N N . LYS A 1 721 ? -11.850 1.297 12.342 1.00 83.44 721 LYS A N 1
ATOM 5746 C CA . LYS A 1 721 ? -11.759 2.470 13.233 1.00 83.44 721 LYS A CA 1
ATOM 5747 C C . LYS A 1 721 ? -13.136 3.095 13.500 1.00 83.44 721 LYS A C 1
ATOM 5749 O O . LYS A 1 721 ? -13.430 3.409 14.647 1.00 83.44 721 LYS A O 1
ATOM 5754 N N . ALA A 1 722 ? -13.966 3.244 12.464 1.00 88.06 722 ALA A N 1
ATOM 5755 C CA . ALA A 1 722 ? -15.323 3.772 12.604 1.00 88.06 722 ALA A CA 1
ATOM 5756 C C . ALA A 1 722 ? -16.212 2.800 13.396 1.00 88.06 722 ALA A C 1
ATOM 5758 O O . ALA A 1 722 ? -16.918 3.217 14.306 1.00 88.06 722 ALA A O 1
ATOM 5759 N N . PHE A 1 723 ? -16.097 1.498 13.118 1.00 91.06 723 PHE A N 1
ATOM 5760 C CA . PHE A 1 723 ? -16.842 0.457 13.828 1.00 91.06 723 PHE A CA 1
ATOM 5761 C C . PHE A 1 723 ? -16.518 0.405 15.333 1.00 91.06 723 PHE A C 1
ATOM 5763 O O . PHE A 1 723 ? -17.417 0.391 16.169 1.00 91.06 723 PHE A O 1
ATOM 5770 N N . ILE A 1 724 ? -15.232 0.448 15.698 1.00 88.62 724 ILE A N 1
ATOM 5771 C CA . ILE A 1 724 ? -14.792 0.470 17.104 1.00 88.62 724 ILE A CA 1
ATOM 5772 C C . ILE A 1 724 ? -15.269 1.741 17.808 1.00 88.62 724 ILE A C 1
ATOM 5774 O O . ILE A 1 724 ? -15.712 1.673 18.954 1.00 88.62 724 ILE A O 1
ATOM 5778 N N . TYR A 1 725 ? -15.195 2.891 17.133 1.00 89.06 725 TYR A N 1
ATOM 5779 C CA . TYR A 1 725 ? -15.698 4.148 17.680 1.00 89.06 725 TYR A CA 1
ATOM 5780 C C . TYR A 1 725 ? -17.206 4.083 17.948 1.00 89.06 725 TYR A C 1
ATOM 5782 O O . TYR A 1 725 ? -17.637 4.445 19.040 1.00 89.06 725 TYR A O 1
ATOM 5790 N N . LEU A 1 726 ? -17.986 3.547 17.001 1.00 91.62 726 LEU A N 1
ATOM 5791 C CA . LEU A 1 726 ? -19.429 3.357 17.150 1.00 91.62 726 LEU A CA 1
ATOM 5792 C C . LEU A 1 726 ? -19.752 2.532 18.405 1.00 91.62 726 LEU A C 1
ATOM 5794 O O . LEU A 1 726 ? -20.520 2.979 19.251 1.00 91.62 726 LEU A O 1
ATOM 5798 N N . ILE A 1 727 ? -19.103 1.375 18.582 1.00 91.62 727 ILE A N 1
ATOM 5799 C CA . ILE A 1 727 ? -19.301 0.520 19.766 1.00 91.62 727 ILE A CA 1
ATOM 5800 C C . ILE A 1 727 ? -18.850 1.227 21.052 1.00 91.62 727 ILE A C 1
ATOM 5802 O O . ILE A 1 727 ? -19.501 1.110 22.091 1.00 91.62 727 ILE A O 1
ATOM 5806 N N . SER A 1 728 ? -17.746 1.974 21.007 1.00 88.56 728 SER A N 1
ATOM 5807 C CA . SER A 1 728 ? -17.263 2.729 22.165 1.00 88.56 728 SER A CA 1
ATOM 5808 C C . SER A 1 728 ? -18.276 3.781 22.621 1.00 88.56 728 SER A C 1
ATOM 5810 O O . SER A 1 728 ? -18.522 3.901 23.820 1.00 88.56 728 SER A O 1
ATOM 5812 N N . GLU A 1 729 ? -18.893 4.512 21.692 1.00 89.25 729 GLU A N 1
ATOM 5813 C CA . GLU A 1 729 ? -19.932 5.500 22.003 1.00 89.25 729 GLU A CA 1
ATOM 5814 C C . GLU A 1 729 ? -21.222 4.846 22.522 1.00 89.25 729 GLU A C 1
ATOM 5816 O O . GLU A 1 729 ? -21.852 5.394 23.427 1.00 89.25 729 GLU A O 1
ATOM 5821 N N . LEU A 1 730 ? -21.574 3.643 22.051 1.00 90.56 730 LEU A N 1
ATOM 5822 C CA . LEU A 1 730 ? -22.719 2.866 22.559 1.00 90.56 730 LEU A CA 1
ATOM 5823 C C . LEU A 1 730 ? -22.587 2.461 24.039 1.00 90.56 730 LEU A C 1
ATOM 5825 O O . LEU A 1 730 ? -23.575 2.109 24.675 1.00 90.56 730 LEU A O 1
ATOM 5829 N N . ARG A 1 731 ? -21.392 2.562 24.639 1.00 87.38 731 ARG A N 1
ATOM 5830 C CA . ARG A 1 731 ? -21.211 2.410 26.099 1.00 87.38 731 ARG A CA 1
ATOM 5831 C C . ARG A 1 731 ? -21.799 3.569 26.899 1.00 87.38 731 ARG A C 1
ATOM 5833 O O . ARG A 1 731 ? -22.042 3.423 28.095 1.00 87.38 731 ARG A O 1
ATOM 5840 N N . HIS A 1 732 ? -21.926 4.730 26.267 1.00 85.75 732 HIS A N 1
ATOM 5841 C CA . HIS A 1 732 ? -22.346 5.979 26.894 1.00 85.75 732 HIS A CA 1
ATOM 5842 C C . HIS A 1 732 ? -23.721 6.427 26.386 1.00 85.75 732 HIS A C 1
ATOM 5844 O O . HIS A 1 732 ? -24.517 6.953 27.160 1.00 85.75 732 HIS A O 1
ATOM 5850 N N . ARG A 1 733 ? -24.013 6.190 25.101 1.00 85.69 733 ARG A N 1
ATOM 5851 C CA . ARG A 1 733 ? -25.294 6.471 24.446 1.00 85.69 733 ARG A CA 1
ATOM 5852 C C . ARG A 1 733 ? -26.209 5.260 24.570 1.00 85.69 733 ARG A C 1
ATOM 5854 O O . ARG A 1 733 ? -26.045 4.278 23.855 1.00 85.69 733 ARG A O 1
ATOM 5861 N N . VAL A 1 734 ? -27.157 5.343 25.494 1.00 81.75 734 VAL A N 1
ATOM 5862 C CA . VAL A 1 734 ? -28.009 4.208 25.890 1.00 81.75 734 VAL A CA 1
ATOM 5863 C C . VAL A 1 734 ? -29.476 4.349 25.473 1.00 81.75 734 VAL A C 1
ATOM 5865 O O . VAL A 1 734 ? -30.232 3.384 25.546 1.00 81.75 734 VAL A O 1
ATOM 5868 N N . GLU A 1 735 ? -29.879 5.530 25.006 1.00 80.38 735 GLU A N 1
ATOM 5869 C CA . GLU A 1 735 ? -31.260 5.850 24.636 1.00 80.38 735 GLU A CA 1
ATOM 5870 C C . GLU A 1 735 ? -31.311 6.592 23.293 1.00 80.38 735 GLU A C 1
ATOM 5872 O O . GLU A 1 735 ? -30.443 7.418 22.997 1.00 80.38 735 GLU A O 1
ATOM 5877 N N . GLY A 1 736 ? -32.352 6.317 22.500 1.00 83.62 736 GLY A N 1
ATOM 5878 C CA . GLY A 1 736 ? -32.671 7.017 21.252 1.00 83.62 736 GLY A CA 1
ATOM 5879 C C . GLY A 1 736 ? -32.743 6.100 20.027 1.00 83.62 736 GLY A C 1
ATOM 5880 O O . GLY A 1 736 ? -32.042 5.100 19.942 1.00 83.62 736 GLY A O 1
ATOM 5881 N N . GLU A 1 737 ? -33.538 6.490 19.030 1.00 86.69 737 GLU A N 1
ATOM 5882 C CA . GLU A 1 737 ? -33.747 5.718 17.789 1.00 86.69 737 GLU A CA 1
ATOM 5883 C C . GLU A 1 737 ? -32.436 5.435 17.035 1.00 86.69 737 GLU A C 1
ATOM 5885 O O . GLU A 1 737 ? -32.207 4.339 16.529 1.00 86.69 737 GLU A O 1
ATOM 5890 N N . LYS A 1 738 ? -31.514 6.406 17.031 1.00 87.00 738 LYS A N 1
ATOM 5891 C CA . LYS A 1 738 ? -30.181 6.244 16.433 1.00 87.00 738 LYS A CA 1
ATOM 5892 C C . LYS A 1 738 ? -29.325 5.185 17.142 1.00 87.00 738 LYS A C 1
ATOM 5894 O O . LYS A 1 738 ? -28.464 4.585 16.505 1.00 87.00 738 LYS A O 1
ATOM 5899 N N . VAL A 1 739 ? -29.530 4.966 18.444 1.0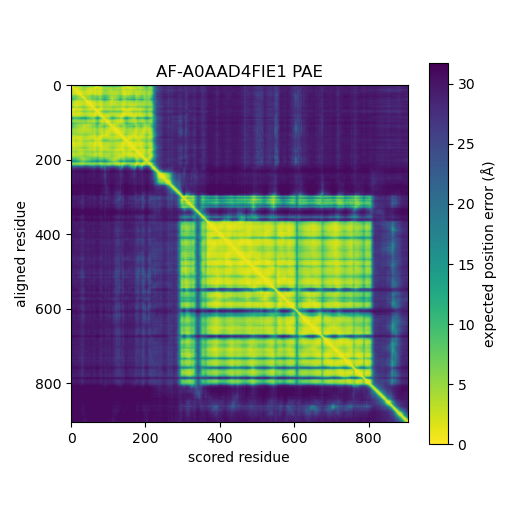0 89.19 739 VAL A N 1
ATOM 5900 C CA . VAL A 1 739 ? -28.825 3.932 19.223 1.00 89.19 739 VAL A CA 1
ATOM 5901 C C . VAL A 1 739 ? -29.330 2.551 18.819 1.00 89.19 739 VAL A C 1
ATOM 5903 O O . VAL A 1 739 ? -28.524 1.653 18.584 1.00 89.19 739 VAL A O 1
ATOM 5906 N N . ASP A 1 740 ? -30.644 2.398 18.655 1.00 88.62 740 ASP A N 1
ATOM 5907 C CA . ASP A 1 740 ? -31.251 1.141 18.209 1.00 88.62 740 ASP A CA 1
ATOM 5908 C C . ASP A 1 740 ? -30.842 0.809 16.765 1.00 88.62 740 ASP A C 1
ATOM 5910 O O . ASP A 1 740 ? -30.454 -0.324 16.468 1.00 88.62 740 ASP A O 1
ATOM 5914 N N . HIS A 1 741 ? -30.814 1.815 15.879 1.00 90.88 741 HIS A N 1
ATOM 5915 C CA . HIS A 1 741 ? -30.288 1.648 14.520 1.00 90.88 741 HIS A CA 1
ATOM 5916 C C . HIS A 1 741 ? -28.809 1.245 14.534 1.00 90.88 741 HIS A C 1
ATOM 5918 O O . HIS A 1 741 ? -28.418 0.309 13.837 1.00 90.88 741 HIS A O 1
ATOM 5924 N N . ALA A 1 742 ? -27.985 1.886 15.364 1.00 93.12 742 ALA A N 1
ATOM 5925 C CA . ALA A 1 742 ? -26.583 1.511 15.502 1.00 93.12 742 ALA A CA 1
ATOM 5926 C C . ALA A 1 742 ? -26.410 0.059 15.972 1.00 93.12 742 ALA A C 1
ATOM 5928 O O . ALA A 1 742 ? -25.592 -0.656 15.395 1.00 93.12 742 ALA A O 1
ATOM 5929 N N . TRP A 1 743 ? -27.199 -0.415 16.941 1.00 92.81 743 TRP A N 1
ATOM 5930 C CA . TRP A 1 743 ? -27.171 -1.821 17.358 1.00 92.81 743 TRP A CA 1
ATOM 5931 C C . TRP A 1 743 ? -27.561 -2.785 16.234 1.00 92.81 743 TRP A C 1
ATOM 5933 O O . TRP A 1 743 ? -26.890 -3.805 16.068 1.00 92.81 743 TRP A O 1
ATOM 5943 N N . ALA A 1 744 ? -28.559 -2.446 15.413 1.00 91.81 744 ALA A N 1
ATOM 5944 C CA . ALA A 1 744 ? -28.923 -3.244 14.241 1.00 91.81 744 ALA A CA 1
ATOM 5945 C C . ALA A 1 744 ? -27.776 -3.322 13.212 1.00 91.81 744 ALA A C 1
ATOM 5947 O O . ALA A 1 744 ? -27.502 -4.381 12.645 1.00 91.81 744 ALA A O 1
ATOM 5948 N N . GLU A 1 745 ? -27.048 -2.224 12.988 1.00 93.06 745 GLU A N 1
ATOM 5949 C CA . GLU A 1 745 ? -25.871 -2.221 12.109 1.00 93.06 745 GLU A CA 1
ATOM 5950 C C . GLU A 1 745 ? -24.674 -2.984 12.710 1.00 93.06 745 GLU A C 1
ATOM 5952 O O . GLU A 1 745 ? -23.911 -3.635 11.981 1.00 93.06 745 GLU A O 1
ATOM 5957 N N . VAL A 1 746 ? -24.511 -2.972 14.037 1.00 93.31 746 VAL A N 1
ATOM 5958 C CA . VAL A 1 746 ? -23.522 -3.818 14.723 1.00 93.31 746 VAL A CA 1
ATOM 5959 C C . VAL A 1 746 ? -23.869 -5.297 14.546 1.00 93.31 746 VAL A C 1
ATOM 5961 O O . VAL A 1 746 ? -22.993 -6.079 14.173 1.00 93.31 746 VAL A O 1
ATOM 5964 N N . GLU A 1 747 ? -25.131 -5.686 14.724 1.00 92.31 747 GLU A N 1
ATOM 5965 C CA . GLU A 1 747 ? -25.584 -7.069 14.535 1.00 92.31 747 GLU A CA 1
ATOM 5966 C C . GLU A 1 747 ? -25.329 -7.573 13.107 1.00 92.31 747 GLU A C 1
ATOM 5968 O O . GLU A 1 747 ? -24.774 -8.662 12.921 1.00 92.31 747 GLU A O 1
ATOM 5973 N N . LYS A 1 748 ? -25.648 -6.764 12.087 1.00 91.50 748 LYS A N 1
ATOM 5974 C CA . LYS A 1 748 ? -25.338 -7.087 10.683 1.00 91.50 748 LYS A CA 1
ATOM 5975 C C . LYS A 1 748 ? -23.837 -7.301 10.476 1.00 91.50 748 LYS A C 1
ATOM 5977 O O . LYS A 1 748 ? -23.441 -8.291 9.861 1.00 91.50 748 LYS A O 1
ATOM 5982 N N . SER A 1 749 ? -22.996 -6.434 11.043 1.00 91.62 749 SER A N 1
ATOM 5983 C CA . SER A 1 749 ? -21.533 -6.557 10.937 1.00 91.62 749 SER A CA 1
ATOM 5984 C C . SER A 1 749 ? -21.032 -7.878 11.533 1.00 91.62 749 SER A C 1
ATOM 5986 O O . SER A 1 749 ? -20.231 -8.573 10.912 1.00 91.62 749 SER A O 1
ATOM 5988 N N . TYR A 1 750 ? -21.548 -8.257 12.705 1.00 89.38 750 TYR A N 1
ATOM 5989 C CA . TYR A 1 750 ? -21.239 -9.526 13.371 1.00 89.38 750 TYR A CA 1
ATOM 5990 C C . TYR A 1 750 ? -21.748 -10.757 12.616 1.00 89.38 750 TYR A C 1
ATOM 5992 O O . TYR A 1 750 ? -21.149 -11.827 12.710 1.00 89.38 750 TYR A O 1
ATOM 6000 N N . THR A 1 751 ? -22.846 -10.609 11.879 1.00 87.88 751 THR A N 1
ATOM 6001 C CA . THR A 1 751 ? -23.472 -11.695 11.119 1.00 87.88 751 THR A CA 1
ATOM 6002 C C . THR A 1 751 ? -22.730 -11.984 9.817 1.00 87.88 751 THR A C 1
ATOM 6004 O O . THR A 1 751 ? -22.572 -13.147 9.452 1.00 87.88 751 THR A O 1
ATOM 6007 N N . PHE A 1 752 ? -22.273 -10.945 9.112 1.00 85.56 752 PHE A N 1
ATOM 6008 C CA . PHE A 1 752 ? -21.731 -11.091 7.758 1.00 85.56 752 PHE A CA 1
ATOM 6009 C C . PHE A 1 752 ? -20.203 -11.018 7.663 1.00 85.56 752 PHE A C 1
ATOM 6011 O O . PHE A 1 752 ? -19.636 -11.573 6.721 1.00 85.56 752 PHE A O 1
ATOM 6018 N N . HIS A 1 753 ? -19.514 -10.345 8.590 1.00 86.50 753 HIS A N 1
ATOM 6019 C CA . HIS A 1 753 ? -18.070 -10.153 8.474 1.00 86.50 753 HIS A CA 1
ATOM 6020 C C . HIS A 1 753 ? -17.285 -11.391 8.969 1.00 86.50 753 HIS A C 1
ATOM 6022 O O . HIS A 1 753 ? -17.411 -11.777 10.134 1.00 86.50 753 HIS A O 1
ATOM 6028 N N . PRO A 1 754 ? -16.379 -11.974 8.157 1.00 79.50 754 PRO A N 1
ATOM 6029 C CA . PRO A 1 754 ? -15.738 -13.264 8.446 1.00 79.50 754 PRO A CA 1
ATOM 6030 C C . PRO A 1 754 ? -14.818 -13.246 9.673 1.00 79.50 754 PRO A C 1
ATOM 6032 O O . PRO A 1 754 ? -14.590 -14.277 10.293 1.00 79.50 754 PRO A O 1
ATOM 6035 N N . SER A 1 755 ? -14.288 -12.087 10.079 1.00 74.31 755 SER A N 1
ATOM 6036 C CA . SER A 1 755 ? -13.470 -11.995 11.304 1.00 74.31 755 SER A CA 1
ATOM 6037 C C . SER A 1 755 ? -14.219 -12.330 12.597 1.00 74.31 755 SER A C 1
ATOM 6039 O O . SER A 1 755 ? -13.561 -12.545 13.614 1.00 74.31 755 SER A O 1
ATOM 6041 N N . PHE A 1 756 ? -15.554 -12.377 12.568 1.00 76.88 756 PHE A N 1
ATOM 6042 C CA . PHE A 1 756 ? -16.375 -12.813 13.698 1.00 76.88 756 PHE A CA 1
ATOM 6043 C C . PHE A 1 756 ? -16.784 -14.292 13.612 1.00 76.88 756 PHE A C 1
ATOM 6045 O O . PHE A 1 756 ? -17.491 -14.781 14.496 1.00 76.88 756 PHE A O 1
ATOM 6052 N N . ASP A 1 757 ? -16.308 -15.020 12.596 1.00 68.25 757 ASP A N 1
ATOM 6053 C CA . ASP A 1 757 ? -16.510 -16.462 12.472 1.00 68.25 757 ASP A CA 1
ATOM 6054 C C . ASP A 1 757 ? -15.657 -17.245 13.486 1.00 68.25 757 ASP A C 1
ATOM 6056 O O . ASP A 1 757 ? -14.545 -16.849 13.855 1.00 68.25 757 ASP A O 1
ATOM 6060 N N . LYS A 1 758 ? -16.188 -18.386 13.934 1.00 57.81 758 LYS A N 1
ATOM 6061 C CA . LYS A 1 758 ? -15.701 -19.244 15.026 1.00 57.81 758 LYS A CA 1
ATOM 6062 C C . LYS A 1 758 ? -14.214 -19.592 14.911 1.00 57.81 758 LYS A C 1
ATOM 6064 O O . LYS A 1 758 ? -13.535 -19.628 15.939 1.00 57.81 758 LYS A O 1
ATOM 6069 N N . ASP A 1 759 ? -13.704 -19.766 13.694 1.00 55.19 759 ASP A N 1
ATOM 6070 C CA . ASP A 1 759 ? -12.339 -20.239 13.438 1.00 55.19 759 ASP A CA 1
ATOM 6071 C C . ASP A 1 759 ? -11.271 -19.126 13.475 1.00 55.19 759 ASP A C 1
ATOM 6073 O O . ASP A 1 759 ? -10.127 -19.370 13.870 1.00 55.19 759 ASP A O 1
ATOM 6077 N N . LEU A 1 760 ? -11.635 -17.877 13.151 1.00 54.41 760 LEU A N 1
ATOM 6078 C CA . LEU A 1 760 ? -10.708 -16.731 13.051 1.00 54.41 760 LEU A CA 1
ATOM 6079 C C . LEU A 1 760 ? -10.554 -15.940 14.361 1.00 54.41 760 LEU A C 1
ATOM 6081 O O . LEU A 1 760 ? -9.635 -15.132 14.517 1.00 54.41 760 LEU A O 1
ATOM 6085 N N . LEU A 1 761 ? -11.410 -16.215 15.343 1.00 51.94 761 LEU A N 1
ATOM 6086 C CA . LEU A 1 761 ? -11.490 -15.499 16.618 1.00 51.94 761 LEU A CA 1
ATOM 6087 C C . LEU A 1 761 ? -10.342 -15.775 17.589 1.00 51.94 761 LEU A C 1
ATOM 6089 O O . LEU A 1 761 ? -10.326 -15.214 18.685 1.00 51.94 761 LEU A O 1
ATOM 6093 N N . LYS A 1 762 ? -9.378 -16.635 17.243 1.00 58.66 762 LYS A N 1
ATOM 6094 C CA . LYS A 1 762 ? -8.138 -16.832 18.024 1.00 58.66 762 LYS A CA 1
ATOM 6095 C C . LYS A 1 762 ? -7.223 -15.596 18.028 1.00 58.66 762 LYS A C 1
ATOM 6097 O O . LYS A 1 762 ? -6.254 -15.567 18.770 1.00 58.66 762 LYS A O 1
ATOM 6102 N N . ARG A 1 763 ? -7.537 -14.580 17.221 1.00 69.69 763 ARG A N 1
ATOM 6103 C CA . ARG A 1 763 ? -6.757 -13.345 17.073 1.00 69.69 763 ARG A CA 1
ATOM 6104 C C . ARG A 1 763 ? -7.107 -12.320 18.148 1.00 69.69 763 ARG A C 1
ATOM 6106 O O . ARG A 1 763 ? -8.281 -12.122 18.446 1.00 69.69 763 ARG A O 1
ATOM 6113 N N . ALA A 1 764 ? -6.110 -11.612 18.667 1.00 71.50 764 ALA A N 1
ATOM 6114 C CA . ALA A 1 764 ? -6.255 -10.600 19.712 1.00 71.50 764 ALA A CA 1
ATOM 6115 C C . ALA A 1 764 ? -7.188 -9.459 19.302 1.00 71.50 764 ALA A C 1
ATOM 6117 O O . ALA A 1 764 ? -7.947 -8.945 20.123 1.00 71.50 764 ALA A O 1
ATOM 6118 N N . PHE A 1 765 ? -7.151 -9.077 18.024 1.00 77.38 765 PHE A N 1
ATOM 6119 C CA . PHE A 1 765 ? -7.911 -7.934 17.531 1.00 77.38 765 PHE A CA 1
ATOM 6120 C C . PHE A 1 765 ? -9.442 -8.138 17.587 1.00 77.38 765 PHE A C 1
ATOM 6122 O O . PHE A 1 765 ? -10.093 -7.373 18.300 1.00 77.38 765 PHE A O 1
ATOM 6129 N N . PRO A 1 766 ? -10.045 -9.173 16.958 1.00 79.38 766 PRO A N 1
ATOM 6130 C CA . PRO A 1 766 ? -11.473 -9.467 17.133 1.00 79.38 766 PRO A CA 1
ATOM 6131 C C . PRO A 1 766 ? -11.887 -9.686 18.595 1.00 79.38 766 PRO A C 1
ATOM 6133 O O . PRO A 1 766 ? -12.973 -9.279 18.989 1.00 79.38 766 PRO A O 1
ATOM 6136 N N . ILE A 1 767 ? -11.016 -10.270 19.426 1.00 78.19 767 ILE A N 1
ATOM 6137 C CA . ILE A 1 767 ? -11.294 -10.490 20.857 1.00 78.19 767 ILE A CA 1
ATOM 6138 C C . ILE A 1 767 ? -11.462 -9.170 21.608 1.00 78.19 767 ILE A C 1
ATOM 6140 O O . ILE A 1 767 ? -12.345 -9.043 22.457 1.00 78.19 767 ILE A O 1
ATOM 6144 N N . ALA A 1 768 ? -10.605 -8.190 21.327 1.00 81.81 768 ALA A N 1
ATOM 6145 C CA . ALA A 1 768 ? -10.703 -6.875 21.943 1.00 81.81 768 ALA A CA 1
ATOM 6146 C C . ALA A 1 768 ? -12.013 -6.172 21.549 1.00 81.81 768 ALA A C 1
ATOM 6148 O O . ALA A 1 768 ? -12.666 -5.571 22.401 1.00 81.81 768 ALA A O 1
ATOM 6149 N N . VAL A 1 769 ? -12.433 -6.313 20.288 1.00 86.81 769 VAL A N 1
ATOM 6150 C CA . VAL A 1 769 ? -13.722 -5.796 19.798 1.00 86.81 769 VAL A CA 1
ATOM 6151 C C . VAL A 1 769 ? -14.902 -6.514 20.469 1.00 86.81 769 VAL A C 1
ATOM 6153 O O . VAL A 1 769 ? -15.845 -5.855 20.900 1.00 86.81 769 VAL A O 1
ATOM 6156 N N . ASP A 1 770 ? -14.832 -7.834 20.656 1.00 87.00 770 ASP A N 1
ATOM 6157 C CA . ASP A 1 770 ? -15.847 -8.618 21.377 1.00 87.00 770 ASP A CA 1
ATOM 6158 C C . ASP A 1 770 ? -15.988 -8.183 22.844 1.00 87.00 770 ASP A C 1
ATOM 6160 O O . ASP A 1 770 ? -17.103 -7.983 23.333 1.00 87.00 770 ASP A O 1
ATOM 6164 N N . ASN A 1 771 ? -14.866 -7.977 23.544 1.00 86.25 771 ASN A N 1
ATOM 6165 C CA . ASN A 1 771 ? -14.866 -7.462 24.917 1.00 86.25 771 ASN A CA 1
ATOM 6166 C C . ASN A 1 771 ? -15.517 -6.073 24.996 1.00 86.25 771 ASN A C 1
ATOM 6168 O O . ASN A 1 771 ? -16.337 -5.833 25.886 1.00 86.25 771 ASN A O 1
ATOM 6172 N N . LEU A 1 772 ? -15.171 -5.179 24.063 1.00 87.31 772 LEU A N 1
ATOM 6173 C CA . LEU A 1 772 ? -15.747 -3.839 23.989 1.00 87.31 772 LEU A CA 1
ATOM 6174 C C . LEU A 1 7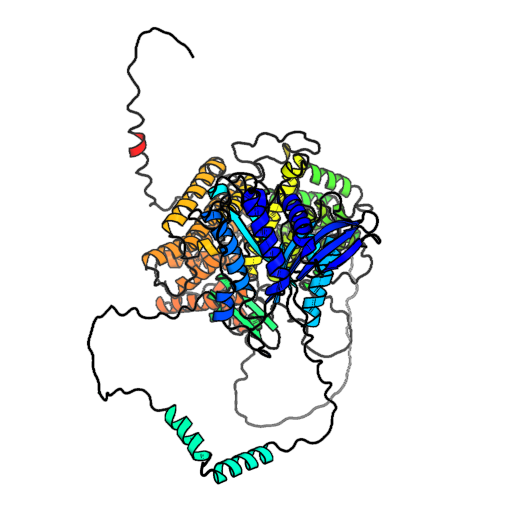72 ? -17.261 -3.897 23.744 1.00 87.31 772 LEU A C 1
ATOM 6176 O O . LEU A 1 772 ? -18.016 -3.195 24.415 1.00 87.31 772 LEU A O 1
ATOM 6180 N N . THR A 1 773 ? -17.698 -4.774 22.838 1.00 91.50 773 THR A N 1
ATOM 6181 C CA . THR A 1 773 ? -19.110 -4.963 22.476 1.00 91.50 773 THR A CA 1
ATOM 6182 C C . THR A 1 773 ? -19.930 -5.481 23.652 1.00 91.50 773 THR A C 1
ATOM 6184 O O . THR A 1 773 ? -20.993 -4.932 23.931 1.00 91.50 773 THR A O 1
ATOM 6187 N N . ILE A 1 774 ? -19.424 -6.465 24.410 1.00 89.81 774 ILE A N 1
ATOM 6188 C CA . ILE A 1 774 ? -20.100 -6.936 25.633 1.00 89.81 774 ILE A CA 1
ATOM 6189 C C . ILE A 1 774 ? -20.247 -5.795 26.643 1.00 89.81 774 ILE A C 1
ATOM 6191 O O . ILE A 1 774 ? -21.327 -5.604 27.190 1.00 89.81 774 ILE A O 1
ATOM 6195 N N . LYS A 1 775 ? -19.186 -5.013 26.883 1.00 89.12 775 LYS A N 1
ATOM 6196 C CA . LYS A 1 775 ? -19.249 -3.889 27.831 1.00 89.12 775 LYS A CA 1
ATOM 6197 C C . LYS A 1 775 ? -20.264 -2.828 27.404 1.00 89.12 775 LYS A C 1
ATOM 6199 O O . LYS A 1 775 ? -20.941 -2.271 28.264 1.00 89.12 775 LYS A O 1
ATOM 6204 N N . ALA A 1 776 ? -20.350 -2.536 26.106 1.00 89.69 776 ALA A N 1
ATOM 6205 C CA . ALA A 1 776 ? -21.345 -1.618 25.557 1.00 89.69 776 ALA A CA 1
ATOM 6206 C C . ALA A 1 776 ? -22.768 -2.155 25.745 1.00 89.69 776 ALA A C 1
ATOM 6208 O O . ALA A 1 776 ? -23.640 -1.430 26.218 1.00 89.69 776 ALA A O 1
ATOM 6209 N N . TRP A 1 777 ? -22.976 -3.443 25.467 1.00 90.25 777 TRP A N 1
ATOM 6210 C CA . TRP A 1 777 ? -24.272 -4.092 25.638 1.00 90.25 777 TRP A CA 1
ATOM 6211 C C . TRP A 1 777 ? -24.720 -4.137 27.105 1.00 90.25 777 TRP A C 1
ATOM 6213 O O . TRP A 1 777 ? -25.861 -3.806 27.415 1.00 90.25 777 TRP A O 1
ATOM 6223 N N . ASP A 1 778 ? -23.817 -4.470 28.032 1.00 88.75 778 ASP A N 1
ATOM 6224 C CA . ASP A 1 778 ? -24.111 -4.501 29.470 1.00 88.75 778 ASP A CA 1
ATOM 6225 C C . ASP A 1 778 ? -24.523 -3.111 29.997 1.00 88.75 778 ASP A C 1
ATOM 6227 O O . ASP A 1 778 ? -25.433 -2.995 30.824 1.00 88.75 778 ASP A O 1
ATOM 6231 N N . ALA A 1 779 ? -23.880 -2.043 29.504 1.00 86.81 779 ALA A N 1
ATOM 6232 C CA . ALA A 1 779 ? -24.230 -0.663 29.842 1.00 86.81 779 ALA A CA 1
ATOM 6233 C C . ALA A 1 779 ? -25.618 -0.274 29.304 1.00 86.81 779 ALA A C 1
ATOM 6235 O O . ALA A 1 779 ? -26.432 0.265 30.056 1.00 86.81 779 ALA A O 1
ATOM 6236 N N . TYR A 1 780 ? -25.908 -0.612 28.044 1.00 85.25 780 TYR A N 1
ATOM 6237 C CA . TYR A 1 780 ? -27.217 -0.422 27.413 1.00 85.25 780 TYR A CA 1
ATOM 6238 C C . TYR A 1 780 ? -28.329 -1.166 28.172 1.00 85.25 780 TYR A C 1
ATOM 6240 O O . TYR A 1 780 ? -29.332 -0.564 28.559 1.00 85.25 780 TYR A O 1
ATOM 6248 N N . GLN A 1 781 ? -28.109 -2.442 28.504 1.00 84.12 781 GLN A N 1
ATOM 6249 C CA . GLN A 1 781 ? -29.067 -3.262 29.252 1.00 84.12 781 GLN A CA 1
ATOM 6250 C C . GLN A 1 781 ? -29.343 -2.706 30.659 1.00 84.12 781 GLN A C 1
ATOM 6252 O O . GLN A 1 781 ? -30.491 -2.686 31.108 1.00 84.12 781 GLN A O 1
ATOM 6257 N N . THR A 1 782 ? -28.300 -2.236 31.352 1.00 83.94 782 THR A N 1
ATOM 6258 C CA . THR A 1 782 ? -28.429 -1.648 32.695 1.00 83.94 782 THR A CA 1
ATOM 6259 C C . THR A 1 782 ? -29.235 -0.350 32.662 1.00 83.94 782 THR A C 1
ATOM 6261 O O . THR A 1 782 ? -30.074 -0.127 33.534 1.00 83.94 782 THR A O 1
ATOM 6264 N N . ALA A 1 783 ? -29.001 0.498 31.658 1.00 79.00 783 ALA A N 1
ATOM 6265 C CA . ALA A 1 783 ? -29.665 1.789 31.527 1.00 79.00 783 ALA A CA 1
ATOM 6266 C C . ALA A 1 783 ? -31.152 1.663 31.176 1.00 79.00 783 ALA A C 1
ATOM 6268 O O . ALA A 1 783 ? -31.982 2.317 31.803 1.00 79.00 783 ALA A O 1
ATOM 6269 N N . GLN A 1 784 ? -31.515 0.770 30.252 1.00 71.06 784 GLN A N 1
ATOM 6270 C CA . GLN A 1 784 ? -32.914 0.619 29.844 1.00 71.06 784 GLN A CA 1
ATOM 6271 C C . GLN A 1 784 ? -33.793 -0.088 30.895 1.00 71.06 784 GLN A C 1
ATOM 6273 O O . GLN A 1 784 ? -35.006 -0.182 30.726 1.00 71.06 784 GLN A O 1
ATOM 6278 N N . SER A 1 785 ? -33.220 -0.595 31.999 1.00 65.50 785 SER A N 1
ATOM 6279 C CA . SER A 1 785 ? -33.935 -1.410 33.003 1.00 65.50 785 SER A CA 1
ATOM 6280 C C . SER A 1 785 ? -34.670 -2.619 32.395 1.00 65.50 785 SER A C 1
ATOM 6282 O O . SER A 1 785 ? -35.597 -3.175 32.989 1.00 65.50 785 SER A O 1
ATOM 6284 N N . ILE A 1 786 ? -34.241 -3.053 31.206 1.00 57.78 786 ILE A N 1
ATOM 6285 C CA . ILE A 1 786 ? -34.812 -4.174 30.469 1.00 57.78 786 ILE A CA 1
ATOM 6286 C C . ILE A 1 786 ? -34.148 -5.454 30.977 1.00 57.78 786 ILE A C 1
ATOM 6288 O O . ILE A 1 786 ? -33.224 -6.009 30.389 1.00 57.78 786 ILE A O 1
ATOM 6292 N N . TYR A 1 787 ? -34.656 -5.960 32.096 1.00 54.66 787 TYR A N 1
ATOM 6293 C CA . TYR A 1 787 ? -34.335 -7.309 32.572 1.00 54.66 787 TYR A CA 1
ATOM 6294 C C . TYR A 1 787 ? -35.147 -8.402 31.839 1.00 54.66 787 TYR A C 1
ATOM 6296 O O . TYR A 1 787 ? -35.130 -9.556 32.260 1.00 54.66 787 TYR A O 1
ATOM 6304 N N . CYS A 1 788 ? -35.887 -8.056 30.771 1.00 47.78 788 CYS A N 1
ATOM 6305 C CA . CYS A 1 788 ? -36.893 -8.936 30.152 1.00 47.78 788 CYS A CA 1
ATOM 6306 C C . CYS A 1 788 ? -36.916 -8.996 28.610 1.00 47.78 788 CYS A C 1
ATOM 6308 O O . CYS A 1 788 ? -37.741 -9.730 28.073 1.00 47.78 788 CYS A O 1
ATOM 6310 N N . SER A 1 789 ? -36.050 -8.275 27.888 1.00 57.56 789 SER A N 1
ATOM 6311 C CA . SER A 1 789 ? -35.891 -8.482 26.435 1.00 57.56 789 SER A CA 1
ATOM 6312 C C . SER A 1 789 ? -34.874 -9.601 26.195 1.00 57.56 789 SER A C 1
ATOM 6314 O O . SER A 1 789 ? -33.870 -9.643 26.918 1.00 57.56 789 SER A O 1
ATOM 6316 N N . PRO A 1 790 ? -35.116 -10.522 25.242 1.00 68.44 790 PRO A N 1
ATOM 6317 C CA . PRO A 1 790 ? -34.137 -11.540 24.894 1.00 68.44 790 PRO A CA 1
ATOM 6318 C C . PRO A 1 790 ? -32.836 -10.882 24.428 1.00 68.44 790 PRO A C 1
ATOM 6320 O O . PRO A 1 790 ? -32.837 -9.924 23.656 1.00 68.44 790 PRO A O 1
ATOM 6323 N N . GLU A 1 791 ? -31.719 -11.396 24.934 1.00 80.81 791 GLU A N 1
ATOM 6324 C CA . GLU A 1 791 ? -30.391 -10.970 24.513 1.00 80.81 791 GLU A CA 1
ATOM 6325 C C . GLU A 1 791 ? -30.209 -11.284 23.013 1.00 80.81 791 GLU A C 1
ATOM 6327 O O . GLU A 1 791 ? -30.537 -12.394 22.586 1.00 80.81 791 GLU A O 1
ATOM 6332 N N . PRO A 1 792 ? -29.711 -10.343 22.188 1.00 85.44 792 PRO A N 1
ATOM 6333 C CA . PRO A 1 792 ? -29.483 -10.598 20.776 1.00 85.44 792 PRO A CA 1
ATOM 6334 C C . PRO A 1 792 ? -28.543 -11.781 20.574 1.00 85.44 792 PRO A C 1
ATOM 6336 O O . PRO A 1 792 ? -27.517 -11.919 21.252 1.00 85.44 792 PRO A O 1
ATOM 6339 N N . ARG A 1 793 ? -28.857 -12.610 19.576 1.00 85.25 793 ARG A N 1
ATOM 6340 C CA . ARG A 1 793 ? -28.145 -13.864 19.302 1.00 85.25 793 ARG A CA 1
ATOM 6341 C C . ARG A 1 793 ? -26.638 -13.662 19.140 1.00 85.25 793 ARG A C 1
ATOM 6343 O O . ARG A 1 793 ? -25.852 -14.505 19.571 1.00 85.25 793 ARG A O 1
ATOM 6350 N N . PHE A 1 794 ? -26.210 -12.561 18.523 1.00 86.81 794 PHE A N 1
ATOM 6351 C CA . PHE A 1 794 ? -24.785 -12.294 18.334 1.00 86.81 794 PHE A CA 1
ATOM 6352 C C . PHE A 1 794 ? -24.058 -12.046 19.669 1.00 86.81 794 PHE A C 1
ATOM 6354 O O . PHE A 1 794 ? -22.949 -12.554 19.845 1.00 86.81 794 PHE A O 1
ATOM 6361 N N . ILE A 1 795 ? -24.688 -11.381 20.647 1.00 87.88 795 ILE A N 1
ATOM 6362 C CA . ILE A 1 795 ? -24.119 -11.191 21.991 1.00 87.88 795 ILE A CA 1
ATOM 6363 C C . ILE A 1 795 ? -24.063 -12.525 22.745 1.00 87.88 795 ILE A C 1
ATOM 6365 O O . ILE A 1 795 ? -23.030 -12.849 23.344 1.00 87.88 795 ILE A O 1
ATOM 6369 N N . GLU A 1 796 ? -25.110 -13.352 22.656 1.00 85.44 796 GLU A N 1
ATOM 6370 C CA . GLU A 1 796 ? -25.105 -14.700 23.241 1.00 85.44 796 GLU A CA 1
ATOM 6371 C C . GLU A 1 796 ? -23.938 -15.538 22.700 1.00 85.44 796 GLU A C 1
ATOM 6373 O O . GLU A 1 796 ? -23.207 -16.174 23.468 1.00 85.44 796 GLU A O 1
ATOM 6378 N N . LEU A 1 797 ? -23.710 -15.486 21.383 1.00 83.31 797 LEU A N 1
ATOM 6379 C CA . LEU A 1 797 ? -22.591 -16.157 20.726 1.00 83.31 797 LEU A CA 1
ATOM 6380 C C . LEU A 1 797 ? -21.239 -15.613 21.202 1.00 83.31 797 LEU A C 1
ATOM 6382 O O . LEU A 1 797 ? -20.317 -16.405 21.408 1.00 83.31 797 LEU A O 1
ATOM 6386 N N . ILE A 1 798 ? -21.089 -14.296 21.398 1.00 85.25 798 ILE A N 1
ATOM 6387 C CA . ILE A 1 798 ? -19.864 -13.707 21.969 1.00 85.25 798 ILE A CA 1
ATOM 6388 C C . ILE A 1 798 ? -19.638 -14.251 23.393 1.00 85.25 798 ILE A C 1
ATOM 6390 O O . ILE A 1 798 ? -18.560 -14.767 23.715 1.00 85.25 798 ILE A O 1
ATOM 6394 N N . ARG A 1 799 ? -20.662 -14.220 24.254 1.00 85.88 799 ARG A N 1
ATOM 6395 C CA . ARG A 1 799 ? -20.572 -14.707 25.641 1.00 85.88 799 ARG A CA 1
ATOM 6396 C C . ARG A 1 799 ? -20.286 -16.209 25.716 1.00 85.88 799 ARG A C 1
ATOM 6398 O O . ARG A 1 799 ? -19.471 -16.626 26.543 1.00 85.88 799 ARG A O 1
ATOM 6405 N N . GLN A 1 800 ? -20.903 -17.027 24.861 1.00 81.94 800 GLN A N 1
ATOM 6406 C CA . GLN A 1 800 ? -20.651 -18.471 24.785 1.00 81.94 800 GLN A CA 1
ATOM 6407 C C . GLN A 1 800 ? -19.182 -18.760 24.456 1.00 81.94 800 GLN A C 1
ATOM 6409 O O . GLN A 1 800 ? -18.546 -19.574 25.130 1.00 81.94 800 GLN A O 1
ATOM 6414 N N . ARG A 1 801 ? -18.617 -18.039 23.483 1.00 75.12 801 ARG A N 1
ATOM 6415 C CA . ARG A 1 801 ? -17.203 -18.149 23.102 1.00 75.12 801 ARG A CA 1
ATOM 6416 C C . ARG A 1 801 ? -16.261 -17.749 24.240 1.00 75.12 801 ARG A C 1
ATOM 6418 O O . ARG A 1 801 ? -15.306 -18.466 24.532 1.00 75.12 801 ARG A O 1
ATOM 6425 N N . HIS A 1 802 ? -16.561 -16.667 24.962 1.00 72.88 802 HIS A N 1
ATOM 6426 C CA . HIS A 1 802 ? -15.784 -16.277 26.147 1.00 72.88 802 HIS A CA 1
ATOM 6427 C C . HIS A 1 802 ? -15.849 -17.305 27.285 1.00 72.88 802 HIS A C 1
ATOM 6429 O O . HIS A 1 802 ? -14.868 -17.467 28.015 1.00 72.88 802 HIS A O 1
ATOM 6435 N N . ARG A 1 803 ? -16.979 -18.006 27.454 1.00 74.25 803 ARG A N 1
ATOM 6436 C CA . ARG A 1 803 ? -17.125 -19.075 28.458 1.00 74.25 803 ARG A CA 1
ATOM 6437 C C . ARG A 1 803 ? -16.280 -20.299 28.113 1.00 74.25 803 ARG A C 1
ATOM 6439 O O . ARG A 1 803 ? -15.648 -20.837 29.012 1.00 74.25 803 ARG A O 1
ATOM 6446 N N . GLN A 1 804 ? -16.212 -20.684 26.838 1.00 65.88 804 GLN A N 1
ATOM 6447 C CA . GLN A 1 804 ? -15.386 -21.807 26.369 1.00 65.88 804 GLN A CA 1
ATOM 6448 C C . GLN A 1 804 ? -13.876 -21.572 26.550 1.00 65.88 804 GLN A C 1
ATOM 6450 O O . GLN A 1 804 ? -13.116 -22.530 26.621 1.00 65.88 804 GLN A O 1
ATOM 6455 N N . ARG A 1 805 ? -13.439 -20.309 26.658 1.00 61.62 805 ARG A N 1
ATOM 6456 C CA . ARG A 1 805 ? -12.029 -19.934 26.860 1.00 61.62 805 ARG A CA 1
ATOM 6457 C C . ARG A 1 805 ? -11.585 -19.828 28.311 1.00 61.62 805 ARG A C 1
ATOM 6459 O O . ARG A 1 805 ? -10.388 -19.837 28.574 1.00 61.62 805 ARG A O 1
ATOM 6466 N N . ARG A 1 806 ? -12.510 -19.681 29.264 1.00 49.69 806 ARG A N 1
ATOM 6467 C CA . ARG A 1 806 ? -12.131 -19.658 30.681 1.00 49.69 806 ARG A CA 1
ATOM 6468 C C . ARG A 1 806 ? -11.768 -21.086 31.106 1.00 49.69 806 ARG A C 1
ATOM 6470 O O . ARG A 1 806 ? -12.628 -21.956 30.977 1.00 49.69 806 ARG A O 1
ATOM 6477 N N . PRO A 1 807 ? -10.567 -21.343 31.660 1.00 36.28 807 PRO A N 1
ATOM 6478 C CA . PRO A 1 807 ? -10.326 -22.614 32.327 1.00 36.28 807 PRO A CA 1
ATOM 6479 C C . PRO A 1 807 ? -11.353 -22.761 33.462 1.00 36.28 807 PRO A C 1
ATOM 6481 O O . PRO A 1 807 ? -11.706 -21.753 34.095 1.00 36.28 807 PRO A O 1
ATOM 6484 N N . PRO A 1 808 ? -11.884 -23.970 33.717 1.00 31.09 808 PRO A N 1
ATOM 6485 C CA . PRO A 1 808 ? -12.826 -24.167 34.805 1.00 31.09 808 PRO A CA 1
ATOM 6486 C C . PRO A 1 808 ? -12.165 -23.695 36.101 1.00 31.09 808 PRO A C 1
ATOM 6488 O O . PRO A 1 808 ? -11.079 -24.148 36.460 1.00 31.09 808 PRO A O 1
ATOM 6491 N N . LYS A 1 809 ? -12.806 -22.741 36.788 1.00 33.22 809 LYS A N 1
ATOM 6492 C CA . LYS A 1 809 ? -12.401 -22.358 38.140 1.00 33.22 809 LYS A CA 1
ATOM 6493 C C . LYS A 1 809 ? -12.470 -23.624 38.990 1.00 33.22 809 LYS A C 1
ATOM 6495 O O . LYS A 1 809 ? -13.565 -24.136 39.209 1.00 33.22 809 LYS A O 1
ATOM 6500 N N . LEU A 1 810 ? -11.323 -24.112 39.461 1.00 33.06 810 LEU A N 1
ATOM 6501 C CA . LEU A 1 810 ? -11.273 -25.011 40.607 1.00 33.06 810 LEU A CA 1
ATOM 6502 C C . LEU A 1 810 ? -11.904 -24.254 41.774 1.00 33.06 810 LEU A C 1
ATOM 6504 O O . LEU A 1 810 ? -11.295 -23.365 42.365 1.00 33.06 810 LEU A O 1
ATOM 6508 N N . THR A 1 811 ? -13.176 -24.528 42.033 1.00 31.03 811 THR A N 1
ATOM 6509 C CA . THR A 1 811 ? -13.819 -24.127 43.273 1.00 31.03 811 THR A CA 1
ATOM 6510 C C . THR A 1 811 ? -13.210 -24.968 44.381 1.00 31.03 811 THR A C 1
ATOM 6512 O O . THR A 1 811 ? -13.342 -26.191 44.362 1.00 31.03 811 THR A O 1
ATOM 6515 N N . ASP A 1 812 ? -12.550 -24.299 45.325 1.00 32.28 812 ASP A N 1
ATOM 6516 C CA . ASP A 1 812 ? -12.236 -24.841 46.642 1.00 32.28 812 ASP A CA 1
ATOM 6517 C C . ASP A 1 812 ? -13.519 -25.410 47.260 1.00 32.28 812 ASP A C 1
ATOM 6519 O O . ASP A 1 812 ? -14.393 -24.672 47.718 1.00 32.28 812 ASP A O 1
ATOM 6523 N N . SER A 1 813 ? -13.642 -26.734 47.259 1.00 30.17 813 SER A N 1
ATOM 6524 C CA . SER A 1 813 ? -14.547 -27.452 48.148 1.00 30.17 813 SER A CA 1
ATOM 6525 C C . SER A 1 813 ? -13.703 -28.284 49.102 1.00 30.17 813 SER A C 1
ATOM 6527 O O . SER A 1 813 ? -13.060 -29.263 48.722 1.00 30.17 813 SER A O 1
ATOM 6529 N N . THR A 1 814 ? -13.705 -27.841 50.350 1.00 28.95 814 THR A N 1
ATOM 6530 C CA . THR A 1 814 ? -13.131 -28.470 51.531 1.00 28.95 814 THR A CA 1
ATOM 6531 C C . THR A 1 814 ? -13.641 -29.906 51.730 1.00 28.95 814 THR A C 1
ATOM 6533 O O . THR A 1 814 ? -14.830 -30.149 51.895 1.00 28.95 814 THR A O 1
ATOM 6536 N N . ILE A 1 815 ? -12.679 -30.830 51.703 1.00 33.59 815 ILE A N 1
ATOM 6537 C CA . ILE A 1 815 ? -12.548 -32.174 52.304 1.00 33.59 815 ILE A CA 1
ATOM 6538 C C . ILE A 1 815 ? -13.730 -32.703 53.151 1.00 33.59 815 ILE A C 1
ATOM 6540 O O . ILE A 1 815 ? -14.115 -32.087 54.141 1.00 33.59 815 ILE A O 1
ATOM 6544 N N . THR A 1 816 ? -14.160 -33.948 52.886 1.00 25.56 816 THR A N 1
ATOM 6545 C CA . THR A 1 816 ? -14.290 -35.008 53.919 1.00 25.56 816 THR A CA 1
ATOM 6546 C C . THR A 1 816 ? -14.272 -36.421 53.313 1.00 25.56 816 THR A C 1
ATOM 6548 O O . THR A 1 816 ? -14.868 -36.681 52.272 1.00 25.56 816 THR A O 1
ATOM 6551 N N . ASP A 1 817 ? -13.516 -37.298 53.979 1.00 25.94 817 ASP A N 1
ATOM 6552 C CA . ASP A 1 817 ? -13.164 -38.688 53.659 1.00 25.94 817 ASP A CA 1
ATOM 6553 C C . ASP A 1 817 ? -14.347 -39.631 53.381 1.00 25.94 817 ASP A C 1
ATOM 6555 O O . ASP A 1 817 ? -15.346 -39.580 54.093 1.00 25.94 817 ASP A O 1
ATOM 6559 N N . THR A 1 818 ? -14.189 -40.612 52.477 1.00 24.38 818 THR A N 1
ATOM 6560 C CA . THR A 1 818 ? -13.946 -42.037 52.832 1.00 24.38 818 THR A CA 1
ATOM 6561 C C . THR A 1 818 ? -14.014 -43.006 51.632 1.00 24.38 818 THR A C 1
ATOM 6563 O O . THR A 1 818 ? -14.887 -42.920 50.779 1.00 24.38 818 THR A O 1
ATOM 6566 N N . ALA A 1 819 ? -13.109 -43.996 51.677 1.00 24.69 819 ALA A N 1
ATOM 6567 C CA . ALA A 1 819 ? -13.154 -45.342 51.081 1.00 24.69 819 ALA A CA 1
ATOM 6568 C C . ALA A 1 819 ? -13.006 -45.527 49.550 1.00 24.69 819 ALA A C 1
ATOM 6570 O O . ALA A 1 819 ? -13.962 -45.509 48.782 1.00 24.69 819 ALA A O 1
ATOM 6571 N N . LEU A 1 820 ? -11.788 -45.912 49.147 1.00 28.55 820 LEU A N 1
ATOM 6572 C CA . LEU A 1 820 ? -11.558 -46.817 48.012 1.00 28.55 820 LEU A CA 1
ATOM 6573 C C . LEU A 1 820 ? -12.041 -48.237 48.363 1.00 28.55 820 LEU A C 1
ATOM 6575 O O . LEU A 1 820 ? -11.835 -48.687 49.494 1.00 28.55 820 LEU A O 1
ATOM 6579 N N . PRO A 1 821 ? -12.528 -48.994 47.367 1.00 24.61 821 PRO A N 1
ATOM 6580 C CA . PRO A 1 821 ? -11.956 -50.320 47.174 1.00 24.61 821 PRO A CA 1
ATOM 6581 C C . PRO A 1 821 ? -11.552 -50.610 45.723 1.00 24.61 821 PRO A C 1
ATOM 6583 O O . PRO A 1 821 ? -12.274 -50.382 44.757 1.00 24.61 821 PRO A O 1
ATOM 6586 N N . THR A 1 822 ? -10.359 -51.182 45.638 1.00 25.89 822 THR A N 1
ATOM 6587 C CA . THR A 1 822 ? -9.698 -51.877 44.534 1.00 25.89 822 THR A CA 1
ATOM 6588 C C . THR A 1 822 ? -10.536 -53.030 43.962 1.00 25.89 822 THR A C 1
ATOM 6590 O O . THR A 1 822 ? -11.012 -53.841 44.745 1.00 25.89 822 THR A O 1
ATOM 6593 N N . MET A 1 823 ? -10.600 -53.192 42.632 1.00 23.20 823 MET A N 1
ATOM 6594 C CA . MET A 1 823 ? -10.626 -54.492 41.917 1.00 23.20 823 MET A CA 1
ATOM 6595 C C . MET A 1 823 ? -10.259 -54.241 40.441 1.00 23.20 823 MET A C 1
ATOM 6597 O O . MET A 1 823 ? -10.855 -53.391 39.795 1.00 23.20 823 MET A O 1
ATOM 6601 N N . ALA A 1 824 ? -9.103 -54.704 39.961 1.00 21.97 824 ALA A N 1
ATOM 6602 C CA . ALA A 1 824 ? -8.769 -56.066 39.515 1.00 21.97 824 ALA A CA 1
ATOM 6603 C C . ALA A 1 824 ? -9.157 -56.300 38.042 1.00 21.97 824 ALA A C 1
ATOM 6605 O O . ALA A 1 824 ? -10.325 -56.309 37.673 1.00 21.97 824 ALA A O 1
ATOM 6606 N N . TRP A 1 825 ? -8.124 -56.471 37.216 1.00 25.59 825 TRP A N 1
ATOM 6607 C CA . TRP A 1 825 ? -8.208 -56.891 35.821 1.00 25.59 825 TRP A CA 1
ATOM 6608 C C . TRP A 1 825 ? -8.690 -58.344 35.729 1.00 25.59 825 TRP A C 1
ATOM 6610 O O . TRP A 1 825 ? -8.173 -59.206 36.441 1.00 25.59 825 TRP A O 1
ATOM 6620 N N . GLY A 1 826 ? -9.624 -58.609 34.815 1.00 21.41 826 GLY A N 1
ATOM 6621 C CA . GLY A 1 826 ? -10.116 -59.944 34.482 1.00 21.41 826 GLY A CA 1
ATOM 6622 C C . GLY A 1 826 ? -10.823 -59.951 33.124 1.00 21.41 826 GLY A C 1
ATOM 6623 O O . GLY A 1 826 ? -11.895 -59.381 32.976 1.00 21.41 826 GLY A O 1
ATOM 6624 N N . SER A 1 827 ? -10.137 -60.561 32.162 1.00 21.67 827 SER A N 1
ATOM 6625 C CA . SER A 1 827 ? -10.530 -61.102 30.851 1.00 21.67 827 SER A CA 1
ATOM 6626 C C . SER A 1 827 ? -12.001 -61.502 30.630 1.00 21.67 827 SER A C 1
ATOM 6628 O O . SER A 1 827 ? -12.579 -62.140 31.499 1.00 21.67 827 SER A O 1
ATOM 6630 N N . GLU A 1 828 ? -12.545 -61.275 29.422 1.00 20.66 828 GLU A N 1
ATOM 6631 C CA . GLU A 1 828 ? -12.834 -62.336 28.424 1.00 20.66 828 GLU A CA 1
ATOM 6632 C C . GLU A 1 828 ? -13.609 -61.831 27.186 1.00 20.66 828 GLU A C 1
ATOM 6634 O O . GLU A 1 828 ? -14.359 -60.859 27.219 1.00 20.66 828 GLU A O 1
ATOM 6639 N N . GLU A 1 829 ? -13.339 -62.514 26.073 1.00 20.91 829 GLU A N 1
ATOM 6640 C CA . GLU A 1 829 ? -13.832 -62.339 24.707 1.00 20.91 829 GLU A CA 1
ATOM 6641 C C . GLU A 1 829 ? -15.333 -62.652 24.554 1.00 20.91 829 GLU A C 1
ATOM 6643 O O . GLU A 1 829 ? -15.857 -63.524 25.242 1.00 20.91 829 GLU A O 1
ATOM 6648 N N . SER A 1 830 ? -16.008 -62.067 23.551 1.00 20.98 830 SER A N 1
ATOM 6649 C CA . SER A 1 830 ? -16.636 -62.863 22.470 1.00 20.98 830 SER A CA 1
ATOM 6650 C C . SER A 1 830 ? -17.456 -62.050 21.449 1.00 20.98 830 SER A C 1
ATOM 6652 O O . SER A 1 830 ? -18.412 -61.345 21.751 1.00 20.98 830 SER A O 1
ATOM 6654 N N . THR A 1 831 ? -17.080 -62.284 20.187 1.00 22.52 831 THR A N 1
ATOM 6655 C CA . THR A 1 831 ? -17.929 -62.471 18.994 1.00 22.52 831 THR A CA 1
ATOM 6656 C C . THR A 1 831 ? -18.771 -61.314 18.455 1.00 22.52 831 THR A C 1
ATOM 6658 O O . THR A 1 831 ? -19.951 -61.169 18.752 1.00 22.52 831 THR A O 1
ATOM 6661 N N . ASN A 1 832 ? -18.181 -60.627 17.474 1.00 23.30 832 ASN A N 1
ATOM 6662 C CA . ASN A 1 832 ? -18.900 -59.955 16.398 1.00 23.30 832 ASN A CA 1
ATOM 6663 C C . ASN A 1 832 ? -19.238 -60.989 15.305 1.00 23.30 832 ASN A C 1
ATOM 6665 O O . ASN A 1 832 ? -18.338 -61.660 14.790 1.00 23.30 832 ASN A O 1
ATOM 6669 N N . LYS A 1 833 ? -20.519 -61.126 14.951 1.00 23.83 833 LYS A N 1
ATOM 6670 C CA . LYS A 1 833 ? -20.980 -61.876 13.775 1.00 23.83 833 LYS A CA 1
ATOM 6671 C C . LYS A 1 833 ? -21.913 -61.006 12.939 1.00 23.83 833 LYS A C 1
ATOM 6673 O O . LYS A 1 833 ? -22.931 -60.541 13.435 1.00 23.83 833 LYS A O 1
ATOM 6678 N N . ASN A 1 834 ? -21.559 -60.959 11.656 1.00 23.80 834 ASN A N 1
ATOM 6679 C CA . ASN A 1 834 ? -22.375 -60.695 10.473 1.00 23.80 834 ASN A CA 1
ATOM 6680 C C . ASN A 1 834 ? -22.840 -59.253 10.239 1.00 23.80 834 ASN A C 1
ATOM 6682 O O . ASN A 1 834 ? -23.815 -58.806 10.826 1.00 23.80 834 ASN A O 1
ATOM 6686 N N . GLN A 1 835 ? -22.236 -58.608 9.238 1.00 23.58 835 GLN A N 1
ATOM 6687 C CA . GLN A 1 835 ? -22.901 -58.387 7.946 1.00 23.58 835 GLN A CA 1
ATOM 6688 C C . GLN A 1 835 ? -21.874 -57.870 6.927 1.00 23.58 835 GLN A C 1
ATOM 6690 O O . GLN A 1 835 ? -21.468 -56.713 6.930 1.00 23.58 835 GLN A O 1
ATOM 6695 N N . SER A 1 836 ? -21.418 -58.787 6.082 1.00 22.56 836 SER A N 1
ATOM 6696 C CA . SER A 1 836 ? -20.847 -58.510 4.768 1.00 22.56 836 SER A CA 1
ATOM 6697 C C . SER A 1 836 ? -21.855 -59.009 3.739 1.00 22.56 836 SER A C 1
ATOM 6699 O O . SER A 1 836 ? -22.492 -60.025 4.004 1.00 22.56 836 SER A O 1
ATOM 6701 N N . GLU A 1 837 ? -21.892 -58.338 2.587 1.00 22.89 837 GLU A N 1
ATOM 6702 C CA . GLU A 1 837 ? -22.746 -58.569 1.405 1.00 22.89 837 GLU A CA 1
ATOM 6703 C C . GLU A 1 837 ? -23.982 -57.665 1.339 1.00 22.89 837 GLU A C 1
ATOM 6705 O O . GLU A 1 837 ? -25.034 -57.994 1.861 1.00 22.89 837 GLU A O 1
ATOM 6710 N N . GLU A 1 838 ? -23.816 -56.506 0.689 1.00 23.39 838 GLU A N 1
ATOM 6711 C CA . GLU A 1 838 ? -24.670 -56.053 -0.426 1.00 23.39 838 GLU A CA 1
ATOM 6712 C C . GLU A 1 838 ? -24.110 -54.735 -1.000 1.00 23.39 838 GLU A C 1
ATOM 6714 O O . GLU A 1 838 ? -24.574 -53.627 -0.752 1.00 23.39 838 GLU A O 1
ATOM 6719 N N . LEU A 1 839 ? -23.039 -54.874 -1.787 1.00 25.30 839 LEU A N 1
ATOM 6720 C CA . LEU A 1 839 ? -22.763 -53.992 -2.918 1.00 25.30 839 LEU A CA 1
ATOM 6721 C C . LEU A 1 839 ? -23.539 -54.592 -4.090 1.00 25.30 839 LEU A C 1
ATOM 6723 O O . LEU A 1 839 ? -23.097 -55.610 -4.605 1.00 25.30 839 LEU A O 1
ATOM 6727 N N . HIS A 1 840 ? -24.693 -54.023 -4.443 1.00 24.11 840 HIS A N 1
ATOM 6728 C CA . HIS A 1 840 ? -25.247 -53.918 -5.802 1.00 24.11 840 HIS A CA 1
ATOM 6729 C C . HIS A 1 840 ? -26.674 -53.342 -5.743 1.00 24.11 840 HIS A C 1
ATOM 6731 O O . HIS A 1 840 ? -27.479 -53.765 -4.925 1.00 24.11 840 HIS A O 1
ATOM 6737 N N . ASN A 1 841 ? -26.971 -52.441 -6.687 1.00 22.95 841 ASN A N 1
ATOM 6738 C CA . ASN A 1 841 ? -28.279 -51.860 -7.039 1.00 22.95 841 ASN A CA 1
ATOM 6739 C C . ASN A 1 841 ? -28.688 -50.564 -6.319 1.00 22.95 841 ASN A C 1
ATOM 6741 O O . ASN A 1 841 ? -29.457 -50.567 -5.367 1.00 22.95 841 ASN A O 1
ATOM 6745 N N . ALA A 1 842 ? -28.261 -49.434 -6.889 1.00 23.20 842 ALA A N 1
ATOM 6746 C CA . ALA A 1 842 ? -29.019 -48.187 -6.838 1.00 23.20 842 ALA A CA 1
ATOM 6747 C C . ALA A 1 842 ? -29.435 -47.832 -8.275 1.00 23.20 842 ALA A C 1
ATOM 6749 O O . ALA A 1 842 ? -28.689 -47.194 -9.016 1.00 23.20 842 ALA A O 1
ATOM 6750 N N . ALA A 1 843 ? -30.604 -48.328 -8.668 1.00 23.80 843 ALA A N 1
ATOM 6751 C CA . ALA A 1 843 ? -31.398 -47.829 -9.779 1.00 23.80 843 ALA A CA 1
ATOM 6752 C C . ALA A 1 843 ? -32.830 -47.667 -9.249 1.00 23.80 843 ALA A C 1
ATOM 6754 O O . ALA A 1 843 ? -33.327 -48.553 -8.558 1.00 23.80 843 ALA A O 1
ATOM 6755 N N . ASP A 1 844 ? -33.430 -46.526 -9.578 1.00 25.16 844 ASP A N 1
ATOM 6756 C CA . ASP A 1 844 ? -34.839 -46.157 -9.417 1.00 25.16 844 ASP A CA 1
ATOM 6757 C C . ASP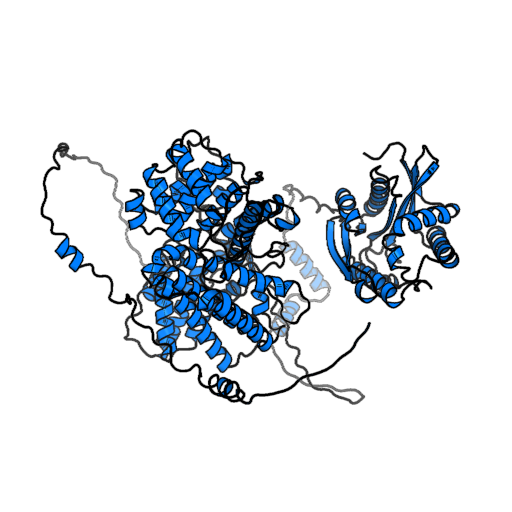 A 1 844 ? -35.353 -45.839 -7.999 1.00 25.16 844 ASP A C 1
ATOM 6759 O O . ASP A 1 844 ? -35.840 -46.688 -7.257 1.00 25.16 844 ASP A O 1
ATOM 6763 N N . ALA A 1 845 ? -35.348 -44.540 -7.684 1.00 24.53 845 ALA A N 1
ATOM 6764 C CA . ALA A 1 845 ? -36.314 -43.907 -6.786 1.00 24.53 845 ALA A CA 1
ATOM 6765 C C . ALA A 1 845 ? -36.600 -42.475 -7.282 1.00 24.53 845 ALA A C 1
ATOM 6767 O O . ALA A 1 845 ? -36.175 -41.486 -6.687 1.00 24.53 845 ALA A O 1
ATOM 6768 N N . ASP A 1 846 ? -37.288 -42.390 -8.423 1.00 25.72 846 ASP A N 1
ATOM 6769 C CA . ASP A 1 846 ? -38.022 -41.195 -8.844 1.00 25.72 846 ASP A CA 1
ATOM 6770 C C . ASP A 1 846 ? -39.215 -40.953 -7.901 1.00 25.72 846 ASP A C 1
ATOM 6772 O O . ASP A 1 846 ? -39.818 -41.906 -7.406 1.00 25.72 846 ASP A O 1
ATOM 6776 N N . SER A 1 847 ? -39.585 -39.676 -7.730 1.00 28.58 847 SER A N 1
ATOM 6777 C CA . SER A 1 847 ? -40.670 -39.131 -6.886 1.00 28.58 847 SER A CA 1
ATOM 6778 C C . SER A 1 847 ? -40.279 -38.707 -5.459 1.00 28.58 847 SER A C 1
ATOM 6780 O O . SER A 1 847 ? -40.910 -39.109 -4.479 1.00 28.58 847 SER A O 1
ATOM 6782 N N . PHE A 1 848 ? -39.310 -37.796 -5.337 1.00 29.61 848 PHE A N 1
ATOM 6783 C CA . PHE A 1 848 ? -39.293 -36.846 -4.218 1.00 29.61 848 PHE A CA 1
ATOM 6784 C C . PHE A 1 848 ? -39.601 -35.450 -4.770 1.00 29.61 848 PHE A C 1
ATOM 6786 O O . PHE A 1 848 ? -38.861 -34.942 -5.614 1.00 29.61 848 PHE A O 1
ATOM 6793 N N . ASP A 1 849 ? -40.733 -34.871 -4.367 1.00 29.66 849 ASP A N 1
ATOM 6794 C CA . ASP A 1 849 ? -41.205 -33.586 -4.886 1.00 29.66 849 ASP A CA 1
ATOM 6795 C C . ASP A 1 849 ? -40.458 -32.428 -4.208 1.00 29.66 849 ASP A C 1
ATOM 6797 O O . ASP A 1 849 ? -40.799 -31.947 -3.126 1.00 29.66 849 ASP A O 1
ATOM 6801 N N . TRP A 1 850 ? -39.382 -31.998 -4.863 1.00 33.09 850 TRP A N 1
ATOM 6802 C CA . TRP A 1 850 ? -38.520 -30.901 -4.431 1.00 33.09 850 TRP A CA 1
ATOM 6803 C C . TRP A 1 850 ? -39.221 -29.533 -4.408 1.00 33.09 850 TRP A C 1
ATOM 6805 O O . TRP A 1 850 ? -38.678 -28.590 -3.826 1.00 33.09 850 TRP A O 1
ATOM 6815 N N . ALA A 1 851 ? -40.410 -29.398 -5.007 1.00 29.97 851 ALA A N 1
ATOM 6816 C CA . ALA A 1 851 ? -41.138 -28.133 -5.027 1.00 29.97 851 ALA A CA 1
ATOM 6817 C C . ALA A 1 851 ? -41.712 -27.771 -3.645 1.00 29.97 851 ALA A C 1
ATOM 6819 O O . ALA A 1 851 ? -41.664 -26.606 -3.250 1.00 29.97 851 ALA A O 1
ATOM 6820 N N . GLU A 1 852 ? -42.185 -28.758 -2.879 1.00 28.94 852 GLU A N 1
ATOM 6821 C CA . GLU A 1 852 ? -42.780 -28.537 -1.553 1.00 28.94 852 GLU A CA 1
ATOM 6822 C C . GLU A 1 852 ? -41.705 -28.326 -0.468 1.00 28.94 852 GLU A C 1
ATOM 6824 O O . GLU A 1 852 ? -41.870 -27.506 0.435 1.00 28.94 852 GLU A O 1
ATOM 6829 N N . PHE A 1 853 ? -40.539 -28.971 -0.608 1.00 30.73 853 PHE A N 1
ATOM 6830 C CA . PHE A 1 853 ? -39.397 -28.784 0.297 1.00 30.73 853 PHE A CA 1
ATOM 6831 C C . PHE A 1 853 ? -38.759 -27.390 0.162 1.00 30.73 853 PHE A C 1
ATOM 6833 O O . PHE A 1 853 ? -38.477 -26.741 1.173 1.00 30.73 853 PHE A O 1
ATOM 6840 N N . ASN A 1 854 ? -38.622 -26.882 -1.070 1.00 31.95 854 ASN A N 1
ATOM 6841 C CA . ASN A 1 854 ? -38.112 -25.532 -1.339 1.00 31.95 854 ASN A CA 1
ATOM 6842 C C . ASN A 1 854 ? -39.059 -24.415 -0.866 1.00 31.95 854 ASN A C 1
ATOM 6844 O O . ASN A 1 854 ? -38.590 -23.320 -0.568 1.00 31.95 854 ASN A O 1
ATOM 6848 N N . ALA A 1 855 ? -40.364 -24.680 -0.741 1.00 30.89 855 ALA A N 1
ATOM 6849 C CA . ALA A 1 855 ? -41.312 -23.718 -0.176 1.00 30.89 855 ALA A CA 1
ATOM 6850 C C . ALA A 1 855 ? -41.166 -23.558 1.352 1.00 30.89 855 ALA A C 1
ATOM 6852 O O . ALA A 1 855 ? -41.565 -22.531 1.896 1.00 30.89 855 ALA A O 1
ATOM 6853 N N . SER A 1 856 ? -40.567 -24.537 2.047 1.00 27.58 856 SER A N 1
ATOM 6854 C CA . SER A 1 856 ? -40.372 -24.498 3.508 1.00 27.58 856 SER A CA 1
ATOM 6855 C C . SER A 1 856 ? -39.021 -23.919 3.960 1.00 27.58 856 SER A C 1
ATOM 6857 O O . SER A 1 856 ? -38.817 -23.704 5.153 1.00 27.58 856 SER A O 1
ATOM 6859 N N . LEU A 1 857 ? -38.110 -23.642 3.018 1.00 27.47 857 LEU A N 1
ATOM 6860 C CA . LEU A 1 857 ? -36.750 -23.137 3.264 1.00 27.47 857 LEU A CA 1
ATOM 6861 C C . LEU A 1 857 ? -36.554 -21.683 2.793 1.00 27.47 857 LEU A C 1
ATOM 6863 O O . LEU A 1 857 ? -35.486 -21.315 2.302 1.00 27.47 857 LEU A O 1
ATOM 6867 N N . GLY A 1 858 ? -37.581 -20.844 2.942 1.00 26.16 858 GLY A N 1
ATOM 6868 C CA . GLY A 1 858 ? -37.441 -19.403 2.726 1.00 26.16 858 GLY A CA 1
ATOM 6869 C C . GLY A 1 858 ? -36.378 -18.787 3.658 1.00 26.16 858 GLY A C 1
ATOM 6870 O O . GLY A 1 858 ? -36.269 -19.204 4.815 1.00 26.16 858 GLY A O 1
ATOM 6871 N N . PRO A 1 859 ? -35.565 -17.822 3.182 1.00 28.27 859 PRO A N 1
ATOM 6872 C CA . PRO A 1 859 ? -34.657 -17.061 4.041 1.00 28.27 859 PRO A CA 1
ATOM 6873 C C . PRO A 1 859 ? -35.457 -16.236 5.070 1.00 28.27 859 PRO A C 1
ATOM 6875 O O . PRO A 1 859 ? -36.621 -15.937 4.814 1.00 28.27 859 PRO A O 1
ATOM 6878 N N . PRO A 1 860 ? -34.869 -15.845 6.220 1.00 28.50 860 PRO A N 1
ATOM 6879 C CA . PRO A 1 860 ? -35.516 -14.888 7.117 1.00 28.50 860 PRO A CA 1
ATOM 6880 C C . PRO A 1 860 ? -35.845 -13.595 6.348 1.00 28.50 860 PRO A C 1
ATOM 6882 O O . PRO A 1 860 ? -35.010 -13.122 5.577 1.00 28.50 860 PRO A O 1
ATOM 6885 N N . ASP A 1 861 ? -37.053 -13.067 6.561 1.00 27.53 861 ASP A N 1
ATOM 6886 C CA . ASP A 1 861 ? -37.764 -12.027 5.786 1.00 27.53 861 ASP A CA 1
ATOM 6887 C C . ASP A 1 861 ? -37.109 -10.621 5.708 1.00 27.53 861 ASP A C 1
ATOM 6889 O O . ASP A 1 861 ? -37.794 -9.638 5.452 1.00 27.53 861 ASP A O 1
ATOM 6893 N N . ASP A 1 862 ? -35.790 -10.481 5.865 1.00 37.88 862 ASP A N 1
ATOM 6894 C CA . ASP A 1 862 ? -35.098 -9.177 5.896 1.00 37.88 862 ASP A CA 1
ATOM 6895 C C . ASP A 1 862 ? -34.130 -8.966 4.711 1.00 37.88 862 ASP A C 1
ATOM 6897 O O . ASP A 1 862 ? -33.016 -8.452 4.841 1.00 37.88 862 ASP A O 1
ATOM 6901 N N . VAL A 1 863 ? -34.551 -9.376 3.511 1.00 32.75 863 VAL A N 1
ATOM 6902 C CA . VAL A 1 863 ? -33.857 -9.076 2.248 1.00 32.75 863 VAL A CA 1
ATOM 6903 C C . VAL A 1 863 ? -34.708 -8.086 1.463 1.00 32.75 863 VAL A C 1
ATOM 6905 O O . VAL A 1 863 ? -35.737 -8.447 0.899 1.00 32.75 863 VAL A O 1
ATOM 6908 N N . THR A 1 864 ? -34.289 -6.823 1.425 1.00 32.19 864 THR A N 1
ATOM 6909 C CA . THR A 1 864 ? -34.968 -5.806 0.617 1.00 32.19 864 THR A CA 1
ATOM 6910 C C . THR A 1 864 ? -34.675 -6.030 -0.862 1.00 32.19 864 THR A C 1
ATOM 6912 O O . THR A 1 864 ? -33.537 -5.844 -1.300 1.00 32.19 864 THR A O 1
ATOM 6915 N N . ASP A 1 865 ? -35.704 -6.389 -1.631 1.00 30.52 865 ASP A N 1
ATOM 6916 C CA . ASP A 1 865 ? -35.706 -6.205 -3.084 1.00 30.52 865 ASP A CA 1
ATOM 6917 C C . ASP A 1 865 ? -35.587 -4.707 -3.412 1.00 30.52 865 ASP A C 1
ATOM 6919 O O . ASP A 1 865 ? -36.012 -3.851 -2.633 1.00 30.52 865 ASP A O 1
ATOM 6923 N N . LEU A 1 866 ? -34.994 -4.387 -4.568 1.00 33.28 866 LEU A N 1
ATOM 6924 C CA . LEU A 1 866 ? -34.806 -3.021 -5.073 1.00 33.28 866 LEU A CA 1
ATOM 6925 C C . LEU A 1 866 ? -36.151 -2.276 -5.215 1.00 33.28 866 LEU A C 1
ATOM 6927 O O . LEU A 1 866 ? -36.752 -2.234 -6.287 1.00 33.28 866 LEU A O 1
ATOM 6931 N N . ALA A 1 867 ? -36.599 -1.643 -4.131 1.00 26.72 867 ALA A N 1
ATOM 6932 C CA . ALA A 1 867 ? -37.623 -0.609 -4.110 1.00 26.72 867 ALA A CA 1
ATOM 6933 C C . ALA A 1 867 ? -37.007 0.711 -3.623 1.00 26.72 867 ALA A C 1
ATOM 6935 O O . ALA A 1 867 ? -36.134 0.738 -2.756 1.00 26.72 867 ALA A O 1
ATOM 6936 N N . SER A 1 868 ? -37.452 1.799 -4.250 1.00 32.53 868 SER A N 1
ATOM 6937 C CA . SER A 1 868 ? -37.018 3.190 -4.093 1.00 32.53 868 SER A CA 1
ATOM 6938 C C . SER A 1 868 ? -36.736 3.592 -2.643 1.00 32.53 868 SER A C 1
ATOM 6940 O O . SER A 1 868 ? -37.656 3.722 -1.841 1.00 32.53 868 SER A O 1
ATOM 6942 N N . PHE A 1 869 ? -35.459 3.822 -2.338 1.00 31.28 869 PHE A N 1
ATOM 6943 C CA . PHE A 1 869 ? -35.013 4.305 -1.037 1.00 31.28 869 PHE A CA 1
ATOM 6944 C C . PHE A 1 869 ? -35.221 5.823 -0.951 1.00 31.28 869 PHE A C 1
ATOM 6946 O O . PHE A 1 869 ? -34.614 6.584 -1.711 1.00 31.28 869 PHE A O 1
ATOM 6953 N N . GLU A 1 870 ? -36.087 6.255 -0.038 1.00 25.20 870 GLU A N 1
ATOM 6954 C CA . GLU A 1 870 ? -36.238 7.657 0.348 1.00 25.20 870 GLU A CA 1
ATOM 6955 C C . GLU A 1 870 ? -35.042 8.079 1.213 1.00 25.20 870 GLU A C 1
ATOM 6957 O O . GLU A 1 870 ? -34.648 7.401 2.163 1.00 25.20 870 GLU A O 1
ATOM 6962 N N . PHE A 1 871 ? -34.419 9.199 0.849 1.00 30.62 871 PHE A N 1
ATOM 6963 C CA . PHE A 1 871 ? -33.372 9.825 1.651 1.00 30.62 871 PHE A CA 1
ATOM 6964 C C . PHE A 1 871 ? -33.991 10.441 2.918 1.00 30.62 871 PHE A C 1
ATOM 6966 O O . PHE A 1 871 ? -35.073 11.018 2.818 1.00 30.62 871 PHE A O 1
ATOM 6973 N N . PRO A 1 872 ? -33.310 10.422 4.081 1.00 28.77 872 PRO A N 1
ATOM 6974 C CA . PRO A 1 872 ? -33.748 11.185 5.244 1.00 28.77 872 PRO A CA 1
ATOM 6975 C C . PRO A 1 872 ? -33.874 12.673 4.890 1.00 28.77 872 PRO A C 1
ATOM 6977 O O . PRO A 1 872 ? -32.903 13.322 4.487 1.00 28.77 872 PRO A O 1
ATOM 6980 N N . GLU A 1 873 ? -35.089 13.202 5.020 1.00 29.55 873 GLU A N 1
ATOM 6981 C CA . GLU A 1 873 ? -35.409 14.616 4.869 1.00 29.55 873 GLU A CA 1
ATOM 6982 C C . GLU A 1 873 ? -34.636 15.434 5.910 1.00 29.55 873 GLU A C 1
ATOM 6984 O O . GLU A 1 873 ? -35.023 15.478 7.073 1.00 29.55 873 GLU A O 1
ATOM 6989 N N . GLN A 1 874 ? -33.522 16.044 5.494 1.00 31.61 874 GLN A N 1
ATOM 6990 C CA . GLN A 1 874 ? -32.984 17.350 5.926 1.00 31.61 874 GLN A CA 1
ATOM 6991 C C . GLN A 1 874 ? -31.491 17.455 5.564 1.00 31.61 874 GLN A C 1
ATOM 6993 O O . GLN A 1 874 ? -30.610 17.576 6.409 1.00 31.61 874 GLN A O 1
ATOM 6998 N N . MET A 1 875 ? -31.191 17.486 4.266 1.00 24.94 875 MET A N 1
ATOM 6999 C CA . MET A 1 875 ? -30.161 18.399 3.773 1.00 24.94 875 MET A CA 1
ATOM 7000 C C . MET A 1 875 ? -30.890 19.451 2.950 1.00 24.94 875 MET A C 1
ATOM 7002 O O . MET A 1 875 ? -31.639 19.123 2.035 1.00 24.94 875 MET A O 1
ATOM 7006 N N . ILE A 1 876 ? -30.766 20.709 3.356 1.00 27.02 876 ILE A N 1
ATOM 7007 C CA . ILE A 1 876 ? -31.508 21.835 2.792 1.00 27.02 876 ILE A CA 1
ATOM 7008 C C . ILE A 1 876 ? -31.015 22.065 1.355 1.00 27.02 876 ILE A C 1
ATOM 7010 O O . ILE A 1 876 ? -30.011 22.730 1.128 1.00 27.02 876 ILE A O 1
ATOM 7014 N N . TRP A 1 877 ? -31.735 21.502 0.385 1.00 32.59 877 TRP A N 1
ATOM 7015 C CA . TRP A 1 877 ? -31.524 21.679 -1.057 1.00 32.59 877 TRP A CA 1
ATOM 7016 C C . TRP A 1 877 ? -32.197 22.950 -1.615 1.00 32.59 877 TRP A C 1
ATOM 7018 O O . TRP A 1 877 ? -32.387 23.066 -2.820 1.00 32.59 877 TRP A O 1
ATOM 7028 N N . SER A 1 878 ? -32.567 23.921 -0.772 1.00 28.34 878 SER A N 1
ATOM 7029 C CA . SER A 1 878 ? -33.378 25.077 -1.188 1.00 28.34 878 SER A CA 1
ATOM 7030 C C . SER A 1 878 ? -32.609 26.380 -1.444 1.00 28.34 878 SER A C 1
ATOM 7032 O O . SER A 1 878 ? -33.242 27.411 -1.624 1.00 28.34 878 SER A O 1
ATOM 7034 N N . THR A 1 879 ? -31.273 26.390 -1.473 1.00 29.30 879 THR A N 1
ATOM 7035 C CA . THR A 1 879 ? -30.486 27.615 -1.764 1.00 29.30 879 THR A CA 1
ATOM 7036 C C . THR A 1 879 ? -29.772 27.609 -3.116 1.00 29.30 879 THR A C 1
ATOM 7038 O O . THR A 1 879 ? -29.046 28.554 -3.419 1.00 29.30 879 THR A O 1
ATOM 7041 N N . LEU A 1 880 ? -29.998 26.598 -3.968 1.00 30.69 880 LEU A N 1
ATOM 7042 C CA . LEU A 1 880 ? -29.477 26.602 -5.342 1.00 30.69 880 LEU A CA 1
ATOM 7043 C C . LEU A 1 880 ? -30.450 27.223 -6.362 1.00 30.69 880 LEU A C 1
ATOM 7045 O O . LEU A 1 880 ? -29.994 27.768 -7.365 1.00 30.69 880 LEU A O 1
ATOM 7049 N N . ASP A 1 881 ? -31.760 27.208 -6.092 1.00 30.66 881 ASP A N 1
ATOM 7050 C CA . ASP A 1 881 ? -32.754 27.827 -6.981 1.00 30.66 881 ASP A CA 1
ATOM 7051 C C . ASP A 1 881 ? -32.707 29.363 -6.919 1.00 30.66 881 ASP A C 1
ATOM 7053 O O . ASP A 1 881 ? -32.804 30.016 -7.958 1.00 30.66 881 ASP A O 1
ATOM 7057 N N . ASP A 1 882 ? -32.402 29.951 -5.757 1.00 31.62 882 ASP A N 1
ATOM 7058 C CA . ASP A 1 882 ? -32.215 31.406 -5.631 1.00 31.62 882 ASP A CA 1
ATOM 7059 C C . ASP A 1 882 ? -30.925 31.910 -6.305 1.00 31.62 882 ASP A C 1
ATOM 7061 O O . ASP A 1 882 ? -30.822 33.086 -6.647 1.00 31.62 882 ASP A O 1
ATOM 7065 N N . PHE A 1 883 ? -29.955 31.028 -6.582 1.00 28.72 883 PHE A N 1
ATOM 7066 C CA . PHE A 1 883 ? -28.732 31.386 -7.316 1.00 28.72 883 PHE A CA 1
ATOM 7067 C C . PHE A 1 883 ? -28.858 31.180 -8.838 1.00 28.72 883 PHE A C 1
ATOM 7069 O O . PHE A 1 883 ? -28.013 31.648 -9.604 1.00 28.72 883 PHE A O 1
ATOM 7076 N N . LEU A 1 884 ? -29.926 30.514 -9.298 1.00 30.98 884 LEU A N 1
ATOM 7077 C CA . LEU A 1 884 ? -30.209 30.254 -10.716 1.00 30.98 884 LEU A CA 1
ATOM 7078 C C . LEU A 1 884 ? -31.295 31.169 -11.309 1.00 30.98 884 LEU A C 1
ATOM 7080 O O . LEU A 1 884 ? -31.494 31.167 -12.528 1.00 30.98 884 LEU A O 1
ATOM 7084 N N . VAL A 1 885 ? -31.940 32.010 -10.493 1.00 32.75 885 VAL A N 1
ATOM 7085 C CA . VAL A 1 885 ? -32.870 33.056 -10.962 1.00 32.75 885 VAL A CA 1
ATOM 7086 C C . VAL A 1 885 ? -32.133 34.324 -11.432 1.00 32.75 885 VAL A C 1
ATOM 7088 O O . VAL A 1 885 ? -32.599 34.980 -12.364 1.00 32.75 885 VAL A O 1
ATOM 7091 N N . ASP A 1 886 ? -30.926 34.608 -10.928 1.00 31.23 886 ASP A N 1
ATOM 7092 C CA . ASP A 1 886 ? -30.144 35.790 -11.343 1.00 31.23 886 ASP A CA 1
ATOM 7093 C C . ASP A 1 886 ? -29.345 35.613 -12.649 1.00 31.23 886 ASP A C 1
ATOM 7095 O O . ASP A 1 886 ? -28.871 36.592 -13.226 1.00 31.23 886 ASP A O 1
ATOM 7099 N N . PHE A 1 887 ? -29.262 34.394 -13.195 1.00 31.89 887 PHE A N 1
ATOM 7100 C CA . PHE A 1 887 ? -28.608 34.130 -14.490 1.00 31.89 887 PHE A CA 1
ATOM 7101 C C . PHE A 1 887 ? -29.576 33.906 -15.664 1.00 31.89 887 PHE A C 1
ATOM 7103 O O . PHE A 1 887 ? -29.133 33.657 -16.786 1.00 31.89 887 PHE A O 1
ATOM 7110 N N . ARG A 1 888 ? -30.895 34.029 -15.445 1.00 30.44 888 ARG A N 1
ATOM 7111 C CA . ARG A 1 888 ? -31.923 33.916 -16.503 1.00 30.44 888 ARG A CA 1
ATOM 7112 C C . ARG A 1 888 ? -32.598 35.234 -16.899 1.00 30.44 888 ARG A C 1
ATOM 7114 O O . ARG A 1 888 ? -33.373 35.226 -17.847 1.00 30.44 888 ARG A O 1
ATOM 7121 N N . ASN A 1 889 ? -32.262 36.358 -16.259 1.00 31.78 889 ASN A N 1
ATOM 7122 C CA . ASN A 1 889 ? -32.875 37.668 -16.543 1.00 31.78 889 ASN A CA 1
ATOM 7123 C C . ASN A 1 889 ? -31.985 38.674 -17.298 1.00 31.78 889 ASN A C 1
ATOM 7125 O O . ASN A 1 889 ? -32.334 39.847 -17.394 1.00 31.78 889 ASN A O 1
ATOM 7129 N N . THR A 1 890 ? -30.874 38.247 -17.899 1.00 31.17 890 THR A N 1
ATOM 7130 C CA . THR A 1 890 ? -30.069 39.110 -18.788 1.00 31.17 890 THR A CA 1
ATOM 7131 C C . THR A 1 890 ? -29.870 38.468 -20.157 1.00 31.17 890 THR A C 1
ATOM 7133 O O . THR A 1 890 ? -28.762 38.206 -20.614 1.00 31.17 890 THR A O 1
ATOM 7136 N N . GLY A 1 891 ? -30.990 38.230 -20.833 1.00 29.09 891 GLY A N 1
ATOM 7137 C CA . GLY A 1 891 ? -31.035 37.845 -22.236 1.00 29.09 891 GLY A CA 1
ATOM 7138 C C . GLY A 1 891 ? -32.231 38.482 -22.929 1.00 29.09 891 GLY A C 1
ATOM 7139 O O . GLY A 1 891 ? -33.229 37.808 -23.120 1.00 29.09 891 GLY A O 1
ATOM 7140 N N . ASP A 1 892 ? -32.141 39.778 -23.239 1.00 28.09 892 ASP A N 1
ATOM 7141 C CA . ASP A 1 892 ? -32.590 40.343 -24.520 1.00 28.09 892 ASP A CA 1
ATOM 7142 C C . ASP A 1 892 ? -32.336 41.856 -24.576 1.00 28.09 892 ASP A C 1
ATOM 7144 O O . ASP A 1 892 ? -32.787 42.603 -23.709 1.00 28.09 892 ASP A O 1
ATOM 7148 N N . LEU A 1 893 ? -31.594 42.285 -25.606 1.00 27.66 893 LEU A N 1
ATOM 7149 C CA . LEU A 1 893 ? -31.912 43.393 -26.528 1.00 27.66 893 LEU A CA 1
ATOM 7150 C C . LEU A 1 893 ? -30.665 43.760 -27.361 1.00 27.66 893 LEU A C 1
ATOM 7152 O O . LEU A 1 893 ? -29.839 44.582 -26.984 1.00 27.66 893 LEU A O 1
ATOM 7156 N N . THR A 1 894 ? -30.540 43.057 -28.490 1.00 28.56 894 THR A N 1
ATOM 7157 C CA . THR A 1 894 ? -30.412 43.591 -29.863 1.00 28.56 894 THR A CA 1
ATOM 7158 C C . THR A 1 894 ? -29.579 44.852 -30.163 1.00 28.56 894 THR A C 1
ATOM 7160 O O . THR A 1 894 ? -29.833 45.917 -29.607 1.00 28.56 894 THR A O 1
ATOM 7163 N N . THR A 1 895 ? -28.822 44.742 -31.277 1.00 27.45 895 THR A N 1
ATOM 7164 C CA . THR A 1 895 ? -28.494 45.784 -32.295 1.00 27.45 895 THR A CA 1
ATOM 7165 C C . THR A 1 895 ? -27.506 46.879 -31.831 1.00 27.45 895 THR A C 1
ATOM 7167 O O . THR A 1 895 ? -27.606 47.370 -30.724 1.00 27.45 895 THR A O 1
ATOM 7170 N N . ASP A 1 896 ? -26.504 47.361 -32.572 1.00 26.69 896 ASP A N 1
ATOM 7171 C CA . ASP A 1 896 ? -26.286 47.428 -34.013 1.00 26.69 896 ASP A CA 1
ATOM 7172 C C . ASP A 1 896 ? -24.915 48.108 -34.303 1.00 26.69 896 ASP A C 1
ATOM 7174 O O . ASP A 1 896 ? -24.359 48.782 -33.440 1.00 26.69 896 ASP A O 1
ATOM 7178 N N . PHE A 1 897 ? -24.446 48.014 -35.553 1.00 26.80 897 PHE A N 1
ATOM 7179 C CA . PHE A 1 897 ? -23.478 48.898 -36.242 1.00 26.80 897 PHE A CA 1
ATOM 7180 C C . PHE A 1 897 ? -21.977 48.967 -35.842 1.00 26.80 897 PHE A C 1
ATOM 7182 O O . PHE A 1 897 ? -21.538 49.677 -34.948 1.00 26.80 897 PHE A O 1
ATOM 7189 N N . ALA A 1 898 ? -21.183 48.319 -36.706 1.00 27.84 898 ALA A N 1
ATOM 7190 C CA . ALA A 1 898 ? -20.137 48.896 -37.567 1.00 27.84 898 ALA A CA 1
ATOM 7191 C C . ALA A 1 898 ? -19.029 49.811 -36.994 1.00 27.84 898 ALA A C 1
ATOM 7193 O O . ALA A 1 898 ? -19.255 50.958 -36.631 1.00 27.84 898 ALA A O 1
ATOM 7194 N N . GLY A 1 899 ? -17.788 49.401 -37.286 1.00 25.73 899 GLY A N 1
ATOM 7195 C CA . GLY A 1 899 ? -16.951 50.207 -38.182 1.00 25.73 899 GLY A CA 1
ATOM 7196 C C . GLY A 1 899 ? -15.636 50.747 -37.623 1.00 25.73 899 GLY A C 1
ATOM 7197 O O . GLY A 1 899 ? -15.628 51.637 -36.784 1.00 25.73 899 GLY A O 1
ATOM 7198 N N . SER A 1 900 ? -14.547 50.328 -38.284 1.00 27.95 900 SER A N 1
ATOM 7199 C CA . SER A 1 900 ? -13.217 50.966 -38.356 1.00 27.95 900 SER A CA 1
ATOM 7200 C C . SER A 1 900 ? -12.396 50.996 -37.059 1.00 27.95 900 SER A C 1
ATOM 7202 O O . SER A 1 900 ? -12.895 51.291 -35.990 1.00 27.95 900 SER A O 1
ATOM 7204 N N . GLY A 1 901 ? -11.099 50.722 -37.049 1.00 27.84 901 GLY A N 1
ATOM 7205 C CA . GLY A 1 901 ? -10.116 50.497 -38.099 1.00 27.84 901 GLY A CA 1
ATOM 7206 C C . GLY A 1 901 ? -8.730 50.660 -37.465 1.00 27.84 901 GLY A C 1
ATOM 7207 O O . GLY A 1 901 ? -8.620 51.348 -36.458 1.00 27.84 901 GLY A O 1
ATOM 7208 N N . SER A 1 902 ? -7.712 50.045 -38.085 1.00 30.56 902 SER A N 1
ATOM 7209 C CA . SER A 1 902 ? -6.262 50.330 -37.965 1.00 30.56 902 SER A CA 1
ATOM 7210 C C . SER A 1 902 ? -5.647 50.391 -36.553 1.00 30.56 902 SER A C 1
ATOM 7212 O O . SER A 1 902 ? -6.053 51.174 -35.715 1.00 30.56 902 SER A O 1
ATOM 7214 N N . GLY A 1 903 ? -4.569 49.698 -36.219 1.00 29.70 903 GLY A N 1
ATOM 7215 C CA . GLY A 1 903 ? -3.543 49.031 -37.007 1.00 29.70 903 GLY A CA 1
ATOM 7216 C C . GLY A 1 903 ? -2.263 48.987 -36.162 1.00 29.70 903 GLY A C 1
ATOM 7217 O O . GLY A 1 903 ? -2.131 49.795 -35.249 1.00 29.70 903 GLY A O 1
ATOM 7218 N N . THR A 1 904 ? -1.351 48.069 -36.516 1.00 35.84 904 THR A N 1
ATOM 7219 C CA . THR A 1 904 ? 0.118 48.101 -36.286 1.00 35.84 904 THR A CA 1
ATOM 7220 C C . THR A 1 904 ? 0.589 48.371 -34.847 1.00 35.84 904 THR A C 1
ATOM 7222 O O . THR A 1 904 ? 0.393 49.455 -34.318 1.00 35.84 904 THR A O 1
ATOM 7225 N N . THR A 1 905 ? 1.266 47.454 -34.163 1.00 39.28 905 THR A N 1
ATOM 7226 C CA . THR A 1 905 ? 2.451 46.659 -34.552 1.00 39.28 905 THR A CA 1
ATOM 7227 C C . THR A 1 905 ? 2.586 45.422 -33.684 1.00 39.28 905 THR A C 1
ATOM 7229 O O . THR A 1 905 ? 2.208 45.529 -32.495 1.00 39.28 905 THR A O 1
#

Radius of gyration: 37.32 Å; Cα contacts (8 Å, |Δi|>4): 984; chains: 1; bounding box: 97×114×103 Å

Secondary structure (DSSP, 8-state):
---TTEEEEEPPGGGHHHHHHHHHHHHTTTHHHHHTTTSSPPHHHHHHHHHHHHHHHHTS--EEEEEEETTTTEEEEEEEEEEE--SSTT-SS--HHHHHHT-PPPPPPTTS-HHHHHHHHHHHHHHHHHHHTT--EEEEEEEEE-GGGTTSSHHHHHHHHHHHHHHHHT-EEEEEE-TTTHHHHHTTTPEEEEEEEEEGGGGT-SSEEEEEEEEE----PPPP-------S----HHHHHHHHHHHHHHTT--HHHHHHHHHHHTS-----------------------------PPEEEEETTEEEEE-SHHHHTTGGG---HHHHHHTTTTTS---------PPPPTT-HHHHHH---S----GGGGSPPHHHHHHHHHHHHHHTTTT-TTS-HHHHHHHHHHHHH-TTS--HHHHHHHHHHHHHHHHTS-HHHHHHHHSS-HHHHHHHHHHHHHHHHHHTTTTT---HHHHHHHHHHHHT-TTS-HHHHHHHHHHHHHHHHHTTTTS-TTTTT--HHHHHHHHHHHHHHHHHHHHHHHHHTPPPPTTTT-S-PPPPPS--GGG--TT-SSPPPPPSS--TTHHHHHHHHHHHHHHHTTT-SSS---SHHHHT-TTS-HHHHHHHHHHHHHHHHHHTGGG--TTSHHHHHHHHHHHHHHHHHHHHHH--S-TTS---HHHHHHHHHHHHHHHHHHHHHHH-GGGGGGHHHHHTT--HHHHHHHHHHHTT--SSHHHHHHHHHHHHHHHH-GGGSTTTTTSHHHHHHHHHHHHHHHHHHHHTT-SSSPPPHHHHHHHHHHHHHSPP-----------------------------------------HHHHHHT-PPPS----S--PPPPS-S---SSHHHHSTTSS----------------

InterPro domains:
  IPR007219 Xylanolytic transcriptional activator, regulatory domain [PF04082] (382-537)
  IPR016181 Acyl-CoA N-acyltransferase [SSF55729] (5-196)

pLDDT: mean 73.58, std 24.1, range [20.66, 98.12]

Organism: NCBI:txid48097

Solvent-accessible surface area (backbone atoms only — not comparable to full-atom values): 54256 Å² total; per-residue (Å²): 129,60,48,88,52,58,47,76,47,74,57,51,66,88,46,26,57,62,52,45,52,52,46,46,63,57,26,46,88,49,65,41,50,57,57,21,63,74,44,84,75,51,69,70,55,53,50,51,52,27,48,53,48,28,45,28,50,77,76,65,69,35,48,42,35,34,26,28,33,68,87,78,70,43,78,43,27,38,34,36,36,40,80,50,65,41,89,56,89,86,54,82,51,33,52,70,68,58,49,58,69,69,57,71,73,74,83,65,55,95,45,28,51,59,67,60,49,48,52,54,47,50,51,57,40,49,51,48,49,72,74,49,52,44,54,43,33,28,35,50,82,43,79,42,54,38,80,95,53,57,97,41,33,54,67,59,54,57,50,52,52,55,50,49,56,16,57,76,72,72,34,33,36,37,38,71,26,43,77,84,49,40,69,62,46,42,76,74,57,34,41,82,76,46,78,48,73,49,68,34,52,86,78,77,41,97,52,69,50,58,32,39,33,27,44,26,78,75,86,73,76,75,79,75,82,76,77,84,73,85,82,84,79,84,76,56,65,69,59,56,49,51,54,51,53,51,53,34,47,76,71,74,42,60,71,68,58,56,54,52,52,54,58,56,63,75,73,63,77,90,81,89,86,89,87,91,87,86,89,85,88,88,82,88,79,84,87,77,80,84,75,82,90,81,86,86,77,59,49,74,49,72,55,100,93,46,74,49,69,38,50,29,71,68,56,61,73,42,52,89,44,49,89,50,77,59,48,75,64,47,73,78,59,86,86,78,84,81,87,89,80,89,84,81,92,72,80,79,68,94,80,48,67,60,47,80,78,65,60,77,84,70,74,93,70,70,61,66,79,55,56,70,55,59,71,40,49,52,51,46,50,52,46,26,59,70,40,41,40,51,68,50,64,51,70,54,60,72,65,52,50,50,53,49,54,62,38,56,78,39,67,90,73,60,57,47,50,57,49,17,32,51,25,10,52,49,30,36,30,54,62,37,44,54,58,68,54,28,33,71,63,70,72,41,54,43,72,59,51,47,54,46,23,46,52,40,22,54,52,28,36,56,77,46,40,51,95,78,52,76,54,66,56,44,50,50,17,50,53,37,41,56,70,42,48,74,92,51,60,39,55,54,50,26,54,51,35,52,48,52,48,52,52,36,49,74,65,42,36,42,44,30,28,71,86,70,66,47,52,44,48,59,22,48,47,37,34,32,39,42,54,52,50,45,56,50,32,62,51,26,33,54,68,49,22,42,55,89,61,88,67,71,72,66,53,72,50,60,82,68,72,51,52,45,60,90,76,58,50,90,86,44,86,67,74,74,80,64,54,86,57,72,43,65,35,46,51,42,45,56,54,48,52,53,52,46,54,30,44,55,20,63,76,45,102,54,94,53,58,33,46,80,68,41,39,18,34,79,90,48,59,53,71,59,50,52,52,54,50,52,54,50,50,53,48,43,39,77,58,45,50,79,58,49,46,74,90,40,55,70,36,35,51,39,49,42,50,56,52,34,51,49,35,47,50,52,38,31,38,70,48,50,80,57,94,83,61,89,72,49,72,69,56,50,51,52,45,45,53,32,22,45,52,34,46,48,50,53,43,49,44,66,66,37,74,83,37,49,44,41,38,55,57,50,63,75,62,59,65,57,61,39,52,52,48,42,43,59,48,33,47,74,49,58,73,56,73,70,44,56,52,45,49,54,47,50,50,49,45,56,71,68,39,68,62,64,36,88,85,56,45,81,34,44,66,54,44,23,53,50,49,44,45,51,54,14,49,55,41,26,42,62,69,65,68,52,89,76,65,83,78,57,67,68,58,52,52,51,53,52,55,57,56,75,67,50,76,80,78,82,71,89,73,86,85,83,90,87,83,88,83,89,82,83,92,78,90,84,88,84,84,92,80,86,88,82,90,83,92,79,86,92,77,89,82,84,87,76,73,62,70,66,59,59,68,74,63,67,74,80,94,81,67,84,71,100,63,90,79,79,74,81,92,78,73,86,77,75,69,62,62,74,66,55,57,76,74,69,76,83,81,86,83,81,88,83,82,86,82,88,77,89,76,90,133